Protein AF-A0A814ED33-F1 (afdb_monomer_lite)

Radius of gyration: 49.19 Å; chains: 1; bounding box: 104×70×160 Å

Sequence (817 aa):
MVKIIRDLLVDLNLFKSSLRQQPSDIKQQRWTTRIYIALLTLALIILTLHGILSFETKLIEVSKPSFSTVQQLQSQSNIISSLQCPCTQLTVPYGQFIQLQPFYHQICSSDFVTDDWITSFDSLTPALHVMNRDRIVNLNDFQFSQPLFVLLRALCMFSKETIAGALQTFQNTTLVSAQLLTVNDFTNQILSIIHQFELETTSTFIHFIQLLSNITHVNQILSGLASGFNITVTGLPNYQTSFSMMTYPTSNGNSSYTCSCANDATCKTQWGLYTGSPAFNLTYFVPGFYYGCQLVDSLLQSTLECFYDNQDCLDIIINFYNVSTFGNVTRLNSSFIGSRFAINSTVESLVSQMFIESWSNSTNYSSYFAQCQPASCSYTISQRNNLVETITRIIGLIGGDNPPLPFSFLNKHVWIKPDEQLNCHLTMTTSQLADIVRKNAHLSRHVTQDTQGPRYCPSIESKILRFKNQTHPVWLEPEGFDSDLTYPQGLSCTLPIDIQLRMLRTIPSLENVNMVRPGYGVEYDYIDPREVKPSLETKRVTNLFFAGQINGTTGYEEAAAQGIIAGINSACKVLNKPMFTISRGEGYIGVMIDDLTLHGTSEPYRMFTARSEYRLSLRADNADLRLTQSGYDIGCVSEQRYNQFQSFKKNYDQAKECLQNLKKPIHVWRHLLTSPPELNPSRDETIKSLYSLVHQAPYMMDNEKWLALVPDDQNVRSMLLSDNELCERLCLDAVYEHLTKRQKNEIDEVKRDESFIIPDSFDYQILQISNEAKQRLEEVRPTTLGSASRIPGITPATIFSLLRALKRQSQTSIFNV

Structure (mmCIF, N/CA/C/O backbone):
data_AF-A0A814ED33-F1
#
_entry.id   AF-A0A814ED33-F1
#
loop_
_atom_site.group_PDB
_atom_site.id
_atom_site.type_symbol
_atom_site.label_atom_id
_atom_site.label_alt_id
_atom_site.label_comp_id
_atom_site.label_asym_id
_atom_site.label_entity_id
_atom_site.label_seq_id
_atom_site.pdbx_PDB_ins_code
_atom_site.Cartn_x
_atom_site.Cartn_y
_atom_site.Cartn_z
_atom_site.occupancy
_atom_site.B_iso_or_equiv
_atom_site.auth_seq_id
_atom_site.auth_comp_id
_atom_site.auth_asym_id
_atom_site.auth_atom_id
_atom_site.pdbx_PDB_model_num
ATOM 1 N N . MET A 1 1 ? 31.579 12.673 49.536 1.00 48.91 1 MET A N 1
ATOM 2 C CA . MET A 1 1 ? 30.760 12.082 48.454 1.00 48.91 1 MET A CA 1
ATOM 3 C C . MET A 1 1 ? 30.834 10.553 48.448 1.00 48.91 1 MET A C 1
ATOM 5 O O . MET A 1 1 ? 29.817 9.929 48.699 1.00 48.91 1 MET A O 1
ATOM 9 N N . VAL A 1 2 ? 32.020 9.941 48.315 1.00 58.53 2 VAL A N 1
ATOM 10 C CA . VAL A 1 2 ? 32.203 8.466 48.329 1.00 58.53 2 VAL A CA 1
ATOM 11 C C . VAL A 1 2 ? 31.664 7.782 49.598 1.00 58.53 2 VAL A C 1
ATOM 13 O O . VAL A 1 2 ? 31.033 6.737 49.507 1.00 58.53 2 VAL A O 1
ATOM 16 N N . LYS A 1 3 ? 31.851 8.389 50.780 1.00 62.41 3 LYS A N 1
ATOM 17 C CA . LYS A 1 3 ? 31.345 7.846 52.057 1.00 62.41 3 LYS A CA 1
ATOM 18 C C . LYS A 1 3 ? 29.808 7.847 52.134 1.00 62.41 3 LYS A C 1
ATOM 20 O O . LYS A 1 3 ? 29.220 6.852 52.519 1.00 62.41 3 LYS A O 1
ATOM 25 N N . ILE A 1 4 ? 29.181 8.920 51.648 1.00 64.06 4 ILE A N 1
ATOM 26 C CA . ILE A 1 4 ? 27.718 9.074 51.593 1.00 64.06 4 ILE A CA 1
ATOM 27 C C . ILE A 1 4 ? 27.109 8.064 50.613 1.00 64.06 4 ILE A C 1
ATOM 29 O O . ILE A 1 4 ? 26.139 7.402 50.948 1.00 64.06 4 ILE A O 1
ATOM 33 N N . ILE A 1 5 ? 27.709 7.896 49.429 1.00 60.84 5 ILE A N 1
ATOM 34 C CA . ILE A 1 5 ? 27.254 6.928 48.415 1.00 60.84 5 ILE A CA 1
ATOM 35 C C . ILE A 1 5 ? 27.401 5.490 48.922 1.00 60.84 5 ILE A C 1
ATOM 37 O O . ILE A 1 5 ? 26.516 4.664 48.714 1.00 60.84 5 ILE A O 1
ATOM 41 N N . ARG A 1 6 ? 28.504 5.192 49.616 1.00 66.12 6 ARG A N 1
ATOM 42 C CA . ARG A 1 6 ? 28.736 3.890 50.243 1.00 66.12 6 ARG A CA 1
ATOM 43 C C . ARG A 1 6 ? 27.667 3.576 51.287 1.00 66.12 6 ARG A C 1
ATOM 45 O O . ARG A 1 6 ? 27.129 2.477 51.256 1.00 66.12 6 ARG A O 1
ATOM 52 N N . ASP A 1 7 ? 27.358 4.513 52.176 1.00 66.19 7 ASP A N 1
ATOM 53 C CA . ASP A 1 7 ? 26.347 4.297 53.215 1.00 66.19 7 ASP A CA 1
ATOM 54 C C . ASP A 1 7 ? 24.946 4.136 52.586 1.00 66.19 7 ASP A C 1
ATOM 56 O O . ASP A 1 7 ? 24.203 3.228 52.954 1.00 66.19 7 ASP A O 1
ATOM 60 N N . LEU A 1 8 ? 24.646 4.895 51.523 1.00 65.25 8 LEU A N 1
ATOM 61 C CA . LEU A 1 8 ? 23.403 4.772 50.751 1.00 65.25 8 LEU A CA 1
ATOM 62 C C . LEU A 1 8 ? 23.260 3.403 50.064 1.00 65.25 8 LEU A C 1
ATOM 64 O O . LEU A 1 8 ? 22.183 2.819 50.085 1.00 65.25 8 LEU A O 1
ATOM 68 N N . LEU A 1 9 ? 24.342 2.863 49.492 1.00 62.03 9 LEU A N 1
ATOM 69 C CA . LEU A 1 9 ? 24.374 1.530 48.871 1.00 62.03 9 LEU A CA 1
ATOM 70 C C . LEU A 1 9 ? 24.307 0.391 49.898 1.00 62.03 9 LEU A C 1
ATOM 72 O O . LEU A 1 9 ? 23.822 -0.700 49.595 1.00 62.03 9 LEU A O 1
ATOM 76 N N . VAL A 1 10 ? 24.809 0.620 51.113 1.00 69.81 10 VAL A N 1
ATOM 77 C CA . VAL A 1 10 ? 24.768 -0.364 52.201 1.00 69.81 10 VAL A CA 1
ATOM 78 C C . VAL A 1 10 ? 23.348 -0.502 52.755 1.00 69.81 10 VAL A C 1
ATOM 80 O O . VAL A 1 10 ? 22.935 -1.626 53.056 1.00 69.81 10 VAL A O 1
ATOM 83 N N . ASP A 1 11 ? 22.589 0.588 52.831 1.00 71.56 11 ASP A N 1
ATOM 84 C CA . ASP A 1 11 ? 21.203 0.574 53.312 1.00 71.56 11 ASP A CA 1
ATOM 85 C C . ASP A 1 11 ? 20.146 0.425 52.206 1.00 71.56 11 ASP A C 1
ATOM 87 O O . ASP A 1 11 ? 18.970 0.224 52.519 1.00 71.56 11 ASP A O 1
ATOM 91 N N . LEU A 1 12 ? 20.553 0.444 50.931 1.00 74.00 12 LEU A N 1
ATOM 92 C CA . LEU A 1 12 ? 19.659 0.266 49.789 1.00 74.00 12 LEU A CA 1
ATOM 93 C C . LEU A 1 12 ? 18.967 -1.106 49.828 1.00 74.00 12 LEU A C 1
ATOM 95 O O . LEU A 1 12 ? 19.610 -2.160 49.822 1.00 74.00 12 LEU A O 1
ATOM 99 N N . ASN A 1 13 ? 17.638 -1.080 49.818 1.00 80.50 13 ASN A N 1
ATOM 100 C CA . ASN A 1 13 ? 16.790 -2.257 49.716 1.00 80.50 13 ASN A CA 1
ATOM 101 C C . ASN A 1 13 ? 15.699 -1.968 48.680 1.00 80.50 13 ASN A C 1
ATOM 103 O O . ASN A 1 13 ? 14.901 -1.057 48.880 1.00 80.50 13 ASN A O 1
ATOM 107 N N . LEU A 1 14 ? 15.684 -2.708 47.568 1.00 77.38 14 LEU A N 1
ATOM 108 C CA . LEU A 1 14 ? 14.701 -2.512 46.492 1.00 77.38 14 LEU A CA 1
ATOM 109 C C . LEU A 1 14 ? 13.324 -3.109 46.832 1.00 77.38 14 LEU A C 1
ATOM 111 O O . LEU A 1 14 ? 12.350 -2.867 46.123 1.00 77.38 14 LEU A O 1
ATOM 115 N N . PHE A 1 15 ? 13.228 -3.877 47.919 1.00 73.75 15 PHE A N 1
ATOM 116 C CA . PHE A 1 15 ? 11.981 -4.462 48.399 1.00 73.75 15 PHE A CA 1
ATOM 117 C C . PHE A 1 15 ? 11.203 -3.449 49.257 1.00 73.75 15 PHE A C 1
ATOM 119 O O . PHE A 1 15 ? 11.785 -2.760 50.097 1.00 73.75 15 PHE A O 1
ATOM 126 N N . LYS A 1 16 ? 9.878 -3.362 49.069 1.00 62.41 16 LYS A N 1
ATOM 127 C CA . LYS A 1 16 ? 9.002 -2.486 49.871 1.00 62.41 16 LYS A CA 1
ATOM 128 C C . LYS A 1 16 ? 9.056 -2.879 51.356 1.00 62.41 16 LYS A C 1
ATOM 130 O O . LYS A 1 16 ? 8.994 -4.062 51.699 1.00 62.41 16 LYS A O 1
ATOM 135 N N . SER A 1 17 ? 9.146 -1.887 52.241 1.00 58.84 17 SER A N 1
ATOM 136 C CA . SER A 1 17 ? 9.118 -2.105 53.689 1.00 58.84 17 SER A CA 1
ATOM 137 C C . SER A 1 17 ? 7.714 -2.520 54.142 1.00 58.84 17 SER A C 1
ATOM 139 O O . SER A 1 17 ? 6.728 -1.868 53.812 1.00 58.84 17 SER A O 1
ATOM 141 N N . SER A 1 18 ? 7.614 -3.603 54.917 1.00 55.66 18 SER A N 1
ATOM 142 C CA . SER A 1 18 ? 6.362 -4.017 55.569 1.00 55.66 18 SER A CA 1
ATOM 143 C C . SER A 1 18 ? 6.524 -3.989 57.090 1.00 55.66 18 SER A C 1
ATOM 145 O O . SER A 1 18 ? 7.614 -4.212 57.615 1.00 55.66 18 SER A O 1
ATOM 147 N N . LEU A 1 19 ? 5.439 -3.696 57.812 1.00 51.25 19 LEU A N 1
ATOM 148 C CA . LEU A 1 19 ? 5.443 -3.399 59.256 1.00 51.25 19 LEU A CA 1
ATOM 149 C C . LEU A 1 19 ? 5.803 -4.594 60.169 1.00 51.25 19 LEU A C 1
ATOM 151 O O . LEU A 1 19 ? 5.937 -4.417 61.378 1.00 51.25 19 LEU A O 1
ATOM 155 N N . ARG A 1 20 ? 5.972 -5.808 59.624 1.00 54.78 20 ARG A N 1
ATOM 156 C CA . ARG A 1 20 ? 6.357 -7.026 60.363 1.00 54.78 20 ARG A CA 1
ATOM 157 C C . ARG A 1 20 ? 7.406 -7.836 59.598 1.00 54.78 20 ARG A C 1
ATOM 159 O O . ARG A 1 20 ? 7.123 -8.936 59.137 1.00 54.78 20 ARG A O 1
ATOM 166 N N . GLN A 1 21 ? 8.614 -7.303 59.460 1.00 59.59 21 GLN A N 1
ATOM 167 C CA . GLN A 1 21 ? 9.749 -8.068 58.934 1.00 59.59 21 GLN A CA 1
ATOM 168 C C . GLN A 1 21 ? 10.705 -8.442 60.060 1.00 59.59 21 GLN A C 1
ATOM 170 O O . GLN A 1 21 ? 11.082 -7.592 60.871 1.00 59.59 21 GLN A O 1
ATOM 175 N N . GLN A 1 22 ? 11.104 -9.715 60.118 1.00 66.31 22 GLN A N 1
ATOM 176 C CA . GLN A 1 22 ? 12.162 -10.118 61.033 1.00 66.31 22 GLN A CA 1
ATOM 177 C C . GLN A 1 22 ? 13.509 -9.537 60.565 1.00 66.31 22 GLN A C 1
ATOM 179 O O . GLN A 1 22 ? 13.733 -9.372 59.361 1.00 66.31 22 GLN A O 1
ATOM 184 N N . PRO A 1 23 ? 14.449 -9.245 61.485 1.00 68.31 23 PRO A N 1
ATOM 185 C CA . PRO A 1 23 ? 15.761 -8.697 61.130 1.00 68.31 23 PRO A CA 1
ATOM 186 C C . PRO A 1 23 ? 16.553 -9.571 60.139 1.00 68.31 23 PRO A C 1
ATOM 188 O O . PRO A 1 23 ? 17.368 -9.053 59.372 1.00 68.31 23 PRO A O 1
ATOM 191 N N . SER A 1 24 ? 16.307 -10.887 60.135 1.00 67.94 24 SER A N 1
ATOM 192 C CA . SER A 1 24 ? 16.870 -11.847 59.176 1.00 67.94 24 SER A CA 1
ATOM 193 C C . SER A 1 24 ? 16.439 -11.565 57.736 1.00 67.94 24 SER A C 1
ATOM 195 O O . SER A 1 24 ? 17.275 -11.592 56.832 1.00 67.94 24 SER A O 1
ATOM 197 N N . ASP A 1 25 ? 15.169 -11.218 57.532 1.00 70.31 25 ASP A N 1
ATOM 198 C CA . ASP A 1 25 ? 14.567 -11.048 56.207 1.00 70.31 25 ASP A CA 1
ATOM 199 C C . ASP A 1 25 ? 15.042 -9.745 55.566 1.00 70.31 25 ASP A C 1
ATOM 201 O O . ASP A 1 25 ? 15.401 -9.716 54.391 1.00 70.31 25 ASP A O 1
ATOM 205 N N . ILE A 1 26 ? 15.165 -8.680 56.366 1.00 73.06 26 ILE A N 1
ATOM 206 C CA . ILE A 1 26 ? 15.734 -7.396 55.927 1.00 73.06 26 ILE A CA 1
ATOM 207 C C . ILE A 1 26 ? 17.187 -7.592 55.482 1.00 73.06 26 ILE A C 1
ATOM 209 O O . ILE A 1 26 ? 17.620 -7.042 54.466 1.00 73.06 26 ILE A O 1
ATOM 213 N N . LYS A 1 27 ? 17.952 -8.408 56.217 1.00 76.69 27 LYS A N 1
ATOM 214 C CA . LYS A 1 27 ? 19.332 -8.737 55.850 1.00 76.69 27 LYS A CA 1
ATOM 215 C C . LYS A 1 27 ? 19.368 -9.489 54.516 1.00 76.69 27 LYS A C 1
ATOM 217 O O . LYS A 1 27 ? 20.160 -9.121 53.652 1.00 76.69 27 LYS A O 1
ATOM 222 N N . GLN A 1 28 ? 18.502 -10.482 54.318 1.00 76.31 28 GLN A N 1
ATOM 223 C CA . GLN A 1 28 ? 18.425 -11.258 53.076 1.00 76.31 28 GLN A CA 1
ATOM 224 C C . GLN A 1 28 ? 17.964 -10.415 51.875 1.00 76.31 28 GLN A C 1
ATOM 226 O O . GLN A 1 28 ? 18.550 -10.513 50.800 1.00 76.31 28 GLN A O 1
ATOM 231 N N . GLN A 1 29 ? 16.992 -9.521 52.049 1.00 79.75 29 GLN A N 1
ATOM 232 C CA . GLN A 1 29 ? 16.530 -8.595 51.007 1.00 79.75 29 GLN A CA 1
ATOM 233 C C . GLN A 1 29 ? 17.616 -7.601 50.582 1.00 79.75 29 GLN A C 1
ATOM 235 O O . GLN A 1 29 ? 17.817 -7.373 49.387 1.00 79.75 29 GLN A O 1
ATOM 240 N N . ARG A 1 30 ? 18.385 -7.067 51.541 1.00 81.56 30 ARG A N 1
ATOM 241 C CA . ARG A 1 30 ? 19.559 -6.224 51.254 1.00 81.56 30 ARG A CA 1
ATOM 242 C C . ARG A 1 30 ? 20.631 -7.003 50.492 1.00 81.56 30 ARG A C 1
ATOM 244 O O . ARG A 1 30 ? 21.189 -6.483 49.531 1.00 81.56 30 ARG A O 1
ATOM 251 N N . TRP A 1 31 ? 20.897 -8.258 50.865 1.00 78.81 31 TRP A N 1
ATOM 252 C CA . TRP A 1 31 ? 21.801 -9.128 50.102 1.00 78.81 31 TRP A CA 1
ATOM 253 C C . TRP A 1 31 ? 21.298 -9.378 48.680 1.00 78.81 31 TRP A C 1
ATOM 255 O O . TRP A 1 31 ? 22.069 -9.245 47.736 1.00 78.81 31 TRP A O 1
ATOM 265 N N . THR A 1 32 ? 20.006 -9.652 48.514 1.00 80.25 32 THR A N 1
ATOM 266 C CA . THR A 1 32 ? 19.385 -9.906 47.205 1.00 80.25 32 THR A CA 1
ATOM 267 C C . THR A 1 32 ? 19.419 -8.657 46.323 1.00 80.25 32 THR A C 1
ATOM 269 O O . THR A 1 32 ? 19.792 -8.739 45.159 1.00 80.25 32 THR A O 1
ATOM 272 N N . THR A 1 33 ? 19.144 -7.482 46.897 1.00 81.12 33 THR A N 1
ATOM 273 C CA . THR A 1 33 ? 19.273 -6.176 46.228 1.00 81.12 33 THR A CA 1
ATOM 274 C C . THR A 1 33 ? 20.702 -5.942 45.736 1.00 81.12 33 THR A C 1
ATOM 276 O O . THR A 1 33 ? 20.912 -5.537 44.596 1.00 81.12 33 THR A O 1
ATOM 279 N N . ARG A 1 34 ? 21.707 -6.241 46.567 1.00 82.62 34 ARG A N 1
ATOM 280 C CA . ARG A 1 34 ? 23.121 -6.092 46.192 1.00 82.62 34 ARG A CA 1
ATOM 281 C C . ARG A 1 34 ? 23.545 -7.081 45.114 1.00 82.62 34 ARG A C 1
ATOM 283 O O . ARG A 1 34 ? 24.261 -6.683 44.204 1.00 82.62 34 ARG A O 1
ATOM 290 N N . ILE A 1 35 ? 23.100 -8.335 45.203 1.00 82.62 35 ILE A N 1
ATOM 291 C CA . ILE A 1 35 ? 23.362 -9.356 44.181 1.00 82.62 35 ILE A CA 1
ATOM 292 C C . ILE A 1 35 ? 22.714 -8.943 42.857 1.00 82.62 35 ILE A C 1
ATOM 294 O O . ILE A 1 35 ? 23.382 -8.982 41.832 1.00 82.62 35 ILE A O 1
ATOM 298 N N . TYR A 1 36 ? 21.464 -8.475 42.876 1.00 81.50 36 TYR A N 1
ATOM 299 C CA . TYR A 1 36 ? 20.777 -7.978 41.685 1.00 81.50 36 TYR A CA 1
ATOM 300 C C . TYR A 1 36 ? 21.515 -6.797 41.054 1.00 81.50 36 TYR A C 1
ATOM 302 O O . TYR A 1 36 ? 21.790 -6.822 39.861 1.00 81.50 36 TYR A O 1
ATOM 310 N N . ILE A 1 37 ? 21.909 -5.796 41.848 1.00 82.12 37 ILE A N 1
ATOM 311 C CA . ILE A 1 37 ? 22.672 -4.647 41.343 1.00 82.12 37 ILE A CA 1
ATOM 312 C C . ILE A 1 37 ? 24.028 -5.096 40.791 1.00 82.12 37 ILE A C 1
ATOM 314 O O . ILE A 1 37 ? 24.421 -4.620 39.735 1.00 82.12 37 ILE A O 1
ATOM 318 N N . ALA A 1 38 ? 24.721 -6.028 41.451 1.00 81.88 38 ALA A N 1
ATOM 319 C CA . ALA A 1 38 ? 25.997 -6.560 40.976 1.00 81.88 38 ALA A CA 1
ATOM 320 C C . ALA A 1 38 ? 25.859 -7.366 39.672 1.00 81.88 38 ALA A C 1
ATOM 322 O O . ALA A 1 38 ? 26.709 -7.264 38.793 1.00 81.88 38 ALA A O 1
ATOM 323 N N . LEU A 1 39 ? 24.790 -8.150 39.523 1.00 81.25 39 LEU A N 1
ATOM 324 C CA . LEU A 1 39 ? 24.502 -8.887 38.292 1.00 81.25 39 LEU A CA 1
ATOM 325 C C . LEU A 1 39 ? 24.054 -7.951 37.167 1.00 81.25 39 LEU A C 1
ATOM 327 O O . LEU A 1 39 ? 24.473 -8.135 36.031 1.00 81.25 39 LEU A O 1
ATOM 331 N N . LEU A 1 40 ? 23.263 -6.921 37.476 1.00 79.56 40 LEU A N 1
ATOM 332 C CA . LEU A 1 40 ? 22.833 -5.906 36.517 1.00 79.56 40 LEU A CA 1
ATOM 333 C C . LEU A 1 40 ? 24.021 -5.079 36.016 1.00 79.56 40 LEU A C 1
ATOM 335 O O . LEU A 1 40 ? 24.147 -4.850 34.815 1.00 79.56 40 LEU A O 1
ATOM 339 N N . THR A 1 41 ? 24.926 -4.664 36.907 1.00 81.12 41 THR A N 1
ATOM 340 C CA . THR A 1 41 ? 26.150 -3.964 36.501 1.00 81.12 41 THR A CA 1
ATOM 341 C C . THR A 1 41 ? 27.069 -4.878 35.702 1.00 81.12 41 THR A C 1
ATOM 343 O O . THR A 1 41 ? 27.604 -4.434 34.692 1.00 81.12 41 THR A O 1
ATOM 346 N N . LEU A 1 42 ? 27.206 -6.154 36.078 1.00 84.25 42 LEU A N 1
ATOM 347 C CA . LEU A 1 42 ? 27.960 -7.140 35.302 1.00 84.25 42 LEU A CA 1
ATOM 348 C C . LEU A 1 42 ? 27.359 -7.342 33.903 1.00 84.25 42 LEU A C 1
ATOM 350 O O . LEU A 1 42 ? 28.098 -7.332 32.924 1.00 84.25 42 LEU A O 1
ATOM 354 N N . ALA A 1 43 ? 26.036 -7.468 33.787 1.00 73.81 43 ALA A N 1
ATOM 355 C CA . ALA A 1 43 ? 25.343 -7.611 32.509 1.00 73.81 43 ALA A CA 1
ATOM 356 C C . ALA A 1 43 ? 25.523 -6.368 31.623 1.00 73.81 43 ALA A C 1
ATOM 358 O O . ALA A 1 43 ? 25.842 -6.496 30.443 1.00 73.81 43 ALA A O 1
ATOM 359 N N . LEU A 1 44 ? 25.412 -5.164 32.196 1.00 73.62 44 LEU A N 1
ATOM 360 C CA . LEU A 1 44 ? 25.689 -3.907 31.493 1.00 73.62 44 LEU A CA 1
ATOM 361 C C . LEU A 1 44 ? 27.160 -3.805 31.054 1.00 73.62 44 LEU A C 1
ATOM 363 O O . LEU A 1 44 ? 27.441 -3.344 29.949 1.00 73.62 44 LEU A O 1
ATOM 367 N N . ILE A 1 45 ? 28.108 -4.271 31.871 1.00 79.62 45 ILE A N 1
ATOM 368 C CA . ILE A 1 45 ? 29.535 -4.337 31.513 1.00 79.62 45 ILE A CA 1
ATOM 369 C C . ILE A 1 45 ? 29.774 -5.335 30.369 1.00 79.62 45 ILE A C 1
ATOM 371 O O . ILE A 1 45 ? 30.515 -5.030 29.439 1.00 79.62 45 ILE A O 1
ATOM 375 N N . ILE A 1 46 ? 29.130 -6.504 30.389 1.00 78.00 46 ILE A N 1
ATOM 376 C CA . ILE A 1 46 ? 29.239 -7.503 29.315 1.00 78.00 46 ILE A CA 1
ATOM 377 C C . ILE A 1 46 ? 28.648 -6.959 28.010 1.00 78.00 46 ILE A C 1
ATOM 379 O O . ILE A 1 46 ? 29.281 -7.073 26.963 1.00 78.00 46 ILE A O 1
ATOM 383 N N . LEU A 1 47 ? 27.476 -6.321 28.065 1.00 66.06 47 LEU A N 1
ATOM 384 C CA . LEU A 1 47 ? 26.825 -5.717 26.898 1.00 66.06 47 LEU A CA 1
ATOM 385 C C . LEU A 1 47 ? 27.646 -4.562 26.313 1.00 66.06 47 LEU A C 1
ATOM 387 O O . LEU A 1 47 ? 27.783 -4.460 25.096 1.00 66.06 47 LEU A O 1
ATOM 391 N N . THR A 1 48 ? 28.247 -3.726 27.161 1.00 67.44 48 THR A N 1
ATOM 392 C CA . THR A 1 48 ? 29.136 -2.646 26.704 1.00 67.44 48 THR A CA 1
ATOM 393 C C . THR A 1 48 ? 30.440 -3.182 26.111 1.00 67.44 48 THR A C 1
ATOM 395 O O . THR A 1 48 ? 30.856 -2.710 25.056 1.00 67.44 48 THR A O 1
ATOM 398 N N . LEU A 1 49 ? 31.051 -4.212 26.707 1.00 71.75 49 LEU A N 1
ATOM 399 C CA . LEU A 1 49 ? 32.222 -4.894 26.141 1.00 71.75 49 LEU A CA 1
ATOM 400 C C . LEU A 1 49 ? 31.910 -5.555 24.794 1.00 71.75 49 LEU A C 1
ATOM 402 O O . LEU A 1 49 ? 32.699 -5.428 23.860 1.00 71.75 49 LEU A O 1
ATOM 406 N N . HIS A 1 50 ? 30.760 -6.220 24.674 1.00 70.06 50 HIS A N 1
ATOM 407 C CA . HIS A 1 50 ? 30.309 -6.816 23.418 1.00 70.06 50 HIS A CA 1
ATOM 408 C C . HIS A 1 50 ? 30.085 -5.748 22.336 1.00 70.06 50 HIS A C 1
ATOM 410 O O . HIS A 1 50 ? 30.565 -5.907 21.215 1.00 70.06 50 HIS A O 1
ATOM 416 N N . GLY A 1 51 ? 29.454 -4.621 22.685 1.00 59.06 51 GLY A N 1
ATOM 417 C CA . GLY A 1 51 ? 29.281 -3.480 21.781 1.00 59.06 51 GLY A CA 1
ATOM 418 C C . GLY A 1 51 ? 30.607 -2.887 21.290 1.00 59.06 51 GLY A C 1
ATOM 419 O O . GLY A 1 51 ? 30.757 -2.633 20.098 1.00 59.06 51 GLY A O 1
ATOM 420 N N . ILE A 1 52 ? 31.605 -2.743 22.170 1.00 62.69 52 ILE A N 1
ATOM 421 C CA . ILE A 1 52 ? 32.942 -2.213 21.827 1.00 62.69 52 ILE A CA 1
ATOM 422 C C . ILE A 1 52 ? 33.744 -3.177 20.932 1.00 62.69 52 ILE A C 1
ATOM 424 O O . ILE A 1 52 ? 34.565 -2.738 20.124 1.00 62.69 52 ILE A O 1
ATOM 428 N N . LEU A 1 53 ? 33.544 -4.489 21.091 1.00 62.34 53 LEU A N 1
ATOM 429 C CA . LEU A 1 53 ? 34.255 -5.526 20.334 1.00 62.34 53 LEU A CA 1
ATOM 430 C C . LEU A 1 53 ? 33.605 -5.854 18.982 1.00 62.34 53 LEU A C 1
ATOM 432 O O . LEU A 1 53 ? 34.231 -6.532 18.167 1.00 62.34 53 LEU A O 1
ATOM 436 N N . SER A 1 54 ? 32.384 -5.380 18.730 1.00 59.25 54 SER A N 1
ATOM 437 C CA . SER A 1 54 ? 31.716 -5.552 17.439 1.00 59.25 54 SER A CA 1
ATOM 438 C C . SER A 1 54 ? 32.306 -4.633 16.355 1.00 59.25 54 SER A C 1
ATOM 440 O O . SER A 1 54 ? 32.703 -3.497 16.624 1.00 59.25 54 SER A O 1
ATOM 442 N N . PHE A 1 55 ? 32.428 -5.166 15.135 1.00 59.41 55 PHE A N 1
ATOM 443 C CA . PHE A 1 55 ? 32.932 -4.451 13.960 1.00 59.41 55 PHE A CA 1
ATOM 444 C C . PHE A 1 55 ? 31.759 -3.958 13.112 1.00 59.41 55 PHE A C 1
ATOM 446 O O . PHE A 1 55 ? 30.817 -4.711 12.872 1.00 59.41 55 PHE A O 1
ATOM 453 N N . GLU A 1 56 ? 31.860 -2.738 12.599 1.00 60.50 56 GLU A N 1
ATOM 454 C CA . GLU A 1 56 ? 30.887 -2.125 11.701 1.00 60.50 56 GLU A CA 1
ATOM 455 C C . GLU A 1 56 ? 31.569 -1.632 10.422 1.00 60.50 56 GLU A C 1
ATOM 457 O O . GLU A 1 56 ? 32.711 -1.179 10.424 1.00 60.50 56 GLU A O 1
ATOM 462 N N . THR A 1 57 ? 30.877 -1.726 9.295 1.00 62.31 57 THR A N 1
ATOM 463 C CA . THR A 1 57 ? 31.344 -1.262 7.987 1.00 62.31 57 THR A CA 1
ATOM 464 C C . THR A 1 57 ? 31.139 0.246 7.825 1.00 62.31 57 THR A C 1
ATOM 466 O O . THR A 1 57 ? 30.011 0.713 7.707 1.00 62.31 57 THR A O 1
ATOM 469 N N . LYS A 1 58 ? 32.227 1.017 7.748 1.00 72.19 58 LYS A N 1
ATOM 470 C CA . LYS A 1 58 ? 32.217 2.456 7.460 1.00 72.19 58 LYS A CA 1
ATOM 471 C C . LYS A 1 58 ? 32.308 2.722 5.962 1.00 72.19 58 LYS A C 1
ATOM 473 O O . LYS A 1 58 ? 33.247 2.274 5.309 1.00 72.19 58 LYS A O 1
ATOM 478 N N . LEU A 1 59 ? 31.381 3.514 5.437 1.00 79.75 59 LEU A N 1
ATOM 479 C CA . LEU A 1 59 ? 31.396 3.986 4.054 1.00 79.75 59 LEU A CA 1
ATOM 480 C C . LEU A 1 59 ? 32.421 5.125 3.874 1.00 79.75 59 LEU A C 1
ATOM 482 O O . LEU A 1 59 ? 32.411 6.105 4.620 1.00 79.75 59 LEU A O 1
ATOM 486 N N . ILE A 1 60 ? 33.308 5.003 2.888 1.00 81.31 60 ILE A N 1
ATOM 487 C CA . ILE A 1 60 ? 34.255 6.031 2.444 1.00 81.31 60 ILE A CA 1
ATOM 488 C C . ILE A 1 60 ? 33.812 6.520 1.076 1.00 81.31 60 ILE A C 1
ATOM 490 O O . ILE A 1 60 ? 33.619 5.715 0.172 1.00 81.31 60 ILE A O 1
ATOM 494 N N . GLU A 1 61 ? 33.694 7.836 0.919 1.00 85.12 61 GLU A N 1
ATOM 495 C CA . GLU A 1 61 ? 33.299 8.477 -0.332 1.00 85.12 61 GLU A CA 1
ATOM 496 C C . GLU A 1 61 ? 34.472 9.269 -0.932 1.00 85.12 61 GLU A C 1
ATOM 498 O O . GLU A 1 61 ? 35.126 10.065 -0.256 1.00 85.12 61 GLU A O 1
ATOM 503 N N . VAL A 1 62 ? 34.740 9.047 -2.216 1.00 84.69 62 VAL A N 1
ATOM 504 C CA . VAL A 1 62 ? 35.725 9.766 -3.027 1.00 84.69 62 VAL A CA 1
ATOM 505 C C . VAL A 1 62 ? 34.961 10.642 -4.013 1.00 84.69 62 VAL A C 1
ATOM 507 O O . VAL A 1 62 ? 34.264 10.134 -4.890 1.00 84.69 62 VAL A O 1
ATOM 510 N N . SER A 1 63 ? 35.079 11.962 -3.876 1.00 85.88 63 SER A N 1
ATOM 511 C CA . SER A 1 63 ? 34.407 12.926 -4.750 1.00 85.88 63 SER A CA 1
ATOM 512 C C . SER A 1 63 ? 35.166 13.114 -6.069 1.00 85.88 63 SER A C 1
ATOM 514 O O . SER A 1 63 ? 36.388 13.252 -6.078 1.00 85.88 63 SER A O 1
ATOM 516 N N . LYS A 1 64 ? 34.435 13.112 -7.193 1.00 83.06 64 LYS A N 1
ATOM 517 C CA . LYS A 1 64 ? 34.946 13.257 -8.573 1.00 83.06 64 LYS A CA 1
ATOM 518 C C . LYS A 1 64 ? 36.242 12.472 -8.850 1.00 83.06 64 LYS A C 1
ATOM 520 O O . LYS A 1 64 ? 37.263 13.074 -9.197 1.00 83.06 64 LYS A O 1
ATOM 525 N N . PRO A 1 65 ? 36.238 11.140 -8.696 1.00 85.75 65 PRO A N 1
ATOM 526 C CA . PRO A 1 65 ? 37.445 10.355 -8.891 1.00 85.75 65 PRO A CA 1
ATOM 527 C C . PRO A 1 65 ? 37.887 10.397 -10.360 1.00 85.75 65 PRO A C 1
ATOM 529 O O . PRO A 1 65 ? 37.073 10.307 -11.282 1.00 85.75 65 PRO A O 1
ATOM 532 N N . SER A 1 66 ? 39.194 10.546 -10.586 1.00 86.62 66 SER A N 1
ATOM 533 C CA . SER A 1 66 ? 39.774 10.428 -11.923 1.00 86.62 66 SER A CA 1
ATOM 534 C C . SER A 1 66 ? 39.738 8.974 -12.400 1.00 86.62 66 SER A C 1
ATOM 536 O O . SER A 1 66 ? 39.648 8.043 -11.596 1.00 86.62 66 SER A O 1
ATOM 538 N N . PHE A 1 67 ? 39.875 8.776 -13.712 1.00 85.19 67 PHE A N 1
ATOM 539 C CA . PHE A 1 67 ? 39.960 7.450 -14.329 1.00 85.19 67 PHE A CA 1
ATOM 540 C C . PHE A 1 67 ? 40.988 6.537 -13.633 1.00 85.19 67 PHE A C 1
ATOM 542 O O . PHE A 1 67 ? 40.673 5.404 -13.275 1.00 85.19 67 PHE A O 1
ATOM 549 N N . SER A 1 68 ? 42.184 7.063 -13.341 1.00 83.56 68 SER A N 1
ATOM 550 C CA . SER A 1 68 ? 43.250 6.330 -12.646 1.00 83.56 68 SER A CA 1
ATOM 551 C C . SER A 1 68 ? 42.870 5.928 -11.217 1.00 83.56 68 SER A C 1
ATOM 553 O O . SER A 1 68 ? 43.189 4.825 -10.782 1.00 83.56 68 SER A O 1
ATOM 555 N N . THR A 1 69 ? 42.168 6.801 -10.487 1.00 84.88 69 THR A N 1
ATOM 556 C CA . THR A 1 69 ? 41.732 6.534 -9.109 1.00 84.88 69 THR A CA 1
ATOM 557 C C . THR A 1 69 ? 40.687 5.428 -9.072 1.00 84.88 69 THR A C 1
ATOM 559 O O . THR A 1 69 ? 40.772 4.529 -8.239 1.00 84.88 69 THR A O 1
ATOM 562 N N . VAL A 1 70 ? 39.726 5.444 -9.999 1.00 84.12 70 VAL A N 1
ATOM 563 C CA . VAL A 1 70 ? 38.713 4.384 -10.087 1.00 84.12 70 VAL A CA 1
ATOM 564 C C . VAL A 1 70 ? 39.346 3.052 -10.479 1.00 84.12 70 VAL A C 1
ATOM 566 O O . VAL A 1 70 ? 39.048 2.037 -9.856 1.00 84.12 70 VAL A O 1
ATOM 569 N N . GLN A 1 71 ? 40.274 3.054 -11.437 1.00 82.38 71 GLN A N 1
ATOM 570 C CA . GLN A 1 71 ? 40.996 1.847 -11.840 1.00 82.38 71 GLN A CA 1
ATOM 571 C C . GLN A 1 71 ? 41.806 1.245 -10.678 1.00 82.38 71 GLN A C 1
ATOM 573 O O . GLN A 1 71 ? 41.873 0.026 -10.527 1.00 82.38 71 GLN A O 1
ATOM 578 N N . GLN A 1 72 ? 42.386 2.088 -9.819 1.00 83.94 72 GLN A N 1
ATOM 579 C CA . GLN A 1 72 ? 43.096 1.644 -8.622 1.00 83.94 72 GLN A CA 1
ATOM 580 C C . GLN A 1 72 ? 42.152 1.081 -7.547 1.00 83.94 72 GLN A C 1
ATOM 582 O O . GLN A 1 72 ? 42.489 0.094 -6.902 1.00 83.94 72 GLN A O 1
ATOM 587 N N . LEU A 1 73 ? 40.967 1.667 -7.354 1.00 83.44 73 LEU A N 1
ATOM 588 C CA . LEU A 1 73 ? 39.963 1.133 -6.423 1.00 83.44 73 LEU A CA 1
ATOM 589 C C . LEU A 1 73 ? 39.388 -0.202 -6.916 1.00 83.44 73 LEU A C 1
ATOM 591 O O . LEU A 1 73 ? 39.181 -1.114 -6.119 1.00 83.44 73 LEU A O 1
ATOM 595 N N . GLN A 1 74 ? 39.193 -0.342 -8.230 1.00 81.50 74 GLN A N 1
ATOM 596 C CA . GLN A 1 74 ? 38.736 -1.581 -8.861 1.00 81.50 74 GLN A CA 1
ATOM 597 C C . GLN A 1 74 ? 39.784 -2.705 -8.809 1.00 81.50 74 GLN A C 1
ATOM 599 O O . GLN A 1 74 ? 39.413 -3.867 -8.894 1.00 81.50 74 GLN A O 1
ATOM 604 N N . SER A 1 75 ? 41.078 -2.411 -8.640 1.00 78.50 75 SER A N 1
ATOM 605 C CA . SER A 1 75 ? 42.112 -3.454 -8.536 1.00 78.50 75 SER A CA 1
ATOM 606 C C . SER A 1 75 ? 42.308 -4.004 -7.117 1.00 78.50 75 SER A C 1
ATOM 608 O O . SER A 1 75 ? 42.992 -5.012 -6.936 1.00 78.50 75 SER A O 1
ATOM 610 N N . GLN A 1 76 ? 41.697 -3.386 -6.099 1.00 81.44 76 GLN A N 1
ATOM 611 C CA . GLN A 1 76 ? 41.807 -3.816 -4.705 1.00 81.44 76 GLN A CA 1
ATOM 612 C C . GLN A 1 76 ? 40.686 -4.795 -4.332 1.00 81.44 76 GLN A C 1
ATOM 614 O O . GLN A 1 76 ? 39.527 -4.411 -4.180 1.00 81.44 76 GLN A O 1
ATOM 619 N N . SER A 1 77 ? 41.042 -6.062 -4.104 1.00 68.38 77 SER A N 1
ATOM 620 C CA . SER A 1 77 ? 40.090 -7.153 -3.824 1.00 68.38 77 SER A CA 1
ATOM 621 C C . SER A 1 77 ? 39.202 -6.928 -2.593 1.00 68.38 77 SER A C 1
ATOM 623 O O . SER A 1 77 ? 38.052 -7.353 -2.589 1.00 68.38 77 SER A O 1
ATOM 625 N N . ASN A 1 78 ? 39.700 -6.230 -1.568 1.00 72.62 78 ASN A N 1
ATOM 626 C CA . ASN A 1 78 ? 38.934 -5.928 -0.350 1.00 72.62 78 ASN A CA 1
ATOM 627 C C . ASN A 1 78 ? 37.898 -4.805 -0.542 1.00 72.62 78 ASN A C 1
ATOM 629 O O . ASN A 1 78 ? 37.036 -4.624 0.312 1.00 72.62 78 ASN A O 1
ATOM 633 N N . ILE A 1 79 ? 38.006 -4.031 -1.626 1.00 78.75 79 ILE A N 1
ATOM 634 C CA . ILE A 1 79 ? 37.172 -2.855 -1.906 1.00 78.75 79 ILE A CA 1
ATOM 635 C C . ILE A 1 79 ? 36.195 -3.140 -3.042 1.00 78.75 79 ILE A C 1
ATOM 637 O O . ILE A 1 79 ? 35.041 -2.728 -2.951 1.00 78.75 79 ILE A O 1
ATOM 641 N N . ILE A 1 80 ? 36.638 -3.865 -4.076 1.00 76.00 80 ILE A N 1
ATOM 642 C CA . ILE A 1 80 ? 35.890 -4.082 -5.321 1.00 76.00 80 ILE A CA 1
ATOM 643 C C . ILE A 1 80 ? 34.476 -4.631 -5.085 1.00 76.00 80 ILE A C 1
ATOM 645 O O . ILE A 1 80 ? 33.544 -4.208 -5.757 1.00 76.00 80 ILE A O 1
ATOM 649 N N . SER A 1 81 ? 34.293 -5.499 -4.084 1.00 74.69 81 SER A N 1
ATOM 650 C CA . SER A 1 81 ? 32.995 -6.090 -3.732 1.00 74.69 81 SER A CA 1
ATOM 651 C C . SER A 1 81 ? 31.992 -5.092 -3.141 1.00 74.69 81 SER A C 1
ATOM 653 O O . SER A 1 81 ? 30.795 -5.363 -3.140 1.00 74.69 81 SER A O 1
ATOM 655 N N . SER A 1 82 ? 32.462 -3.945 -2.645 1.00 79.62 82 SER A N 1
ATOM 656 C CA . SER A 1 82 ? 31.642 -2.891 -2.030 1.00 79.62 82 SER A CA 1
ATOM 657 C C . SER A 1 82 ? 31.705 -1.550 -2.768 1.00 79.62 82 SER A C 1
ATOM 659 O O . SER A 1 82 ? 31.064 -0.590 -2.343 1.00 79.62 82 SER A O 1
ATOM 661 N N . LEU A 1 83 ? 32.482 -1.464 -3.853 1.00 83.81 83 LEU A N 1
ATOM 662 C CA . LEU A 1 83 ? 32.708 -0.230 -4.596 1.00 83.81 83 LEU A CA 1
ATOM 663 C C . LEU A 1 83 ? 31.476 0.126 -5.435 1.00 83.81 83 LEU A C 1
ATOM 665 O O . LEU A 1 83 ? 31.120 -0.578 -6.374 1.00 83.81 83 LEU A O 1
ATOM 669 N N . GLN A 1 84 ? 30.857 1.260 -5.128 1.00 85.25 84 GLN A N 1
ATOM 670 C CA . GLN A 1 84 ? 29.709 1.809 -5.838 1.00 85.25 84 GLN A CA 1
ATOM 671 C C . GLN A 1 84 ? 30.069 3.163 -6.446 1.00 85.25 84 GLN A C 1
ATOM 673 O O . GLN A 1 84 ? 30.275 4.145 -5.734 1.00 85.25 84 GLN A O 1
ATOM 678 N N . CYS A 1 85 ? 30.112 3.216 -7.774 1.00 87.25 85 CYS A N 1
ATOM 679 C CA . CYS A 1 85 ? 30.397 4.419 -8.553 1.00 87.25 85 CYS A CA 1
ATOM 680 C C . CYS A 1 85 ? 29.184 4.766 -9.433 1.00 87.25 85 CYS A C 1
ATOM 682 O O . CYS A 1 85 ? 29.113 4.273 -10.557 1.00 87.25 85 CYS A O 1
ATOM 684 N N . PRO A 1 86 ? 28.200 5.549 -8.959 1.00 87.75 86 PRO A N 1
ATOM 685 C CA . PRO A 1 86 ? 27.044 5.934 -9.769 1.00 87.75 86 PRO A CA 1
ATOM 686 C C . PRO A 1 86 ? 27.445 6.770 -10.994 1.00 87.75 86 PRO A C 1
ATOM 688 O O . PRO A 1 86 ? 28.127 7.789 -10.850 1.00 87.75 86 PRO A O 1
ATOM 691 N N . CYS A 1 87 ? 26.989 6.371 -12.187 1.00 85.50 87 CYS A N 1
ATOM 692 C CA . CYS A 1 87 ? 27.195 7.153 -13.410 1.00 85.50 87 CYS A CA 1
ATOM 693 C C . CYS A 1 87 ? 26.446 8.495 -13.326 1.00 85.50 87 CYS A C 1
ATOM 695 O O . CYS A 1 87 ? 25.314 8.550 -12.844 1.00 85.50 87 CYS A O 1
ATOM 697 N N . THR A 1 88 ? 27.024 9.578 -13.854 1.00 84.88 88 THR A N 1
ATOM 698 C CA . THR A 1 88 ? 26.307 10.865 -13.991 1.00 84.88 88 THR A CA 1
ATOM 699 C C . THR A 1 88 ? 25.256 10.846 -15.098 1.00 84.88 88 THR A C 1
ATOM 701 O O . THR A 1 88 ? 24.194 11.448 -14.939 1.00 84.88 88 THR A O 1
ATOM 704 N N . GLN A 1 89 ? 25.525 10.138 -16.196 1.00 82.06 89 GLN A N 1
ATOM 705 C CA . GLN A 1 89 ? 24.558 9.849 -17.250 1.00 82.06 89 GLN A CA 1
ATOM 706 C C . GLN A 1 89 ? 24.193 8.365 -17.224 1.00 82.06 89 GLN A C 1
ATOM 708 O O . GLN A 1 89 ? 25.058 7.507 -17.373 1.00 82.06 89 GLN A O 1
ATOM 713 N N . LEU A 1 90 ? 22.903 8.070 -17.036 1.00 83.25 90 LEU A N 1
ATOM 714 C CA . LEU A 1 90 ? 22.387 6.696 -16.950 1.00 83.25 90 LEU A CA 1
ATOM 715 C C . LEU A 1 90 ? 22.368 5.975 -18.302 1.00 83.25 90 LEU A C 1
ATOM 717 O O . LEU A 1 90 ? 22.337 4.749 -18.339 1.00 83.25 90 LEU A O 1
ATOM 721 N N . THR A 1 91 ? 22.348 6.735 -19.396 1.00 87.62 91 THR A N 1
ATOM 722 C CA . THR A 1 91 ? 22.214 6.237 -20.765 1.00 87.62 91 THR A CA 1
ATOM 723 C C . THR A 1 91 ? 23.362 6.767 -21.608 1.00 87.62 91 THR A C 1
ATOM 725 O O . THR A 1 91 ? 23.446 7.977 -21.824 1.00 87.62 91 THR A O 1
ATOM 728 N N . VAL A 1 92 ? 24.214 5.881 -22.120 1.00 87.88 92 VAL A N 1
ATOM 729 C CA . VAL A 1 92 ? 25.305 6.255 -23.032 1.00 87.88 92 VAL A CA 1
ATOM 730 C C . VAL A 1 92 ? 25.055 5.608 -24.398 1.00 87.88 92 VAL A C 1
ATOM 732 O O . VAL A 1 92 ? 25.005 4.380 -24.462 1.00 87.88 92 VAL A O 1
ATOM 735 N N . PRO A 1 93 ? 24.882 6.377 -25.490 1.00 91.56 93 PRO A N 1
ATOM 736 C CA . PRO A 1 93 ? 24.707 5.814 -26.830 1.00 91.56 93 PRO A CA 1
ATOM 737 C C . PRO A 1 93 ? 25.893 4.935 -27.236 1.00 91.56 93 PRO A C 1
ATOM 739 O O . PRO A 1 93 ? 27.044 5.342 -27.052 1.00 91.56 93 PRO A O 1
ATOM 742 N N . TYR A 1 94 ? 25.631 3.763 -27.822 1.00 92.50 94 TYR A N 1
ATOM 743 C CA . TYR A 1 94 ? 26.676 2.829 -28.254 1.00 92.50 94 TYR A CA 1
ATOM 744 C C . TYR A 1 94 ? 27.671 3.482 -29.218 1.00 92.50 94 TYR A C 1
ATOM 746 O O . TYR A 1 94 ? 28.871 3.245 -29.099 1.00 92.50 94 TYR A O 1
ATOM 754 N N . GLY A 1 95 ? 27.218 4.388 -30.094 1.00 89.75 95 GLY A N 1
ATOM 755 C CA . GLY A 1 95 ? 28.087 5.093 -31.044 1.00 89.75 95 GLY A CA 1
ATOM 756 C C . GLY A 1 95 ? 29.183 5.967 -30.413 1.00 89.75 95 GLY A C 1
ATOM 757 O O . GLY A 1 95 ? 30.107 6.373 -31.109 1.00 89.75 95 GLY A O 1
ATOM 758 N N . GLN A 1 96 ? 29.125 6.254 -29.106 1.00 89.94 96 GLN A N 1
ATOM 759 C CA . GLN A 1 96 ? 30.168 7.013 -28.400 1.00 89.94 96 GLN A CA 1
ATOM 760 C C . GLN A 1 96 ? 31.395 6.165 -28.036 1.00 89.94 96 GLN A C 1
ATOM 762 O O . GLN A 1 96 ? 32.471 6.711 -27.784 1.00 89.94 96 GLN A O 1
ATOM 767 N N . PHE A 1 97 ? 31.244 4.841 -27.953 1.00 91.06 97 PHE A N 1
ATOM 768 C CA . PHE A 1 97 ? 32.294 3.955 -27.444 1.00 91.06 97 PHE A CA 1
ATOM 769 C C . PHE A 1 97 ? 32.409 2.609 -28.171 1.00 91.06 97 PHE A C 1
ATOM 771 O O . PHE A 1 97 ? 33.345 1.867 -27.873 1.00 91.06 97 PHE A O 1
ATOM 778 N N . ILE A 1 98 ? 31.514 2.305 -29.116 1.00 92.56 98 ILE A N 1
ATOM 779 C CA . ILE A 1 98 ? 31.570 1.145 -30.012 1.00 92.56 98 ILE A CA 1
ATOM 780 C C . ILE A 1 98 ? 31.612 1.640 -31.456 1.00 92.56 98 ILE A C 1
ATOM 782 O O . ILE A 1 98 ? 30.732 2.381 -31.898 1.00 92.56 98 ILE A O 1
ATOM 786 N N . GLN A 1 99 ? 32.594 1.167 -32.214 1.00 90.88 99 GLN A N 1
ATOM 787 C CA . GLN A 1 99 ? 32.641 1.324 -33.661 1.00 90.88 99 GLN A CA 1
ATOM 788 C C . GLN A 1 99 ? 32.653 -0.060 -34.310 1.00 90.88 99 GLN A C 1
ATOM 790 O O . GLN A 1 99 ? 33.545 -0.865 -34.047 1.00 90.88 99 GLN A O 1
ATOM 795 N N . LEU A 1 100 ? 31.653 -0.323 -35.152 1.00 92.31 100 LEU A N 1
ATOM 796 C CA . LEU A 1 100 ? 31.515 -1.554 -35.929 1.00 92.31 100 LEU A CA 1
ATOM 797 C C . LEU A 1 100 ? 31.628 -1.229 -37.415 1.00 92.31 100 LEU A C 1
ATOM 799 O O . LEU A 1 100 ? 30.949 -0.324 -37.905 1.00 92.31 100 LEU A O 1
ATOM 803 N N . GLN A 1 101 ? 32.480 -1.962 -38.127 1.00 91.81 101 GLN A N 1
ATOM 804 C CA . GLN A 1 101 ? 32.637 -1.841 -39.575 1.00 91.81 101 GLN A CA 1
ATOM 805 C C . GLN A 1 101 ? 32.666 -3.232 -40.223 1.00 91.81 101 GLN A C 1
ATOM 807 O O . GLN A 1 101 ? 33.516 -4.046 -39.855 1.00 91.81 101 GLN A O 1
ATOM 812 N N . PRO A 1 102 ? 31.757 -3.525 -41.170 1.00 93.06 102 PRO A N 1
ATOM 813 C CA . PRO A 1 102 ? 31.769 -4.783 -41.905 1.00 93.06 102 PRO A CA 1
ATOM 814 C C . PRO A 1 102 ? 32.824 -4.753 -43.016 1.00 93.06 102 PRO A C 1
ATOM 816 O O . PRO A 1 102 ? 32.920 -3.783 -43.774 1.00 93.06 102 PRO A O 1
ATOM 819 N N . PHE A 1 103 ? 33.566 -5.845 -43.166 1.00 92.19 103 PHE A N 1
ATOM 820 C CA . PHE A 1 103 ? 34.356 -6.118 -44.362 1.00 92.19 103 PHE A CA 1
ATOM 821 C C . PHE A 1 103 ? 33.585 -7.074 -45.265 1.00 92.19 103 PHE A C 1
ATOM 823 O O . PHE A 1 103 ? 33.305 -8.209 -44.884 1.00 92.19 103 PHE A O 1
ATOM 830 N N . TYR A 1 104 ? 33.225 -6.602 -46.456 1.00 92.94 104 TYR A N 1
ATOM 831 C CA . TYR A 1 104 ? 32.474 -7.392 -47.427 1.00 92.94 104 TYR A CA 1
ATOM 832 C C . TYR A 1 104 ? 33.393 -8.284 -48.262 1.00 92.94 104 TYR A C 1
ATOM 834 O O . TYR A 1 104 ? 34.542 -7.939 -48.533 1.00 92.94 104 TYR A O 1
ATOM 842 N N . HIS A 1 105 ? 32.842 -9.397 -48.731 1.00 93.94 105 HIS A N 1
ATOM 843 C CA . HIS A 1 105 ? 33.453 -10.280 -49.704 1.00 93.94 105 HIS A CA 1
ATOM 844 C C . HIS A 1 105 ? 33.749 -9.500 -50.985 1.00 93.94 105 HIS A C 1
ATOM 846 O O . HIS A 1 105 ? 32.913 -8.730 -51.473 1.00 93.94 105 HIS A O 1
ATOM 852 N N . GLN A 1 106 ? 34.921 -9.759 -51.560 1.00 92.69 106 GLN A N 1
ATOM 853 C CA . GLN A 1 106 ? 35.440 -9.091 -52.756 1.00 92.69 106 GLN A CA 1
ATOM 854 C C . GLN A 1 106 ? 34.462 -9.057 -53.939 1.00 92.69 106 GLN A C 1
ATOM 856 O O . GLN A 1 106 ? 34.470 -8.098 -54.703 1.00 92.69 106 GLN A O 1
ATOM 861 N N . ILE A 1 107 ? 33.561 -10.042 -54.050 1.00 94.12 107 ILE A N 1
ATOM 862 C CA . ILE A 1 107 ? 32.516 -10.072 -55.087 1.00 94.12 107 ILE A CA 1
ATOM 863 C C . ILE A 1 107 ? 31.664 -8.793 -55.105 1.00 94.12 107 ILE A C 1
ATOM 865 O O . ILE A 1 107 ? 31.383 -8.265 -56.176 1.00 94.12 107 ILE A O 1
ATOM 869 N N . CYS A 1 108 ? 31.323 -8.236 -53.938 1.00 94.31 108 CYS A N 1
ATOM 870 C CA . CYS A 1 108 ? 30.452 -7.064 -53.815 1.00 94.31 108 CYS A CA 1
ATOM 871 C C . CYS A 1 108 ? 31.140 -5.730 -54.147 1.00 94.31 108 CYS A C 1
ATOM 873 O O . CYS A 1 108 ? 30.509 -4.669 -54.054 1.00 94.31 108 CYS A O 1
ATOM 875 N N . SER A 1 109 ? 32.429 -5.769 -54.477 1.00 92.00 109 SER A N 1
ATOM 876 C CA . SER A 1 109 ? 33.229 -4.648 -54.978 1.00 92.00 109 SER A CA 1
ATOM 877 C C . SER A 1 109 ? 34.005 -5.010 -56.249 1.00 92.00 109 SER A C 1
ATOM 879 O O . SER A 1 109 ? 34.879 -4.250 -56.648 1.00 92.00 109 SER A O 1
ATOM 881 N N . SER A 1 110 ? 33.728 -6.174 -56.840 1.00 93.19 110 SER A N 1
ATOM 882 C CA . SER A 1 110 ? 34.406 -6.665 -58.040 1.00 93.19 110 SER A CA 1
ATOM 883 C C . SER A 1 110 ? 33.744 -6.155 -59.315 1.00 93.19 110 SER A C 1
ATOM 885 O O . SER A 1 110 ? 32.592 -5.713 -59.301 1.00 93.19 110 SER A O 1
ATOM 887 N N . ASP A 1 111 ? 34.439 -6.322 -60.434 1.00 91.44 111 ASP A N 1
ATOM 888 C CA . ASP A 1 111 ? 33.919 -5.967 -61.752 1.00 91.44 111 ASP A CA 1
ATOM 889 C C . ASP A 1 111 ? 32.674 -6.795 -62.134 1.00 91.44 111 ASP A C 1
ATOM 891 O O . ASP A 1 111 ? 31.812 -6.301 -62.856 1.00 91.44 111 ASP A O 1
ATOM 895 N N . PHE A 1 112 ? 32.492 -8.001 -61.574 1.00 91.69 112 PHE A N 1
ATOM 896 C CA . PHE A 1 112 ? 31.373 -8.912 -61.879 1.00 91.69 112 PHE A CA 1
ATOM 897 C C . PHE A 1 112 ? 29.987 -8.405 -61.448 1.00 91.69 112 PHE A C 1
ATOM 899 O O . PHE A 1 112 ? 28.966 -8.976 -61.832 1.00 91.69 112 PHE A O 1
ATOM 906 N N . VAL A 1 113 ? 29.927 -7.352 -60.631 1.00 92.75 113 VAL A N 1
ATOM 907 C CA . VAL A 1 113 ? 28.674 -6.702 -60.205 1.00 92.75 113 VAL A CA 1
ATOM 908 C C . VAL A 1 113 ? 28.546 -5.276 -60.752 1.00 92.75 113 VAL A C 1
ATOM 910 O O . VAL A 1 113 ? 27.719 -4.503 -60.270 1.00 92.75 113 VAL A O 1
ATOM 913 N N . THR A 1 114 ? 29.356 -4.898 -61.742 1.00 91.31 114 THR A N 1
ATOM 914 C CA . THR A 1 114 ? 29.294 -3.580 -62.395 1.00 91.31 114 THR A CA 1
ATOM 915 C C . THR A 1 114 ? 28.346 -3.581 -63.595 1.00 91.31 114 THR A C 1
ATOM 917 O O . THR A 1 114 ? 28.012 -4.634 -64.142 1.00 91.31 114 THR A O 1
ATOM 920 N N . ASP A 1 115 ? 27.898 -2.391 -64.009 1.00 87.50 115 ASP A N 1
ATOM 921 C CA . ASP A 1 115 ? 27.111 -2.239 -65.239 1.00 87.50 115 ASP A CA 1
ATOM 922 C C . ASP A 1 115 ? 27.896 -2.691 -66.476 1.00 87.50 115 ASP A C 1
ATOM 924 O O . ASP A 1 115 ? 27.311 -3.314 -67.359 1.00 87.50 115 ASP A O 1
ATOM 928 N N . ASP A 1 116 ? 29.212 -2.459 -66.514 1.00 86.50 116 ASP A N 1
ATOM 929 C CA . ASP A 1 116 ? 30.070 -2.857 -67.634 1.00 86.50 116 ASP A CA 1
ATOM 930 C C . ASP A 1 116 ? 30.023 -4.378 -67.844 1.00 86.50 116 ASP A C 1
ATOM 932 O O . ASP A 1 116 ? 29.694 -4.844 -68.935 1.00 86.50 116 ASP A O 1
ATOM 936 N N . TRP A 1 117 ? 30.229 -5.171 -66.785 1.00 87.44 117 TRP A N 1
ATOM 937 C CA . TRP A 1 117 ? 30.132 -6.635 -66.863 1.00 87.44 117 TRP A CA 1
ATOM 938 C C . TRP A 1 117 ? 28.729 -7.114 -67.249 1.00 87.44 117 TRP A C 1
ATOM 940 O O . TRP A 1 117 ? 28.574 -7.977 -68.110 1.00 87.44 117 TRP A O 1
ATOM 950 N N . ILE A 1 118 ? 27.687 -6.549 -66.636 1.00 86.94 118 ILE A N 1
ATOM 951 C CA . ILE A 1 118 ? 26.300 -6.981 -66.858 1.00 86.94 118 ILE A CA 1
ATOM 952 C C . ILE A 1 118 ? 25.833 -6.660 -68.286 1.00 86.94 118 ILE A C 1
ATOM 954 O O . ILE A 1 118 ? 25.183 -7.491 -68.919 1.00 86.94 118 ILE A O 1
ATOM 958 N N . THR A 1 119 ? 26.165 -5.482 -68.813 1.00 83.50 119 THR A N 1
ATOM 959 C CA . THR A 1 119 ? 25.776 -5.060 -70.172 1.00 83.50 119 THR A CA 1
ATOM 960 C C . THR A 1 119 ? 26.623 -5.721 -71.259 1.00 83.50 119 THR A C 1
ATOM 962 O O . THR A 1 119 ? 26.177 -5.841 -72.400 1.00 83.50 119 THR A O 1
ATOM 965 N N . SER A 1 120 ? 27.798 -6.259 -70.916 1.00 82.25 120 SER A N 1
ATOM 966 C CA . SER A 1 120 ? 28.617 -7.055 -71.840 1.00 82.25 120 SER A CA 1
ATOM 967 C C . SER A 1 120 ? 27.836 -8.238 -72.432 1.00 82.25 120 SER A C 1
ATOM 969 O O . SER A 1 120 ? 27.992 -8.556 -73.611 1.00 82.25 120 SER A O 1
ATOM 971 N N . PHE A 1 121 ? 26.926 -8.849 -71.668 1.00 77.81 121 PHE A N 1
ATOM 972 C CA . PHE A 1 121 ? 26.070 -9.941 -72.148 1.00 77.81 121 PHE A CA 1
ATOM 973 C C . PHE A 1 121 ? 24.990 -9.482 -73.147 1.00 77.81 121 PHE A C 1
ATOM 975 O O . PHE A 1 121 ? 24.606 -10.256 -74.028 1.00 77.81 121 PHE A O 1
ATOM 982 N N . ASP A 1 122 ? 24.550 -8.219 -73.093 1.00 71.81 122 ASP A N 1
ATOM 983 C CA . ASP A 1 122 ? 23.584 -7.652 -74.054 1.00 71.81 122 ASP A CA 1
ATOM 984 C C . ASP A 1 122 ? 24.165 -7.566 -75.468 1.00 71.81 122 ASP A C 1
ATOM 986 O O . ASP A 1 122 ? 23.432 -7.552 -76.451 1.00 71.81 122 ASP A O 1
ATOM 990 N N . SER A 1 123 ? 25.495 -7.522 -75.583 1.00 66.50 123 SER A N 1
ATOM 991 C CA . SER A 1 123 ? 26.212 -7.547 -76.860 1.00 66.50 123 SER A CA 1
ATOM 992 C C . SER A 1 123 ? 26.444 -8.962 -77.411 1.00 66.50 123 SER A C 1
ATOM 994 O O . SER A 1 123 ? 26.738 -9.114 -78.598 1.00 66.50 123 SER A O 1
ATOM 996 N N . LEU A 1 124 ? 26.246 -9.998 -76.584 1.00 67.62 124 LEU A N 1
ATOM 997 C CA . LEU A 1 124 ? 26.275 -11.412 -76.984 1.00 67.62 124 LEU A CA 1
ATOM 998 C C . LEU A 1 124 ? 24.900 -11.918 -77.441 1.00 67.62 124 LEU A C 1
ATOM 1000 O O . LEU A 1 124 ? 24.793 -12.734 -78.357 1.00 67.62 124 LEU A O 1
ATOM 1004 N N . THR A 1 125 ? 23.832 -11.378 -76.856 1.00 58.66 125 THR A N 1
ATOM 1005 C CA . THR A 1 125 ? 22.434 -11.657 -77.213 1.00 58.66 125 THR A CA 1
ATOM 1006 C C . THR A 1 125 ? 21.878 -11.049 -78.528 1.00 58.66 125 THR A C 1
ATOM 1008 O O . THR A 1 125 ? 20.835 -11.551 -78.968 1.00 58.66 125 THR A O 1
ATOM 1011 N N . PRO A 1 126 ? 22.500 -10.091 -79.267 1.00 48.28 126 PRO A N 1
ATOM 1012 C CA . PRO A 1 126 ? 21.914 -9.504 -80.482 1.00 48.28 126 PRO A CA 1
ATOM 1013 C C . PRO A 1 126 ? 21.760 -10.481 -81.658 1.00 48.28 126 PRO A C 1
ATOM 1015 O O . PRO A 1 126 ? 21.155 -10.132 -82.666 1.00 48.28 126 PRO A O 1
ATOM 1018 N N . ALA A 1 127 ? 22.251 -11.720 -81.556 1.00 48.22 127 ALA A N 1
ATOM 1019 C CA . ALA A 1 127 ? 22.083 -12.753 -82.582 1.00 48.22 127 ALA A CA 1
ATOM 1020 C C . ALA A 1 127 ? 20.728 -13.502 -82.535 1.00 48.22 127 ALA A C 1
ATOM 1022 O O . ALA A 1 127 ? 20.546 -14.463 -83.284 1.00 48.22 127 ALA A O 1
ATOM 1023 N N . LEU A 1 128 ? 19.776 -13.086 -81.689 1.00 47.81 128 LEU A N 1
ATOM 1024 C CA . LEU A 1 128 ? 18.404 -13.629 -81.652 1.00 47.81 128 LEU A CA 1
ATOM 1025 C C . LEU A 1 128 ? 17.349 -12.688 -82.248 1.00 47.81 128 LEU A C 1
ATOM 1027 O O . LEU A 1 128 ? 16.232 -13.113 -82.557 1.00 47.81 128 LEU A O 1
ATOM 1031 N N . HIS A 1 129 ? 17.698 -11.425 -82.475 1.00 41.56 129 HIS A N 1
ATOM 1032 C CA . HIS A 1 129 ? 16.834 -10.481 -83.160 1.00 41.56 129 HIS A CA 1
ATOM 1033 C C . HIS A 1 129 ? 17.409 -10.178 -84.541 1.00 41.56 129 HIS A C 1
ATOM 1035 O O . HIS A 1 129 ? 18.323 -9.382 -84.690 1.00 41.56 129 HIS A O 1
ATOM 1041 N N . VAL A 1 130 ? 16.766 -10.786 -85.547 1.00 41.66 130 VAL A N 1
ATOM 1042 C CA . VAL A 1 130 ? 16.842 -10.470 -86.984 1.00 41.66 130 VAL A CA 1
ATOM 1043 C C . VAL A 1 130 ? 17.861 -11.307 -87.796 1.00 41.66 130 VAL A C 1
ATOM 1045 O O . VAL A 1 130 ? 19.059 -11.070 -87.808 1.00 41.66 130 VAL A O 1
ATOM 1048 N N . MET A 1 131 ? 17.295 -12.236 -88.588 1.00 37.53 131 MET A N 1
ATOM 1049 C CA . MET A 1 131 ? 17.830 -12.816 -89.839 1.00 37.53 131 MET A CA 1
ATOM 1050 C C . MET A 1 131 ? 18.959 -13.871 -89.777 1.00 37.53 131 MET A C 1
ATOM 1052 O O . MET A 1 131 ? 20.030 -13.665 -90.337 1.00 37.53 131 MET A O 1
ATOM 1056 N N . ASN A 1 132 ? 18.679 -15.075 -89.256 1.00 39.34 132 ASN A N 1
ATOM 1057 C CA . ASN A 1 132 ? 19.096 -16.335 -89.906 1.00 39.34 132 ASN A CA 1
ATOM 1058 C C . ASN A 1 132 ? 18.349 -17.550 -89.323 1.00 39.34 132 ASN A C 1
ATOM 1060 O O . ASN A 1 132 ? 18.274 -17.719 -88.112 1.00 39.34 132 ASN A O 1
ATOM 1064 N N . ARG A 1 133 ? 17.772 -18.380 -90.202 1.00 45.12 133 ARG A N 1
ATOM 1065 C CA . ARG A 1 133 ? 16.757 -19.410 -89.895 1.00 45.12 133 ARG A CA 1
ATOM 1066 C C . ARG A 1 133 ? 17.261 -20.683 -89.189 1.00 45.12 133 ARG A C 1
ATOM 1068 O O . ARG A 1 133 ? 16.426 -21.518 -88.873 1.00 45.12 133 ARG A O 1
ATOM 1075 N N . ASP A 1 134 ? 18.554 -20.807 -88.880 1.00 45.34 134 ASP A N 1
ATOM 1076 C CA . ASP A 1 134 ? 19.152 -22.091 -88.454 1.00 45.34 134 ASP A CA 1
ATOM 1077 C C . ASP A 1 134 ? 19.954 -22.050 -87.135 1.00 45.34 134 ASP A C 1
ATOM 1079 O O . ASP A 1 134 ? 20.693 -22.988 -86.823 1.00 45.34 134 ASP A O 1
ATOM 1083 N N . ARG A 1 135 ? 19.836 -20.987 -86.325 1.00 49.41 135 ARG A N 1
ATOM 1084 C CA . ARG A 1 135 ? 20.448 -20.956 -84.983 1.00 49.41 135 ARG A CA 1
ATOM 1085 C C . ARG A 1 135 ? 19.436 -21.372 -83.919 1.00 49.41 135 ARG A C 1
ATOM 1087 O O . ARG A 1 135 ? 18.741 -20.541 -83.347 1.00 49.41 135 ARG A O 1
ATOM 1094 N N . ILE A 1 136 ? 19.374 -22.675 -83.646 1.00 52.41 136 ILE A N 1
ATOM 1095 C CA . ILE A 1 136 ? 18.877 -23.173 -82.356 1.00 52.41 136 ILE A CA 1
ATOM 1096 C C . ILE A 1 136 ? 19.847 -22.640 -81.276 1.00 52.41 136 ILE A C 1
ATOM 1098 O O . ILE A 1 136 ? 21.030 -22.428 -81.549 1.00 52.41 136 ILE A O 1
ATOM 1102 N N . VAL A 1 137 ? 19.355 -22.350 -80.076 1.00 57.25 137 VAL A N 1
ATOM 1103 C CA . VAL A 1 137 ? 20.159 -21.809 -78.975 1.00 57.25 137 VAL A CA 1
ATOM 1104 C C . VAL A 1 137 ? 19.994 -22.726 -77.774 1.00 57.25 137 VAL A C 1
ATOM 1106 O O . VAL A 1 137 ? 18.872 -23.104 -77.440 1.00 57.25 137 VAL A O 1
ATOM 1109 N N . ASN A 1 138 ? 21.105 -23.109 -77.145 1.00 64.06 138 ASN A N 1
ATOM 1110 C CA . ASN A 1 138 ? 21.055 -23.869 -75.904 1.00 64.06 138 ASN A CA 1
ATOM 1111 C C . ASN A 1 138 ? 20.826 -22.900 -74.739 1.00 64.06 138 ASN A C 1
ATOM 1113 O O . ASN A 1 138 ? 21.613 -21.983 -74.534 1.00 64.06 138 ASN A O 1
ATOM 1117 N N . LEU A 1 139 ? 19.744 -23.094 -73.988 1.00 64.94 139 LEU A N 1
ATOM 1118 C CA . LEU A 1 139 ? 19.389 -22.224 -72.864 1.00 64.94 139 LEU A CA 1
ATOM 1119 C C . LEU A 1 139 ? 20.282 -22.444 -71.636 1.00 64.94 139 LEU A C 1
ATOM 1121 O O . LEU A 1 139 ? 20.329 -21.578 -70.773 1.00 64.94 139 LEU A O 1
ATOM 1125 N N . ASN A 1 140 ? 21.052 -23.538 -71.604 1.00 69.12 140 ASN A N 1
ATOM 1126 C CA . ASN A 1 140 ? 22.101 -23.779 -70.608 1.00 69.12 140 ASN A CA 1
ATOM 1127 C C . ASN A 1 140 ? 23.444 -23.129 -71.000 1.00 69.12 140 ASN A C 1
ATOM 1129 O O . ASN A 1 140 ? 24.480 -23.438 -70.401 1.00 69.12 140 ASN A O 1
ATOM 1133 N N . ASP A 1 141 ? 23.459 -22.295 -72.042 1.00 78.31 141 ASP A N 1
ATOM 1134 C CA . ASP A 1 141 ? 24.646 -21.571 -72.473 1.00 78.31 141 ASP A CA 1
ATOM 1135 C C . ASP A 1 141 ? 24.945 -20.383 -71.545 1.00 78.31 141 ASP A C 1
ATOM 1137 O O . ASP A 1 141 ? 24.065 -19.577 -71.239 1.00 78.31 141 ASP A O 1
ATOM 1141 N N . PHE A 1 142 ? 26.197 -20.269 -71.098 1.00 84.62 142 PHE A N 1
ATOM 1142 C CA . PHE A 1 142 ? 26.644 -19.266 -70.133 1.00 84.62 142 PHE A CA 1
ATOM 1143 C C . PHE A 1 142 ? 26.347 -17.818 -70.557 1.00 84.62 142 PHE A C 1
ATOM 1145 O O . PHE A 1 142 ? 26.207 -16.963 -69.683 1.00 84.62 142 PHE A O 1
ATOM 1152 N N . GLN A 1 143 ? 26.188 -17.511 -71.850 1.00 78.56 143 GLN A N 1
ATOM 1153 C CA . GLN A 1 143 ? 25.788 -16.165 -72.293 1.00 78.56 143 GLN A CA 1
ATOM 1154 C C . GLN A 1 143 ? 24.432 -15.710 -71.713 1.00 78.56 143 GLN A C 1
ATOM 1156 O O . GLN A 1 143 ? 24.180 -14.513 -71.607 1.00 78.56 143 GLN A O 1
ATOM 1161 N N . PHE A 1 144 ? 23.568 -16.643 -71.289 1.00 78.56 144 PHE A N 1
ATOM 1162 C CA . PHE A 1 144 ? 22.284 -16.341 -70.640 1.00 78.56 144 PHE A CA 1
ATOM 1163 C C . PHE A 1 144 ? 22.372 -16.176 -69.120 1.00 78.56 144 PHE A C 1
ATOM 1165 O O . PHE A 1 144 ? 21.355 -15.961 -68.464 1.00 78.56 144 PHE A O 1
ATOM 1172 N N . SER A 1 145 ? 23.572 -16.235 -68.542 1.00 83.38 145 SER A N 1
ATOM 1173 C CA . SER A 1 145 ? 23.772 -16.066 -67.102 1.00 83.38 145 SER A CA 1
ATOM 1174 C C . SER A 1 145 ? 23.696 -14.620 -66.609 1.00 83.38 145 SER A C 1
ATOM 1176 O O . SER A 1 145 ? 23.704 -14.403 -65.398 1.00 83.38 145 SER A O 1
ATOM 1178 N N . GLN A 1 146 ? 23.571 -13.633 -67.502 1.00 85.31 146 GLN A N 1
ATOM 1179 C CA . GLN A 1 146 ? 23.458 -12.209 -67.161 1.00 85.31 146 GLN A CA 1
ATOM 1180 C C . GLN A 1 146 ? 22.527 -11.923 -65.964 1.00 85.31 146 GLN A C 1
ATOM 1182 O O . GLN A 1 146 ? 22.946 -11.197 -65.054 1.00 85.31 146 GLN A O 1
ATOM 1187 N N . PRO A 1 147 ? 21.306 -12.495 -65.871 1.00 84.31 147 PRO A N 1
ATOM 1188 C CA . PRO A 1 147 ? 20.409 -12.168 -64.767 1.00 84.31 147 PRO A CA 1
ATOM 1189 C C . PRO A 1 147 ? 20.924 -12.661 -63.402 1.00 84.31 147 PRO A C 1
ATOM 1191 O O . PRO A 1 147 ? 20.536 -12.109 -62.374 1.00 84.31 147 PRO A O 1
ATOM 1194 N N . LEU A 1 148 ? 21.835 -13.646 -63.368 1.00 87.94 148 LEU A N 1
ATOM 1195 C CA . LEU A 1 148 ? 22.493 -14.100 -62.138 1.00 87.94 148 LEU A CA 1
ATOM 1196 C C . LEU A 1 148 ? 23.435 -13.028 -61.583 1.00 87.94 148 LEU A C 1
ATOM 1198 O O . LEU A 1 148 ? 23.452 -12.809 -60.375 1.00 87.94 148 LEU A O 1
ATOM 1202 N N . PHE A 1 149 ? 24.159 -12.306 -62.442 1.00 91.50 149 PHE A N 1
ATOM 1203 C CA . PHE A 1 149 ? 25.027 -11.199 -62.024 1.00 91.50 149 PHE A CA 1
ATOM 1204 C C . PHE A 1 149 ? 24.229 -9.960 -61.603 1.00 91.50 149 PHE A C 1
ATOM 1206 O O . PHE A 1 149 ? 24.593 -9.290 -60.636 1.00 91.50 149 PHE A O 1
ATOM 1213 N N . VAL A 1 150 ? 23.088 -9.698 -62.253 1.00 88.81 150 VAL A N 1
ATOM 1214 C CA . VAL A 1 150 ? 22.130 -8.666 -61.811 1.00 88.81 150 VAL A CA 1
ATOM 1215 C C . VAL A 1 150 ? 21.603 -8.983 -60.413 1.00 88.81 150 VAL A C 1
ATOM 1217 O O . VAL A 1 150 ? 21.586 -8.108 -59.544 1.00 88.81 150 VAL A O 1
ATOM 1220 N N . LEU A 1 151 ? 21.203 -10.236 -60.178 1.00 89.31 151 LEU A N 1
ATOM 1221 C CA . LEU A 1 151 ? 20.734 -10.685 -58.872 1.00 89.31 151 LEU A CA 1
ATOM 1222 C C . LEU A 1 151 ? 21.851 -10.614 -57.822 1.00 89.31 151 LEU A C 1
ATOM 1224 O O . LEU A 1 151 ? 21.624 -10.109 -56.726 1.00 89.31 151 LEU A O 1
ATOM 1228 N N . LEU A 1 152 ? 23.068 -11.043 -58.161 1.00 93.69 152 LEU A N 1
ATOM 1229 C CA . LEU A 1 152 ? 24.233 -10.969 -57.278 1.00 93.69 152 LEU A CA 1
ATOM 1230 C C . LEU A 1 152 ? 24.543 -9.525 -56.859 1.00 93.69 152 LEU A C 1
ATOM 1232 O O . LEU A 1 152 ? 24.746 -9.257 -55.673 1.00 93.69 152 LEU A O 1
ATOM 1236 N N . ARG A 1 153 ? 24.489 -8.573 -57.801 1.00 94.56 153 ARG A N 1
ATOM 1237 C CA . ARG A 1 153 ? 24.608 -7.137 -57.515 1.00 94.56 153 ARG A CA 1
ATOM 1238 C C . ARG A 1 153 ? 23.518 -6.653 -56.565 1.00 94.56 153 ARG A C 1
ATOM 1240 O O . ARG A 1 153 ? 23.827 -5.970 -55.589 1.00 94.56 153 ARG A O 1
ATOM 1247 N N . ALA A 1 154 ? 22.263 -7.009 -56.835 1.00 91.56 154 ALA A N 1
ATOM 1248 C CA . ALA A 1 154 ? 21.132 -6.613 -56.002 1.00 91.56 154 ALA A CA 1
ATOM 1249 C C . ALA A 1 154 ? 21.278 -7.137 -54.564 1.00 91.56 154 ALA A C 1
ATOM 1251 O O . ALA A 1 154 ? 21.081 -6.381 -53.617 1.00 91.56 154 ALA A O 1
ATOM 1252 N N . LEU A 1 155 ? 21.706 -8.392 -54.390 1.00 92.88 155 LEU A N 1
ATOM 1253 C CA . LEU A 1 155 ? 21.964 -8.986 -53.075 1.00 92.88 155 LEU A CA 1
ATOM 1254 C C . LEU A 1 155 ? 23.114 -8.284 -52.333 1.00 92.88 155 LEU A C 1
ATOM 1256 O O . LEU A 1 155 ? 22.994 -8.010 -51.138 1.00 92.88 155 LEU A O 1
ATOM 1260 N N . CYS A 1 156 ? 24.198 -7.937 -53.033 1.00 94.88 156 CYS A N 1
ATOM 1261 C CA . CYS A 1 156 ? 25.307 -7.163 -52.470 1.00 94.88 156 CYS A CA 1
ATOM 1262 C C . CYS A 1 156 ? 24.885 -5.749 -52.037 1.00 94.88 156 CYS A C 1
ATOM 1264 O O . CYS A 1 156 ? 25.282 -5.289 -50.966 1.00 94.88 156 CYS A O 1
ATOM 1266 N N . MET A 1 157 ? 24.089 -5.045 -52.849 1.00 94.25 157 MET A N 1
ATOM 1267 C CA . MET A 1 157 ? 23.561 -3.721 -52.500 1.00 94.25 157 MET A CA 1
ATOM 1268 C C . MET A 1 157 ? 22.612 -3.793 -51.306 1.00 94.25 157 MET A C 1
ATOM 1270 O O . MET A 1 157 ? 22.770 -3.043 -50.346 1.00 94.25 157 MET A O 1
ATOM 1274 N N . PHE A 1 158 ? 21.675 -4.739 -51.337 1.00 91.75 158 PHE A N 1
ATOM 1275 C CA . PHE A 1 158 ? 20.688 -4.911 -50.281 1.00 91.75 158 PHE A CA 1
ATOM 1276 C C . PHE A 1 158 ? 21.335 -5.274 -48.938 1.00 91.75 158 PHE A C 1
ATOM 1278 O O . PHE A 1 158 ? 20.937 -4.745 -47.901 1.00 91.75 158 PHE A O 1
ATOM 1285 N N . SER A 1 159 ? 22.379 -6.111 -48.948 1.00 94.00 159 SER A N 1
ATOM 1286 C CA . SER A 1 159 ? 23.195 -6.378 -47.758 1.00 94.00 159 SER A CA 1
ATOM 1287 C C . SER A 1 159 ? 23.784 -5.083 -47.183 1.00 94.00 159 SER A C 1
ATOM 1289 O O . SER A 1 159 ? 23.575 -4.776 -46.007 1.00 94.00 159 SER A O 1
ATOM 1291 N N . LYS A 1 160 ? 24.437 -4.268 -48.026 1.00 94.44 160 LYS A N 1
ATOM 1292 C CA . LYS A 1 160 ? 25.042 -2.992 -47.608 1.00 94.44 160 LYS A CA 1
ATOM 1293 C C . LYS A 1 160 ? 24.017 -2.034 -46.998 1.00 94.44 160 LYS A C 1
ATOM 1295 O O . LYS A 1 160 ? 24.296 -1.435 -45.961 1.00 94.44 160 LYS A O 1
ATOM 1300 N N . GLU A 1 161 ? 22.842 -1.901 -47.606 1.00 92.88 161 GLU A N 1
ATOM 1301 C CA . GLU A 1 161 ? 21.762 -1.042 -47.102 1.00 92.88 161 GLU A CA 1
ATOM 1302 C C . GLU A 1 161 ? 21.171 -1.559 -45.786 1.00 92.88 161 GLU A C 1
ATOM 1304 O O . GLU A 1 161 ? 20.991 -0.782 -44.845 1.00 92.88 161 GLU A O 1
ATOM 1309 N N . THR A 1 162 ? 20.937 -2.871 -45.687 1.00 91.56 162 THR A N 1
ATOM 1310 C CA . THR A 1 162 ? 20.424 -3.519 -44.469 1.00 91.56 162 THR A CA 1
ATOM 1311 C C . THR A 1 162 ? 21.365 -3.277 -43.293 1.00 91.56 162 THR A C 1
ATOM 1313 O O . THR A 1 162 ? 20.934 -2.849 -42.221 1.00 91.56 162 THR A O 1
ATOM 1316 N N . ILE A 1 163 ? 22.669 -3.476 -43.502 1.00 94.31 163 ILE A N 1
ATOM 1317 C CA . ILE A 1 163 ? 23.684 -3.268 -42.468 1.00 94.31 163 ILE A CA 1
ATOM 1318 C C . ILE A 1 163 ? 23.826 -1.783 -42.124 1.00 94.31 163 ILE A C 1
ATOM 1320 O O . ILE A 1 163 ? 23.939 -1.448 -40.948 1.00 94.31 163 ILE A O 1
ATOM 1324 N N . ALA A 1 164 ? 23.783 -0.879 -43.107 1.00 93.44 164 ALA A N 1
ATOM 1325 C CA . ALA A 1 164 ? 23.844 0.559 -42.850 1.00 93.44 164 ALA A CA 1
ATOM 1326 C C . ALA A 1 164 ? 22.674 1.036 -41.970 1.00 93.44 164 ALA A C 1
ATOM 1328 O O . ALA A 1 164 ? 22.895 1.761 -40.997 1.00 93.44 164 ALA A O 1
ATOM 1329 N N . GLY A 1 165 ? 21.448 0.581 -42.253 1.00 93.31 165 GLY A N 1
ATOM 1330 C CA . GLY A 1 165 ? 20.270 0.885 -41.433 1.00 93.31 165 GLY A CA 1
ATOM 1331 C C . GLY A 1 165 ? 20.343 0.276 -40.027 1.00 93.31 165 GLY A C 1
ATOM 1332 O O . GLY A 1 165 ? 20.036 0.947 -39.034 1.00 93.31 165 GLY A O 1
ATOM 1333 N N . ALA A 1 166 ? 20.814 -0.970 -39.922 1.00 93.19 166 ALA A N 1
ATOM 1334 C CA . ALA A 1 166 ? 21.016 -1.641 -38.640 1.00 93.19 166 ALA A CA 1
ATOM 1335 C C . ALA A 1 166 ? 22.078 -0.923 -37.787 1.00 93.19 166 ALA A C 1
ATOM 1337 O O . ALA A 1 166 ? 21.839 -0.651 -36.611 1.00 93.19 166 ALA A O 1
ATOM 1338 N N . LEU A 1 167 ? 23.210 -0.528 -38.381 1.00 93.81 167 LEU A N 1
ATOM 1339 C CA . LEU A 1 167 ? 24.275 0.223 -37.709 1.00 93.81 167 LEU A CA 1
ATOM 1340 C C . LEU A 1 167 ? 23.806 1.600 -37.235 1.00 93.81 167 LEU A C 1
ATOM 1342 O O . LEU A 1 167 ? 24.131 1.997 -36.117 1.00 93.81 167 LEU A O 1
ATOM 1346 N N . GLN A 1 168 ? 23.020 2.321 -38.038 1.00 92.56 168 GLN A N 1
ATOM 1347 C CA . GLN A 1 168 ? 22.460 3.614 -37.634 1.00 92.56 168 GLN A CA 1
ATOM 1348 C C . GLN A 1 168 ? 21.539 3.472 -36.414 1.00 92.56 168 GLN A C 1
ATOM 1350 O O . GLN A 1 168 ? 21.568 4.300 -35.501 1.00 92.56 168 GLN A O 1
ATOM 1355 N N . THR A 1 169 ? 20.737 2.407 -36.379 1.00 92.19 169 THR A N 1
ATOM 1356 C CA . THR A 1 169 ? 19.877 2.095 -35.233 1.00 92.19 169 THR A CA 1
ATOM 1357 C C . THR A 1 169 ? 20.726 1.742 -34.012 1.00 92.19 169 THR A C 1
ATOM 1359 O O . THR A 1 169 ? 20.560 2.344 -32.952 1.00 92.19 169 THR A O 1
ATOM 1362 N N . PHE A 1 170 ? 21.706 0.852 -34.181 1.00 93.31 170 PHE A N 1
ATOM 1363 C CA . PHE A 1 170 ? 22.624 0.413 -33.131 1.00 93.31 170 PHE A CA 1
ATOM 1364 C C . PHE A 1 170 ? 23.403 1.577 -32.503 1.00 93.31 170 PHE A C 1
ATOM 1366 O O . PHE A 1 170 ? 23.475 1.697 -31.284 1.00 93.31 170 PHE A O 1
ATOM 1373 N N . GLN A 1 171 ? 23.931 2.501 -33.306 1.00 90.62 171 GLN A N 1
ATOM 1374 C CA . GLN A 1 171 ? 24.679 3.657 -32.799 1.00 90.62 171 GLN A CA 1
ATOM 1375 C C . GLN A 1 171 ? 23.836 4.579 -31.904 1.00 90.62 171 GLN A C 1
ATOM 1377 O O . GLN A 1 171 ? 24.385 5.196 -30.986 1.00 90.62 171 GLN A O 1
ATOM 1382 N N . ASN A 1 172 ? 22.522 4.646 -32.144 1.00 89.88 172 ASN A N 1
ATOM 1383 C CA . ASN A 1 172 ? 21.577 5.451 -31.369 1.00 89.88 172 ASN A CA 1
ATOM 1384 C C . ASN A 1 172 ? 21.004 4.719 -30.147 1.00 89.88 172 ASN A C 1
ATOM 1386 O O . ASN A 1 172 ? 20.513 5.372 -29.224 1.00 89.88 172 ASN A O 1
ATOM 1390 N N . THR A 1 173 ? 21.062 3.384 -30.109 1.00 91.56 173 THR A N 1
ATOM 1391 C CA . THR A 1 173 ? 20.689 2.623 -28.909 1.00 91.56 173 THR A CA 1
ATOM 1392 C C . THR A 1 173 ? 21.658 2.899 -27.760 1.00 91.56 173 THR A C 1
ATOM 1394 O O . THR A 1 173 ? 22.838 3.183 -27.972 1.00 91.56 173 THR A O 1
ATOM 1397 N N . THR A 1 174 ? 21.149 2.887 -26.528 1.00 91.50 174 THR A N 1
ATOM 1398 C CA . THR A 1 174 ? 21.899 3.328 -25.348 1.00 91.50 174 THR A CA 1
ATOM 1399 C C . THR A 1 174 ? 22.187 2.177 -24.392 1.00 91.50 174 THR A C 1
ATOM 1401 O O . THR A 1 174 ? 21.335 1.334 -24.116 1.00 91.50 174 THR A O 1
ATOM 1404 N N . LEU A 1 175 ? 23.398 2.168 -23.835 1.00 89.62 175 LEU A N 1
ATOM 1405 C CA . LEU A 1 175 ? 23.738 1.360 -22.674 1.00 89.62 175 LEU A CA 1
ATOM 1406 C C . LEU A 1 175 ? 23.120 2.007 -21.439 1.00 89.62 175 LEU A C 1
ATOM 1408 O O . LEU A 1 175 ? 23.479 3.135 -21.096 1.00 89.62 175 LEU A O 1
ATOM 1412 N N . VAL A 1 176 ? 22.219 1.287 -20.775 1.00 86.62 176 VAL A N 1
ATOM 1413 C CA . VAL A 1 176 ? 21.613 1.724 -19.517 1.00 86.62 176 VAL A CA 1
ATOM 1414 C C . VAL A 1 176 ? 22.399 1.120 -18.363 1.00 86.62 176 VAL A C 1
ATOM 1416 O O . VAL A 1 176 ? 22.353 -0.090 -18.151 1.00 86.62 176 VAL A O 1
ATOM 1419 N N . SER A 1 177 ? 23.113 1.950 -17.607 1.00 85.25 177 SER A N 1
ATOM 1420 C CA . SER A 1 177 ? 23.766 1.507 -16.377 1.00 85.25 177 SER A CA 1
ATOM 1421 C C . SER A 1 177 ? 23.697 2.579 -15.302 1.00 85.25 177 SER A C 1
ATOM 1423 O O . SER A 1 177 ? 24.116 3.718 -15.499 1.00 85.25 177 SER A O 1
ATOM 1425 N N . ALA A 1 178 ? 23.181 2.202 -14.133 1.00 83.25 178 ALA A N 1
ATOM 1426 C CA . ALA A 1 178 ? 23.148 3.079 -12.966 1.00 83.25 178 ALA A CA 1
ATOM 1427 C C . ALA A 1 178 ? 24.524 3.216 -12.294 1.00 83.25 178 ALA A C 1
ATOM 1429 O O . ALA A 1 178 ? 24.764 4.178 -11.564 1.00 83.25 178 ALA A O 1
ATOM 1430 N N . GLN A 1 179 ? 25.425 2.262 -12.539 1.00 87.81 179 GLN A N 1
ATOM 1431 C CA . GLN A 1 179 ? 26.773 2.227 -11.980 1.00 87.81 179 GLN A CA 1
ATOM 1432 C C . GLN A 1 179 ? 27.815 2.120 -13.092 1.00 87.81 179 GLN A C 1
ATOM 1434 O O . GLN A 1 179 ? 27.573 1.520 -14.139 1.00 87.81 179 GLN A O 1
ATOM 1439 N N . LEU A 1 180 ? 28.989 2.692 -12.856 1.00 89.00 180 LEU A N 1
ATOM 1440 C CA . LEU A 1 180 ? 30.134 2.516 -13.728 1.00 89.00 180 LEU A CA 1
ATOM 1441 C C . LEU A 1 180 ? 30.516 1.034 -13.741 1.00 89.00 180 LEU A C 1
ATOM 1443 O O . LEU A 1 180 ? 30.922 0.485 -12.715 1.00 89.00 180 LEU A O 1
ATOM 1447 N N . LEU A 1 181 ? 30.375 0.407 -14.906 1.00 89.00 181 LEU A N 1
ATOM 1448 C CA . LEU A 1 181 ? 30.755 -0.986 -15.108 1.00 89.00 181 LEU A CA 1
ATOM 1449 C C . LEU A 1 181 ? 32.251 -1.163 -14.855 1.00 89.00 181 LEU A C 1
ATOM 1451 O O . LEU A 1 181 ? 33.046 -0.273 -15.156 1.00 89.00 181 LEU A O 1
ATOM 1455 N N . THR A 1 182 ? 32.658 -2.317 -14.329 1.00 87.25 182 THR A N 1
ATOM 1456 C CA . THR A 1 182 ? 34.084 -2.651 -14.299 1.00 87.25 182 THR A CA 1
ATOM 1457 C C . THR A 1 182 ? 34.596 -2.862 -15.724 1.00 87.25 182 THR A C 1
ATOM 1459 O O . THR A 1 182 ? 33.821 -3.154 -16.634 1.00 87.25 182 THR A O 1
ATOM 1462 N N . VAL A 1 183 ? 35.909 -2.742 -15.944 1.00 86.25 183 VAL A N 1
ATOM 1463 C CA . VAL A 1 183 ? 36.507 -2.965 -17.276 1.00 86.25 183 VAL A CA 1
ATOM 1464 C C . VAL A 1 183 ? 36.147 -4.352 -17.828 1.00 86.25 183 VAL A C 1
ATOM 1466 O O . VAL A 1 183 ? 35.859 -4.490 -19.018 1.00 86.25 183 VAL A O 1
ATOM 1469 N N . ASN A 1 184 ? 36.107 -5.369 -16.962 1.00 86.25 184 ASN A N 1
ATOM 1470 C CA . ASN A 1 184 ? 35.755 -6.733 -17.350 1.00 86.25 184 ASN A CA 1
ATOM 1471 C C . ASN A 1 184 ? 34.265 -6.860 -17.684 1.00 86.25 184 ASN A C 1
ATOM 1473 O O . ASN A 1 184 ? 33.932 -7.406 -18.733 1.00 86.25 184 ASN A O 1
ATOM 1477 N N . ASP A 1 185 ? 33.381 -6.324 -16.836 1.00 88.19 185 ASP A N 1
ATOM 1478 C CA . ASP A 1 185 ? 31.932 -6.384 -17.068 1.00 88.19 185 ASP A CA 1
ATOM 1479 C C . ASP A 1 185 ? 31.546 -5.616 -18.329 1.00 88.19 185 ASP A C 1
ATOM 1481 O O . ASP A 1 185 ? 30.789 -6.125 -19.151 1.00 88.19 185 ASP A O 1
ATOM 1485 N N . PHE A 1 186 ? 32.136 -4.434 -18.529 1.00 90.94 186 PHE A N 1
ATOM 1486 C CA . PHE A 1 186 ? 31.991 -3.662 -19.756 1.00 90.94 186 PHE A CA 1
ATOM 1487 C C . PHE A 1 186 ? 32.409 -4.492 -20.969 1.00 90.94 186 PHE A C 1
ATOM 1489 O O . PHE A 1 186 ? 31.627 -4.649 -21.899 1.00 90.94 186 PHE A O 1
ATOM 1496 N N . THR A 1 187 ? 33.611 -5.073 -20.956 1.00 89.56 187 THR A N 1
ATOM 1497 C CA . THR A 1 187 ? 34.117 -5.840 -22.104 1.00 89.56 187 THR A CA 1
ATOM 1498 C C . THR A 1 187 ? 33.212 -7.032 -22.420 1.00 89.56 187 THR A C 1
ATOM 1500 O O . THR A 1 187 ? 32.816 -7.212 -23.569 1.00 89.56 187 THR A O 1
ATOM 1503 N N . ASN A 1 188 ? 32.815 -7.803 -21.406 1.00 89.50 188 ASN A N 1
ATOM 1504 C CA . ASN A 1 188 ? 31.942 -8.965 -21.579 1.00 89.50 188 ASN A CA 1
ATOM 1505 C C . ASN A 1 188 ? 30.553 -8.573 -22.095 1.00 89.50 188 ASN A C 1
ATOM 1507 O O . ASN A 1 188 ? 30.029 -9.200 -23.018 1.00 89.50 188 ASN A O 1
ATOM 1511 N N . GLN A 1 189 ? 29.963 -7.518 -21.530 1.00 91.94 189 GLN A N 1
ATOM 1512 C CA . GLN A 1 189 ? 28.647 -7.042 -21.935 1.00 91.94 189 GLN A CA 1
ATOM 1513 C C . GLN A 1 189 ? 28.669 -6.493 -23.364 1.00 91.94 189 GLN A C 1
ATOM 1515 O O . GLN A 1 189 ? 27.776 -6.806 -24.148 1.00 91.94 189 GLN A O 1
ATOM 1520 N N . ILE A 1 190 ? 29.700 -5.727 -23.734 1.00 91.44 190 ILE A N 1
ATOM 1521 C CA . ILE A 1 190 ? 29.829 -5.177 -25.086 1.00 91.44 190 ILE A CA 1
ATOM 1522 C C . ILE A 1 190 ? 30.073 -6.278 -26.119 1.00 91.44 190 ILE A C 1
ATOM 1524 O O . ILE A 1 190 ? 29.439 -6.252 -27.170 1.00 91.44 190 ILE A O 1
ATOM 1528 N N . LEU A 1 191 ? 30.905 -7.279 -25.820 1.00 91.25 191 LEU A N 1
ATOM 1529 C CA . LEU A 1 191 ? 31.078 -8.436 -26.705 1.00 91.25 191 LEU A CA 1
ATOM 1530 C C . LEU A 1 191 ? 29.753 -9.176 -26.933 1.00 91.25 191 LEU A C 1
ATOM 1532 O O . LEU A 1 191 ? 29.438 -9.522 -28.070 1.00 91.25 191 LEU A O 1
ATOM 1536 N N . SER A 1 192 ? 28.945 -9.356 -25.883 1.00 91.38 192 SER A N 1
ATOM 1537 C CA . SER A 1 192 ? 27.617 -9.967 -26.008 1.00 91.38 192 SER A CA 1
ATOM 1538 C C . SER A 1 192 ? 26.662 -9.125 -26.859 1.00 91.38 192 SER A C 1
ATOM 1540 O O . SER A 1 192 ? 25.926 -9.682 -27.667 1.00 91.38 192 SER A O 1
ATOM 1542 N N . ILE A 1 193 ? 26.672 -7.799 -26.697 1.00 91.94 193 ILE A N 1
ATOM 1543 C CA . ILE A 1 193 ? 25.822 -6.873 -27.463 1.00 91.94 193 ILE A CA 1
ATOM 1544 C C . ILE A 1 193 ? 26.212 -6.870 -28.945 1.00 91.94 193 ILE A C 1
ATOM 1546 O O . ILE A 1 193 ? 25.337 -6.921 -29.806 1.00 91.94 193 ILE A O 1
ATOM 1550 N N . ILE A 1 194 ? 27.513 -6.842 -29.251 1.00 92.06 194 ILE A N 1
ATOM 1551 C CA . ILE A 1 194 ? 28.014 -6.922 -30.630 1.00 92.06 194 ILE A CA 1
ATOM 1552 C C . ILE A 1 194 ? 27.594 -8.253 -31.255 1.00 92.06 194 ILE A C 1
ATOM 1554 O O . ILE A 1 194 ? 27.036 -8.266 -32.347 1.00 92.06 194 ILE A O 1
ATOM 1558 N N . HIS A 1 195 ? 27.783 -9.362 -30.538 1.00 91.69 195 HIS A N 1
ATOM 1559 C CA . HIS A 1 195 ? 27.391 -10.677 -31.033 1.00 91.69 195 HIS A CA 1
ATOM 1560 C C . HIS A 1 195 ? 25.879 -10.783 -31.288 1.00 91.69 195 HIS A C 1
ATOM 1562 O O . HIS A 1 195 ? 25.454 -11.320 -32.309 1.00 91.69 195 HIS A O 1
ATOM 1568 N N . GLN A 1 196 ? 25.057 -10.226 -30.395 1.00 92.62 196 GLN A N 1
ATOM 1569 C CA . GLN A 1 196 ? 23.609 -10.171 -30.576 1.00 92.62 196 GLN A CA 1
ATOM 1570 C C . GLN A 1 196 ? 23.222 -9.346 -31.811 1.00 92.62 196 GLN A C 1
ATOM 1572 O O . GLN A 1 196 ? 22.421 -9.807 -32.620 1.00 92.62 196 GLN A O 1
ATOM 1577 N N . PHE A 1 197 ? 23.833 -8.173 -32.000 1.00 93.69 197 PHE A N 1
ATOM 1578 C CA . PHE A 1 197 ? 23.625 -7.340 -33.185 1.00 93.69 197 PHE A CA 1
ATOM 1579 C C . PHE A 1 197 ? 23.966 -8.084 -34.486 1.00 93.69 197 PHE A C 1
ATOM 1581 O O . PHE A 1 197 ? 23.189 -8.045 -35.446 1.00 93.69 197 PHE A O 1
ATOM 1588 N N . GLU A 1 198 ? 25.099 -8.791 -34.520 1.00 91.56 198 GLU A N 1
ATOM 1589 C CA . GLU A 1 198 ? 25.520 -9.591 -35.675 1.00 91.56 198 GLU A CA 1
ATOM 1590 C C . GLU A 1 198 ? 24.491 -10.685 -36.004 1.00 91.56 198 GLU A C 1
ATOM 1592 O O . GLU A 1 198 ? 24.101 -10.839 -37.166 1.00 91.56 198 GLU A O 1
ATOM 1597 N N . LEU A 1 199 ? 24.002 -11.409 -34.992 1.00 90.69 199 LEU A N 1
ATOM 1598 C CA . LEU A 1 199 ? 23.008 -12.474 -35.158 1.00 90.69 199 LEU A CA 1
ATOM 1599 C C . LEU A 1 199 ? 21.644 -11.946 -35.616 1.00 90.69 199 LEU A C 1
ATOM 1601 O O . LEU A 1 199 ? 21.057 -12.497 -36.548 1.00 90.69 199 LEU A O 1
ATOM 1605 N N . GLU A 1 200 ? 21.138 -10.884 -34.990 1.00 91.56 200 GLU A N 1
ATOM 1606 C CA . GLU A 1 200 ? 19.829 -10.300 -35.310 1.00 91.56 200 GLU A CA 1
ATOM 1607 C C . GLU A 1 200 ? 19.798 -9.727 -36.730 1.00 91.56 200 GLU A C 1
ATOM 1609 O O . GLU A 1 200 ? 18.858 -9.985 -37.490 1.00 91.56 200 GLU A O 1
ATOM 1614 N N . THR A 1 201 ? 20.856 -9.011 -37.120 1.00 91.62 201 THR A N 1
ATOM 1615 C CA . THR A 1 201 ? 20.975 -8.436 -38.467 1.00 91.62 201 THR A CA 1
ATOM 1616 C C . THR A 1 201 ? 21.048 -9.543 -39.520 1.00 91.62 201 THR A C 1
ATOM 1618 O O . THR A 1 201 ? 20.312 -9.509 -40.508 1.00 91.62 201 THR A O 1
ATOM 1621 N N . THR A 1 202 ? 21.858 -10.580 -39.271 1.00 91.06 202 THR A N 1
ATOM 1622 C CA . THR A 1 202 ? 21.979 -11.745 -40.165 1.00 91.06 202 THR A CA 1
ATOM 1623 C C . THR A 1 202 ? 20.650 -12.487 -40.303 1.00 91.06 202 THR A C 1
ATOM 1625 O O . THR A 1 202 ? 20.218 -12.793 -41.413 1.00 91.06 202 THR A O 1
ATOM 1628 N N . SER A 1 203 ? 19.962 -12.742 -39.187 1.00 89.75 203 SER A N 1
ATOM 1629 C CA . SER A 1 203 ? 18.668 -13.431 -39.174 1.00 89.75 203 SER A CA 1
ATOM 1630 C C . SER A 1 203 ? 17.605 -12.667 -39.966 1.00 89.75 203 SER A C 1
ATOM 1632 O O . SER A 1 203 ? 16.883 -13.264 -40.769 1.00 89.75 203 SER A O 1
ATOM 1634 N N . THR A 1 204 ? 17.547 -11.344 -39.794 1.00 87.50 204 THR A N 1
ATOM 1635 C CA . THR A 1 204 ? 16.611 -10.469 -40.516 1.00 87.50 204 THR A CA 1
ATOM 1636 C C . THR A 1 204 ? 16.840 -10.541 -42.025 1.00 87.50 204 THR A C 1
ATOM 1638 O O . THR A 1 204 ? 15.890 -10.692 -42.795 1.00 87.50 204 THR A O 1
ATOM 1641 N N . PHE A 1 205 ? 18.104 -10.509 -42.455 1.00 90.50 205 PHE A N 1
ATOM 1642 C CA . PHE A 1 205 ? 18.466 -10.637 -43.863 1.00 90.50 205 PHE A CA 1
ATOM 1643 C C . PHE A 1 205 ? 18.097 -12.014 -44.437 1.00 90.50 205 PHE A C 1
ATOM 1645 O O . PHE A 1 205 ? 17.485 -12.089 -45.501 1.00 90.50 205 PHE A O 1
ATOM 1652 N N . ILE A 1 206 ? 18.389 -13.107 -43.723 1.00 88.06 206 ILE A N 1
ATOM 1653 C CA . ILE A 1 206 ? 18.045 -14.470 -44.164 1.00 88.06 206 ILE A CA 1
ATOM 1654 C C . ILE A 1 206 ? 16.531 -14.633 -44.345 1.00 88.06 206 ILE A C 1
ATOM 1656 O O . ILE A 1 206 ? 16.099 -15.175 -45.362 1.00 88.06 206 ILE A O 1
ATOM 1660 N N . HIS A 1 207 ? 15.718 -14.135 -43.407 1.00 87.19 207 HIS A N 1
ATOM 1661 C CA . HIS A 1 207 ? 14.256 -14.200 -43.521 1.00 87.19 207 HIS A CA 1
ATOM 1662 C C . HIS A 1 207 ? 13.748 -13.478 -44.772 1.00 87.19 207 HIS A C 1
ATOM 1664 O O . HIS A 1 207 ? 12.826 -13.958 -45.433 1.00 87.19 207 HIS A O 1
ATOM 1670 N N . PHE A 1 208 ? 14.364 -12.352 -45.136 1.00 85.69 208 PHE A N 1
ATOM 1671 C CA . PHE A 1 208 ? 14.031 -11.651 -46.370 1.00 85.69 208 PHE A CA 1
ATOM 1672 C C . PHE A 1 208 ? 14.378 -12.476 -47.618 1.00 85.69 208 PHE A C 1
ATOM 1674 O O . PHE A 1 208 ? 13.558 -12.581 -48.529 1.00 85.69 208 PHE A O 1
ATOM 1681 N N . ILE A 1 209 ? 15.552 -13.113 -47.657 1.00 83.75 209 ILE A N 1
ATOM 1682 C CA . ILE A 1 209 ? 15.946 -13.986 -48.775 1.00 83.75 209 ILE A CA 1
ATOM 1683 C C . ILE A 1 209 ? 15.000 -15.184 -48.904 1.00 83.75 209 ILE A C 1
ATOM 1685 O O . ILE A 1 209 ? 14.568 -15.511 -50.009 1.00 83.75 209 ILE A O 1
ATOM 1689 N N . GLN A 1 210 ? 14.614 -15.796 -47.785 1.00 84.06 210 GLN A N 1
ATOM 1690 C CA . GLN A 1 210 ? 13.622 -16.874 -47.765 1.00 84.06 210 GLN A CA 1
ATOM 1691 C C . GLN A 1 210 ? 12.253 -16.399 -48.257 1.00 84.06 210 GLN A C 1
ATOM 1693 O O . GLN A 1 210 ? 11.597 -17.104 -49.019 1.00 84.06 210 GLN A O 1
ATOM 1698 N N . LEU A 1 211 ? 11.822 -15.196 -47.872 1.00 83.56 211 LEU A N 1
ATOM 1699 C CA . LEU A 1 211 ? 10.592 -14.598 -48.386 1.00 83.56 211 LEU A CA 1
ATOM 1700 C C . LEU A 1 211 ? 10.671 -14.373 -49.904 1.00 83.56 211 LEU A C 1
ATOM 1702 O O . LEU A 1 211 ? 9.715 -14.678 -50.611 1.00 83.56 211 LEU A O 1
ATOM 1706 N N . LEU A 1 212 ? 11.806 -13.889 -50.413 1.00 79.19 212 LEU A N 1
ATOM 1707 C CA . LEU A 1 212 ? 12.037 -13.674 -51.843 1.00 79.19 212 LEU A CA 1
ATOM 1708 C C . LEU A 1 212 ? 12.012 -14.997 -52.632 1.00 79.19 212 LEU A C 1
ATOM 1710 O O . LEU A 1 212 ? 11.353 -15.080 -53.672 1.00 79.19 212 LEU A O 1
ATOM 1714 N N . SER A 1 213 ? 12.644 -16.050 -52.109 1.00 73.69 213 SER A N 1
ATOM 1715 C CA . SER A 1 213 ? 12.546 -17.414 -52.651 1.00 73.69 213 SER A CA 1
ATOM 1716 C C . SER A 1 213 ? 11.097 -17.927 -52.607 1.00 73.69 213 SER A C 1
ATOM 1718 O O . SER A 1 213 ? 10.551 -18.337 -53.626 1.00 73.69 213 SER A O 1
ATOM 1720 N N . ASN A 1 214 ? 10.382 -17.780 -51.489 1.00 73.56 214 ASN A N 1
ATOM 1721 C CA . ASN A 1 214 ? 8.984 -18.212 -51.379 1.00 73.56 214 ASN A CA 1
ATOM 1722 C C . ASN A 1 214 ? 8.041 -17.466 -52.338 1.00 73.56 214 ASN A C 1
ATOM 1724 O O . ASN A 1 214 ? 7.180 -18.087 -52.956 1.00 73.56 214 ASN A O 1
ATOM 1728 N N . ILE A 1 215 ? 8.196 -16.149 -52.509 1.00 70.56 215 ILE A N 1
ATOM 1729 C CA . ILE A 1 215 ? 7.391 -15.356 -53.455 1.00 70.56 215 ILE A CA 1
ATOM 1730 C C . ILE A 1 215 ? 7.658 -15.800 -54.899 1.00 70.56 215 ILE A C 1
ATOM 1732 O O . ILE A 1 215 ? 6.731 -15.885 -55.711 1.00 70.56 215 ILE A O 1
ATOM 1736 N N . THR A 1 216 ? 8.910 -16.113 -55.231 1.00 66.62 216 THR A N 1
ATOM 1737 C CA . THR A 1 216 ? 9.267 -16.629 -56.559 1.00 66.62 216 THR A CA 1
ATOM 1738 C C . THR A 1 216 ? 8.792 -18.077 -56.761 1.00 66.62 216 THR A C 1
ATOM 1740 O O . THR A 1 216 ? 8.326 -18.406 -57.853 1.00 66.62 216 THR A O 1
ATOM 1743 N N . HIS A 1 217 ? 8.766 -18.912 -55.714 1.00 63.09 217 HIS A N 1
ATOM 1744 C CA . HIS A 1 217 ? 8.140 -20.244 -55.701 1.00 63.09 217 HIS A CA 1
ATOM 1745 C C . HIS A 1 217 ? 6.616 -20.224 -55.840 1.00 63.09 217 HIS A C 1
ATOM 1747 O O . HIS A 1 217 ? 6.085 -20.975 -56.648 1.00 63.09 217 HIS A O 1
ATOM 1753 N N . VAL A 1 218 ? 5.883 -19.357 -55.140 1.00 54.97 218 VAL A N 1
ATOM 1754 C CA . VAL A 1 218 ? 4.409 -19.295 -55.248 1.00 54.97 218 VAL A CA 1
ATOM 1755 C C . VAL A 1 218 ? 3.962 -18.840 -56.647 1.00 54.97 218 VAL A C 1
ATOM 1757 O O . VAL A 1 218 ? 2.932 -19.288 -57.152 1.00 54.97 218 VAL A O 1
ATOM 1760 N N . ASN A 1 219 ? 4.785 -18.044 -57.335 1.00 51.41 219 ASN A N 1
ATOM 1761 C CA . ASN A 1 219 ? 4.584 -17.695 -58.743 1.00 51.41 219 ASN A CA 1
ATOM 1762 C C . ASN A 1 219 ? 4.915 -18.835 -59.733 1.00 51.41 219 ASN A C 1
ATOM 1764 O O . ASN A 1 219 ? 4.728 -18.648 -60.935 1.00 51.41 219 ASN A O 1
ATOM 1768 N N . GLN A 1 220 ? 5.333 -20.030 -59.285 1.00 49.53 220 GLN A N 1
ATOM 1769 C CA . GLN A 1 220 ? 5.621 -21.178 -60.164 1.00 49.53 220 GLN A CA 1
ATOM 1770 C C . GLN A 1 220 ? 4.427 -21.606 -61.024 1.00 49.53 220 GLN A C 1
ATOM 1772 O O . GLN A 1 220 ? 4.647 -22.080 -62.133 1.00 49.53 220 GLN A O 1
ATOM 1777 N N . ILE A 1 221 ? 3.179 -21.419 -60.576 1.00 42.31 221 ILE A N 1
ATOM 1778 C CA . ILE A 1 221 ? 1.998 -21.767 -61.389 1.00 42.31 221 ILE A CA 1
ATOM 1779 C C . ILE A 1 221 ? 1.863 -20.821 -62.594 1.00 42.31 221 ILE A C 1
ATOM 1781 O O . ILE A 1 221 ? 1.513 -21.268 -63.683 1.00 42.31 221 ILE A O 1
ATOM 1785 N N . LEU A 1 222 ? 2.209 -19.538 -62.444 1.00 40.78 222 LEU A N 1
ATOM 1786 C CA . LEU A 1 222 ? 2.230 -18.574 -63.551 1.00 40.78 222 LEU A CA 1
ATOM 1787 C C . LEU A 1 222 ? 3.500 -18.714 -64.405 1.00 40.78 222 LEU A C 1
ATOM 1789 O O . LEU A 1 222 ? 3.413 -18.661 -65.627 1.00 40.78 222 LEU A O 1
ATOM 1793 N N . SER A 1 223 ? 4.662 -18.984 -63.804 1.00 43.88 223 SER A N 1
ATOM 1794 C CA . SER A 1 223 ? 5.917 -19.202 -64.543 1.00 43.88 223 SER A CA 1
ATOM 1795 C C . SER A 1 223 ? 5.919 -20.516 -65.337 1.00 43.88 223 SER A C 1
ATOM 1797 O O . SER A 1 223 ? 6.400 -20.538 -66.472 1.00 43.88 223 SER A O 1
ATOM 1799 N N . GLY A 1 224 ? 5.328 -21.578 -64.778 1.00 41.88 224 GLY A N 1
ATOM 1800 C CA . GLY A 1 224 ? 5.183 -22.902 -65.390 1.00 41.88 224 GLY A CA 1
ATOM 1801 C C . GLY A 1 224 ? 4.109 -22.993 -66.462 1.00 41.88 224 GLY A C 1
ATOM 1802 O O . GLY A 1 224 ? 4.266 -23.769 -67.400 1.00 41.88 224 GLY A O 1
ATOM 1803 N N . LEU A 1 225 ? 3.055 -22.175 -66.382 1.00 41.50 225 LEU A N 1
ATOM 1804 C CA . LEU A 1 225 ? 2.012 -22.129 -67.413 1.00 41.50 225 LEU A CA 1
ATOM 1805 C C . LEU A 1 225 ? 2.210 -21.016 -68.454 1.00 41.50 225 LEU A C 1
ATOM 1807 O O . LEU A 1 225 ? 1.527 -21.050 -69.475 1.00 41.50 225 LEU A O 1
ATOM 1811 N N . ALA A 1 226 ? 3.121 -20.052 -68.244 1.00 41.44 226 ALA A N 1
ATOM 1812 C CA . ALA A 1 226 ? 3.244 -18.893 -69.138 1.00 41.44 226 ALA A CA 1
ATOM 1813 C C . ALA A 1 226 ? 4.659 -18.505 -69.616 1.00 41.44 226 ALA A C 1
ATOM 1815 O O . ALA A 1 226 ? 4.766 -17.537 -70.366 1.00 41.44 226 ALA A O 1
ATOM 1816 N N . SER A 1 227 ? 5.735 -19.232 -69.275 1.00 43.84 227 SER A N 1
ATOM 1817 C CA . SER A 1 227 ? 7.060 -19.008 -69.906 1.00 43.84 227 SER A CA 1
ATOM 1818 C C . SER A 1 227 ? 7.647 -20.210 -70.659 1.00 43.84 227 SER A C 1
ATOM 1820 O O . SER A 1 227 ? 8.684 -20.073 -71.303 1.00 43.84 227 SER A O 1
ATOM 1822 N N . GLY A 1 228 ? 6.966 -21.361 -70.649 1.00 44.09 228 GLY A N 1
ATOM 1823 C CA . GLY A 1 228 ? 7.394 -22.588 -71.326 1.00 44.09 228 GLY A CA 1
ATOM 1824 C C . GLY A 1 228 ? 6.430 -23.031 -72.425 1.00 44.09 228 GLY A C 1
ATOM 1825 O O . GLY A 1 228 ? 5.686 -23.989 -72.237 1.00 44.09 228 GLY A O 1
ATOM 1826 N N . PHE A 1 229 ? 6.421 -22.355 -73.577 1.00 39.91 229 PHE A N 1
ATOM 1827 C CA . PHE A 1 229 ? 5.684 -22.834 -74.752 1.00 39.91 229 PHE A CA 1
ATOM 1828 C C . PHE A 1 229 ? 6.658 -23.471 -75.751 1.00 39.91 229 PHE A C 1
ATOM 1830 O O . PHE A 1 229 ? 7.618 -22.831 -76.182 1.00 39.91 229 PHE A O 1
ATOM 1837 N N . ASN A 1 230 ? 6.377 -24.707 -76.175 1.00 38.94 230 ASN A N 1
ATOM 1838 C CA . ASN A 1 230 ? 6.889 -25.228 -77.442 1.00 38.94 230 ASN A CA 1
ATOM 1839 C C . ASN A 1 230 ? 5.828 -24.953 -78.514 1.00 38.94 230 ASN A C 1
ATOM 1841 O O . ASN A 1 230 ? 4.894 -25.736 -78.697 1.00 38.94 230 ASN A O 1
ATOM 1845 N N . ILE A 1 231 ? 5.920 -23.804 -79.184 1.00 40.81 231 ILE A N 1
ATOM 1846 C CA . ILE A 1 231 ? 5.022 -23.478 -80.291 1.00 40.81 231 ILE A CA 1
ATOM 1847 C C . ILE A 1 231 ? 5.529 -24.233 -81.517 1.00 40.81 231 ILE A C 1
ATOM 1849 O O . ILE A 1 231 ? 6.458 -23.807 -82.204 1.00 40.81 231 ILE A O 1
ATOM 1853 N N . THR A 1 232 ? 4.902 -25.371 -81.796 1.00 41.09 232 THR A N 1
ATOM 1854 C CA . THR A 1 232 ? 5.079 -26.107 -83.048 1.00 41.09 232 THR A CA 1
ATOM 1855 C C . THR A 1 232 ? 3.997 -25.677 -84.027 1.00 41.09 232 THR A C 1
ATOM 1857 O O . THR A 1 232 ? 2.846 -26.103 -83.946 1.00 41.09 232 THR A O 1
ATOM 1860 N N . VAL A 1 233 ? 4.358 -24.813 -84.977 1.00 44.03 233 VAL A N 1
ATOM 1861 C CA . VAL A 1 233 ? 3.457 -24.470 -86.082 1.00 44.03 233 VAL A CA 1
ATOM 1862 C C . VAL A 1 233 ? 3.488 -25.628 -87.077 1.00 44.03 233 VAL A C 1
ATOM 1864 O O . VAL A 1 233 ? 4.483 -25.826 -87.773 1.00 44.03 233 VAL A O 1
ATOM 1867 N N . THR A 1 234 ? 2.411 -26.413 -87.135 1.00 42.25 234 THR A N 1
ATOM 1868 C CA . THR A 1 234 ? 2.220 -27.464 -88.147 1.00 42.25 234 THR A CA 1
ATOM 1869 C C . THR A 1 234 ? 1.023 -27.114 -89.028 1.00 42.25 234 THR A C 1
ATOM 1871 O O . THR A 1 234 ? -0.017 -26.695 -88.529 1.00 42.25 234 THR A O 1
ATOM 1874 N N . GLY A 1 235 ? 1.184 -27.230 -90.353 1.00 44.38 235 GLY A N 1
ATOM 1875 C CA . GLY A 1 235 ? 0.119 -26.937 -91.326 1.00 44.38 235 GLY A CA 1
ATOM 1876 C C . GLY A 1 235 ? 0.495 -26.016 -92.493 1.00 44.38 235 GLY A C 1
ATOM 1877 O O . GLY A 1 235 ? -0.349 -25.761 -93.346 1.00 44.38 235 GLY A O 1
ATOM 1878 N N . LEU A 1 236 ? 1.741 -25.540 -92.583 1.00 45.59 236 LEU A N 1
ATOM 1879 C CA . LEU A 1 236 ? 2.235 -24.842 -93.774 1.00 45.59 236 LEU A CA 1
ATOM 1880 C C . LEU A 1 236 ? 2.928 -25.850 -94.710 1.00 45.59 236 LEU A C 1
ATOM 1882 O O . LEU A 1 236 ? 3.825 -26.567 -94.256 1.00 45.59 236 LEU A O 1
ATOM 1886 N N . PRO A 1 237 ? 2.556 -25.934 -96.002 1.00 40.94 237 PRO A N 1
ATOM 1887 C CA . PRO A 1 237 ? 3.242 -26.818 -96.934 1.00 40.94 237 PRO A CA 1
ATOM 1888 C C . PRO A 1 237 ? 4.711 -26.382 -97.025 1.00 40.94 237 PRO A C 1
ATOM 1890 O O . PRO A 1 237 ? 4.998 -25.239 -97.370 1.00 40.94 237 PRO A O 1
ATOM 1893 N N . ASN A 1 238 ? 5.618 -27.304 -96.683 1.00 46.19 238 ASN A N 1
ATOM 1894 C CA . ASN A 1 238 ? 7.084 -27.161 -96.635 1.00 46.19 238 ASN A CA 1
ATOM 1895 C C . ASN A 1 238 ? 7.708 -26.455 -95.411 1.00 46.19 238 ASN A C 1
ATOM 1897 O O . ASN A 1 238 ? 8.908 -26.184 -95.448 1.00 46.19 238 ASN A O 1
ATOM 1901 N N . TYR A 1 239 ? 6.974 -26.198 -94.319 1.00 47.09 239 TYR A N 1
ATOM 1902 C CA . TYR A 1 239 ? 7.548 -25.534 -93.136 1.00 47.09 239 TYR A CA 1
ATOM 1903 C C . TYR A 1 239 ? 7.140 -26.211 -91.817 1.00 47.09 239 TYR A C 1
ATOM 1905 O O . TYR A 1 239 ? 5.976 -26.173 -91.424 1.00 47.09 239 TYR A O 1
ATOM 1913 N N . GLN A 1 240 ? 8.119 -26.791 -91.114 1.00 41.84 240 GLN A N 1
ATOM 1914 C CA . GLN A 1 240 ? 8.051 -27.055 -89.674 1.00 41.84 240 GLN A CA 1
ATOM 1915 C C . GLN A 1 240 ? 9.002 -26.077 -88.985 1.00 41.84 240 GLN A C 1
ATOM 1917 O O . GLN A 1 240 ? 10.215 -26.181 -89.133 1.00 41.84 240 GLN A O 1
ATOM 1922 N N . THR A 1 241 ? 8.459 -25.117 -88.244 1.00 47.22 241 THR A N 1
ATOM 1923 C CA . THR A 1 241 ? 9.240 -24.277 -87.329 1.00 47.22 241 THR A CA 1
ATOM 1924 C C . THR A 1 241 ? 8.721 -24.509 -85.919 1.00 47.22 241 THR A C 1
ATOM 1926 O O . THR A 1 241 ? 7.562 -24.208 -85.625 1.00 47.22 241 THR A O 1
ATOM 1929 N N . SER A 1 242 ? 9.576 -25.070 -85.067 1.00 40.19 242 SER A N 1
ATOM 1930 C CA . SER A 1 242 ? 9.362 -25.201 -83.628 1.00 40.19 242 SER A CA 1
ATOM 1931 C C . SER A 1 242 ? 10.057 -24.043 -82.914 1.00 40.19 242 SER A C 1
ATOM 1933 O O . SER A 1 242 ? 11.285 -23.961 -82.930 1.00 40.19 242 SER A O 1
ATOM 1935 N N . PHE A 1 243 ? 9.288 -23.155 -82.287 1.00 41.62 243 PHE A N 1
ATOM 1936 C CA . PHE A 1 243 ? 9.820 -22.192 -81.326 1.00 41.62 243 PHE A CA 1
ATOM 1937 C C . PHE A 1 243 ? 9.739 -22.821 -79.940 1.00 41.62 243 PHE A C 1
ATOM 1939 O O . PHE A 1 243 ? 8.648 -23.034 -79.418 1.00 41.62 243 PHE A O 1
ATOM 1946 N N . SER A 1 244 ? 10.893 -23.128 -79.358 1.00 41.59 244 SER A N 1
ATOM 1947 C CA . SER A 1 244 ? 10.992 -23.709 -78.025 1.00 41.59 244 SER A CA 1
ATOM 1948 C C . SER A 1 244 ? 11.665 -22.706 -77.094 1.00 41.59 244 SER A C 1
ATOM 1950 O O . SER A 1 244 ? 12.886 -22.577 -77.117 1.00 41.59 244 SER A O 1
ATOM 1952 N N . MET A 1 245 ? 10.886 -21.998 -76.272 1.00 42.19 245 MET A N 1
ATOM 1953 C CA . MET A 1 245 ? 11.418 -21.374 -75.055 1.00 42.19 245 MET A CA 1
ATOM 1954 C C . MET A 1 245 ? 11.260 -22.403 -73.935 1.00 42.19 245 MET A C 1
ATOM 1956 O O . MET A 1 245 ? 10.187 -22.537 -73.356 1.00 42.19 245 MET A O 1
ATOM 1960 N N . MET A 1 246 ? 12.302 -23.202 -73.690 1.00 45.34 246 MET A N 1
ATOM 1961 C CA . MET A 1 246 ? 12.336 -24.141 -72.566 1.00 45.34 246 MET A CA 1
ATOM 1962 C C . MET A 1 246 ? 13.079 -23.496 -71.403 1.00 45.34 246 MET A C 1
ATOM 1964 O O . MET A 1 246 ? 14.285 -23.639 -71.277 1.00 45.34 246 MET A O 1
ATOM 1968 N N . THR A 1 247 ? 12.362 -22.822 -70.511 1.00 44.97 247 THR A N 1
ATOM 1969 C CA . THR A 1 247 ? 12.911 -22.312 -69.241 1.00 44.97 247 THR A CA 1
ATOM 1970 C C . THR A 1 247 ? 13.228 -23.423 -68.226 1.00 44.97 247 THR A C 1
ATOM 1972 O O . THR A 1 247 ? 13.337 -23.156 -67.033 1.00 44.97 247 THR A O 1
ATOM 1975 N N . TYR A 1 248 ? 13.382 -24.673 -68.684 1.00 49.25 248 TYR A N 1
ATOM 1976 C CA . TYR A 1 248 ? 13.609 -25.840 -67.843 1.00 49.25 248 TYR A CA 1
ATOM 1977 C C . TYR A 1 248 ? 14.665 -26.774 -68.445 1.00 49.25 248 TYR A C 1
ATOM 1979 O O . TYR A 1 248 ? 14.671 -26.990 -69.659 1.00 49.25 248 TYR A O 1
ATOM 1987 N N . PRO A 1 249 ? 15.502 -27.414 -67.610 1.00 45.12 249 PRO A N 1
ATOM 1988 C CA . PRO A 1 249 ? 16.305 -28.543 -68.028 1.00 45.12 249 PRO A CA 1
ATOM 1989 C C . PRO A 1 249 ? 15.363 -29.665 -68.477 1.00 45.12 249 PRO A C 1
ATOM 1991 O O . PRO A 1 249 ? 14.601 -30.238 -67.695 1.00 45.12 249 PRO A O 1
ATOM 1994 N N . THR A 1 250 ? 15.386 -29.959 -69.772 1.00 45.34 250 THR A N 1
ATOM 1995 C CA . THR A 1 250 ? 14.793 -31.168 -70.339 1.00 45.34 250 THR A CA 1
ATOM 1996 C C . THR A 1 250 ? 15.911 -32.001 -70.928 1.00 45.34 250 THR A C 1
ATOM 1998 O O . THR A 1 250 ? 16.729 -31.497 -71.698 1.00 45.34 250 THR A O 1
ATOM 2001 N N . SER A 1 251 ? 15.942 -33.283 -70.572 1.00 42.97 251 SER A N 1
ATOM 2002 C CA . SER A 1 251 ? 16.854 -34.258 -71.150 1.00 42.97 251 SER A CA 1
ATOM 2003 C C . SER A 1 251 ? 16.704 -34.264 -72.674 1.00 42.97 251 SER A C 1
ATOM 2005 O O . SER A 1 251 ? 15.702 -34.759 -73.196 1.00 42.97 251 SER A O 1
ATOM 2007 N N . ASN A 1 252 ? 17.697 -33.755 -73.403 1.00 43.66 252 ASN A N 1
ATOM 2008 C CA . ASN A 1 252 ? 17.844 -34.148 -74.799 1.00 43.66 252 ASN A CA 1
ATOM 2009 C C . ASN A 1 252 ? 18.038 -35.668 -74.802 1.00 43.66 252 ASN A C 1
ATOM 2011 O O . ASN A 1 252 ? 18.864 -36.187 -74.054 1.00 43.66 252 ASN A O 1
ATOM 2015 N N . GLY A 1 253 ? 17.202 -36.366 -75.571 1.00 44.03 253 GLY A N 1
ATOM 2016 C CA . GLY A 1 253 ? 16.885 -37.793 -75.459 1.00 44.03 253 GLY A CA 1
ATOM 2017 C C . GLY A 1 253 ? 18.006 -38.809 -75.709 1.00 44.03 253 GLY A C 1
ATOM 2018 O O . GLY A 1 253 ? 17.699 -39.911 -76.139 1.00 44.03 253 GLY A O 1
ATOM 2019 N N . ASN A 1 254 ? 19.266 -38.497 -75.413 1.00 38.75 254 ASN A N 1
ATOM 2020 C CA . ASN A 1 254 ? 20.356 -39.463 -75.332 1.00 38.75 254 ASN A CA 1
ATOM 2021 C C . ASN A 1 254 ? 21.061 -39.325 -73.973 1.00 38.75 254 ASN A C 1
ATOM 2023 O O . ASN A 1 254 ? 21.885 -38.441 -73.774 1.00 38.75 254 ASN A O 1
ATOM 2027 N N . SER A 1 255 ? 20.689 -40.217 -7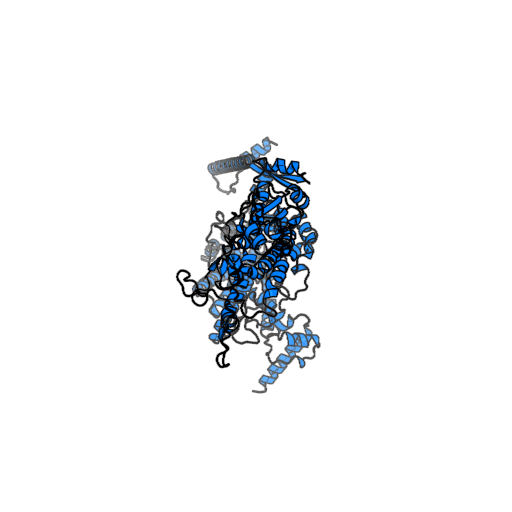3.046 1.00 46.69 255 SER A N 1
ATOM 2028 C CA . SER A 1 255 ? 21.473 -40.708 -71.898 1.00 46.69 255 SER A CA 1
ATOM 2029 C C . SER A 1 255 ? 22.382 -39.704 -71.162 1.00 46.69 255 SER A C 1
ATOM 2031 O O . SER A 1 255 ? 23.506 -39.477 -71.605 1.00 46.69 255 SER A O 1
ATOM 2033 N N . SER A 1 256 ? 21.923 -39.199 -69.999 1.00 44.44 256 SER A N 1
ATOM 2034 C CA . SER A 1 256 ? 22.662 -39.078 -68.705 1.00 44.44 256 SER A CA 1
ATOM 2035 C C . SER A 1 256 ? 22.064 -38.042 -67.730 1.00 44.44 256 SER A C 1
ATOM 2037 O O . SER A 1 256 ? 22.427 -38.048 -66.559 1.00 44.44 256 SER A O 1
ATOM 2039 N N . TYR A 1 257 ? 21.147 -37.165 -68.161 1.00 51.69 257 TYR A N 1
ATOM 2040 C CA . TYR A 1 257 ? 20.595 -36.100 -67.304 1.00 51.69 257 TYR A CA 1
ATOM 2041 C C . TYR A 1 257 ? 19.162 -36.418 -66.850 1.00 51.69 257 TYR A C 1
ATOM 2043 O O . TYR A 1 257 ? 18.227 -36.375 -67.643 1.00 51.69 257 TYR A O 1
ATOM 2051 N N . THR A 1 258 ? 18.993 -36.745 -65.567 1.00 53.34 258 THR A N 1
ATOM 2052 C CA . THR A 1 258 ? 17.731 -37.156 -64.909 1.00 53.34 258 THR A CA 1
ATOM 2053 C C . THR A 1 258 ? 16.927 -35.995 -64.307 1.00 53.34 258 THR A C 1
ATOM 2055 O O . THR A 1 258 ? 15.957 -36.215 -63.588 1.00 53.34 258 THR A O 1
ATOM 2058 N N . CYS A 1 259 ? 17.330 -34.755 -64.572 1.00 60.88 259 CYS A N 1
ATOM 2059 C CA . CYS A 1 259 ? 16.906 -33.583 -63.819 1.00 60.88 259 CYS A CA 1
ATOM 2060 C C . CYS A 1 259 ? 15.900 -32.749 -64.633 1.00 60.88 259 CYS A C 1
ATOM 2062 O O . CYS A 1 259 ? 16.248 -32.260 -65.706 1.00 60.88 259 CYS A O 1
ATOM 2064 N N . SER A 1 260 ? 14.660 -32.603 -64.143 1.00 65.00 260 SER A N 1
ATOM 2065 C CA . SER A 1 260 ? 13.617 -31.776 -64.766 1.00 65.00 260 SER A CA 1
ATOM 2066 C C . SER A 1 260 ? 12.861 -30.963 -63.725 1.00 65.00 260 SER A C 1
ATOM 2068 O O . SER A 1 260 ? 12.325 -31.521 -62.771 1.00 65.00 260 SER A O 1
ATOM 2070 N N . CYS A 1 261 ? 12.733 -29.661 -63.968 1.00 64.50 261 CYS A N 1
ATOM 2071 C CA . CYS A 1 261 ? 12.001 -28.738 -63.099 1.00 64.50 261 CYS A CA 1
ATOM 2072 C C . CYS A 1 261 ? 10.492 -28.975 -63.028 1.00 64.50 261 CYS A C 1
ATOM 2074 O O . CYS A 1 261 ? 9.832 -28.425 -62.152 1.00 64.50 261 CYS A O 1
ATOM 2076 N N . ALA A 1 262 ? 9.945 -29.799 -63.927 1.00 58.81 262 ALA A N 1
ATOM 2077 C CA . ALA A 1 262 ? 8.570 -30.276 -63.823 1.00 58.81 262 ALA A CA 1
ATOM 2078 C C . ALA A 1 262 ? 8.394 -31.318 -62.702 1.00 58.81 262 ALA A C 1
ATOM 2080 O O . ALA A 1 262 ? 7.298 -31.455 -62.166 1.00 58.81 262 ALA A O 1
ATOM 2081 N N . ASN A 1 263 ? 9.464 -32.043 -62.354 1.00 61.75 263 ASN A N 1
ATOM 2082 C CA . ASN A 1 263 ? 9.437 -33.151 -61.396 1.00 61.75 263 ASN A CA 1
ATOM 2083 C C . ASN A 1 263 ? 10.169 -32.827 -60.085 1.00 61.75 263 ASN A C 1
ATOM 2085 O O . ASN A 1 263 ? 9.798 -33.356 -59.042 1.00 61.75 263 ASN A O 1
ATOM 2089 N N . ASP A 1 264 ? 11.200 -31.981 -60.130 1.00 66.38 264 ASP A N 1
ATOM 2090 C CA . ASP A 1 264 ? 11.998 -31.579 -58.972 1.00 66.38 264 ASP A CA 1
ATOM 2091 C C . ASP A 1 264 ? 12.390 -30.099 -59.084 1.00 66.38 264 ASP A C 1
ATOM 2093 O O . ASP A 1 264 ? 13.172 -29.717 -59.954 1.00 66.38 264 ASP A O 1
ATOM 2097 N N . ALA A 1 265 ? 11.856 -29.261 -58.191 1.00 64.00 265 ALA A N 1
ATOM 2098 C CA . ALA A 1 265 ? 12.147 -27.827 -58.152 1.00 64.00 265 ALA A CA 1
ATOM 2099 C C . ALA A 1 265 ? 13.587 -27.510 -57.705 1.00 64.00 265 ALA A C 1
ATOM 2101 O O . ALA A 1 265 ? 14.073 -26.414 -57.967 1.00 64.00 265 ALA A O 1
ATOM 2102 N N . THR A 1 266 ? 14.275 -28.462 -57.067 1.00 68.19 266 THR A N 1
ATOM 2103 C CA . THR A 1 266 ? 15.677 -28.336 -56.632 1.00 68.19 266 THR A CA 1
ATOM 2104 C C . THR A 1 266 ? 16.674 -28.804 -57.692 1.00 68.19 266 THR A C 1
ATOM 2106 O O . THR A 1 266 ? 17.887 -28.801 -57.471 1.00 68.19 266 THR A O 1
ATOM 2109 N N . CYS A 1 267 ? 16.165 -29.182 -58.865 1.00 74.50 267 CYS A N 1
ATOM 2110 C CA . CYS A 1 267 ? 16.962 -29.622 -59.988 1.00 74.50 267 CYS A CA 1
ATOM 2111 C C . CYS A 1 267 ? 17.979 -28.555 -60.432 1.00 74.50 267 CYS A C 1
ATOM 2113 O O . CYS A 1 267 ? 17.622 -27.395 -60.652 1.00 74.50 267 CYS A O 1
ATOM 2115 N N . LYS A 1 268 ? 19.238 -28.977 -60.627 1.00 78.44 268 LYS A N 1
ATOM 2116 C CA . LYS A 1 268 ? 20.335 -28.125 -61.101 1.00 78.44 268 LYS A CA 1
ATOM 2117 C C . LYS A 1 268 ? 21.210 -28.800 -62.152 1.00 78.44 268 LYS A C 1
ATOM 2119 O O . LYS A 1 268 ? 21.475 -30.000 -62.094 1.00 78.44 268 LYS A O 1
ATOM 2124 N N . THR A 1 269 ? 21.702 -28.002 -63.092 1.00 77.75 269 THR A N 1
ATOM 2125 C CA . THR A 1 269 ? 22.633 -28.392 -64.162 1.00 77.75 269 THR A CA 1
ATOM 2126 C C . THR A 1 269 ? 23.771 -27.375 -64.237 1.00 77.75 269 THR A C 1
ATOM 2128 O O . THR A 1 269 ? 23.597 -26.248 -63.789 1.00 77.75 269 THR A O 1
ATOM 2131 N N . GLN A 1 270 ? 24.948 -27.738 -64.747 1.00 84.88 270 GLN A N 1
ATOM 2132 C CA . GLN A 1 270 ? 26.050 -26.776 -64.891 1.00 84.88 270 GLN A CA 1
ATOM 2133 C C . GLN A 1 270 ? 25.885 -25.931 -66.154 1.00 84.88 270 GLN A C 1
ATOM 2135 O O . GLN A 1 270 ? 25.515 -26.454 -67.209 1.00 84.88 270 GLN A O 1
ATOM 2140 N N . TRP A 1 271 ? 26.209 -24.641 -66.052 1.00 85.81 271 TRP A N 1
ATOM 2141 C CA . TRP A 1 271 ? 26.328 -23.776 -67.223 1.00 85.81 271 TRP A CA 1
ATOM 2142 C C . TRP A 1 271 ? 27.466 -24.260 -68.125 1.00 85.81 271 TRP A C 1
ATOM 2144 O O . TRP A 1 271 ? 28.491 -24.753 -67.649 1.00 85.81 271 TRP A O 1
ATOM 2154 N N . GLY A 1 272 ? 27.301 -24.111 -69.437 1.00 86.31 272 GLY A N 1
ATOM 2155 C CA . GLY A 1 272 ? 28.317 -24.512 -70.407 1.00 86.31 272 GLY A CA 1
ATOM 2156 C C . GLY A 1 272 ? 28.494 -23.517 -71.545 1.00 86.31 272 GLY A C 1
ATOM 2157 O O . GLY A 1 272 ? 27.674 -22.628 -71.742 1.00 86.31 272 GLY A O 1
ATOM 2158 N N . LEU A 1 273 ? 29.574 -23.677 -72.300 1.00 85.06 273 LEU A N 1
ATOM 2159 C CA . LEU A 1 273 ? 29.838 -22.958 -73.545 1.00 85.06 273 LEU A CA 1
ATOM 2160 C C . LEU A 1 273 ? 29.467 -23.870 -74.716 1.00 85.06 273 LEU A C 1
ATOM 2162 O O . LEU A 1 273 ? 30.048 -24.955 -74.857 1.00 85.06 273 LEU A O 1
ATOM 2166 N N . TYR A 1 274 ? 28.508 -23.462 -75.546 1.00 79.31 274 TYR A N 1
ATOM 2167 C CA . TYR A 1 274 ? 28.018 -24.274 -76.659 1.00 79.31 274 TYR A CA 1
ATOM 2168 C C . TYR A 1 274 ? 28.339 -23.622 -78.001 1.00 79.31 274 TYR A C 1
ATOM 2170 O O . TYR A 1 274 ? 28.132 -22.433 -78.222 1.00 79.31 274 TYR A O 1
ATOM 2178 N N . THR A 1 275 ? 28.828 -24.425 -78.944 1.00 70.75 275 THR A N 1
ATOM 2179 C CA . THR A 1 275 ? 29.043 -23.961 -80.321 1.00 70.75 275 THR A CA 1
ATOM 2180 C C . THR A 1 275 ? 27.742 -24.029 -81.123 1.00 70.75 275 THR A C 1
ATOM 2182 O O . THR A 1 275 ? 26.967 -24.985 -81.015 1.00 70.75 275 THR A O 1
ATOM 2185 N N . GLY A 1 276 ? 27.473 -22.995 -81.925 1.00 64.25 276 GLY A N 1
ATOM 2186 C CA . GLY A 1 276 ? 26.247 -22.903 -82.718 1.00 64.25 276 GLY A CA 1
ATOM 2187 C C . GLY A 1 276 ? 26.266 -23.813 -83.950 1.00 64.25 276 GLY A C 1
ATOM 2188 O O . GLY A 1 276 ? 27.164 -23.671 -84.766 1.00 64.25 276 GLY A O 1
ATOM 2189 N N . SER A 1 277 ? 25.233 -24.663 -84.072 1.00 53.75 277 SER A N 1
ATOM 2190 C CA . SER A 1 277 ? 24.801 -25.515 -85.207 1.00 53.75 277 SER A CA 1
ATOM 2191 C C . SER A 1 277 ? 25.865 -26.373 -85.937 1.00 53.75 277 SER A C 1
ATOM 2193 O O . SER A 1 277 ? 26.914 -25.870 -86.328 1.00 53.75 277 SER A O 1
ATOM 2195 N N . PRO A 1 278 ? 25.603 -27.676 -86.195 1.00 48.03 278 PRO A N 1
ATOM 2196 C CA . PRO A 1 278 ? 24.310 -28.363 -86.090 1.00 48.03 278 PRO A CA 1
ATOM 2197 C C . PRO A 1 278 ? 24.116 -29.216 -84.828 1.00 48.03 278 PRO A C 1
ATOM 2199 O O . PRO A 1 278 ? 23.029 -29.750 -84.639 1.00 48.03 278 PRO A O 1
ATOM 2202 N N . ALA A 1 279 ? 25.123 -29.348 -83.956 1.00 53.81 279 ALA A N 1
ATOM 2203 C CA . ALA A 1 279 ? 25.111 -30.365 -82.894 1.00 53.81 279 ALA A CA 1
ATOM 2204 C C . ALA A 1 279 ? 25.054 -29.848 -81.441 1.00 53.81 279 ALA A C 1
ATOM 2206 O O . ALA A 1 279 ? 24.971 -30.675 -80.540 1.00 53.81 279 ALA A O 1
ATOM 2207 N N . PHE A 1 280 ? 25.085 -28.530 -81.180 1.00 65.25 280 PHE A N 1
ATOM 2208 C CA . PHE A 1 280 ? 25.215 -27.975 -79.813 1.00 65.25 280 PHE A CA 1
ATOM 2209 C C . PHE A 1 280 ? 26.282 -28.699 -79.000 1.00 65.25 280 PHE A C 1
ATOM 2211 O O . PHE A 1 280 ? 26.038 -29.142 -77.877 1.00 65.25 280 PHE A O 1
ATOM 2218 N N . ASN A 1 281 ? 27.465 -28.857 -79.594 1.00 72.19 281 ASN A N 1
ATOM 2219 C CA . ASN A 1 281 ? 28.549 -29.525 -78.903 1.00 72.19 281 ASN A CA 1
ATOM 2220 C C . ASN A 1 281 ? 28.964 -28.646 -77.726 1.00 72.19 281 ASN A C 1
ATOM 2222 O O . ASN A 1 281 ? 29.419 -27.509 -77.904 1.00 72.19 281 ASN A O 1
ATOM 2226 N N . LEU A 1 282 ? 28.768 -29.192 -76.529 1.00 79.56 282 LEU A N 1
ATOM 2227 C CA . LEU A 1 282 ? 29.322 -28.639 -75.313 1.00 79.56 282 LEU A CA 1
ATOM 2228 C C . LEU A 1 282 ? 30.843 -28.586 -75.466 1.00 79.56 282 LEU A C 1
ATOM 2230 O O . LEU A 1 282 ? 31.492 -29.608 -75.682 1.00 79.56 282 LEU A O 1
ATOM 2234 N N . THR A 1 283 ? 31.391 -27.386 -75.340 1.00 83.44 283 THR A N 1
ATOM 2235 C CA . THR A 1 283 ? 32.830 -27.133 -75.465 1.00 83.44 283 THR A CA 1
ATOM 2236 C C . THR A 1 283 ? 33.487 -27.127 -74.091 1.00 83.44 283 THR A C 1
ATOM 2238 O O . THR A 1 283 ? 34.591 -27.636 -73.922 1.00 83.44 283 THR A O 1
ATOM 2241 N N . TYR A 1 284 ? 32.800 -26.556 -73.100 1.00 87.00 284 TYR A N 1
ATOM 2242 C CA . TYR A 1 284 ? 33.338 -26.346 -71.764 1.00 87.00 284 TYR A CA 1
ATOM 2243 C C . TYR A 1 284 ? 32.204 -26.229 -70.742 1.00 87.00 284 TYR A C 1
ATOM 2245 O O . TYR A 1 284 ? 31.242 -25.511 -71.000 1.00 87.00 284 TYR A O 1
ATOM 2253 N N . PHE A 1 285 ? 32.304 -26.908 -69.598 1.00 87.62 285 PHE A N 1
ATOM 2254 C CA . PHE A 1 285 ? 31.440 -26.642 -68.442 1.00 87.62 285 PHE A CA 1
ATOM 2255 C C . PHE A 1 285 ? 32.080 -25.562 -67.583 1.00 87.62 285 PHE A C 1
ATOM 2257 O O . PHE A 1 285 ? 33.265 -25.668 -67.282 1.00 87.62 285 PHE A O 1
ATOM 2264 N N . VAL A 1 286 ? 31.301 -24.572 -67.152 1.00 89.50 286 VAL A N 1
ATOM 2265 C CA . VAL A 1 286 ? 31.762 -23.543 -66.218 1.00 89.50 286 VAL A CA 1
ATOM 2266 C C . VAL A 1 286 ? 31.775 -24.146 -64.809 1.00 89.50 286 VAL A C 1
ATOM 2268 O O . VAL A 1 286 ? 30.701 -24.400 -64.253 1.00 89.50 286 VAL A O 1
ATOM 2271 N N . PRO A 1 287 ? 32.954 -24.425 -64.220 1.00 88.19 287 PRO A N 1
ATOM 2272 C CA . PRO A 1 287 ? 33.030 -25.139 -62.954 1.00 88.19 287 PRO A CA 1
ATOM 2273 C C . PRO A 1 287 ? 32.332 -24.360 -61.843 1.00 88.19 287 PRO A C 1
ATOM 2275 O O . PRO A 1 287 ? 32.491 -23.147 -61.721 1.00 88.19 287 PRO A O 1
ATOM 2278 N N . GLY A 1 288 ? 31.534 -25.070 -61.045 1.00 85.56 288 GLY A N 1
ATOM 2279 C CA . GLY A 1 288 ? 30.879 -24.493 -59.875 1.00 85.56 288 GLY A CA 1
ATOM 2280 C C . GLY A 1 288 ? 29.675 -23.594 -60.168 1.00 85.56 288 GLY A C 1
ATOM 2281 O O . GLY A 1 288 ? 28.917 -23.304 -59.249 1.00 85.56 288 GLY A O 1
ATOM 2282 N N . PHE A 1 289 ? 29.421 -23.214 -61.420 1.00 89.69 289 PHE A N 1
ATOM 2283 C CA . PHE A 1 289 ? 28.321 -22.322 -61.777 1.00 89.69 289 PHE A CA 1
ATOM 2284 C C . PHE A 1 289 ? 27.128 -23.114 -62.333 1.00 89.69 289 PHE A C 1
ATOM 2286 O O . PHE A 1 289 ? 27.234 -23.807 -63.349 1.00 89.69 289 PHE A O 1
ATOM 2293 N N . TYR A 1 290 ? 25.978 -23.023 -61.666 1.00 87.69 290 TYR A N 1
ATOM 2294 C CA . TYR A 1 290 ? 24.795 -23.843 -61.926 1.00 87.69 290 TYR A CA 1
ATOM 2295 C C . TYR A 1 290 ? 23.591 -23.023 -62.414 1.00 87.69 290 TYR A C 1
ATOM 2297 O O . TYR A 1 290 ? 23.370 -21.872 -62.044 1.00 87.69 290 TYR A O 1
ATOM 2305 N N . TYR A 1 291 ? 22.786 -23.672 -63.245 1.00 78.31 291 TYR A N 1
ATOM 2306 C CA . TYR A 1 291 ? 21.458 -23.271 -63.679 1.00 78.31 291 TYR A CA 1
ATOM 2307 C C . TYR A 1 291 ? 20.432 -24.231 -63.072 1.00 78.31 291 TYR A C 1
ATOM 2309 O O . TYR A 1 291 ? 20.540 -25.448 -63.245 1.00 78.31 291 TYR A O 1
ATOM 2317 N N . GLY A 1 292 ? 19.449 -23.692 -62.363 1.00 75.31 292 GLY A N 1
ATOM 2318 C CA . GLY A 1 292 ? 18.345 -24.422 -61.750 1.00 75.31 292 GLY A CA 1
ATOM 2319 C C . GLY A 1 292 ? 16.982 -23.889 -62.189 1.00 75.31 292 GLY A C 1
ATOM 2320 O O . GLY A 1 292 ? 16.868 -23.040 -63.069 1.00 75.31 292 GLY A O 1
ATOM 2321 N N . CYS A 1 293 ? 15.924 -24.390 -61.555 1.00 73.38 293 CYS A N 1
ATOM 2322 C CA . CYS A 1 293 ? 14.537 -24.091 -61.933 1.00 73.38 293 CYS A CA 1
ATOM 2323 C C . CYS A 1 293 ? 14.108 -22.642 -61.713 1.00 73.38 293 CYS A C 1
ATOM 2325 O O . CYS A 1 293 ? 13.149 -22.176 -62.331 1.00 73.38 293 CYS A O 1
ATOM 2327 N N . GLN A 1 294 ? 14.794 -21.940 -60.815 1.00 75.06 294 GLN A N 1
ATOM 2328 C CA . GLN A 1 294 ? 14.577 -20.531 -60.533 1.00 75.06 294 GLN A CA 1
ATOM 2329 C C . GLN A 1 294 ? 15.889 -19.769 -60.587 1.00 75.06 294 GLN A C 1
ATOM 2331 O O . GLN A 1 294 ? 16.956 -20.312 -60.303 1.00 75.06 294 GLN A O 1
ATOM 2336 N N . LEU A 1 295 ? 15.803 -18.480 -60.911 1.00 77.75 295 LEU A N 1
ATOM 2337 C CA . LEU A 1 295 ? 16.971 -17.608 -60.985 1.00 77.75 295 LEU A CA 1
ATOM 2338 C C . LEU A 1 295 ? 17.689 -17.483 -59.632 1.00 77.75 295 LEU A C 1
ATOM 2340 O O . LEU A 1 295 ? 18.916 -17.501 -59.578 1.00 77.75 295 LEU A O 1
ATOM 2344 N N . VAL A 1 296 ? 16.919 -17.392 -58.544 1.00 82.44 296 VAL A N 1
ATOM 2345 C CA . VAL A 1 296 ? 17.448 -17.281 -57.179 1.00 82.44 296 VAL A CA 1
ATOM 2346 C C . VAL A 1 296 ? 18.176 -18.562 -56.784 1.00 82.44 296 VAL A C 1
ATOM 2348 O O . VAL A 1 296 ? 19.339 -18.497 -56.396 1.00 82.44 296 VAL A O 1
ATOM 2351 N N . ASP A 1 297 ? 17.552 -19.722 -56.989 1.00 81.06 297 ASP A N 1
ATOM 2352 C CA . ASP A 1 297 ? 18.159 -21.025 -56.689 1.00 81.06 297 ASP A CA 1
ATOM 2353 C C . ASP A 1 297 ? 19.402 -21.301 -57.541 1.00 81.06 297 ASP A C 1
ATOM 2355 O O . ASP A 1 297 ? 20.402 -21.806 -57.033 1.00 81.06 297 ASP A O 1
ATOM 2359 N N . SER A 1 298 ? 19.369 -20.912 -58.822 1.00 84.12 298 SER A N 1
ATOM 2360 C CA . SER A 1 298 ? 20.518 -21.005 -59.732 1.00 84.12 298 SER A CA 1
ATOM 2361 C C . SER A 1 298 ? 21.730 -20.276 -59.158 1.00 84.12 298 SER A C 1
ATOM 2363 O O . SER A 1 298 ? 22.830 -20.826 -59.118 1.00 84.12 298 SER A O 1
ATOM 2365 N N . LEU A 1 299 ? 21.529 -19.049 -58.665 1.00 89.81 299 LEU A N 1
ATOM 2366 C CA . LEU A 1 299 ? 22.601 -18.270 -58.061 1.00 89.81 299 LEU A CA 1
ATOM 2367 C C . LEU A 1 299 ? 23.037 -18.873 -56.722 1.00 89.81 299 LEU A C 1
ATOM 2369 O O . LEU A 1 299 ? 24.226 -19.106 -56.538 1.00 89.81 299 LEU A O 1
ATOM 2373 N N . LEU A 1 300 ? 22.103 -19.153 -55.807 1.00 90.12 300 LEU A N 1
ATOM 2374 C CA . LEU A 1 300 ? 22.402 -19.637 -54.452 1.00 90.12 300 LEU A CA 1
ATOM 2375 C C . LEU A 1 300 ? 23.184 -20.960 -54.458 1.00 90.12 300 LEU A C 1
ATOM 2377 O O . LEU A 1 300 ? 24.113 -21.125 -53.669 1.00 90.12 300 LEU A O 1
ATOM 2381 N N . GLN A 1 301 ? 22.863 -21.872 -55.376 1.00 88.75 301 GLN A N 1
ATOM 2382 C CA . GLN A 1 301 ? 23.536 -23.168 -55.505 1.00 88.75 301 GLN A CA 1
ATOM 2383 C C . GLN A 1 301 ? 24.855 -23.104 -56.290 1.00 88.75 301 GLN A C 1
ATOM 2385 O O . GLN A 1 301 ? 25.605 -24.086 -56.293 1.00 88.75 301 GLN A O 1
ATOM 2390 N N . SER A 1 302 ? 25.128 -21.981 -56.961 1.00 92.62 302 SER A N 1
ATOM 2391 C CA . SER A 1 302 ? 26.395 -21.716 -57.642 1.00 92.62 302 SER A CA 1
ATOM 2392 C C . SER A 1 302 ? 27.512 -21.401 -56.657 1.00 92.62 302 SER A C 1
ATOM 2394 O O . SER A 1 302 ? 27.277 -20.926 -55.550 1.00 92.62 302 SER A O 1
ATOM 2396 N N . THR A 1 303 ? 28.746 -21.654 -57.069 1.00 93.75 303 THR A N 1
ATOM 2397 C CA . THR A 1 303 ? 29.972 -21.168 -56.441 1.00 93.75 303 THR A CA 1
ATOM 2398 C C . THR A 1 303 ? 30.606 -20.125 -57.356 1.00 93.75 303 THR A C 1
ATOM 2400 O O . THR A 1 303 ? 30.306 -20.044 -58.550 1.00 93.75 303 THR A O 1
ATOM 2403 N N . LEU A 1 304 ? 31.490 -19.306 -56.792 1.00 91.94 304 LEU A N 1
ATOM 2404 C CA . LEU A 1 304 ? 32.245 -18.306 -57.548 1.00 91.94 304 LEU A CA 1
ATOM 2405 C C . LEU A 1 304 ? 33.631 -18.813 -57.958 1.00 91.94 304 LEU A C 1
ATOM 2407 O O . LEU A 1 304 ? 34.449 -18.015 -58.400 1.00 91.94 304 LEU A O 1
ATOM 2411 N N . GLU A 1 305 ? 33.889 -20.120 -57.831 1.00 91.19 305 GLU A N 1
ATOM 2412 C CA . GLU A 1 305 ? 35.201 -20.745 -58.052 1.00 91.19 305 GLU A CA 1
ATOM 2413 C C . GLU A 1 305 ? 35.820 -20.327 -59.385 1.00 91.19 305 GLU A C 1
ATOM 2415 O O . GLU A 1 305 ? 37.008 -20.022 -59.443 1.00 91.19 305 GLU A O 1
ATOM 2420 N N . CYS A 1 306 ? 35.004 -20.229 -60.437 1.00 91.00 306 CYS A N 1
ATOM 2421 C CA . CYS A 1 306 ? 35.515 -19.897 -61.754 1.00 91.00 306 CYS A CA 1
ATOM 2422 C C . CYS A 1 306 ? 36.046 -18.455 -61.903 1.00 91.00 306 CYS A C 1
ATOM 2424 O O . CYS A 1 306 ? 36.800 -18.138 -62.821 1.00 91.00 306 CYS A O 1
ATOM 2426 N N . PHE A 1 307 ? 35.670 -17.563 -60.992 1.00 91.31 307 PHE A N 1
ATOM 2427 C CA . PHE A 1 307 ? 36.012 -16.144 -61.056 1.00 91.31 307 PHE A CA 1
ATOM 2428 C C . PHE A 1 307 ? 37.266 -15.793 -60.243 1.00 91.31 307 PHE A C 1
ATOM 2430 O O . PHE A 1 307 ? 37.651 -14.623 -60.189 1.00 91.31 307 PHE A O 1
ATOM 2437 N N . TYR A 1 308 ? 37.909 -16.786 -59.620 1.00 91.06 308 TYR A N 1
ATOM 2438 C CA . TYR A 1 308 ? 39.155 -16.612 -58.881 1.00 91.06 308 TYR A CA 1
ATOM 2439 C C . TYR A 1 308 ? 40.401 -16.724 -59.770 1.00 91.06 308 TYR A C 1
ATOM 2441 O O . TYR A 1 308 ? 40.409 -17.374 -60.811 1.00 91.06 308 TYR A O 1
ATOM 2449 N N . ASP A 1 309 ? 41.486 -16.087 -59.338 1.00 86.44 309 ASP A N 1
ATOM 2450 C CA . ASP A 1 309 ? 42.778 -16.030 -60.029 1.00 86.44 309 ASP A CA 1
ATOM 2451 C C . ASP A 1 309 ? 43.513 -17.371 -60.156 1.00 86.44 309 ASP A C 1
ATOM 2453 O O . ASP A 1 309 ? 44.361 -17.512 -61.035 1.00 86.44 309 ASP A O 1
ATOM 2457 N N . ASN A 1 310 ? 43.170 -18.356 -59.329 1.00 83.25 310 ASN A N 1
ATOM 2458 C CA . ASN A 1 310 ? 43.743 -19.700 -59.352 1.00 83.25 310 ASN A CA 1
ATOM 2459 C C . ASN A 1 310 ? 43.093 -20.648 -60.376 1.00 83.25 310 ASN A C 1
ATOM 2461 O O . ASN A 1 310 ? 43.494 -21.810 -60.445 1.00 83.25 310 ASN A O 1
ATOM 2465 N N . GLN A 1 311 ? 42.094 -20.183 -61.132 1.00 80.62 311 GLN A N 1
ATOM 2466 C CA . GLN A 1 311 ? 41.394 -20.956 -62.156 1.00 80.62 311 GLN A CA 1
ATOM 2467 C C . GLN A 1 311 ? 41.511 -20.273 -63.526 1.00 80.62 311 GLN A C 1
ATOM 2469 O O . GLN A 1 311 ? 41.314 -19.067 -63.656 1.00 80.62 311 GLN A O 1
ATOM 2474 N N . ASP A 1 312 ? 41.757 -21.059 -64.576 1.00 85.00 312 ASP A N 1
ATOM 2475 C CA . ASP A 1 312 ? 41.870 -20.552 -65.958 1.00 85.00 312 ASP A CA 1
ATOM 2476 C C . ASP A 1 312 ? 40.508 -20.452 -66.676 1.00 85.00 312 ASP A C 1
ATOM 2478 O O . ASP A 1 312 ? 40.413 -20.064 -67.840 1.00 85.00 312 ASP A O 1
ATOM 2482 N N . CYS A 1 313 ? 39.418 -20.831 -66.011 1.00 88.06 313 CYS A N 1
ATOM 2483 C CA . CYS A 1 313 ? 38.113 -20.973 -66.654 1.00 88.06 313 CYS A CA 1
ATOM 2484 C C . CYS A 1 313 ? 37.483 -19.634 -67.077 1.00 88.06 313 CYS A C 1
ATOM 2486 O O . CYS A 1 313 ? 36.785 -19.600 -68.091 1.00 88.06 313 CYS A O 1
ATOM 2488 N N . LEU A 1 314 ? 37.765 -18.524 -66.381 1.00 88.19 314 LEU A N 1
ATOM 2489 C CA . LEU A 1 314 ? 37.325 -17.194 -66.810 1.00 88.19 314 LEU A CA 1
ATOM 2490 C C . LEU A 1 314 ? 37.968 -16.797 -68.148 1.00 88.19 314 LEU A C 1
ATOM 2492 O O . LEU A 1 314 ? 37.286 -16.246 -69.010 1.00 88.19 314 LEU A O 1
ATOM 2496 N N . ASP A 1 315 ? 39.241 -17.144 -68.365 1.00 86.38 315 ASP A N 1
ATOM 2497 C CA . ASP A 1 315 ? 39.918 -16.896 -69.644 1.00 86.38 315 ASP A CA 1
ATOM 2498 C C . ASP A 1 315 ? 39.298 -17.723 -70.764 1.00 86.38 315 ASP A C 1
ATOM 2500 O O . ASP A 1 315 ? 39.158 -17.242 -71.886 1.00 86.38 315 ASP A O 1
ATOM 2504 N N . ILE A 1 316 ? 38.892 -18.962 -70.471 1.00 87.38 316 ILE A N 1
ATOM 2505 C CA . ILE A 1 316 ? 38.188 -19.817 -71.432 1.00 87.38 316 ILE A CA 1
ATOM 2506 C C . ILE A 1 316 ? 36.863 -19.164 -71.844 1.00 87.38 316 ILE A C 1
ATOM 2508 O O . ILE A 1 316 ? 36.567 -19.107 -73.036 1.00 87.38 316 ILE A O 1
ATOM 2512 N N . ILE A 1 317 ? 36.099 -18.619 -70.889 1.00 86.62 317 ILE A N 1
ATOM 2513 C CA . ILE A 1 317 ? 34.842 -17.901 -71.158 1.00 86.62 317 ILE A CA 1
ATOM 2514 C C . ILE A 1 317 ? 35.101 -16.655 -72.012 1.00 86.62 317 ILE A C 1
ATOM 2516 O O . ILE A 1 317 ? 34.470 -16.478 -73.053 1.00 86.62 317 ILE A O 1
ATOM 2520 N N . ILE A 1 318 ? 36.046 -15.809 -71.600 1.00 84.12 318 ILE A N 1
ATOM 2521 C CA . ILE A 1 318 ? 36.368 -14.548 -72.280 1.00 84.12 318 ILE A CA 1
ATOM 2522 C C . ILE A 1 318 ? 36.859 -14.811 -73.714 1.00 84.12 318 ILE A C 1
ATOM 2524 O O . ILE A 1 318 ? 36.379 -14.186 -74.662 1.00 84.12 318 ILE A O 1
ATOM 2528 N N . ASN A 1 319 ? 37.755 -15.785 -73.902 1.00 84.12 319 ASN A N 1
ATOM 2529 C CA . ASN A 1 319 ? 38.278 -16.153 -75.218 1.00 84.12 319 ASN A CA 1
ATOM 2530 C C . ASN A 1 319 ? 37.207 -16.764 -76.132 1.00 84.12 319 ASN A C 1
ATOM 2532 O O . ASN A 1 319 ? 37.237 -16.526 -77.339 1.00 84.12 319 ASN A O 1
ATOM 2536 N N . PHE A 1 320 ? 36.255 -17.525 -75.580 1.00 83.94 320 PHE A N 1
ATOM 2537 C CA . PHE A 1 320 ? 35.190 -18.163 -76.357 1.00 83.94 320 PHE A CA 1
ATOM 2538 C C . PHE A 1 320 ? 34.277 -17.142 -77.056 1.00 83.94 320 PHE A C 1
ATOM 2540 O O . PHE A 1 320 ? 33.883 -17.363 -78.200 1.00 83.94 320 PHE A O 1
ATOM 2547 N N . TYR A 1 321 ? 33.986 -16.006 -76.412 1.00 78.56 321 TYR A N 1
ATOM 2548 C CA . TYR A 1 321 ? 33.099 -14.968 -76.960 1.00 78.56 321 TYR A CA 1
ATOM 2549 C C . TYR A 1 321 ? 33.807 -13.849 -77.748 1.00 78.56 321 TYR A C 1
ATOM 2551 O O . TYR A 1 321 ? 33.126 -13.024 -78.351 1.00 78.56 321 TYR A O 1
ATOM 2559 N N . ASN A 1 322 ? 35.143 -13.876 -77.828 1.00 66.94 322 ASN A N 1
ATOM 2560 C CA . ASN A 1 322 ? 36.012 -12.928 -78.543 1.00 66.94 322 ASN A CA 1
ATOM 2561 C C . ASN A 1 322 ? 36.025 -11.486 -77.965 1.00 66.94 322 ASN A C 1
ATOM 2563 O O . ASN A 1 322 ? 35.043 -10.748 -77.971 1.00 66.94 322 ASN A O 1
ATOM 2567 N N . VAL A 1 323 ? 37.201 -11.090 -77.467 1.00 59.62 323 VAL A N 1
ATOM 2568 C CA . VAL A 1 323 ? 37.455 -10.104 -76.398 1.00 59.62 323 VAL A CA 1
ATOM 2569 C C . VAL A 1 323 ? 37.396 -8.634 -76.845 1.00 59.62 323 VAL A C 1
ATOM 2571 O O . VAL A 1 323 ? 38.413 -7.948 -76.944 1.00 59.62 323 VAL A O 1
ATOM 2574 N N . SER A 1 324 ? 36.195 -8.104 -77.052 1.00 60.47 324 SER A N 1
ATOM 2575 C CA . SER A 1 324 ? 35.954 -6.648 -76.992 1.00 60.47 324 SER A CA 1
ATOM 2576 C C . SER A 1 324 ? 34.744 -6.259 -76.144 1.00 60.47 324 SER A C 1
ATOM 2578 O O . SER A 1 324 ? 34.608 -5.097 -75.771 1.00 60.47 324 SER A O 1
ATOM 2580 N N . THR A 1 325 ? 33.892 -7.224 -75.812 1.00 62.34 325 THR A N 1
ATOM 2581 C CA . THR A 1 325 ? 32.609 -7.014 -75.141 1.00 62.34 325 THR A CA 1
ATOM 2582 C C . THR A 1 325 ? 32.721 -6.980 -73.621 1.00 62.34 325 THR A C 1
ATOM 2584 O O . THR A 1 325 ? 32.071 -6.140 -73.024 1.00 62.34 325 THR A O 1
ATOM 2587 N N . PHE A 1 326 ? 33.579 -7.809 -73.007 1.00 67.31 326 PHE A N 1
ATOM 2588 C CA . PHE A 1 326 ? 33.694 -7.949 -71.542 1.00 67.31 326 PHE A CA 1
ATOM 2589 C C . PHE A 1 326 ? 34.674 -6.995 -70.831 1.00 67.31 326 PHE A C 1
ATOM 2591 O O . PHE A 1 326 ? 34.738 -6.999 -69.605 1.00 67.31 326 PHE A O 1
ATOM 2598 N N . GLY A 1 327 ? 35.441 -6.172 -71.555 1.00 67.19 327 GLY A N 1
ATOM 2599 C CA . GLY A 1 327 ? 36.455 -5.294 -70.947 1.00 67.19 327 GLY A CA 1
ATOM 2600 C C . GLY A 1 327 ? 37.613 -6.044 -70.256 1.00 67.19 327 GLY A C 1
ATOM 2601 O O . GLY A 1 327 ? 37.763 -7.257 -70.396 1.00 67.19 327 GLY A O 1
ATOM 2602 N N . ASN A 1 328 ? 38.477 -5.313 -69.540 1.00 76.81 328 ASN A N 1
ATOM 2603 C CA . ASN A 1 328 ? 39.575 -5.895 -68.756 1.00 76.81 328 ASN A CA 1
ATOM 2604 C C . ASN A 1 328 ? 39.094 -6.149 -67.319 1.00 76.81 328 ASN A C 1
ATOM 2606 O O . ASN A 1 328 ? 39.034 -5.214 -66.524 1.00 76.81 328 ASN A O 1
ATOM 2610 N N . VAL A 1 329 ? 38.717 -7.392 -67.018 1.00 83.44 329 VAL A N 1
ATOM 2611 C CA . VAL A 1 329 ? 38.063 -7.787 -65.760 1.00 83.44 329 VAL A CA 1
ATOM 2612 C C . VAL A 1 329 ? 39.091 -8.259 -64.735 1.00 83.44 329 VAL A C 1
ATOM 2614 O O . VAL A 1 329 ? 39.923 -9.124 -65.019 1.00 83.44 329 VAL A O 1
ATOM 2617 N N . THR A 1 330 ? 39.022 -7.722 -63.520 1.00 88.19 330 THR A N 1
ATOM 2618 C CA . THR A 1 330 ? 39.853 -8.147 -62.391 1.00 88.19 330 THR A CA 1
ATOM 2619 C C . THR A 1 330 ? 39.316 -9.432 -61.755 1.00 88.19 330 THR A C 1
ATOM 2621 O O . THR A 1 330 ? 38.135 -9.557 -61.431 1.00 88.19 330 THR A O 1
ATOM 2624 N N . ARG A 1 331 ? 40.200 -10.424 -61.582 1.00 89.69 331 ARG A N 1
ATOM 2625 C CA . ARG A 1 331 ? 39.864 -11.712 -60.953 1.00 89.69 331 ARG A CA 1
ATOM 2626 C C . ARG A 1 331 ? 39.751 -11.573 -59.438 1.00 89.69 331 ARG A C 1
ATOM 2628 O O . ARG A 1 331 ? 40.431 -10.746 -58.829 1.00 89.69 331 ARG A O 1
ATOM 2635 N N . LEU A 1 332 ? 38.940 -12.433 -58.827 1.00 91.31 332 LEU A N 1
ATOM 2636 C CA . LEU A 1 332 ? 38.875 -12.563 -57.375 1.00 91.31 332 LEU A CA 1
ATOM 2637 C C . LEU A 1 332 ? 40.181 -13.183 -56.851 1.00 91.31 332 LEU A C 1
ATOM 2639 O O . LEU A 1 332 ? 40.698 -14.146 -57.410 1.00 91.31 332 LEU A O 1
ATOM 2643 N N . ASN A 1 333 ? 40.720 -12.650 -55.761 1.00 90.00 333 ASN A N 1
ATOM 2644 C CA . ASN A 1 333 ? 41.954 -13.132 -55.150 1.00 90.00 333 ASN A CA 1
ATOM 2645 C C . ASN A 1 333 ? 41.682 -14.403 -54.327 1.00 90.00 333 ASN A C 1
ATOM 2647 O O . ASN A 1 333 ? 40.963 -14.349 -53.324 1.00 90.00 333 ASN A O 1
ATOM 2651 N N . SER A 1 334 ? 42.255 -15.538 -54.737 1.00 85.44 334 SER A N 1
ATOM 2652 C CA . SER A 1 334 ? 42.125 -16.836 -54.046 1.00 85.44 334 SER A CA 1
ATOM 2653 C C . SER A 1 334 ? 42.919 -16.912 -52.743 1.00 85.44 334 SER A C 1
ATOM 2655 O O . SER A 1 334 ? 42.621 -17.727 -51.874 1.00 85.44 334 SER A O 1
ATOM 2657 N N . SER A 1 335 ? 43.917 -16.044 -52.592 1.00 83.50 335 SER A N 1
ATOM 2658 C CA . SER A 1 335 ? 44.864 -16.011 -51.476 1.00 83.50 335 SER A CA 1
ATOM 2659 C C . SER A 1 335 ? 44.543 -14.903 -50.468 1.00 83.50 335 SER A C 1
ATOM 2661 O O . SER A 1 335 ? 45.424 -14.470 -49.722 1.00 83.50 335 SER A O 1
ATOM 2663 N N . PHE A 1 336 ? 43.303 -14.400 -50.449 1.00 81.75 336 PHE A N 1
ATOM 2664 C CA . PHE A 1 336 ? 42.896 -13.338 -49.531 1.00 81.75 336 PHE A CA 1
ATOM 2665 C C . PHE A 1 336 ? 42.995 -13.810 -48.070 1.00 81.75 336 PHE A C 1
ATOM 2667 O O . PHE A 1 336 ? 42.188 -14.604 -47.580 1.00 81.75 336 PHE A O 1
ATOM 2674 N N . ILE A 1 337 ? 44.024 -13.323 -47.372 1.00 71.06 337 ILE A N 1
ATOM 2675 C CA . ILE A 1 337 ? 44.314 -13.681 -45.983 1.00 71.06 337 ILE A CA 1
ATOM 2676 C C . ILE A 1 337 ? 43.168 -13.187 -45.096 1.00 71.06 337 ILE A C 1
ATOM 2678 O O . ILE A 1 337 ? 42.926 -11.986 -45.005 1.00 71.06 337 ILE A O 1
ATOM 2682 N N . GLY A 1 338 ? 42.496 -14.118 -44.416 1.00 70.06 338 GLY A N 1
ATOM 2683 C CA . GLY A 1 338 ? 41.382 -13.809 -43.518 1.00 70.06 338 GLY A CA 1
ATOM 2684 C C . GLY A 1 338 ? 39.991 -13.913 -44.147 1.00 70.06 338 GLY A C 1
ATOM 2685 O O . GLY A 1 338 ? 39.034 -13.514 -43.487 1.00 70.06 338 GLY A O 1
ATOM 2686 N N . SER A 1 339 ? 39.852 -14.456 -45.368 1.00 84.12 339 SER A N 1
ATOM 2687 C CA . SER A 1 339 ? 38.528 -14.848 -45.875 1.00 84.12 339 SER A CA 1
ATOM 2688 C C . SER A 1 339 ? 37.945 -15.975 -45.022 1.00 84.12 339 SER A C 1
ATOM 2690 O O . SER A 1 339 ? 38.633 -16.948 -44.696 1.00 84.12 339 SER A O 1
ATOM 2692 N N . ARG A 1 340 ? 36.665 -15.858 -44.667 1.00 88.81 340 ARG A N 1
ATOM 2693 C CA . ARG A 1 340 ? 35.912 -16.902 -43.959 1.00 88.81 340 ARG A CA 1
ATOM 2694 C C . ARG A 1 340 ? 35.301 -17.932 -44.910 1.00 88.81 340 ARG A C 1
ATOM 2696 O O . ARG A 1 340 ? 34.823 -18.965 -44.443 1.00 88.81 340 ARG A O 1
ATOM 2703 N N . PHE A 1 341 ? 35.250 -17.634 -46.208 1.00 90.88 341 PHE A N 1
ATOM 2704 C CA . PHE A 1 341 ? 34.640 -18.490 -47.219 1.00 90.88 341 PHE A CA 1
ATOM 2705 C C . PHE A 1 341 ? 35.721 -19.241 -47.991 1.00 90.88 341 PHE A C 1
ATOM 2707 O O . PHE A 1 341 ? 36.765 -18.693 -48.338 1.00 90.88 341 PHE A O 1
ATOM 2714 N N . ALA A 1 342 ? 35.471 -20.517 -48.267 1.00 88.88 342 ALA A N 1
ATOM 2715 C CA . ALA A 1 342 ? 36.321 -21.275 -49.169 1.00 88.88 342 ALA A CA 1
ATOM 2716 C C . ALA A 1 342 ? 36.012 -20.874 -50.621 1.00 88.88 342 ALA A C 1
ATOM 2718 O O . ALA A 1 342 ? 34.911 -20.432 -50.936 1.00 88.88 342 ALA A O 1
ATOM 2719 N N . ILE A 1 343 ? 36.956 -21.091 -51.536 1.00 88.19 343 ILE A N 1
ATOM 2720 C CA . ILE A 1 343 ? 36.781 -20.788 -52.971 1.00 88.19 343 ILE A CA 1
ATOM 2721 C C . ILE A 1 343 ? 35.574 -21.538 -53.569 1.00 88.19 343 ILE A C 1
ATOM 2723 O O . ILE A 1 343 ? 34.885 -21.034 -54.454 1.00 88.19 343 ILE A O 1
ATOM 2727 N N . ASN A 1 344 ? 35.283 -22.733 -53.048 1.00 89.12 344 ASN A N 1
ATOM 2728 C CA . ASN A 1 344 ? 34.142 -23.561 -53.432 1.00 89.12 344 ASN A CA 1
ATOM 2729 C C . ASN A 1 344 ? 32.892 -23.343 -52.555 1.00 89.12 344 ASN A C 1
ATOM 2731 O O . ASN A 1 344 ? 31.947 -24.131 -52.639 1.00 89.12 344 ASN A O 1
ATOM 2735 N N . SER A 1 345 ? 32.865 -22.308 -51.708 1.00 93.31 345 SER A N 1
ATOM 2736 C CA . SER A 1 345 ? 31.659 -21.919 -50.977 1.00 93.31 345 SER A CA 1
ATOM 2737 C C . SER A 1 345 ? 30.552 -21.529 -51.955 1.00 93.31 345 SER A C 1
ATOM 2739 O O . SER A 1 345 ? 30.776 -20.832 -52.948 1.00 93.31 345 SER A O 1
ATOM 2741 N N . THR A 1 346 ? 29.333 -21.981 -51.665 1.00 94.44 346 THR A N 1
ATOM 2742 C CA . THR A 1 346 ? 28.150 -21.594 -52.433 1.00 94.44 346 THR A CA 1
ATOM 2743 C C . THR A 1 346 ? 27.819 -20.126 -52.195 1.00 94.44 346 THR A C 1
ATOM 2745 O O . THR A 1 346 ? 28.072 -19.589 -51.113 1.00 94.44 346 THR A O 1
ATOM 2748 N N . VAL A 1 347 ? 27.192 -19.471 -53.169 1.00 93.44 347 VAL A N 1
ATOM 2749 C CA . VAL A 1 347 ? 26.672 -18.111 -52.986 1.00 93.44 347 VAL A CA 1
ATOM 2750 C C . VAL A 1 347 ? 25.641 -18.091 -51.857 1.00 93.44 347 VAL A C 1
ATOM 2752 O O . VAL A 1 347 ? 25.582 -17.111 -51.127 1.00 93.44 347 VAL A O 1
ATOM 2755 N N . GLU A 1 348 ? 24.904 -19.179 -51.623 1.00 92.12 348 GLU A N 1
ATOM 2756 C CA . GLU A 1 348 ? 24.068 -19.343 -50.428 1.00 92.12 348 GLU A CA 1
ATOM 2757 C C . GLU A 1 348 ? 24.856 -19.161 -49.127 1.00 92.12 348 GLU A C 1
ATOM 2759 O O . GLU A 1 348 ? 24.409 -18.441 -48.237 1.00 92.12 348 GLU A O 1
ATOM 2764 N N . SER A 1 349 ? 26.054 -19.743 -49.020 1.00 93.06 349 SER A N 1
ATOM 2765 C CA . SER A 1 349 ? 26.921 -19.558 -47.854 1.00 93.06 349 SER A CA 1
ATOM 2766 C C . SER A 1 349 ? 27.322 -18.091 -47.687 1.00 93.06 349 SER A C 1
ATOM 2768 O O . SER A 1 349 ? 27.233 -17.561 -46.577 1.00 93.06 349 SER A O 1
ATOM 2770 N N . LEU A 1 350 ? 27.665 -17.405 -48.781 1.00 93.88 350 LEU A N 1
ATOM 2771 C CA . LEU A 1 350 ? 27.988 -15.975 -48.762 1.00 93.88 350 LEU A CA 1
ATOM 2772 C C . LEU A 1 350 ? 26.768 -15.138 -48.333 1.00 93.88 350 LEU A C 1
ATOM 2774 O O . LEU A 1 350 ? 26.870 -14.311 -47.428 1.00 93.88 350 LEU A O 1
ATOM 2778 N N . VAL A 1 351 ? 25.599 -15.389 -48.924 1.00 92.75 351 VAL A N 1
ATOM 2779 C CA . VAL A 1 351 ? 24.324 -14.709 -48.634 1.00 92.75 351 VAL A CA 1
ATOM 2780 C C . VAL A 1 351 ? 23.876 -14.949 -47.191 1.00 92.75 351 VAL A C 1
ATOM 2782 O O . VAL A 1 351 ? 23.452 -14.007 -46.527 1.00 92.75 351 VAL A O 1
ATOM 2785 N N . SER A 1 352 ? 24.046 -16.163 -46.658 1.00 91.50 352 SER A N 1
ATOM 2786 C CA . SER A 1 352 ? 23.714 -16.510 -45.263 1.00 91.50 352 SER A CA 1
ATOM 2787 C C . SER A 1 352 ? 24.504 -15.705 -44.228 1.00 91.50 352 SER A C 1
ATOM 2789 O O . SER A 1 352 ? 24.171 -15.692 -43.049 1.00 91.50 352 SER A O 1
ATOM 2791 N N . GLN A 1 353 ? 25.561 -15.032 -44.671 1.00 92.94 353 GLN A N 1
ATOM 2792 C CA . GLN A 1 353 ? 26.426 -14.181 -43.870 1.00 92.94 353 GLN A CA 1
ATOM 2793 C C . GLN A 1 353 ? 26.457 -12.748 -44.412 1.00 92.94 353 GLN A C 1
ATOM 2795 O O . GLN A 1 353 ? 27.390 -12.003 -44.125 1.00 92.94 353 GLN A O 1
ATOM 2800 N N . MET A 1 354 ? 25.464 -12.360 -45.221 1.00 93.94 354 MET A N 1
ATOM 2801 C CA . MET A 1 354 ? 25.340 -11.030 -45.829 1.00 93.94 354 MET A CA 1
ATOM 2802 C C . MET A 1 354 ? 26.579 -10.603 -46.636 1.00 93.94 354 MET A C 1
ATOM 2804 O O . MET A 1 354 ? 26.863 -9.415 -46.768 1.00 93.94 354 MET A O 1
ATOM 2808 N N . PHE A 1 355 ? 27.331 -11.558 -47.183 1.00 94.50 355 PHE A N 1
ATOM 2809 C CA . PHE A 1 355 ? 28.632 -11.340 -47.816 1.00 94.50 355 PHE A CA 1
ATOM 2810 C C . PHE A 1 355 ? 29.684 -10.725 -46.876 1.00 94.50 355 PHE A C 1
ATOM 2812 O O . PHE A 1 355 ? 30.619 -10.105 -47.363 1.00 94.50 355 PHE A O 1
ATOM 2819 N N . ILE A 1 356 ? 29.569 -10.856 -45.552 1.00 93.62 356 ILE A N 1
ATOM 2820 C CA . ILE A 1 356 ? 30.540 -10.307 -44.593 1.00 93.62 356 ILE A CA 1
ATOM 2821 C C . ILE A 1 356 ? 31.633 -11.331 -44.303 1.00 93.62 356 ILE A C 1
ATOM 2823 O O . ILE A 1 356 ? 31.355 -12.404 -43.767 1.00 93.62 356 ILE A O 1
ATOM 2827 N N . GLU A 1 357 ? 32.876 -10.957 -44.588 1.00 91.31 357 GLU A N 1
ATOM 2828 C CA . GLU A 1 357 ? 34.095 -11.716 -44.290 1.00 91.31 357 GLU A CA 1
ATOM 2829 C C . GLU A 1 357 ? 34.487 -11.611 -42.816 1.00 91.31 357 GLU A C 1
ATOM 2831 O O . GLU A 1 357 ? 34.807 -12.603 -42.166 1.00 91.31 357 GLU A O 1
ATOM 2836 N N . SER A 1 358 ? 34.444 -10.398 -42.269 1.00 89.88 358 SER A N 1
ATOM 2837 C CA . SER A 1 358 ? 34.729 -10.141 -40.860 1.00 89.88 358 SER A CA 1
ATOM 2838 C C . SER A 1 358 ? 34.124 -8.818 -40.407 1.00 89.88 358 SER A C 1
ATOM 2840 O O . SER A 1 358 ? 33.858 -7.921 -41.210 1.00 89.88 358 SER A O 1
ATOM 2842 N N . TRP A 1 359 ? 33.925 -8.697 -39.099 1.00 89.12 359 TRP A N 1
ATOM 2843 C CA . TRP A 1 359 ? 33.577 -7.441 -38.451 1.00 89.12 359 TRP A CA 1
ATOM 2844 C C . TRP A 1 359 ? 34.819 -6.856 -37.787 1.00 89.12 359 TRP A C 1
ATOM 2846 O O . TRP A 1 359 ? 35.462 -7.508 -36.965 1.00 89.12 359 TRP A O 1
ATOM 2856 N N . SER A 1 360 ? 35.147 -5.610 -38.115 1.00 89.56 360 SER A N 1
ATOM 2857 C CA . SER A 1 360 ? 36.081 -4.817 -37.324 1.00 89.56 360 SER A CA 1
ATOM 2858 C C . SER A 1 360 ? 35.316 -4.163 -36.189 1.00 89.56 360 SER A C 1
ATOM 2860 O O . SER A 1 360 ? 34.458 -3.311 -36.436 1.00 89.56 360 SER A O 1
ATOM 2862 N N . ASN A 1 361 ? 35.645 -4.531 -34.954 1.00 89.25 361 ASN A N 1
ATOM 2863 C CA . ASN A 1 361 ? 35.122 -3.877 -33.765 1.00 89.25 361 ASN A CA 1
ATOM 2864 C C . ASN A 1 361 ? 36.231 -3.101 -33.043 1.00 89.25 361 ASN A C 1
ATOM 2866 O O . ASN A 1 361 ? 37.362 -3.558 -32.899 1.00 89.25 361 ASN A O 1
ATOM 2870 N N . SER A 1 362 ? 35.916 -1.885 -32.604 1.00 88.31 362 SER A N 1
ATOM 2871 C CA . SER A 1 362 ? 36.754 -1.146 -31.666 1.00 88.31 362 SER A CA 1
ATOM 2872 C C . SER A 1 362 ? 35.892 -0.635 -30.518 1.00 88.31 362 SER A C 1
ATOM 2874 O O . SER A 1 362 ? 34.820 -0.057 -30.715 1.00 88.31 362 SER A O 1
ATOM 2876 N N . THR A 1 363 ? 36.342 -0.912 -29.296 1.00 89.94 363 THR A N 1
ATOM 2877 C CA . THR A 1 363 ? 35.642 -0.538 -28.065 1.00 89.94 363 THR A CA 1
ATOM 2878 C C . THR A 1 363 ? 36.545 0.342 -27.222 1.00 89.94 363 THR A C 1
ATOM 2880 O O . THR A 1 363 ? 37.675 -0.046 -26.919 1.00 89.94 363 THR A O 1
ATOM 2883 N N . ASN A 1 364 ? 36.059 1.509 -26.807 1.00 90.38 364 ASN A N 1
ATOM 2884 C CA . ASN A 1 364 ? 36.843 2.450 -26.016 1.00 90.38 364 ASN A CA 1
ATOM 2885 C C . ASN A 1 364 ? 36.217 2.685 -24.634 1.00 90.38 364 ASN A C 1
ATOM 2887 O O . ASN A 1 364 ? 35.336 3.529 -24.462 1.00 90.38 364 ASN A O 1
ATOM 2891 N N . TYR A 1 365 ? 36.732 1.978 -23.625 1.00 89.38 365 TYR A N 1
ATOM 2892 C CA . TYR A 1 365 ? 36.286 2.139 -22.238 1.00 89.38 365 TYR A CA 1
ATOM 2893 C C . TYR A 1 365 ? 36.532 3.556 -21.690 1.00 89.38 365 TYR A C 1
ATOM 2895 O O . TYR A 1 365 ? 35.759 4.036 -20.867 1.00 89.38 365 TYR A O 1
ATOM 2903 N N . SER A 1 366 ? 37.563 4.268 -22.160 1.00 88.00 366 SER A N 1
ATOM 2904 C CA . SER A 1 366 ? 37.819 5.650 -21.724 1.00 88.00 366 SER A CA 1
ATOM 2905 C C . SER A 1 366 ? 36.752 6.624 -22.235 1.00 88.00 366 SER A C 1
ATOM 2907 O O . SER A 1 366 ? 36.320 7.499 -21.485 1.00 88.00 366 SER A O 1
ATOM 2909 N N . SER A 1 367 ? 36.253 6.418 -23.459 1.00 89.12 367 SER A N 1
ATOM 2910 C CA . SER A 1 367 ? 35.106 7.162 -23.991 1.00 89.12 367 SER A CA 1
ATOM 2911 C C . SER A 1 367 ? 33.835 6.863 -23.197 1.00 89.12 367 SER A C 1
ATOM 2913 O O . SER A 1 367 ? 33.093 7.783 -22.862 1.00 89.12 367 SER A O 1
ATOM 2915 N N . TYR A 1 368 ? 33.612 5.596 -22.827 1.00 91.25 368 TYR A N 1
ATOM 2916 C CA . TYR A 1 368 ? 32.507 5.212 -21.943 1.00 91.25 368 TYR A CA 1
ATOM 2917 C C . TYR A 1 368 ? 32.620 5.877 -20.558 1.00 91.25 368 TYR A C 1
ATOM 2919 O O . TYR A 1 368 ? 31.661 6.488 -20.087 1.00 91.25 368 TYR A O 1
ATOM 2927 N N . PHE A 1 369 ? 33.804 5.845 -19.938 1.00 90.12 369 PHE A N 1
ATOM 2928 C CA . PHE A 1 369 ? 34.059 6.493 -18.650 1.00 90.12 369 PHE A CA 1
ATOM 2929 C C . PHE A 1 369 ? 33.841 8.008 -18.710 1.00 90.12 369 PHE A C 1
ATOM 2931 O O . PHE A 1 369 ? 33.302 8.576 -17.766 1.00 90.12 369 PHE A O 1
ATOM 2938 N N . ALA A 1 370 ? 34.229 8.671 -19.803 1.00 88.06 370 ALA A N 1
ATOM 2939 C CA . ALA A 1 370 ? 34.033 10.110 -19.965 1.00 88.06 370 ALA A CA 1
ATOM 2940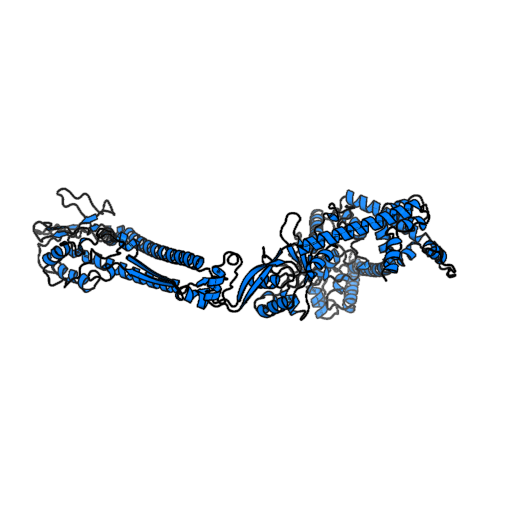 C C . ALA A 1 370 ? 32.545 10.505 -19.956 1.00 88.06 370 ALA A C 1
ATOM 2942 O O . ALA A 1 370 ? 32.197 11.544 -19.403 1.00 88.06 370 ALA A O 1
ATOM 2943 N N . GLN A 1 371 ? 31.671 9.662 -20.514 1.00 88.38 371 GLN A N 1
ATOM 2944 C CA . GLN A 1 371 ? 30.220 9.885 -20.520 1.00 88.38 371 GLN A CA 1
ATOM 2945 C C . GLN A 1 371 ? 29.561 9.496 -19.182 1.00 88.38 371 GLN A C 1
ATOM 2947 O O . GLN A 1 371 ? 28.681 10.196 -18.690 1.00 88.38 371 GLN A O 1
ATOM 2952 N N . CYS A 1 372 ? 30.013 8.406 -18.551 1.00 87.56 372 CYS A N 1
ATOM 2953 C CA . CYS A 1 372 ? 29.508 7.912 -17.260 1.00 87.56 372 CYS A CA 1
ATOM 2954 C C . CYS A 1 372 ? 30.270 8.499 -16.044 1.00 87.56 372 CYS A C 1
ATOM 2956 O O . CYS A 1 372 ? 30.085 8.036 -14.922 1.00 87.56 372 CYS A O 1
ATOM 2958 N N . GLN A 1 373 ? 31.104 9.534 -16.201 1.00 87.75 373 GLN A N 1
ATOM 2959 C CA . GLN A 1 373 ? 32.024 9.981 -15.144 1.00 87.75 373 GLN A CA 1
ATOM 2960 C C . GLN A 1 373 ? 31.304 10.167 -13.790 1.00 87.75 373 GLN A C 1
ATOM 2962 O O . GLN A 1 373 ? 30.419 11.022 -13.695 1.00 87.75 373 GLN A O 1
ATOM 2967 N N . PRO A 1 374 ? 31.647 9.396 -12.741 1.00 86.81 374 PRO A N 1
ATOM 2968 C CA . PRO A 1 374 ? 30.888 9.404 -11.497 1.00 86.81 374 PRO A CA 1
ATOM 2969 C C . PRO A 1 374 ? 31.114 10.699 -10.710 1.00 86.81 374 PRO A C 1
ATOM 2971 O O . PRO A 1 374 ? 32.237 11.196 -10.592 1.00 86.81 374 PRO A O 1
ATOM 2974 N N . ALA A 1 375 ? 30.041 11.248 -10.133 1.00 84.75 375 ALA A N 1
ATOM 2975 C CA . ALA A 1 375 ? 30.126 12.434 -9.273 1.00 84.75 375 ALA A CA 1
ATOM 2976 C C . ALA A 1 375 ? 30.839 12.119 -7.945 1.00 84.75 375 ALA A C 1
ATOM 2978 O O . ALA A 1 375 ? 31.592 12.947 -7.423 1.00 84.75 375 ALA A O 1
ATOM 2979 N N . SER A 1 376 ? 30.642 10.905 -7.439 1.00 88.94 376 SER A N 1
ATOM 2980 C CA . SER A 1 376 ? 31.387 10.311 -6.337 1.00 88.94 376 SER A CA 1
ATOM 2981 C C . SER A 1 376 ? 31.410 8.788 -6.475 1.00 88.94 376 SER A C 1
ATOM 2983 O O . SER A 1 376 ? 30.551 8.207 -7.132 1.00 88.94 376 SER A O 1
ATOM 2985 N N . CYS A 1 377 ? 32.416 8.144 -5.888 1.00 88.25 377 CYS A N 1
ATOM 2986 C CA . CYS A 1 377 ? 32.465 6.696 -5.692 1.00 88.25 377 CYS A CA 1
ATOM 2987 C C . CYS A 1 377 ? 32.518 6.409 -4.196 1.00 88.25 377 CYS A C 1
ATOM 2989 O O . CYS A 1 377 ? 33.242 7.091 -3.475 1.00 88.25 377 CYS A O 1
ATOM 2991 N N . SER A 1 378 ? 31.804 5.392 -3.733 1.00 88.06 378 SER A N 1
ATOM 2992 C CA . SER A 1 378 ? 31.788 4.998 -2.326 1.00 88.06 378 SER A CA 1
ATOM 2993 C C . SER A 1 378 ? 32.162 3.531 -2.146 1.00 88.06 378 SER A C 1
ATOM 2995 O O . SER A 1 378 ? 31.902 2.722 -3.029 1.00 88.06 378 SER A O 1
ATOM 2997 N N . TYR A 1 379 ? 32.816 3.187 -1.042 1.00 85.94 379 TYR A N 1
ATOM 2998 C CA . TYR A 1 379 ? 33.164 1.808 -0.696 1.00 85.94 379 TYR A CA 1
ATOM 2999 C C . TYR A 1 379 ? 33.239 1.628 0.819 1.00 85.94 379 TYR A C 1
ATOM 3001 O O . TYR A 1 379 ? 33.429 2.600 1.547 1.00 85.94 379 TYR A O 1
ATOM 3009 N N . THR A 1 380 ? 33.089 0.405 1.322 1.00 78.81 380 THR A N 1
ATOM 3010 C CA . THR A 1 380 ? 33.036 0.154 2.771 1.00 78.81 380 THR A CA 1
ATOM 3011 C C . THR A 1 380 ? 34.343 -0.415 3.324 1.00 78.81 380 THR A C 1
ATOM 3013 O O . THR A 1 380 ? 34.915 -1.330 2.740 1.00 78.81 380 THR A O 1
ATOM 3016 N N . ILE A 1 381 ? 34.785 0.077 4.486 1.00 75.44 381 ILE A N 1
ATOM 3017 C CA . ILE A 1 381 ? 35.880 -0.482 5.296 1.00 75.44 381 ILE A CA 1
ATOM 3018 C C . ILE A 1 381 ? 35.374 -0.763 6.715 1.00 75.44 381 ILE A C 1
ATOM 3020 O O . ILE A 1 381 ? 34.780 0.107 7.342 1.00 75.44 381 ILE A O 1
ATOM 3024 N N . SER A 1 382 ? 35.674 -1.932 7.277 1.00 66.25 382 SER A N 1
ATOM 3025 C CA . SER A 1 382 ? 35.308 -2.280 8.659 1.00 66.25 382 SER A CA 1
ATOM 3026 C C . SER A 1 382 ? 36.105 -1.486 9.719 1.00 66.25 382 SER A C 1
ATOM 3028 O O . SER A 1 382 ? 37.337 -1.479 9.703 1.00 66.25 382 SER A O 1
ATOM 3030 N N . GLN A 1 383 ? 35.414 -0.837 10.663 1.00 63.72 383 GLN A N 1
ATOM 3031 C CA . GLN A 1 383 ? 35.922 -0.100 11.837 1.00 63.72 383 GLN A CA 1
ATOM 3032 C C . GLN A 1 383 ? 35.147 -0.506 13.119 1.00 63.72 383 GLN A C 1
ATOM 3034 O O . GLN A 1 383 ? 34.275 -1.363 13.062 1.00 63.72 383 GLN A O 1
ATOM 3039 N N . ARG A 1 384 ? 35.500 0.024 14.303 1.00 58.97 384 ARG A N 1
ATOM 3040 C CA . ARG A 1 384 ? 34.861 -0.328 15.598 1.00 58.97 384 ARG A CA 1
ATOM 3041 C C . ARG A 1 384 ? 33.767 0.673 15.998 1.00 58.97 384 ARG A C 1
ATOM 3043 O O . ARG A 1 384 ? 33.934 1.864 15.735 1.00 58.97 384 ARG A O 1
ATOM 3050 N N . ASN A 1 385 ? 32.723 0.200 16.689 1.00 55.28 385 ASN A N 1
ATOM 3051 C CA . ASN A 1 385 ? 31.560 1.003 17.100 1.00 55.28 385 ASN A CA 1
ATOM 3052 C C . ASN A 1 385 ? 31.903 2.156 18.058 1.00 55.28 385 ASN A C 1
ATOM 3054 O O . ASN A 1 385 ? 32.810 2.066 18.891 1.00 55.28 385 ASN A O 1
ATOM 3058 N N . ASN A 1 386 ? 31.105 3.226 17.987 1.00 57.31 386 ASN A N 1
ATOM 3059 C CA . ASN A 1 386 ? 31.181 4.374 18.889 1.00 57.31 386 ASN A CA 1
ATOM 3060 C C . ASN A 1 386 ? 30.316 4.174 20.157 1.00 57.31 386 ASN A C 1
ATOM 3062 O O . ASN A 1 386 ? 29.290 3.493 20.165 1.00 57.31 386 ASN A O 1
ATOM 3066 N N . LEU A 1 387 ? 30.714 4.825 21.250 1.00 50.31 387 LEU A N 1
ATOM 3067 C CA . LEU A 1 387 ? 30.145 4.703 22.596 1.00 50.31 387 LEU A CA 1
ATOM 3068 C C . LEU A 1 387 ? 28.692 5.220 22.684 1.00 50.31 387 LEU A C 1
ATOM 3070 O O . LEU A 1 387 ? 27.894 4.701 23.460 1.00 50.31 387 LEU A O 1
ATOM 3074 N N . VAL A 1 388 ? 28.324 6.200 21.850 1.00 52.88 388 VAL A N 1
ATOM 3075 C CA . VAL A 1 388 ? 26.974 6.806 21.799 1.00 52.88 388 VAL A CA 1
ATOM 3076 C C . VAL A 1 388 ? 25.913 5.837 21.253 1.00 52.88 388 VAL A C 1
ATOM 3078 O O . VAL A 1 388 ? 24.761 5.859 21.684 1.00 52.88 388 VAL A O 1
ATOM 3081 N N . GLU A 1 389 ? 26.306 4.945 20.350 1.00 52.19 389 GLU A N 1
ATOM 3082 C CA . GLU A 1 389 ? 25.403 4.011 19.667 1.00 52.19 389 GLU A CA 1
ATOM 3083 C C . GLU A 1 389 ? 25.065 2.783 20.526 1.00 52.19 389 GLU A C 1
ATOM 3085 O O . GLU A 1 389 ? 23.956 2.248 20.519 1.00 52.19 389 GLU A O 1
ATOM 3090 N N . THR A 1 390 ? 26.010 2.394 21.384 1.00 53.12 390 THR A N 1
ATOM 3091 C CA . THR A 1 390 ? 25.799 1.347 22.394 1.00 53.12 390 THR A CA 1
ATOM 3092 C C . THR A 1 390 ? 24.733 1.765 23.416 1.00 53.12 390 THR A C 1
ATOM 3094 O O . THR A 1 390 ? 23.954 0.937 23.883 1.00 53.12 390 THR A O 1
ATOM 3097 N N . ILE A 1 391 ? 24.649 3.063 23.733 1.00 53.22 391 ILE A N 1
ATOM 3098 C CA . ILE A 1 391 ? 23.678 3.615 24.690 1.00 53.22 391 ILE A CA 1
ATOM 3099 C C . ILE A 1 391 ? 22.262 3.654 24.093 1.00 53.22 391 ILE A C 1
ATOM 3101 O O . ILE A 1 391 ? 21.290 3.392 24.799 1.00 53.22 391 ILE A O 1
ATOM 3105 N N . THR A 1 392 ? 22.125 3.920 22.793 1.00 52.00 392 THR A N 1
ATOM 3106 C CA . THR A 1 392 ? 20.818 3.987 22.115 1.00 52.00 392 THR A CA 1
ATOM 3107 C C . THR A 1 392 ? 20.157 2.612 21.983 1.00 52.00 392 THR A C 1
ATOM 3109 O O . THR A 1 392 ? 18.948 2.509 22.183 1.00 52.00 392 THR A O 1
ATOM 3112 N N . ARG A 1 393 ? 20.930 1.534 21.782 1.00 52.28 393 ARG A N 1
ATOM 3113 C CA . ARG A 1 393 ? 20.405 0.151 21.800 1.00 52.28 393 ARG A CA 1
ATOM 3114 C C . ARG A 1 393 ? 19.848 -0.284 23.162 1.00 52.28 393 ARG A C 1
ATOM 3116 O O . ARG A 1 393 ? 18.921 -1.082 23.205 1.00 52.28 393 ARG A O 1
ATOM 3123 N N . ILE A 1 394 ? 20.367 0.258 24.266 1.00 54.38 394 ILE A N 1
ATOM 3124 C CA . ILE A 1 394 ? 19.895 -0.054 25.630 1.00 54.38 394 ILE A CA 1
ATOM 3125 C C . ILE A 1 394 ? 18.570 0.665 25.948 1.00 54.38 394 ILE A C 1
ATOM 3127 O O . ILE A 1 394 ? 17.763 0.160 26.724 1.00 54.38 394 ILE A O 1
ATOM 3131 N N . ILE A 1 395 ? 18.308 1.820 25.329 1.00 54.03 395 ILE A N 1
ATOM 3132 C CA . ILE A 1 395 ? 17.074 2.599 25.543 1.00 54.03 395 ILE A CA 1
ATOM 3133 C C . ILE A 1 395 ? 15.872 1.995 24.786 1.00 54.03 395 ILE A C 1
ATOM 3135 O O . ILE A 1 395 ? 14.737 2.156 25.227 1.00 54.03 395 ILE A O 1
ATOM 3139 N N . GLY A 1 396 ? 16.098 1.232 23.710 1.00 50.38 396 GLY A N 1
ATOM 3140 C CA . GLY A 1 396 ? 15.049 0.554 22.928 1.00 50.38 396 GLY A CA 1
ATOM 3141 C C . GLY A 1 396 ? 14.374 -0.656 23.597 1.00 50.38 396 GLY A C 1
ATOM 3142 O O . GLY A 1 396 ? 13.611 -1.351 22.940 1.00 50.38 396 GLY A O 1
ATOM 3143 N N . LEU A 1 397 ? 14.650 -0.928 24.878 1.00 52.84 397 LEU A N 1
ATOM 3144 C CA . LEU A 1 397 ? 14.142 -2.085 25.637 1.00 52.84 397 LEU A CA 1
ATOM 3145 C C . LEU A 1 397 ? 12.741 -1.891 26.260 1.00 52.84 397 LEU A C 1
ATOM 3147 O O . LEU A 1 397 ? 12.291 -2.754 27.013 1.00 52.84 397 LEU A O 1
ATOM 3151 N N . ILE A 1 398 ? 12.041 -0.786 25.984 1.00 54.00 398 ILE A N 1
ATOM 3152 C CA . ILE A 1 398 ? 10.646 -0.604 26.421 1.00 54.00 398 ILE A CA 1
ATOM 3153 C C . ILE A 1 398 ? 9.736 -1.200 25.335 1.00 54.00 398 ILE A C 1
ATOM 3155 O O . ILE A 1 398 ? 9.424 -0.526 24.357 1.00 54.00 398 ILE A O 1
ATOM 3159 N N . GLY A 1 399 ? 9.397 -2.485 25.482 1.00 64.12 399 GLY A N 1
ATOM 3160 C CA . GLY A 1 399 ? 8.470 -3.210 24.604 1.00 64.12 399 GLY A CA 1
ATOM 3161 C C . GLY A 1 399 ? 7.002 -2.798 24.790 1.00 64.12 399 GLY A C 1
ATOM 3162 O O . GLY A 1 399 ? 6.709 -1.746 25.357 1.00 64.12 399 GLY A O 1
ATOM 3163 N N . GLY A 1 400 ? 6.077 -3.631 24.304 1.00 72.81 400 GLY A N 1
ATOM 3164 C CA . GLY A 1 400 ? 4.631 -3.409 24.436 1.00 72.81 400 GLY A CA 1
ATOM 3165 C C . GLY A 1 400 ? 4.110 -3.429 25.881 1.00 72.81 400 GLY A C 1
ATOM 3166 O O . GLY A 1 400 ? 4.849 -3.698 26.832 1.00 72.81 400 GLY A O 1
ATOM 3167 N N . ASP A 1 401 ? 2.812 -3.156 26.043 1.00 78.81 401 ASP A N 1
ATOM 3168 C CA . ASP A 1 401 ? 2.154 -3.165 27.353 1.00 78.81 401 ASP A CA 1
ATOM 3169 C C . ASP A 1 401 ? 2.298 -4.530 28.047 1.00 78.81 401 ASP A C 1
ATOM 3171 O O . ASP A 1 401 ? 2.110 -5.589 27.442 1.00 78.81 401 ASP A O 1
ATOM 3175 N N . ASN A 1 402 ? 2.599 -4.505 29.348 1.00 80.38 402 ASN A N 1
ATOM 3176 C CA . ASN A 1 402 ? 2.668 -5.699 30.183 1.00 80.38 402 ASN A CA 1
ATOM 3177 C C . ASN A 1 402 ? 1.773 -5.533 31.427 1.00 80.38 402 ASN A C 1
ATOM 3179 O O . ASN A 1 402 ? 2.152 -4.794 32.343 1.00 80.38 402 ASN A O 1
ATOM 3183 N N . PRO A 1 403 ? 0.622 -6.230 31.494 1.00 82.19 403 PRO A N 1
ATOM 3184 C CA . PRO A 1 403 ? 0.124 -7.212 30.521 1.00 82.19 403 PRO A CA 1
ATOM 3185 C C . PRO A 1 403 ? -0.529 -6.567 29.276 1.00 82.19 403 PRO A C 1
ATOM 3187 O O . PRO A 1 403 ? -1.111 -5.489 29.389 1.00 82.19 403 PRO A O 1
ATOM 3190 N N . PRO A 1 404 ? -0.506 -7.230 28.103 1.00 86.75 404 PRO A N 1
ATOM 3191 C CA . PRO A 1 404 ? -1.192 -6.757 26.906 1.00 86.75 404 PRO A CA 1
ATOM 3192 C C . PRO A 1 404 ? -2.707 -6.967 27.017 1.00 86.75 404 PRO A C 1
ATOM 3194 O O . PRO A 1 404 ? -3.174 -8.001 27.506 1.00 86.75 404 PRO A O 1
ATOM 3197 N N . LEU A 1 405 ? -3.481 -6.008 26.503 1.00 86.25 405 LEU A N 1
ATOM 3198 C CA . LEU A 1 405 ? -4.943 -6.059 26.522 1.00 86.25 405 LEU A CA 1
ATOM 3199 C C . LEU A 1 405 ? -5.502 -6.774 25.276 1.00 86.25 405 LEU A C 1
ATOM 3201 O O . LEU A 1 405 ? -5.139 -6.428 24.149 1.00 86.25 405 LEU A O 1
ATOM 3205 N N . PRO A 1 406 ? -6.402 -7.763 25.433 1.00 91.25 406 PRO A N 1
ATOM 3206 C CA . PRO A 1 406 ? -7.046 -8.419 24.303 1.00 91.25 406 PRO A CA 1
ATOM 3207 C C . PRO A 1 406 ? -8.085 -7.511 23.630 1.00 91.25 406 PRO A C 1
ATOM 3209 O O . PRO A 1 406 ? -8.844 -6.806 24.287 1.00 91.25 406 PRO A O 1
ATOM 3212 N N . PHE A 1 407 ? -8.189 -7.594 22.300 1.00 93.25 407 PHE A N 1
ATOM 3213 C CA . PHE A 1 407 ? -9.168 -6.813 21.529 1.00 93.25 407 PHE A CA 1
ATOM 3214 C C . PHE A 1 407 ? -10.610 -7.348 21.646 1.00 93.25 407 PHE A C 1
ATOM 3216 O O . PHE A 1 407 ? -11.575 -6.612 21.457 1.00 93.25 407 PHE A O 1
ATOM 3223 N N . SER A 1 408 ? -10.780 -8.649 21.924 1.00 94.06 408 SER A N 1
ATOM 3224 C CA . SER A 1 408 ? -12.097 -9.284 22.065 1.00 94.06 408 SER A CA 1
ATOM 3225 C C . SER A 1 408 ? -12.449 -9.518 23.526 1.00 94.06 408 SER A C 1
ATOM 3227 O O . SER A 1 408 ? -11.713 -10.211 24.219 1.00 94.06 408 SER A O 1
ATOM 3229 N N . PHE A 1 409 ? -13.644 -9.092 23.936 1.00 92.56 409 PHE A N 1
ATOM 3230 C CA . PHE A 1 409 ? -14.195 -9.328 25.280 1.00 92.56 409 PHE A CA 1
ATOM 3231 C C . PHE A 1 409 ? -14.412 -10.804 25.666 1.00 92.56 409 PHE A C 1
ATOM 3233 O O . PHE A 1 409 ? -14.768 -11.091 26.800 1.00 92.56 409 PHE A O 1
ATOM 3240 N N . LEU A 1 410 ? -14.248 -11.756 24.736 1.00 92.12 410 LEU A N 1
ATOM 3241 C CA . LEU A 1 410 ? -14.282 -13.191 25.070 1.00 92.12 410 LEU A CA 1
ATOM 3242 C C . LEU A 1 410 ? -12.949 -13.693 25.635 1.00 92.12 410 LEU A C 1
ATOM 3244 O O . LEU A 1 410 ? -12.900 -14.753 26.259 1.00 92.12 410 LEU A O 1
ATOM 3248 N N . ASN A 1 411 ? -11.864 -12.966 25.373 1.00 91.38 411 ASN A N 1
ATOM 3249 C CA . ASN A 1 411 ? -10.517 -13.375 25.727 1.00 91.38 411 ASN A CA 1
ATOM 3250 C C . ASN A 1 411 ? -10.087 -12.618 26.981 1.00 91.38 411 ASN A C 1
ATOM 3252 O O . ASN A 1 411 ? -10.181 -11.398 27.019 1.00 91.38 411 ASN A O 1
ATOM 3256 N N . LYS A 1 412 ? -9.562 -13.332 27.981 1.00 85.62 412 LYS A N 1
ATOM 3257 C CA . LYS A 1 412 ? -9.004 -12.714 29.199 1.00 85.62 412 LYS A CA 1
ATOM 3258 C C . LYS A 1 412 ? -7.549 -12.278 29.042 1.00 85.62 412 LYS A C 1
ATOM 3260 O O . LYS A 1 412 ? -7.092 -11.376 29.731 1.00 85.62 412 LYS A O 1
ATOM 3265 N N . HIS A 1 413 ? -6.825 -12.936 28.142 1.00 87.56 413 HIS A N 1
ATOM 3266 C CA . HIS A 1 413 ? -5.414 -12.690 27.881 1.00 87.56 413 HIS A CA 1
ATOM 3267 C C . HIS A 1 413 ? -5.145 -12.796 26.384 1.00 87.56 413 HIS A C 1
ATOM 3269 O O . HIS A 1 413 ? -5.864 -13.490 25.657 1.00 87.56 413 HIS A O 1
ATOM 3275 N N . VAL A 1 414 ? -4.093 -12.122 25.929 1.00 89.88 414 VAL A N 1
ATOM 3276 C CA . VAL A 1 414 ? -3.521 -12.376 24.607 1.00 89.88 414 VAL A CA 1
ATOM 3277 C C . VAL A 1 414 ? -2.810 -13.734 24.644 1.00 89.88 414 VAL A C 1
ATOM 3279 O O . VAL A 1 414 ? -2.227 -14.105 25.659 1.00 89.88 414 VAL A O 1
ATOM 3282 N N . TRP A 1 415 ? -2.901 -14.501 23.555 1.00 89.69 415 TRP A N 1
ATOM 3283 C CA . TRP A 1 415 ? -2.345 -15.858 23.480 1.00 89.69 415 TRP A CA 1
ATOM 3284 C C . TRP A 1 415 ? -0.811 -15.896 23.575 1.00 89.69 415 TRP A C 1
ATOM 3286 O O . TRP A 1 415 ? -0.259 -16.906 24.004 1.00 89.69 415 TRP A O 1
ATOM 3296 N N . ILE A 1 416 ? -0.140 -14.808 23.184 1.00 87.94 416 ILE A N 1
ATOM 3297 C CA . ILE A 1 416 ? 1.314 -14.660 23.230 1.00 87.94 416 ILE A CA 1
ATOM 3298 C C . ILE A 1 416 ? 1.751 -13.953 24.514 1.00 87.94 416 ILE A C 1
ATOM 3300 O O . ILE A 1 416 ? 1.104 -12.994 24.955 1.00 87.94 416 ILE A O 1
ATOM 3304 N N . LYS A 1 417 ? 2.857 -14.407 25.113 1.00 83.62 417 LYS A N 1
ATOM 3305 C CA . LYS A 1 417 ? 3.405 -13.765 26.311 1.00 83.62 417 LYS A CA 1
ATOM 3306 C C . LYS A 1 417 ? 4.046 -12.412 25.972 1.00 83.62 417 LYS A C 1
ATOM 3308 O O . LYS A 1 417 ? 4.541 -12.250 24.860 1.00 83.62 417 LYS A O 1
ATOM 3313 N N . PRO A 1 418 ? 4.079 -11.445 26.910 1.00 81.25 418 PRO A N 1
ATOM 3314 C CA . PRO A 1 418 ? 4.634 -10.113 26.651 1.00 81.25 418 PRO A CA 1
ATOM 3315 C C . PRO A 1 418 ? 6.103 -10.135 26.200 1.00 81.25 418 PRO A C 1
ATOM 3317 O O . PRO A 1 418 ? 6.493 -9.366 25.332 1.00 81.25 418 PRO A O 1
ATOM 3320 N N . ASP A 1 419 ? 6.906 -11.034 26.768 1.00 79.94 419 ASP A N 1
ATOM 3321 C CA . ASP A 1 419 ? 8.328 -11.226 26.464 1.00 79.94 419 ASP A CA 1
ATOM 3322 C C . ASP A 1 419 ? 8.589 -11.899 25.107 1.00 79.94 419 ASP A C 1
ATOM 3324 O O . ASP A 1 419 ? 9.693 -11.804 24.578 1.00 79.94 419 ASP A O 1
ATOM 3328 N N . GLU A 1 420 ? 7.572 -12.547 24.538 1.00 84.88 420 GLU A N 1
ATOM 3329 C CA . GLU A 1 420 ? 7.619 -13.196 23.224 1.00 84.88 420 GLU A CA 1
ATOM 3330 C C . GLU A 1 420 ? 7.105 -12.267 22.104 1.00 84.88 420 GLU A C 1
ATOM 3332 O O . GLU A 1 420 ? 7.157 -12.634 20.931 1.00 84.88 420 GLU A O 1
ATOM 3337 N N . GLN A 1 421 ? 6.608 -11.066 22.429 1.00 86.44 421 GLN A N 1
ATOM 3338 C CA . GLN A 1 421 ? 6.151 -10.099 21.427 1.00 86.44 421 GLN A CA 1
ATOM 3339 C C . GLN A 1 421 ? 7.322 -9.458 20.678 1.00 86.44 421 GLN A C 1
ATOM 3341 O O . GLN A 1 421 ? 8.384 -9.187 21.238 1.00 86.44 421 GLN A O 1
ATOM 3346 N N . LEU A 1 422 ? 7.105 -9.174 19.393 1.00 88.81 422 LEU A N 1
ATOM 3347 C CA . LEU A 1 422 ? 8.067 -8.431 18.585 1.00 88.81 422 LEU A CA 1
ATOM 3348 C C . LEU A 1 422 ? 8.042 -6.949 18.960 1.00 88.81 422 LEU A C 1
ATOM 3350 O O . LEU A 1 422 ? 6.981 -6.370 19.192 1.00 88.81 422 LEU A O 1
ATOM 3354 N N . ASN A 1 423 ? 9.218 -6.326 18.969 1.00 88.00 423 ASN A N 1
ATOM 3355 C CA . ASN A 1 423 ? 9.347 -4.894 19.203 1.00 88.00 423 ASN A CA 1
ATOM 3356 C C . ASN A 1 423 ? 9.245 -4.117 17.888 1.00 88.00 423 ASN A C 1
ATOM 3358 O O . ASN A 1 423 ? 9.805 -4.524 16.870 1.00 88.00 423 ASN A O 1
ATOM 3362 N N . CYS A 1 424 ? 8.603 -2.953 17.942 1.00 90.12 424 CYS A N 1
ATOM 3363 C CA . CYS A 1 424 ? 8.699 -1.947 16.889 1.00 90.12 424 CYS A CA 1
ATOM 3364 C C . CYS A 1 424 ? 9.840 -0.973 17.203 1.00 90.12 424 CYS A C 1
ATOM 3366 O O . CYS A 1 424 ? 10.134 -0.698 18.369 1.00 90.12 424 CYS A O 1
ATOM 3368 N N . HIS A 1 425 ? 10.457 -0.398 16.171 1.00 88.31 425 HIS A N 1
ATOM 3369 C CA . HIS A 1 425 ? 11.534 0.580 16.341 1.00 88.31 425 HIS A CA 1
ATOM 3370 C C . HIS A 1 425 ? 11.106 1.963 15.854 1.00 88.31 425 HIS A C 1
ATOM 3372 O O . HIS A 1 425 ? 10.537 2.100 14.777 1.00 88.31 425 HIS A O 1
ATOM 3378 N N . LEU A 1 426 ? 11.397 3.005 16.633 1.00 88.69 426 LEU A N 1
ATOM 3379 C CA . LEU A 1 426 ? 11.088 4.387 16.270 1.00 88.69 426 LEU A CA 1
ATOM 3380 C C . LEU A 1 426 ? 12.336 5.093 15.733 1.00 88.69 426 LEU A C 1
ATOM 3382 O O . LEU A 1 426 ? 13.370 5.139 16.397 1.00 88.69 426 LEU A O 1
ATOM 3386 N N . THR A 1 427 ? 12.209 5.707 14.561 1.00 91.56 427 THR A N 1
ATOM 3387 C CA . THR A 1 427 ? 13.189 6.633 13.982 1.00 91.56 427 THR A CA 1
ATOM 3388 C C . THR A 1 427 ? 12.480 7.894 13.471 1.00 91.56 427 THR A C 1
ATOM 3390 O O . THR A 1 427 ? 11.268 8.059 13.634 1.00 91.56 427 THR A O 1
ATOM 3393 N N . MET A 1 428 ? 13.225 8.837 12.900 1.00 91.12 428 MET A N 1
ATOM 3394 C CA . MET A 1 428 ? 12.711 10.132 12.450 1.00 91.12 428 MET A CA 1
ATOM 3395 C C . MET A 1 428 ? 13.225 10.462 11.051 1.00 91.12 428 MET A C 1
ATOM 3397 O O . MET A 1 428 ? 14.381 10.209 10.721 1.00 91.12 428 MET A O 1
ATOM 3401 N N . THR A 1 429 ? 12.400 11.114 10.235 1.00 93.56 429 THR A N 1
ATOM 3402 C CA . THR A 1 429 ? 12.864 11.668 8.955 1.00 93.56 429 THR A CA 1
ATOM 3403 C C . THR A 1 429 ? 13.878 12.792 9.165 1.00 93.56 429 THR A C 1
ATOM 3405 O O . THR A 1 429 ? 13.777 13.549 10.133 1.00 93.56 429 THR A O 1
ATOM 3408 N N . THR A 1 430 ? 14.778 12.999 8.206 1.00 91.62 430 THR A N 1
ATOM 3409 C CA . THR A 1 430 ? 15.783 14.072 8.250 1.00 91.62 430 THR A CA 1
ATOM 3410 C C . THR A 1 430 ? 15.412 15.274 7.383 1.00 91.62 430 THR A C 1
ATOM 3412 O O . THR A 1 430 ? 14.535 15.212 6.519 1.00 91.62 430 THR A O 1
ATOM 3415 N N . SER A 1 431 ? 16.108 16.396 7.586 1.00 92.88 431 SER A N 1
ATOM 3416 C CA . SER A 1 431 ? 16.015 17.560 6.693 1.00 92.88 431 SER A CA 1
ATOM 3417 C C . SER A 1 431 ? 16.419 17.213 5.257 1.00 92.88 431 SER A C 1
ATOM 3419 O O . SER A 1 431 ? 15.803 17.703 4.314 1.00 92.88 431 SER A O 1
ATOM 3421 N N . GLN A 1 432 ? 17.391 16.312 5.093 1.00 93.31 432 GLN A N 1
ATOM 3422 C CA . GLN A 1 432 ? 17.838 15.832 3.790 1.00 93.31 432 GLN A CA 1
ATOM 3423 C C . GLN A 1 432 ? 16.726 15.088 3.044 1.00 93.31 432 GLN A C 1
ATOM 3425 O O . GLN A 1 432 ? 16.516 15.350 1.859 1.00 93.31 432 GLN A O 1
ATOM 3430 N N . LEU A 1 433 ? 15.964 14.229 3.734 1.00 94.50 433 LEU A N 1
ATOM 3431 C CA . LEU A 1 433 ? 14.767 13.596 3.172 1.00 94.50 433 LEU A CA 1
ATOM 3432 C C . LEU A 1 433 ? 13.786 14.653 2.654 1.00 94.50 433 LEU A C 1
ATOM 3434 O O . LEU A 1 433 ? 13.302 14.562 1.524 1.00 94.50 433 LEU A O 1
ATOM 3438 N N . ALA A 1 434 ? 13.531 15.688 3.459 1.00 92.81 434 ALA A N 1
ATOM 3439 C CA . ALA A 1 434 ? 12.633 16.773 3.085 1.00 92.81 434 ALA A CA 1
ATOM 3440 C C . ALA A 1 434 ? 13.118 17.553 1.855 1.00 92.81 434 ALA A C 1
ATOM 3442 O O . ALA A 1 434 ? 12.310 17.929 1.005 1.00 92.81 434 ALA A O 1
ATOM 3443 N N . ASP A 1 435 ? 14.425 17.757 1.712 1.00 93.38 435 ASP A N 1
ATOM 3444 C CA . ASP A 1 435 ? 15.003 18.408 0.538 1.00 93.38 435 ASP A CA 1
ATOM 3445 C C . ASP A 1 435 ? 14.912 17.540 -0.719 1.00 93.38 435 ASP A C 1
ATOM 3447 O O . ASP A 1 435 ? 14.619 18.064 -1.796 1.00 93.38 435 ASP A O 1
ATOM 3451 N N . ILE A 1 436 ? 15.109 16.222 -0.596 1.00 93.62 436 ILE A N 1
ATOM 3452 C CA . ILE A 1 436 ? 14.908 15.276 -1.702 1.00 93.62 436 ILE A CA 1
ATOM 3453 C C . ILE A 1 436 ? 13.457 15.344 -2.181 1.00 93.62 436 ILE A C 1
ATOM 3455 O O . ILE A 1 436 ? 13.213 15.499 -3.377 1.00 93.62 436 ILE A O 1
ATOM 3459 N N . VAL A 1 437 ? 12.499 15.306 -1.259 1.00 91.44 437 VAL A N 1
ATOM 3460 C CA . VAL A 1 437 ? 11.071 15.416 -1.575 1.00 91.44 437 VAL A CA 1
ATOM 3461 C C . VAL A 1 437 ? 10.756 16.732 -2.287 1.00 91.44 437 VAL A C 1
ATOM 3463 O O . VAL A 1 437 ? 10.135 16.718 -3.347 1.00 91.44 437 VAL A O 1
ATOM 3466 N N . ARG A 1 438 ? 11.219 17.876 -1.765 1.00 90.31 438 ARG A N 1
ATOM 3467 C CA . ARG A 1 438 ? 10.948 19.197 -2.366 1.00 90.31 438 ARG A CA 1
ATOM 3468 C C . ARG A 1 438 ? 11.515 19.326 -3.775 1.00 90.31 438 ARG A C 1
ATOM 3470 O O . ARG A 1 438 ? 10.827 19.832 -4.656 1.00 90.31 438 ARG A O 1
ATOM 3477 N N . LYS A 1 439 ? 12.746 18.852 -4.000 1.00 92.62 439 LYS A N 1
ATOM 3478 C CA . LYS A 1 439 ? 13.393 18.883 -5.324 1.00 92.62 439 LYS A CA 1
ATOM 3479 C C . LYS A 1 439 ? 12.630 18.054 -6.358 1.00 92.62 439 LYS A C 1
ATOM 3481 O O . LYS A 1 439 ? 12.601 18.417 -7.530 1.00 92.62 439 LYS A O 1
ATOM 3486 N N . ASN A 1 440 ? 11.981 16.978 -5.920 1.00 90.75 440 ASN A N 1
ATOM 3487 C CA . ASN A 1 440 ? 11.299 16.021 -6.789 1.00 90.75 440 ASN A CA 1
ATOM 3488 C C . ASN A 1 440 ? 9.766 16.120 -6.730 1.00 90.75 440 ASN A C 1
ATOM 3490 O O . ASN A 1 440 ? 9.076 15.272 -7.287 1.00 90.75 440 ASN A O 1
ATOM 3494 N N . ALA A 1 441 ? 9.217 17.169 -6.109 1.00 83.19 441 ALA A N 1
ATOM 3495 C CA . ALA A 1 441 ? 7.772 17.346 -5.951 1.00 83.19 441 ALA A CA 1
ATOM 3496 C C . ALA A 1 441 ? 7.019 17.383 -7.294 1.00 83.19 441 ALA A C 1
ATOM 3498 O O . ALA A 1 441 ? 5.888 16.915 -7.378 1.00 83.19 441 ALA A O 1
ATOM 3499 N N . HIS A 1 442 ? 7.671 17.875 -8.353 1.00 84.25 442 HIS A N 1
ATOM 3500 C CA . HIS A 1 442 ? 7.133 17.923 -9.716 1.00 84.25 442 HIS A CA 1
ATOM 3501 C C . HIS A 1 442 ? 6.841 16.537 -10.321 1.00 84.25 442 HIS A C 1
ATOM 3503 O O . HIS A 1 442 ? 6.045 16.439 -11.249 1.00 84.25 442 HIS A O 1
ATOM 3509 N N . LEU A 1 443 ? 7.460 15.473 -9.799 1.00 82.81 443 LEU A N 1
ATOM 3510 C CA . LEU A 1 443 ? 7.237 14.093 -10.241 1.00 82.81 443 LEU A CA 1
ATOM 3511 C C . LEU A 1 443 ? 6.042 13.441 -9.535 1.00 82.81 443 LEU A C 1
ATOM 3513 O O . LEU A 1 443 ? 5.561 12.398 -9.972 1.00 82.81 443 LEU A O 1
ATOM 3517 N N . SER A 1 444 ? 5.549 14.035 -8.444 1.00 72.69 444 SER A N 1
ATOM 3518 C CA . SER A 1 444 ? 4.389 13.508 -7.734 1.00 72.69 444 SER A CA 1
ATOM 3519 C C . SER A 1 444 ? 3.102 13.982 -8.405 1.00 72.69 444 SER A C 1
ATOM 3521 O O . SER A 1 444 ? 2.608 15.090 -8.176 1.00 72.69 444 SER A O 1
ATOM 3523 N N . ARG A 1 445 ? 2.529 13.103 -9.233 1.00 65.50 445 ARG A N 1
ATOM 3524 C CA . ARG A 1 445 ? 1.221 13.306 -9.872 1.00 65.50 445 ARG A CA 1
ATOM 3525 C C . ARG A 1 445 ? 0.104 13.526 -8.841 1.00 65.50 445 ARG A C 1
ATOM 3527 O O . ARG A 1 445 ? -0.753 14.378 -9.041 1.00 65.50 445 ARG A O 1
ATOM 3534 N N . HIS A 1 446 ? 0.167 12.816 -7.713 1.00 65.31 446 HIS A N 1
ATOM 3535 C CA . HIS A 1 446 ? -0.813 12.899 -6.624 1.00 65.31 446 HIS A CA 1
ATOM 3536 C C . HIS A 1 446 ? -0.829 14.263 -5.910 1.00 65.31 446 HIS A C 1
ATOM 3538 O O . HIS A 1 446 ? -1.868 14.705 -5.434 1.00 65.31 446 HIS A O 1
ATOM 3544 N N . VAL A 1 447 ? 0.319 14.945 -5.842 1.00 60.41 447 VAL A N 1
ATOM 3545 C CA . VAL A 1 447 ? 0.446 16.272 -5.216 1.00 60.41 447 VAL A CA 1
ATOM 3546 C C . VAL A 1 447 ? 0.066 17.401 -6.181 1.00 60.41 447 VAL A C 1
ATOM 3548 O O . VAL A 1 447 ? -0.371 18.462 -5.742 1.00 60.41 447 VAL A O 1
ATOM 3551 N N . THR A 1 448 ? 0.257 17.196 -7.487 1.00 51.62 448 THR A N 1
ATOM 3552 C CA . THR A 1 448 ? 0.098 18.234 -8.521 1.00 51.62 448 THR A CA 1
ATOM 3553 C C . THR A 1 448 ? -1.283 18.265 -9.175 1.00 51.62 448 THR A C 1
ATOM 3555 O O . THR A 1 448 ? -1.628 19.279 -9.778 1.00 51.62 448 THR A O 1
ATOM 3558 N N . GLN A 1 449 ? -2.081 17.199 -9.068 1.00 51.91 449 GLN A N 1
ATOM 3559 C CA . GLN A 1 449 ? -3.410 17.125 -9.678 1.00 51.91 449 GLN A CA 1
ATOM 3560 C C . GLN A 1 449 ? -4.532 17.338 -8.649 1.00 51.91 449 GLN A C 1
ATOM 3562 O O . GLN A 1 449 ? -4.649 16.579 -7.688 1.00 51.91 449 GLN A O 1
ATOM 3567 N N . ASP A 1 450 ? -5.415 18.309 -8.913 1.00 45.31 450 ASP A N 1
ATOM 3568 C CA . ASP A 1 450 ? -6.753 18.425 -8.307 1.00 45.31 450 ASP A CA 1
ATOM 3569 C C . ASP A 1 450 ? -7.666 17.308 -8.852 1.00 45.31 450 ASP A C 1
ATOM 3571 O O . ASP A 1 450 ? -8.623 17.541 -9.590 1.00 45.31 450 ASP A O 1
ATOM 3575 N N . THR A 1 451 ? -7.330 16.053 -8.560 1.00 45.41 451 THR A N 1
ATOM 3576 C CA . THR A 1 451 ? -8.179 14.910 -8.910 1.00 45.41 451 THR A CA 1
ATOM 3577 C C . THR A 1 451 ? -9.322 14.810 -7.902 1.00 45.41 451 THR A C 1
ATOM 3579 O O . THR A 1 451 ? -9.102 14.767 -6.691 1.00 45.41 451 THR A O 1
ATOM 3582 N N . GLN A 1 452 ? -10.561 14.819 -8.402 1.00 42.31 452 GLN A N 1
ATOM 3583 C CA . GLN A 1 452 ? -11.750 14.510 -7.610 1.00 42.31 452 GLN A CA 1
ATOM 3584 C C . GLN A 1 452 ? -11.739 13.007 -7.310 1.00 42.31 452 GLN A C 1
ATOM 3586 O O . GLN A 1 452 ? -12.085 12.206 -8.171 1.00 42.31 452 GLN A O 1
ATOM 3591 N N . GLY A 1 453 ? -11.292 12.619 -6.116 1.00 46.47 453 GLY A N 1
ATOM 3592 C CA . GLY A 1 453 ? -11.293 11.226 -5.685 1.00 46.47 453 GLY A CA 1
ATOM 3593 C C . GLY A 1 453 ? -10.582 11.010 -4.345 1.00 46.47 453 GLY A C 1
ATOM 3594 O O . GLY A 1 453 ? -9.846 11.887 -3.879 1.00 46.47 453 GLY A O 1
ATOM 3595 N N . PRO A 1 454 ? -10.775 9.846 -3.704 1.00 42.62 454 PRO A N 1
ATOM 3596 C CA . PRO A 1 454 ? -10.327 9.619 -2.344 1.00 42.62 454 PRO A CA 1
ATOM 3597 C C . PRO A 1 454 ? -8.790 9.472 -2.288 1.00 42.62 454 PRO A C 1
ATOM 3599 O O . PRO A 1 454 ? -8.230 8.429 -2.615 1.00 42.62 454 PRO A O 1
ATOM 3602 N N . ARG A 1 455 ? -8.081 10.511 -1.826 1.00 55.62 455 ARG A N 1
ATOM 3603 C CA . ARG A 1 455 ? -6.640 10.492 -1.493 1.00 55.62 455 ARG A CA 1
ATOM 3604 C C . ARG A 1 455 ? -6.222 9.473 -0.417 1.00 55.62 455 ARG A C 1
ATOM 3606 O O . ARG A 1 455 ? -6.636 9.564 0.731 1.00 55.62 455 ARG A O 1
ATOM 3613 N N . TYR A 1 456 ? -5.294 8.567 -0.727 1.00 50.16 456 TYR A N 1
ATOM 3614 C CA . TYR A 1 456 ? -4.675 7.702 0.292 1.00 50.16 456 TYR A CA 1
ATOM 3615 C C . TYR A 1 456 ? -3.924 8.508 1.381 1.00 50.16 456 TYR A C 1
ATOM 3617 O O . TYR A 1 456 ? -3.736 9.714 1.222 1.00 50.16 456 TYR A O 1
ATOM 3625 N N . CYS A 1 457 ? -3.512 7.843 2.485 1.00 56.84 457 CYS A N 1
ATOM 3626 C CA . CYS A 1 457 ? -2.691 8.372 3.601 1.00 56.84 457 CYS A CA 1
ATOM 3627 C C . CYS A 1 457 ? -1.850 9.567 3.149 1.00 56.84 457 CYS A C 1
ATOM 3629 O O . CYS A 1 457 ? -1.178 9.393 2.132 1.00 56.84 457 CYS A O 1
ATOM 3631 N N . PRO A 1 458 ? -1.779 10.701 3.883 1.00 66.62 458 PRO A N 1
ATOM 3632 C CA . PRO A 1 458 ? -0.941 11.802 3.440 1.00 66.62 458 PRO A CA 1
ATOM 3633 C C . PRO A 1 458 ? 0.469 11.253 3.275 1.00 66.62 458 PRO A C 1
ATOM 3635 O O . PRO A 1 458 ? 1.117 10.856 4.251 1.00 66.62 458 PRO A O 1
ATOM 3638 N N . SER A 1 459 ? 0.873 11.138 2.015 1.00 85.44 459 SER A N 1
ATOM 3639 C CA . SER A 1 459 ? 2.144 10.560 1.653 1.00 85.44 459 SER A CA 1
ATOM 3640 C C . SER A 1 459 ? 3.236 11.426 2.256 1.00 85.44 459 SER A C 1
ATOM 3642 O O . SER A 1 459 ? 3.007 12.596 2.597 1.00 85.44 459 SER A O 1
ATOM 3644 N N . ILE A 1 460 ? 4.419 10.863 2.461 1.00 89.69 460 ILE A N 1
ATOM 3645 C CA . ILE A 1 460 ? 5.512 11.606 3.073 1.00 89.69 460 ILE A CA 1
ATOM 3646 C C . ILE A 1 460 ? 5.810 12.882 2.273 1.00 89.69 460 ILE A C 1
ATOM 3648 O O . ILE A 1 460 ? 6.027 13.941 2.864 1.00 89.69 460 ILE A O 1
ATOM 3652 N N . GLU A 1 461 ? 5.674 12.833 0.944 1.00 88.25 461 GLU A N 1
ATOM 3653 C CA . GLU A 1 461 ? 5.767 14.003 0.081 1.00 88.25 461 GLU A CA 1
ATOM 3654 C C . GLU A 1 461 ? 4.691 15.061 0.362 1.00 88.25 461 GLU A C 1
ATOM 3656 O O . GLU A 1 461 ? 5.016 16.242 0.496 1.00 88.25 461 GLU A O 1
ATOM 3661 N N . SER A 1 462 ? 3.432 14.660 0.554 1.00 84.56 462 SER A N 1
ATOM 3662 C CA . SER A 1 462 ? 2.339 15.579 0.897 1.00 84.56 462 SER A CA 1
ATOM 3663 C C . SER A 1 462 ? 2.525 16.198 2.291 1.00 84.56 462 SER A C 1
ATOM 3665 O O . SER A 1 462 ? 2.368 17.412 2.470 1.00 84.56 462 SER A O 1
ATOM 3667 N N . LYS A 1 463 ? 2.952 15.398 3.282 1.00 86.81 463 LYS A N 1
ATOM 3668 C CA . LYS A 1 463 ? 3.239 15.869 4.651 1.00 86.81 463 LYS A CA 1
ATOM 3669 C C . LYS A 1 463 ? 4.324 16.941 4.666 1.00 86.81 463 LYS A C 1
ATOM 3671 O O . LYS A 1 463 ? 4.121 17.988 5.273 1.00 86.81 463 LYS A O 1
ATOM 3676 N N . ILE A 1 464 ? 5.433 16.719 3.965 1.00 88.38 464 ILE A N 1
ATOM 3677 C CA . ILE A 1 464 ? 6.580 17.641 3.940 1.00 88.38 464 ILE A CA 1
ATOM 3678 C C . ILE A 1 464 ? 6.246 18.958 3.234 1.00 88.38 464 ILE A C 1
ATOM 3680 O O . ILE A 1 464 ? 6.747 20.018 3.624 1.00 88.38 464 ILE A O 1
ATOM 3684 N N . LEU A 1 465 ? 5.407 18.913 2.197 1.00 84.06 465 LEU A N 1
ATOM 3685 C CA . LEU A 1 465 ? 4.964 20.113 1.485 1.00 84.06 465 LEU A CA 1
ATOM 3686 C C . LEU A 1 465 ? 3.979 20.941 2.317 1.00 84.06 465 LEU A C 1
ATOM 3688 O O . LEU A 1 465 ? 4.066 22.173 2.319 1.00 84.06 465 LEU A O 1
ATOM 3692 N N . ARG A 1 466 ? 3.084 20.278 3.061 1.00 82.81 466 ARG A N 1
ATOM 3693 C CA . ARG A 1 466 ? 2.100 20.926 3.940 1.00 82.81 466 ARG A CA 1
ATOM 3694 C C . ARG A 1 466 ? 2.723 21.455 5.235 1.00 82.81 466 ARG A C 1
ATOM 3696 O O . ARG A 1 466 ? 2.419 22.573 5.644 1.00 82.81 466 ARG A O 1
ATOM 3703 N N . PHE A 1 467 ? 3.606 20.683 5.864 1.00 84.31 467 PHE A N 1
ATOM 3704 C CA . PHE A 1 467 ? 4.233 20.987 7.153 1.00 84.31 467 PHE A CA 1
ATOM 3705 C C . PHE A 1 467 ? 5.722 21.285 6.977 1.00 84.31 467 PHE A C 1
ATOM 3707 O O . PHE A 1 467 ? 6.604 20.468 7.243 1.00 84.31 467 PHE A O 1
ATOM 3714 N N . LYS A 1 468 ? 6.007 22.504 6.515 1.00 80.25 468 LYS A N 1
ATOM 3715 C CA . LYS A 1 468 ? 7.380 22.964 6.286 1.00 80.25 468 LYS A CA 1
ATOM 3716 C C . LYS A 1 468 ? 8.179 22.950 7.598 1.00 80.25 468 LYS A C 1
ATOM 3718 O O . LYS A 1 468 ? 7.684 23.381 8.635 1.00 80.25 468 LYS A O 1
ATOM 3723 N N . ASN A 1 469 ? 9.434 22.509 7.518 1.00 77.44 469 ASN A N 1
ATOM 3724 C CA . ASN A 1 469 ? 10.416 22.483 8.614 1.00 77.44 469 ASN A CA 1
ATOM 3725 C C . ASN A 1 469 ? 10.092 21.554 9.799 1.00 77.44 469 ASN A C 1
ATOM 3727 O O . ASN A 1 469 ? 10.658 21.736 10.874 1.00 77.44 469 ASN A O 1
ATOM 3731 N N . GLN A 1 470 ? 9.227 20.555 9.617 1.00 82.75 470 GLN A N 1
ATOM 3732 C CA . GLN A 1 470 ? 9.005 19.514 10.621 1.00 82.75 470 GLN A CA 1
ATOM 3733 C C . GLN A 1 470 ? 9.691 18.209 10.217 1.00 82.75 470 GLN A C 1
ATOM 3735 O O . GLN A 1 470 ? 9.763 17.871 9.036 1.00 82.75 470 GLN A O 1
ATOM 3740 N N . THR A 1 471 ? 10.201 17.485 11.211 1.00 87.56 471 THR A N 1
ATOM 3741 C CA . THR A 1 471 ? 10.565 16.076 11.070 1.00 87.56 471 THR A CA 1
ATOM 3742 C C . THR A 1 471 ? 9.369 15.218 11.462 1.00 87.56 471 THR A C 1
ATOM 3744 O O . THR A 1 471 ? 8.539 15.614 12.283 1.00 87.56 471 THR A O 1
ATOM 3747 N N . HIS A 1 472 ? 9.260 14.045 10.853 1.00 90.75 472 HIS A N 1
ATOM 3748 C CA . HIS A 1 472 ? 8.145 13.137 11.052 1.00 90.75 472 HIS A CA 1
ATOM 3749 C C . HIS A 1 472 ? 8.640 11.831 11.683 1.00 90.75 472 HIS A C 1
ATOM 3751 O O . HIS A 1 472 ? 9.695 11.334 11.278 1.00 90.75 472 HIS A O 1
ATOM 3757 N N . PRO A 1 473 ? 7.903 11.275 12.659 1.00 90.69 473 PRO A N 1
ATOM 3758 C CA . PRO A 1 473 ? 8.203 9.956 13.197 1.00 90.69 473 PRO A CA 1
ATOM 3759 C C . PRO A 1 473 ? 7.959 8.873 12.150 1.00 90.69 473 PRO A C 1
ATOM 3761 O O . PRO A 1 473 ? 7.007 8.955 11.368 1.00 90.69 473 PRO A O 1
ATOM 3764 N N . VAL A 1 474 ? 8.824 7.864 12.166 1.00 92.81 474 VAL A N 1
ATOM 3765 C CA . VAL A 1 474 ? 8.736 6.659 11.342 1.00 92.81 474 VAL A CA 1
ATOM 3766 C C . VAL A 1 474 ? 8.834 5.457 12.267 1.00 92.81 474 VAL A C 1
ATOM 3768 O O . VAL A 1 474 ? 9.833 5.298 12.969 1.00 92.81 474 VAL A O 1
ATOM 3771 N N . TRP A 1 475 ? 7.803 4.619 12.259 1.00 92.31 475 TRP A N 1
ATOM 3772 C CA . TRP A 1 475 ? 7.802 3.356 12.989 1.00 92.31 475 TRP A CA 1
ATOM 3773 C C . TRP A 1 475 ? 8.212 2.230 12.047 1.00 92.31 475 TRP A C 1
ATOM 3775 O O . TRP A 1 475 ? 7.677 2.101 10.954 1.00 92.31 475 TRP A O 1
ATOM 3785 N N . LEU A 1 476 ? 9.197 1.446 12.458 1.00 94.12 476 LEU A N 1
ATOM 3786 C CA . LEU A 1 476 ? 9.653 0.244 11.782 1.00 94.12 476 LEU A CA 1
ATOM 3787 C C . LEU A 1 476 ? 8.968 -0.940 12.458 1.00 94.12 476 LEU A C 1
ATOM 3789 O O . LEU A 1 476 ? 9.331 -1.318 13.575 1.00 94.12 476 LEU A O 1
ATOM 3793 N N . GLU A 1 477 ? 7.943 -1.461 11.796 1.00 94.94 477 GLU A N 1
ATOM 3794 C CA . GLU A 1 477 ? 7.053 -2.500 12.312 1.00 94.94 477 GLU A CA 1
ATOM 3795 C C . GLU A 1 477 ? 7.374 -3.835 11.621 1.00 94.94 477 GLU A C 1
ATOM 3797 O O . GLU A 1 477 ? 7.317 -3.901 10.392 1.00 94.94 477 GLU A O 1
ATOM 3802 N N . PRO A 1 478 ? 7.732 -4.902 12.354 1.00 94.69 478 PRO A N 1
ATOM 3803 C CA . PRO A 1 478 ? 7.894 -6.229 11.760 1.00 94.69 478 PRO A CA 1
ATOM 3804 C C . PRO A 1 478 ? 6.574 -6.731 11.153 1.00 94.69 478 PRO A C 1
ATOM 3806 O O . PRO A 1 478 ? 5.534 -6.655 11.805 1.00 94.69 478 PRO A O 1
ATOM 3809 N N . GLU A 1 479 ? 6.594 -7.280 9.932 1.00 95.88 479 GLU A N 1
ATOM 3810 C CA . GLU A 1 479 ? 5.366 -7.794 9.291 1.00 95.88 479 GLU A CA 1
ATOM 3811 C C . GLU A 1 479 ? 4.900 -9.152 9.856 1.00 95.88 479 GLU A C 1
ATOM 3813 O O . GLU A 1 479 ? 3.749 -9.544 9.659 1.00 95.88 479 GLU A O 1
ATOM 3818 N N . GLY A 1 480 ? 5.763 -9.884 10.568 1.00 93.38 480 GLY A N 1
ATOM 3819 C CA . GLY A 1 480 ? 5.411 -11.150 11.216 1.00 93.38 480 GLY A CA 1
ATOM 3820 C C . GLY A 1 480 ? 6.594 -11.821 11.919 1.00 93.38 480 GLY A C 1
ATOM 3821 O O . GLY A 1 480 ? 7.732 -11.396 11.753 1.00 93.38 480 GLY A O 1
ATOM 3822 N N . PHE A 1 481 ? 6.327 -12.883 12.691 1.00 89.69 481 PHE A N 1
ATOM 3823 C CA . PHE A 1 481 ? 7.357 -13.646 13.426 1.00 89.69 481 PHE A CA 1
ATOM 3824 C C . PHE A 1 481 ? 8.355 -14.359 12.511 1.00 89.69 481 PHE A C 1
ATOM 3826 O O . PHE A 1 481 ? 9.540 -14.405 12.820 1.00 89.69 481 PHE A O 1
ATOM 3833 N N . ASP A 1 482 ? 7.870 -14.866 11.378 1.00 93.19 482 ASP A N 1
ATOM 3834 C CA . ASP A 1 482 ? 8.661 -15.622 10.403 1.00 93.19 482 ASP A CA 1
ATOM 3835 C C . ASP A 1 482 ? 8.976 -14.786 9.144 1.00 93.19 482 ASP A C 1
ATOM 3837 O O . ASP A 1 482 ? 9.151 -15.332 8.054 1.00 93.19 482 ASP A O 1
ATOM 3841 N N . SER A 1 483 ? 8.974 -13.452 9.262 1.00 93.44 483 SER A N 1
ATOM 3842 C CA . SER A 1 483 ? 9.194 -12.526 8.148 1.00 93.44 483 SER A CA 1
ATOM 3843 C C . SER A 1 483 ? 10.371 -11.600 8.428 1.00 93.44 483 SER A C 1
ATOM 3845 O O . SER A 1 483 ? 10.388 -10.897 9.434 1.00 93.44 483 SER A O 1
ATOM 3847 N N . ASP A 1 484 ? 11.304 -11.524 7.480 1.00 92.38 484 ASP A N 1
ATOM 3848 C CA . ASP A 1 484 ? 12.398 -10.544 7.501 1.00 92.38 484 ASP A CA 1
ATOM 3849 C C . ASP A 1 484 ? 11.950 -9.153 7.005 1.00 92.38 484 ASP A C 1
ATOM 3851 O O . ASP A 1 484 ? 12.767 -8.242 6.843 1.00 92.38 484 ASP A O 1
ATOM 3855 N N . LEU A 1 485 ? 10.660 -8.981 6.691 1.00 96.19 485 LEU A N 1
ATOM 3856 C CA . LEU A 1 485 ? 10.118 -7.725 6.183 1.00 96.19 485 LEU A CA 1
ATOM 3857 C C . LEU A 1 485 ? 9.729 -6.783 7.321 1.00 96.19 485 LEU A C 1
ATOM 3859 O O . LEU A 1 485 ? 9.048 -7.159 8.277 1.00 96.19 485 LEU A O 1
ATOM 3863 N N . THR A 1 486 ? 10.100 -5.520 7.136 1.00 95.19 486 THR A N 1
ATOM 3864 C CA . THR A 1 486 ? 9.786 -4.425 8.050 1.00 95.19 486 THR A CA 1
ATOM 3865 C C . THR A 1 486 ? 8.997 -3.363 7.305 1.00 95.19 486 THR A C 1
ATOM 3867 O O . THR A 1 486 ? 9.459 -2.830 6.293 1.00 95.19 486 THR A O 1
ATOM 3870 N N . TYR A 1 487 ? 7.827 -3.024 7.828 1.00 96.31 487 TYR A N 1
ATOM 3871 C CA . TYR A 1 487 ? 6.957 -1.985 7.312 1.00 96.31 487 TYR A CA 1
ATOM 3872 C C . TYR A 1 487 ? 7.343 -0.617 7.913 1.00 96.31 487 TYR A C 1
ATOM 3874 O O . TYR A 1 487 ? 7.249 -0.428 9.128 1.00 96.31 487 TYR A O 1
ATOM 3882 N N . PRO A 1 488 ? 7.798 0.361 7.100 1.00 94.69 488 PRO A N 1
ATOM 3883 C CA . PRO A 1 488 ? 8.187 1.681 7.584 1.00 94.69 488 PRO A CA 1
ATOM 3884 C C . PRO A 1 488 ? 6.972 2.619 7.656 1.00 94.69 488 PRO A C 1
ATOM 3886 O O . PRO A 1 488 ? 6.759 3.494 6.804 1.00 94.69 488 PRO A O 1
ATOM 3889 N N . GLN A 1 489 ? 6.151 2.435 8.685 1.00 92.44 489 GLN A N 1
ATOM 3890 C CA . GLN A 1 489 ? 4.938 3.204 8.903 1.00 92.44 489 GLN A CA 1
ATOM 3891 C C . GLN A 1 489 ? 5.235 4.705 9.007 1.00 92.44 489 GLN A C 1
ATOM 3893 O O . GLN A 1 489 ? 6.068 5.168 9.788 1.00 92.44 489 GLN A O 1
ATOM 3898 N N . GLY A 1 490 ? 4.509 5.486 8.203 1.00 89.12 490 GLY A N 1
ATOM 3899 C CA . GLY A 1 490 ? 4.692 6.933 8.073 1.00 89.12 490 GLY A CA 1
ATOM 3900 C C . GLY A 1 490 ? 5.388 7.385 6.784 1.00 89.12 490 GLY A C 1
ATOM 3901 O O . GLY A 1 490 ? 5.311 8.579 6.480 1.00 89.12 490 GLY A O 1
ATOM 3902 N N . LEU A 1 491 ? 5.967 6.460 6.006 1.00 92.81 491 LEU A N 1
ATOM 3903 C CA . LEU A 1 491 ? 6.698 6.729 4.756 1.00 92.81 491 LEU A CA 1
ATOM 3904 C C . LEU A 1 491 ? 5.957 6.335 3.467 1.00 92.81 491 LEU A C 1
ATOM 3906 O O . LEU A 1 491 ? 6.596 6.118 2.440 1.00 92.81 491 LEU A O 1
ATOM 3910 N N . SER A 1 492 ? 4.622 6.254 3.481 1.00 90.81 492 SER A N 1
ATOM 3911 C CA . SER A 1 492 ? 3.844 6.047 2.248 1.00 90.81 492 SER A CA 1
ATOM 3912 C C . SER A 1 492 ? 4.263 7.065 1.179 1.00 90.81 492 SER A C 1
ATOM 3914 O O . SER A 1 492 ? 4.286 8.259 1.470 1.00 90.81 492 SER A O 1
ATOM 3916 N N . CYS A 1 493 ? 4.616 6.612 -0.026 1.00 89.44 493 CYS A N 1
ATOM 3917 C CA . CYS A 1 493 ? 5.275 7.441 -1.038 1.00 89.44 493 CYS A CA 1
ATOM 3918 C C . CYS A 1 493 ? 4.889 7.009 -2.458 1.00 89.44 493 CYS A C 1
ATOM 3920 O O . CYS A 1 493 ? 4.750 5.818 -2.728 1.00 89.44 493 CYS A O 1
ATOM 3922 N N . THR A 1 494 ? 4.744 7.981 -3.361 1.00 89.81 494 THR A N 1
ATOM 3923 C CA . THR A 1 494 ? 4.449 7.764 -4.792 1.00 89.81 494 THR A CA 1
ATOM 3924 C C . THR A 1 494 ? 5.591 8.171 -5.728 1.00 89.81 494 THR A C 1
ATOM 3926 O O . THR A 1 494 ? 5.461 8.066 -6.946 1.00 89.81 494 THR A O 1
ATOM 3929 N N . LEU A 1 495 ? 6.712 8.656 -5.181 1.00 90.88 495 LEU A N 1
ATOM 3930 C CA . LEU A 1 495 ? 7.870 9.087 -5.970 1.00 90.88 495 LEU A CA 1
ATOM 3931 C C . LEU A 1 495 ? 8.555 7.895 -6.668 1.00 90.88 495 LEU A C 1
ATOM 3933 O O . LEU A 1 495 ? 8.405 6.762 -6.220 1.00 90.88 495 LEU A O 1
ATOM 3937 N N . PRO A 1 496 ? 9.341 8.115 -7.736 1.00 93.31 496 PRO A N 1
ATOM 3938 C CA . PRO A 1 496 ? 10.112 7.053 -8.380 1.00 93.31 496 PRO A CA 1
ATOM 3939 C C . PRO A 1 496 ? 11.012 6.259 -7.419 1.00 93.31 496 PRO A C 1
ATOM 3941 O O . PRO A 1 496 ? 11.511 6.780 -6.419 1.00 93.31 496 PRO A O 1
ATOM 3944 N N . ILE A 1 497 ? 11.227 4.983 -7.747 1.00 94.81 497 ILE A N 1
ATOM 3945 C CA . ILE A 1 497 ? 11.896 3.973 -6.906 1.00 94.81 497 ILE A CA 1
ATOM 3946 C C . ILE A 1 497 ? 13.291 4.430 -6.444 1.00 94.81 497 ILE A C 1
ATOM 3948 O O . ILE A 1 497 ? 13.646 4.263 -5.276 1.00 94.81 497 ILE A O 1
ATOM 3952 N N . ASP A 1 498 ? 14.073 5.048 -7.331 1.00 94.50 498 ASP A N 1
ATOM 3953 C CA . ASP A 1 498 ? 15.412 5.563 -7.025 1.00 94.50 498 ASP A CA 1
ATOM 3954 C C . ASP A 1 498 ? 15.374 6.705 -5.994 1.00 94.50 498 ASP A C 1
ATOM 3956 O O . ASP A 1 498 ? 16.280 6.852 -5.171 1.00 94.50 498 ASP A O 1
ATOM 3960 N N . ILE A 1 499 ? 14.314 7.514 -6.015 1.00 95.00 499 ILE A N 1
ATOM 3961 C CA . ILE A 1 499 ? 14.103 8.618 -5.079 1.00 95.00 499 ILE A CA 1
ATOM 3962 C C . ILE A 1 499 ? 13.678 8.064 -3.728 1.00 95.00 499 ILE A C 1
ATOM 3964 O O . ILE A 1 499 ? 14.218 8.492 -2.710 1.00 95.00 499 ILE A O 1
ATOM 3968 N N . GLN A 1 500 ? 12.774 7.083 -3.714 1.00 95.38 500 GLN A N 1
ATOM 3969 C CA . GLN A 1 500 ? 12.352 6.417 -2.483 1.00 95.38 500 GLN A CA 1
ATOM 3970 C C . GLN A 1 500 ? 13.532 5.778 -1.754 1.00 95.38 500 GLN A C 1
ATOM 3972 O O . GLN A 1 500 ? 13.715 6.023 -0.563 1.00 95.38 500 GLN A O 1
ATOM 3977 N N . LEU A 1 501 ? 14.379 5.027 -2.465 1.00 96.06 501 LEU A N 1
ATOM 3978 C CA . LEU A 1 501 ? 15.555 4.407 -1.858 1.00 96.06 501 LEU A CA 1
ATOM 3979 C C . LEU A 1 501 ? 16.526 5.461 -1.311 1.00 96.06 501 LEU A C 1
ATOM 3981 O O . LEU A 1 501 ? 17.025 5.318 -0.196 1.00 96.06 501 LEU A O 1
ATOM 3985 N N . ARG A 1 502 ? 16.754 6.553 -2.055 1.00 95.25 502 ARG A N 1
ATOM 3986 C CA . ARG A 1 502 ? 17.556 7.685 -1.565 1.00 95.25 502 ARG A CA 1
ATOM 3987 C C . ARG A 1 502 ? 16.955 8.304 -0.310 1.00 95.25 502 ARG A C 1
ATOM 3989 O O . ARG A 1 502 ? 17.696 8.568 0.624 1.00 95.25 502 ARG A O 1
ATOM 3996 N N . MET A 1 503 ? 15.641 8.519 -0.269 1.00 94.75 503 MET A N 1
ATOM 3997 C CA . MET A 1 503 ? 14.950 9.047 0.909 1.00 94.75 503 MET A CA 1
ATOM 3998 C C . MET A 1 503 ? 15.125 8.123 2.111 1.00 94.75 503 MET A C 1
ATOM 4000 O O . MET A 1 503 ? 15.546 8.591 3.165 1.00 94.75 503 MET A O 1
ATOM 4004 N N . LEU A 1 504 ? 14.862 6.824 1.952 1.00 95.62 504 LEU A N 1
ATOM 4005 C CA . LEU A 1 504 ? 14.994 5.846 3.031 1.00 95.62 504 LEU A CA 1
ATOM 4006 C C . LEU A 1 504 ? 16.402 5.851 3.633 1.00 95.62 504 LEU A C 1
ATOM 4008 O O . LEU A 1 504 ? 16.539 5.929 4.847 1.00 95.62 504 LEU A O 1
ATOM 4012 N N . ARG A 1 505 ? 17.444 5.891 2.797 1.00 96.56 505 ARG A N 1
ATOM 4013 C CA . ARG A 1 505 ? 18.845 5.906 3.250 1.00 96.56 505 ARG A CA 1
ATOM 4014 C C . ARG A 1 505 ? 19.291 7.193 3.945 1.00 96.56 505 ARG A C 1
ATOM 4016 O O . ARG A 1 505 ? 20.388 7.239 4.487 1.00 96.56 505 ARG A O 1
ATOM 4023 N N . THR A 1 506 ? 18.465 8.239 3.945 1.00 95.62 506 THR A N 1
ATOM 4024 C CA . THR A 1 506 ? 18.724 9.447 4.751 1.00 95.62 506 THR A CA 1
ATOM 4025 C C . THR A 1 506 ? 18.134 9.376 6.154 1.00 95.62 506 THR A C 1
ATOM 4027 O O . THR A 1 506 ? 18.338 10.306 6.934 1.00 95.62 506 THR A O 1
ATOM 4030 N N . ILE A 1 507 ? 17.356 8.340 6.469 1.00 94.06 507 ILE A N 1
ATOM 4031 C CA . ILE A 1 507 ? 16.752 8.147 7.786 1.00 94.06 507 ILE A CA 1
ATOM 4032 C C . ILE A 1 507 ? 17.776 7.444 8.684 1.00 94.06 507 ILE A C 1
ATOM 4034 O O . ILE A 1 507 ? 18.350 6.444 8.246 1.00 94.06 507 ILE A O 1
ATOM 4038 N N . PRO A 1 508 ? 17.997 7.921 9.924 1.00 89.88 508 PRO A N 1
ATOM 4039 C CA . PRO A 1 508 ? 18.921 7.283 10.847 1.00 89.88 508 PRO A CA 1
ATOM 4040 C C . PRO A 1 508 ? 18.566 5.810 11.043 1.00 89.88 508 PRO A C 1
ATOM 4042 O O . PRO A 1 508 ? 17.391 5.484 11.254 1.00 89.88 508 PRO A O 1
ATOM 4045 N N . SER A 1 509 ? 19.588 4.957 10.995 1.00 87.69 509 SER A N 1
ATOM 4046 C CA . SER A 1 509 ? 19.501 3.492 11.074 1.00 87.69 509 SER A CA 1
ATOM 4047 C C . SER A 1 509 ? 19.000 2.784 9.808 1.00 87.69 509 SER A C 1
ATOM 4049 O O . SER A 1 509 ? 18.890 1.558 9.812 1.00 87.69 509 SER A O 1
ATOM 4051 N N . LEU A 1 510 ? 18.709 3.513 8.724 1.00 93.94 510 LEU A N 1
ATOM 4052 C CA . LEU A 1 510 ? 18.307 2.956 7.425 1.00 93.94 510 LEU A CA 1
ATOM 4053 C C . LEU A 1 510 ? 19.317 3.258 6.304 1.00 93.94 510 LEU A C 1
ATOM 4055 O O . LEU A 1 510 ? 19.012 3.061 5.129 1.00 93.94 510 LEU A O 1
ATOM 4059 N N . GLU A 1 511 ? 20.532 3.699 6.629 1.00 95.00 511 GLU A N 1
ATOM 4060 C CA . GLU A 1 511 ? 21.557 4.154 5.675 1.00 95.00 511 GLU A CA 1
ATOM 4061 C C . GLU A 1 511 ? 21.909 3.080 4.634 1.00 95.00 511 GLU A C 1
ATOM 4063 O O . GLU A 1 511 ? 22.149 3.386 3.465 1.00 95.00 511 GLU A O 1
ATOM 4068 N N . ASN A 1 512 ? 21.865 1.812 5.049 1.00 92.38 512 ASN A N 1
ATOM 4069 C CA . ASN A 1 512 ? 22.147 0.639 4.222 1.00 92.38 512 ASN A CA 1
ATOM 4070 C C . ASN A 1 512 ? 20.899 -0.217 3.953 1.00 92.38 512 ASN A C 1
ATOM 4072 O O . ASN A 1 512 ? 21.019 -1.398 3.631 1.00 92.38 512 ASN A O 1
ATOM 4076 N N . VAL A 1 513 ? 19.695 0.348 4.094 1.00 94.31 513 VAL A N 1
ATOM 4077 C CA . VAL A 1 513 ? 18.456 -0.418 3.919 1.00 94.31 513 VAL A CA 1
ATOM 4078 C C . VAL A 1 513 ? 18.356 -1.000 2.506 1.00 94.31 513 VAL A C 1
ATOM 4080 O O . VAL A 1 513 ? 18.671 -0.339 1.503 1.00 94.31 513 VAL A O 1
ATOM 4083 N N . ASN A 1 514 ? 17.899 -2.250 2.440 1.00 93.88 514 ASN A N 1
ATOM 4084 C CA . ASN A 1 514 ? 17.494 -2.900 1.205 1.00 93.88 514 ASN A CA 1
ATOM 4085 C C . ASN A 1 514 ? 15.969 -2.814 1.072 1.00 93.88 514 ASN A C 1
ATOM 4087 O O . ASN A 1 514 ? 15.235 -3.340 1.906 1.00 93.88 514 ASN A O 1
ATOM 4091 N N . MET A 1 515 ? 15.489 -2.126 0.038 1.00 95.12 515 MET A N 1
ATOM 4092 C CA . MET A 1 515 ? 14.058 -1.951 -0.194 1.00 95.12 515 MET A CA 1
ATOM 4093 C C . MET A 1 515 ? 13.521 -3.140 -0.995 1.00 95.12 515 MET A C 1
ATOM 4095 O O . MET A 1 515 ? 13.748 -3.228 -2.198 1.00 95.12 515 MET A O 1
ATOM 4099 N N . VAL A 1 516 ? 12.799 -4.043 -0.326 1.00 95.50 516 VAL A N 1
ATOM 4100 C CA . VAL A 1 516 ? 12.242 -5.256 -0.957 1.00 95.50 516 VAL A CA 1
ATOM 4101 C C . VAL A 1 516 ? 11.069 -4.928 -1.881 1.00 95.50 516 VAL A C 1
ATOM 4103 O O . VAL A 1 516 ? 10.944 -5.498 -2.962 1.00 95.50 516 VAL A O 1
ATOM 4106 N N . ARG A 1 517 ? 10.200 -4.000 -1.464 1.00 95.56 517 ARG A N 1
ATOM 4107 C CA . ARG A 1 517 ? 9.056 -3.530 -2.251 1.00 95.56 517 ARG A CA 1
ATOM 4108 C C . ARG A 1 517 ? 9.043 -2.002 -2.260 1.00 95.56 517 ARG A C 1
ATOM 4110 O O . ARG A 1 517 ? 9.120 -1.412 -1.182 1.00 95.56 517 ARG A O 1
ATOM 4117 N N . PRO A 1 518 ? 8.963 -1.351 -3.433 1.00 94.88 518 PRO A N 1
ATOM 4118 C CA . PRO A 1 518 ? 8.806 0.094 -3.488 1.00 94.88 518 PRO A CA 1
ATOM 4119 C C . PRO A 1 518 ? 7.414 0.501 -2.999 1.00 94.88 518 PRO A C 1
ATOM 4121 O O . PRO A 1 518 ? 6.431 -0.214 -3.204 1.00 94.88 518 PRO A O 1
ATOM 4124 N N . GLY A 1 519 ? 7.326 1.677 -2.387 1.00 91.69 519 GLY A N 1
ATOM 4125 C CA . GLY A 1 519 ? 6.060 2.345 -2.123 1.00 91.69 519 GLY A CA 1
ATOM 4126 C C . GLY A 1 519 ? 5.360 2.727 -3.426 1.00 91.69 519 GLY A C 1
ATOM 4127 O O . GLY A 1 519 ? 5.996 2.976 -4.452 1.00 91.69 519 GLY A O 1
ATOM 4128 N N . TYR A 1 520 ? 4.036 2.758 -3.394 1.00 89.56 520 TYR A N 1
ATOM 4129 C CA . TYR A 1 520 ? 3.214 3.140 -4.533 1.00 89.56 520 TYR A CA 1
ATOM 4130 C C . TYR A 1 520 ? 1.893 3.738 -4.049 1.00 89.56 520 TYR A C 1
ATOM 4132 O O . TYR A 1 520 ? 1.521 3.618 -2.879 1.00 89.56 520 TYR A O 1
ATOM 4140 N N . GLY A 1 521 ? 1.191 4.402 -4.964 1.00 83.50 521 GLY A N 1
ATOM 4141 C CA . GLY A 1 521 ? -0.190 4.833 -4.775 1.00 83.50 521 GLY A CA 1
ATOM 4142 C C . GLY A 1 521 ? -1.122 3.959 -5.606 1.00 83.50 521 GLY A C 1
ATOM 4143 O O . GLY A 1 521 ? -0.749 3.532 -6.697 1.00 83.50 521 GLY A O 1
ATOM 4144 N N . VAL A 1 522 ? -2.326 3.711 -5.094 1.00 82.56 522 VAL A N 1
ATOM 4145 C CA . VAL A 1 522 ? -3.398 3.029 -5.828 1.00 82.56 522 VAL A CA 1
ATOM 4146 C C . VAL A 1 522 ? -4.509 4.028 -6.089 1.00 82.56 522 VAL A C 1
ATOM 4148 O O . VAL A 1 522 ? -4.962 4.706 -5.168 1.00 82.56 522 VAL A O 1
ATOM 4151 N N . GLU A 1 523 ? -4.947 4.086 -7.339 1.00 81.38 523 GLU A N 1
ATOM 4152 C CA . GLU A 1 523 ? -6.161 4.778 -7.750 1.00 81.38 523 GLU A CA 1
ATOM 4153 C C . GLU A 1 523 ? -7.232 3.724 -8.028 1.00 81.38 523 GLU A C 1
ATOM 4155 O O . GLU A 1 523 ? -6.950 2.684 -8.627 1.00 81.38 523 GLU A O 1
ATOM 4160 N N . TYR A 1 524 ? -8.435 3.952 -7.516 1.00 83.44 524 TYR A N 1
ATOM 4161 C CA . TYR A 1 524 ? -9.545 3.016 -7.614 1.00 83.44 524 TYR A CA 1
ATOM 4162 C C . TYR A 1 524 ? -10.859 3.781 -7.704 1.00 83.44 524 TYR A C 1
ATOM 4164 O O . TYR A 1 524 ? -11.002 4.863 -7.129 1.00 83.44 524 TYR A O 1
ATOM 4172 N N . ASP A 1 525 ? -11.824 3.178 -8.389 1.00 87.38 525 ASP A N 1
ATOM 4173 C CA . ASP A 1 525 ? -13.181 3.699 -8.437 1.00 87.38 525 ASP A CA 1
ATOM 4174 C C . ASP A 1 525 ? -13.883 3.460 -7.100 1.00 87.38 525 ASP A C 1
ATOM 4176 O O . ASP A 1 525 ? -13.775 2.395 -6.484 1.00 87.38 525 ASP A O 1
ATOM 4180 N N . TYR A 1 526 ? -14.648 4.454 -6.670 1.00 89.81 526 TYR A N 1
ATOM 4181 C CA . TYR A 1 526 ? -15.550 4.351 -5.535 1.00 89.81 526 TYR A CA 1
ATOM 4182 C C . TYR A 1 526 ? -16.911 4.909 -5.932 1.00 89.81 526 TYR A C 1
ATOM 4184 O O . TYR A 1 526 ? -17.043 5.673 -6.891 1.00 89.81 526 TYR A O 1
ATOM 4192 N N . ILE A 1 527 ? -17.935 4.516 -5.190 1.00 91.44 527 ILE A N 1
ATOM 4193 C CA . ILE A 1 527 ? -19.279 5.048 -5.346 1.00 91.44 527 ILE A CA 1
ATOM 4194 C C . ILE A 1 527 ? -19.505 6.009 -4.191 1.00 91.44 527 ILE A C 1
ATOM 4196 O O . ILE A 1 527 ? -19.218 5.681 -3.039 1.00 91.44 527 ILE A O 1
ATOM 4200 N N . ASP A 1 528 ? -20.011 7.202 -4.507 1.00 91.06 528 ASP A N 1
ATOM 4201 C CA . ASP A 1 528 ? -20.334 8.196 -3.493 1.00 91.06 528 ASP A CA 1
ATOM 4202 C C . ASP A 1 528 ? -21.250 7.561 -2.429 1.00 91.06 528 ASP A C 1
ATOM 4204 O O . ASP A 1 528 ? -22.345 7.096 -2.766 1.00 91.06 528 ASP A O 1
ATOM 4208 N N . PRO A 1 529 ? -20.837 7.517 -1.151 1.00 91.75 529 PRO A N 1
ATOM 4209 C CA . PRO A 1 529 ? -21.595 6.831 -0.112 1.00 91.75 529 PRO A CA 1
ATOM 4210 C C . PRO A 1 529 ? -22.955 7.481 0.176 1.00 91.75 529 PRO A C 1
ATOM 4212 O O . PRO A 1 529 ? -23.798 6.871 0.833 1.00 91.75 529 PRO A O 1
ATOM 4215 N N . ARG A 1 530 ? -23.246 8.665 -0.376 1.00 90.31 530 ARG A N 1
ATOM 4216 C CA . ARG A 1 530 ? -24.600 9.242 -0.381 1.00 90.31 530 ARG A CA 1
ATOM 4217 C C . ARG A 1 530 ? -25.593 8.430 -1.222 1.00 90.31 530 ARG A C 1
ATOM 4219 O O . ARG A 1 530 ? -26.802 8.620 -1.082 1.00 90.31 530 ARG A O 1
ATOM 4226 N N . GLU A 1 531 ? -25.126 7.507 -2.063 1.00 91.75 531 GLU A N 1
ATOM 4227 C CA . GLU A 1 531 ? -25.959 6.568 -2.830 1.00 91.75 531 GLU A CA 1
ATOM 4228 C C . GLU A 1 531 ? -26.411 5.343 -2.016 1.00 91.75 531 GLU A C 1
ATOM 4230 O O . GLU A 1 531 ? -27.252 4.569 -2.487 1.00 91.75 531 GLU A O 1
ATOM 4235 N N . VAL A 1 532 ? -25.920 5.169 -0.784 1.00 93.12 532 VAL A N 1
ATOM 4236 C CA . VAL A 1 532 ? -26.418 4.151 0.151 1.00 93.12 532 VAL A CA 1
ATOM 4237 C C . VAL A 1 532 ? -27.216 4.777 1.296 1.00 93.12 532 VAL A C 1
ATOM 4239 O O . VAL A 1 532 ? -27.065 5.944 1.654 1.00 93.12 532 VAL A O 1
ATOM 4242 N N . LYS A 1 533 ? -28.148 4.002 1.850 1.00 91.44 533 LYS A N 1
ATOM 4243 C CA . LYS A 1 533 ? -28.908 4.345 3.060 1.00 91.44 533 LYS A CA 1
ATOM 4244 C C . LYS A 1 533 ? -28.037 4.110 4.307 1.00 91.44 533 LYS A C 1
ATOM 4246 O O . LYS A 1 533 ? -27.057 3.375 4.215 1.00 91.44 533 LYS A O 1
ATOM 4251 N N . PRO A 1 534 ? -28.434 4.585 5.503 1.00 91.44 534 PRO A N 1
ATOM 4252 C CA . PRO A 1 534 ? -27.755 4.233 6.760 1.00 91.44 534 PRO A CA 1
ATOM 4253 C C . PRO A 1 534 ? -27.701 2.722 7.055 1.00 91.44 534 PRO A C 1
ATOM 4255 O O . PRO A 1 534 ? -26.902 2.259 7.860 1.00 91.44 534 PRO A O 1
ATOM 4258 N N . SER A 1 535 ? -28.543 1.927 6.393 1.00 93.94 535 SER A N 1
ATOM 4259 C CA . SER A 1 535 ? -28.489 0.464 6.434 1.00 93.94 535 SER A CA 1
ATOM 4260 C C . SER A 1 535 ? -27.443 -0.153 5.490 1.00 93.94 535 SER A C 1
ATOM 4262 O O . SER A 1 535 ? -27.340 -1.377 5.418 1.00 93.94 535 SER A O 1
ATOM 4264 N N . LEU A 1 536 ? -26.707 0.681 4.749 1.00 97.12 536 LEU A N 1
ATOM 4265 C CA . LEU A 1 536 ? -25.770 0.348 3.671 1.00 97.12 536 LEU A CA 1
ATOM 4266 C C . LEU A 1 536 ? -26.403 -0.303 2.427 1.00 97.12 536 LEU A C 1
ATOM 4268 O O . LEU A 1 536 ? -25.689 -0.730 1.523 1.00 97.12 536 LEU A O 1
ATOM 4272 N N . GLU A 1 537 ? -27.738 -0.350 2.352 1.00 96.38 537 GLU A N 1
ATOM 4273 C CA . GLU A 1 537 ? -28.467 -0.738 1.136 1.00 96.38 537 GLU A CA 1
ATOM 4274 C C . GLU A 1 537 ? -28.409 0.411 0.121 1.00 96.38 537 GLU A C 1
ATOM 4276 O O . GLU A 1 537 ? -28.625 1.570 0.489 1.00 96.38 537 GLU A O 1
ATOM 4281 N N . THR A 1 538 ? -28.165 0.117 -1.157 1.00 95.56 538 THR A N 1
ATOM 4282 C CA . THR A 1 538 ? -28.173 1.160 -2.190 1.00 95.56 538 THR A CA 1
ATOM 4283 C C . THR A 1 538 ? -29.573 1.752 -2.368 1.00 95.56 538 THR A C 1
ATOM 4285 O O . THR A 1 538 ? -30.591 1.062 -2.265 1.00 95.56 538 THR A O 1
ATOM 4288 N N . LYS A 1 539 ? -29.644 3.057 -2.643 1.00 89.62 539 LYS A N 1
ATOM 4289 C CA . LYS A 1 539 ? -30.909 3.767 -2.875 1.00 89.62 539 LYS A CA 1
ATOM 4290 C C . LYS A 1 539 ? -31.553 3.363 -4.205 1.00 89.62 539 LYS A C 1
ATOM 4292 O O . LYS A 1 539 ? -32.775 3.283 -4.285 1.00 89.62 539 LYS A O 1
ATOM 4297 N N . ARG A 1 540 ? -30.735 3.096 -5.231 1.00 90.81 540 ARG A N 1
ATOM 4298 C CA . ARG A 1 540 ? -31.186 2.802 -6.605 1.00 90.81 540 ARG A CA 1
ATOM 4299 C C . ARG A 1 540 ? -31.549 1.337 -6.831 1.00 90.81 540 ARG A C 1
ATOM 4301 O O . ARG A 1 540 ? -32.461 1.056 -7.601 1.00 90.81 540 ARG A O 1
ATOM 4308 N N . VAL A 1 541 ? -30.835 0.412 -6.187 1.00 94.44 541 VAL A N 1
ATOM 4309 C CA . VAL A 1 541 ? -31.011 -1.033 -6.374 1.00 94.44 541 VAL A CA 1
ATOM 4310 C C . VAL A 1 541 ? -31.296 -1.689 -5.027 1.00 94.44 541 VAL A C 1
ATOM 4312 O O . VAL A 1 541 ? -30.430 -1.817 -4.161 1.00 94.44 541 VAL A O 1
ATOM 4315 N N . THR A 1 542 ? -32.533 -2.141 -4.842 1.00 90.88 542 THR A N 1
ATOM 4316 C CA . THR A 1 542 ? -32.909 -2.900 -3.643 1.00 90.88 542 THR A CA 1
ATOM 4317 C C . THR A 1 542 ? -32.137 -4.216 -3.572 1.00 90.88 542 THR A C 1
ATOM 4319 O O . THR A 1 542 ? -31.882 -4.828 -4.608 1.00 90.88 542 THR A O 1
ATOM 4322 N N . ASN A 1 543 ? -31.835 -4.691 -2.361 1.00 93.75 543 ASN A N 1
ATOM 4323 C CA . ASN A 1 543 ? -31.064 -5.919 -2.095 1.00 93.75 543 ASN A CA 1
ATOM 4324 C C . ASN A 1 543 ? -29.575 -5.865 -2.490 1.00 93.75 543 ASN A C 1
ATOM 4326 O O . ASN A 1 543 ? -28.886 -6.876 -2.366 1.00 93.75 543 ASN A O 1
ATOM 4330 N N . LEU A 1 544 ? -29.063 -4.713 -2.929 1.00 97.19 544 LEU A N 1
ATOM 4331 C CA . LEU A 1 544 ? -27.635 -4.482 -3.139 1.00 97.19 544 LEU A CA 1
ATOM 4332 C C . LEU A 1 544 ? -27.078 -3.663 -1.971 1.00 97.19 544 LEU A C 1
ATOM 4334 O O . LEU A 1 544 ? -27.674 -2.656 -1.589 1.00 97.19 544 LEU A O 1
ATOM 4338 N N . PHE A 1 545 ? -25.942 -4.086 -1.417 1.00 97.88 545 PHE A N 1
ATOM 4339 C CA . PHE A 1 545 ? -25.287 -3.438 -0.280 1.00 97.88 545 PHE A CA 1
ATOM 4340 C C . PHE A 1 545 ? -23.826 -3.159 -0.597 1.00 97.88 545 PHE A C 1
ATOM 4342 O O . PHE A 1 545 ? -23.154 -4.016 -1.173 1.00 97.88 545 PHE A O 1
ATOM 4349 N N . PHE A 1 546 ? -23.326 -2.000 -0.177 1.00 97.81 546 PHE A N 1
ATOM 4350 C CA . PHE A 1 546 ? -21.917 -1.638 -0.323 1.00 97.81 546 PHE A CA 1
ATOM 4351 C C . PHE A 1 546 ? -21.262 -1.424 1.037 1.00 97.81 546 PHE A C 1
ATOM 4353 O O . PHE A 1 546 ? -21.854 -0.831 1.939 1.00 97.81 546 PHE A O 1
ATOM 4360 N N . ALA A 1 547 ? -20.027 -1.901 1.183 1.00 97.62 547 ALA A N 1
ATOM 4361 C CA . ALA A 1 547 ? -19.258 -1.795 2.414 1.00 97.62 547 ALA A CA 1
ATOM 4362 C C . ALA A 1 547 ? -17.755 -1.716 2.133 1.00 97.62 547 ALA A C 1
ATOM 4364 O O . ALA A 1 547 ? -17.233 -2.426 1.272 1.00 97.62 547 ALA A O 1
ATOM 4365 N N . GLY A 1 548 ? -17.055 -0.889 2.906 1.00 95.19 548 GLY A N 1
ATOM 4366 C CA . GLY A 1 548 ? -15.604 -0.753 2.851 1.00 95.19 548 GLY A CA 1
ATOM 4367 C C . GLY A 1 548 ? -15.141 0.219 1.782 1.00 95.19 548 GLY A C 1
ATOM 4368 O O . GLY A 1 548 ? -15.756 1.259 1.568 1.00 95.19 548 GLY A O 1
ATOM 4369 N N . GLN A 1 549 ? -14.023 -0.094 1.134 1.00 92.56 549 GLN A N 1
ATOM 4370 C CA . GLN A 1 549 ? -13.323 0.852 0.262 1.00 92.56 549 GLN A CA 1
ATOM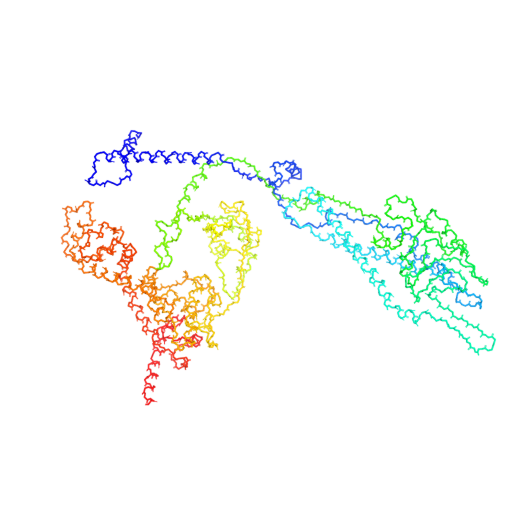 4371 C C . GLN A 1 549 ? -14.169 1.356 -0.919 1.00 92.56 549 GLN A C 1
ATOM 4373 O O . GLN A 1 549 ? -14.009 2.501 -1.332 1.00 92.56 549 GLN A O 1
ATOM 4378 N N . ILE A 1 550 ? -15.141 0.564 -1.388 1.00 94.44 550 ILE A N 1
ATOM 4379 C CA . ILE A 1 550 ? -16.106 0.983 -2.418 1.00 94.44 550 ILE A CA 1
ATOM 4380 C C . ILE A 1 550 ? -16.969 2.186 -1.993 1.00 94.44 550 ILE A C 1
ATOM 4382 O O . ILE A 1 550 ? -17.396 2.948 -2.851 1.00 94.44 550 ILE A O 1
ATOM 4386 N N . ASN A 1 551 ? -17.175 2.397 -0.687 1.00 93.81 551 ASN A N 1
ATOM 4387 C CA . ASN A 1 551 ? -17.876 3.558 -0.122 1.00 93.81 551 ASN A CA 1
ATOM 4388 C C . ASN A 1 551 ? -16.928 4.739 0.162 1.00 93.81 551 ASN A C 1
ATOM 4390 O O . ASN A 1 551 ? -17.303 5.685 0.851 1.00 93.81 551 ASN A O 1
ATOM 4394 N N . GLY A 1 552 ? -15.676 4.675 -0.302 1.00 88.88 552 GLY A N 1
ATOM 4395 C CA . GLY A 1 552 ? -14.674 5.715 -0.082 1.00 88.88 552 GLY A CA 1
ATOM 4396 C C . GLY A 1 552 ? -14.105 5.752 1.340 1.00 88.88 552 GLY A C 1
ATOM 4397 O O . GLY A 1 552 ? -13.667 6.801 1.793 1.00 88.88 552 GLY A O 1
ATOM 4398 N N . THR A 1 553 ? -14.082 4.637 2.076 1.00 90.12 553 THR A N 1
ATOM 4399 C CA . THR A 1 553 ? -13.317 4.533 3.338 1.00 90.12 553 THR A CA 1
ATOM 4400 C C . THR A 1 553 ? -11.941 3.915 3.117 1.00 90.12 553 THR A C 1
ATOM 4402 O O . THR A 1 553 ? -11.784 3.067 2.243 1.00 90.12 553 THR A O 1
ATOM 4405 N N . THR A 1 554 ? -10.956 4.242 3.954 1.00 83.56 554 THR A N 1
ATOM 4406 C CA . THR A 1 554 ? -9.631 3.597 3.921 1.00 83.56 554 THR A CA 1
ATOM 4407 C C . THR A 1 554 ? -9.230 3.113 5.313 1.00 83.56 554 THR A C 1
ATOM 4409 O O . THR A 1 554 ? -9.065 3.915 6.225 1.00 83.56 554 THR A O 1
ATOM 4412 N N . GLY A 1 555 ? -9.058 1.798 5.453 1.00 86.38 555 GLY A N 1
ATOM 4413 C CA . GLY A 1 555 ? -8.712 1.139 6.714 1.00 86.38 555 GLY A CA 1
ATOM 4414 C C . GLY A 1 555 ? -9.463 -0.180 6.876 1.00 86.38 555 GLY A C 1
ATOM 4415 O O . GLY A 1 555 ? -10.544 -0.372 6.306 1.00 86.38 555 GLY A O 1
ATOM 4416 N N . TYR A 1 556 ? -8.854 -1.128 7.586 1.00 93.94 556 TYR A N 1
ATOM 4417 C CA . TYR A 1 556 ? -9.429 -2.462 7.754 1.00 93.94 556 TYR A CA 1
ATOM 4418 C C . TYR A 1 556 ? -10.636 -2.415 8.691 1.00 93.94 556 TYR A C 1
ATOM 4420 O O . TYR A 1 556 ? -11.638 -3.088 8.458 1.00 93.94 556 TYR A O 1
ATOM 4428 N N . GLU A 1 557 ? -10.561 -1.581 9.719 1.00 95.00 557 GLU A N 1
ATOM 4429 C CA . GLU A 1 557 ? -11.555 -1.401 10.763 1.00 95.00 557 GLU A CA 1
ATOM 4430 C C . GLU A 1 557 ? -12.817 -0.736 10.212 1.00 95.00 557 GLU A C 1
ATOM 4432 O O . GLU A 1 557 ? -13.919 -1.235 10.443 1.00 95.00 557 GLU A O 1
ATOM 4437 N N . GLU A 1 558 ? -12.672 0.336 9.427 1.00 94.06 558 GLU A N 1
ATOM 4438 C CA . GLU A 1 558 ? -13.769 1.006 8.726 1.00 94.06 558 GLU A CA 1
ATOM 4439 C C . GLU A 1 558 ? -14.497 0.035 7.793 1.00 94.06 558 GLU A C 1
ATOM 4441 O O . GLU A 1 558 ? -15.732 -0.004 7.758 1.00 94.06 558 GLU A O 1
ATOM 4446 N N . ALA A 1 559 ? -13.738 -0.765 7.039 1.00 95.94 559 ALA A N 1
ATOM 4447 C CA . ALA A 1 559 ? -14.300 -1.729 6.105 1.00 95.94 559 ALA A CA 1
ATOM 4448 C C . ALA A 1 559 ? -15.001 -2.887 6.820 1.00 95.94 559 ALA A C 1
ATOM 4450 O O . ALA A 1 559 ? -16.128 -3.230 6.459 1.00 95.94 559 ALA A O 1
ATOM 4451 N N . ALA A 1 560 ? -14.391 -3.445 7.866 1.00 97.56 560 ALA A N 1
ATOM 4452 C CA . ALA A 1 560 ? -14.987 -4.504 8.673 1.00 97.56 560 ALA A CA 1
ATOM 4453 C C . ALA A 1 560 ? -16.266 -4.028 9.382 1.00 97.56 560 ALA A C 1
ATOM 4455 O O . ALA A 1 560 ? -17.270 -4.743 9.392 1.00 97.56 560 ALA A O 1
ATOM 4456 N N . ALA A 1 561 ? -16.264 -2.804 9.917 1.00 96.19 561 ALA A N 1
ATOM 4457 C CA . ALA A 1 561 ? -17.418 -2.192 10.570 1.00 96.19 561 ALA A CA 1
ATOM 4458 C C . ALA A 1 561 ? -18.593 -1.951 9.608 1.00 96.19 561 ALA A C 1
ATOM 4460 O O . ALA A 1 561 ? -19.745 -2.178 9.974 1.00 96.19 561 ALA A O 1
ATOM 4461 N N . GLN A 1 562 ? -18.334 -1.534 8.368 1.00 97.88 562 GLN A N 1
ATOM 4462 C CA . GLN A 1 562 ? -19.385 -1.473 7.347 1.00 97.88 562 GLN A CA 1
ATOM 4463 C C . GLN A 1 562 ? -19.838 -2.874 6.934 1.00 97.88 562 GLN A C 1
ATOM 4465 O O . GLN A 1 562 ? -21.035 -3.129 6.822 1.00 97.88 562 GLN A O 1
ATOM 4470 N N . GLY A 1 563 ? -18.890 -3.795 6.744 1.00 98.06 563 GLY A N 1
ATOM 4471 C CA . GLY A 1 563 ? -19.154 -5.162 6.307 1.00 98.06 563 GLY A CA 1
ATOM 4472 C C . GLY A 1 563 ? -20.084 -5.910 7.255 1.00 98.06 563 GLY A C 1
ATOM 4473 O O . GLY A 1 563 ? -21.025 -6.555 6.797 1.00 98.06 563 GLY A O 1
ATOM 4474 N N . ILE A 1 564 ? -19.893 -5.770 8.572 1.00 97.19 564 ILE A N 1
ATOM 4475 C CA . ILE A 1 564 ? -20.780 -6.400 9.558 1.00 97.19 564 ILE A CA 1
ATOM 4476 C C . ILE A 1 564 ? -22.208 -5.839 9.486 1.00 97.19 564 ILE A C 1
ATOM 4478 O O . ILE A 1 564 ? -23.159 -6.615 9.513 1.00 97.19 564 ILE A O 1
ATOM 4482 N N . ILE A 1 565 ? -22.384 -4.524 9.316 1.00 97.88 565 ILE A N 1
ATOM 4483 C CA . ILE A 1 565 ? -23.715 -3.904 9.196 1.00 97.88 565 ILE A CA 1
ATOM 4484 C C . ILE A 1 565 ? -24.395 -4.301 7.883 1.00 97.88 565 ILE A C 1
ATOM 4486 O O . ILE A 1 565 ? -25.547 -4.735 7.899 1.00 97.88 565 ILE A O 1
ATOM 4490 N N . ALA A 1 566 ? -23.681 -4.217 6.759 1.00 98.00 566 ALA A N 1
ATOM 4491 C CA . ALA A 1 566 ? -24.184 -4.634 5.454 1.00 98.00 566 ALA A CA 1
ATOM 4492 C C . ALA A 1 566 ? -24.562 -6.125 5.449 1.00 98.00 566 ALA A C 1
ATOM 4494 O O . ALA A 1 566 ? -25.630 -6.491 4.963 1.00 98.00 566 ALA A O 1
ATOM 4495 N N . GLY A 1 567 ? -23.734 -6.978 6.059 1.00 97.75 567 GLY A N 1
ATOM 4496 C CA . GLY A 1 567 ? -23.992 -8.408 6.213 1.00 97.75 567 GLY A CA 1
ATOM 4497 C C . GLY A 1 567 ? -25.255 -8.691 7.027 1.00 97.75 567 GLY A C 1
ATOM 4498 O O . GLY A 1 567 ? -26.146 -9.390 6.540 1.00 97.75 567 GLY A O 1
ATOM 4499 N N . ILE A 1 568 ? -25.387 -8.092 8.217 1.00 97.62 568 ILE A N 1
ATOM 4500 C CA . ILE A 1 568 ? -26.592 -8.218 9.058 1.00 97.62 568 ILE A CA 1
ATOM 4501 C C . ILE A 1 568 ? -27.835 -7.783 8.278 1.00 97.62 568 ILE A C 1
ATOM 4503 O O . ILE A 1 568 ? -28.842 -8.491 8.267 1.00 97.62 568 ILE A O 1
ATOM 4507 N N . ASN A 1 569 ? -27.762 -6.649 7.587 1.00 97.94 569 ASN A N 1
ATOM 4508 C CA . ASN A 1 569 ? -28.894 -6.093 6.859 1.00 97.94 569 ASN A CA 1
ATOM 4509 C C . ASN A 1 569 ? -29.269 -6.888 5.610 1.00 97.94 569 ASN A C 1
ATOM 4511 O O . ASN A 1 569 ? -30.458 -7.020 5.317 1.00 97.94 569 ASN A O 1
ATOM 4515 N N . SER A 1 570 ? -28.295 -7.486 4.923 1.00 96.75 570 SER A N 1
ATOM 4516 C CA . SER A 1 570 ? -28.564 -8.412 3.822 1.00 96.75 570 SER A CA 1
ATOM 4517 C C . SER A 1 570 ? -29.357 -9.634 4.302 1.00 96.75 570 SER A C 1
ATOM 4519 O O . SER A 1 570 ? -30.359 -10.001 3.688 1.00 96.75 570 SER A O 1
ATOM 4521 N N . ALA A 1 571 ? -28.999 -10.195 5.464 1.00 96.44 571 ALA A N 1
ATOM 4522 C CA . ALA A 1 571 ? -29.738 -11.291 6.083 1.00 96.44 571 ALA A CA 1
ATOM 4523 C C . ALA A 1 571 ? -31.125 -10.843 6.571 1.00 96.44 571 ALA A C 1
ATOM 4525 O O . ALA A 1 571 ? -32.113 -11.539 6.336 1.00 96.44 571 ALA A O 1
ATOM 4526 N N . CYS A 1 572 ? -31.233 -9.665 7.195 1.00 95.94 572 CYS A N 1
ATOM 4527 C CA . CYS A 1 572 ? -32.518 -9.112 7.630 1.00 95.94 572 CYS A CA 1
ATOM 4528 C C . CYS A 1 572 ? -33.487 -8.945 6.458 1.00 95.94 572 CYS A C 1
ATOM 4530 O O . CYS A 1 572 ? -34.661 -9.284 6.593 1.00 95.94 572 CYS A O 1
ATOM 4532 N N . LYS A 1 573 ? -32.990 -8.508 5.296 1.00 94.56 573 LYS A N 1
ATOM 4533 C CA . LYS A 1 573 ? -33.790 -8.353 4.079 1.00 94.56 573 LYS A CA 1
ATOM 4534 C C . LYS A 1 573 ? -34.391 -9.677 3.609 1.00 94.56 573 LYS A C 1
ATOM 4536 O O . LYS A 1 573 ? -35.580 -9.731 3.318 1.00 94.56 573 LYS A O 1
ATOM 4541 N N . VAL A 1 574 ? -33.596 -10.748 3.592 1.00 95.00 574 VAL A N 1
ATOM 4542 C CA . VAL A 1 574 ? -34.058 -12.098 3.221 1.00 95.00 574 VAL A CA 1
ATOM 4543 C C . VAL A 1 574 ? -35.045 -12.656 4.251 1.00 95.00 574 VAL A C 1
ATOM 4545 O O . VAL A 1 574 ? -36.017 -13.315 3.892 1.00 95.00 574 VAL A O 1
ATOM 4548 N N . LEU A 1 575 ? -34.823 -12.367 5.534 1.00 95.06 575 LEU A N 1
ATOM 4549 C CA . LEU A 1 575 ? -35.661 -12.827 6.644 1.00 95.06 575 LEU A CA 1
ATOM 4550 C C . LEU A 1 575 ? -36.888 -11.937 6.909 1.00 95.06 575 LEU A C 1
ATOM 4552 O O . LEU A 1 575 ? -37.603 -12.185 7.879 1.00 95.06 575 LEU A O 1
ATOM 4556 N N . ASN A 1 576 ? -37.131 -10.903 6.093 1.00 93.25 576 ASN A N 1
ATOM 4557 C CA . ASN A 1 576 ? -38.176 -9.892 6.306 1.00 93.25 576 ASN A CA 1
ATOM 4558 C C . ASN A 1 576 ? -38.159 -9.271 7.718 1.00 93.25 576 ASN A C 1
ATOM 4560 O O . ASN A 1 576 ? -39.201 -8.981 8.306 1.00 93.25 576 ASN A O 1
ATOM 4564 N N . LYS A 1 577 ? -36.962 -9.067 8.271 1.00 93.00 577 LYS A N 1
ATOM 4565 C CA . LYS A 1 577 ? -36.740 -8.356 9.533 1.00 93.00 577 LYS A CA 1
ATOM 4566 C C . LYS A 1 577 ? -36.475 -6.867 9.274 1.00 93.00 577 LYS A C 1
ATOM 4568 O O . LYS A 1 577 ? -35.985 -6.514 8.199 1.00 93.00 577 LYS A O 1
ATOM 4573 N N . PRO A 1 578 ? -36.764 -5.982 10.246 1.00 91.06 578 PRO A N 1
ATOM 4574 C CA . PRO A 1 578 ? -36.368 -4.581 10.148 1.00 91.06 578 PRO A CA 1
ATOM 4575 C C . PRO A 1 578 ? -34.845 -4.452 10.022 1.00 91.06 578 PRO A C 1
ATOM 4577 O O . PRO A 1 578 ? -34.096 -5.248 10.590 1.00 91.06 578 PRO A O 1
ATOM 4580 N N . MET A 1 579 ? -34.399 -3.440 9.277 1.00 91.88 579 MET A N 1
ATOM 4581 C CA . MET A 1 579 ? -32.974 -3.170 9.084 1.00 91.88 579 MET A CA 1
ATOM 4582 C C . MET A 1 579 ? -32.331 -2.748 10.406 1.00 91.88 579 MET A C 1
ATOM 4584 O O . MET A 1 579 ? -32.884 -1.946 11.157 1.00 91.88 579 MET A O 1
ATOM 4588 N N . PHE A 1 580 ? -31.143 -3.272 10.661 1.00 94.56 580 PHE A N 1
ATOM 4589 C CA . PHE A 1 580 ? -30.302 -2.948 11.795 1.00 94.56 580 PHE A CA 1
ATOM 4590 C C . PHE A 1 580 ? -29.405 -1.747 11.480 1.00 94.56 580 PHE A C 1
ATOM 4592 O O . PHE A 1 580 ? -28.618 -1.753 10.530 1.00 94.56 580 PHE A O 1
ATOM 4599 N N . THR A 1 581 ? -29.500 -0.713 12.306 1.00 91.88 581 THR A N 1
ATOM 4600 C CA . THR A 1 581 ? -28.659 0.485 12.232 1.00 91.88 581 THR A CA 1
ATOM 4601 C C . THR A 1 581 ? -28.160 0.830 13.624 1.00 91.88 581 THR A C 1
ATOM 4603 O O . THR A 1 581 ? -28.899 0.677 14.594 1.00 91.88 581 THR A O 1
ATOM 4606 N N . ILE A 1 582 ? -26.930 1.329 13.722 1.00 92.12 582 ILE A N 1
ATOM 4607 C CA . ILE A 1 582 ? -26.355 1.818 14.980 1.00 92.12 582 ILE A CA 1
ATOM 4608 C C . ILE A 1 582 ? -26.456 3.340 14.971 1.00 92.12 582 ILE A C 1
ATOM 4610 O O . ILE A 1 582 ? -25.976 3.972 14.030 1.00 92.12 582 ILE A O 1
ATOM 4614 N N . SER A 1 583 ? -27.056 3.935 16.004 1.00 88.50 583 SER A N 1
ATOM 4615 C CA . SER A 1 583 ? -27.094 5.398 16.111 1.00 88.50 583 SER A CA 1
ATOM 4616 C C . SER A 1 583 ? -25.690 5.950 16.369 1.00 88.50 583 SER A C 1
ATOM 4618 O O . SER A 1 583 ? -24.854 5.332 17.037 1.00 88.50 583 SER A O 1
ATOM 4620 N N . ARG A 1 584 ? -25.435 7.173 15.902 1.00 88.12 584 ARG A N 1
ATOM 4621 C CA . ARG A 1 584 ? -24.195 7.912 16.177 1.00 88.12 584 ARG A CA 1
ATOM 4622 C C . ARG A 1 584 ? -23.916 8.066 17.680 1.00 88.12 584 ARG A C 1
ATOM 4624 O O . ARG A 1 584 ? -22.759 8.124 18.085 1.00 88.12 584 ARG A O 1
ATOM 4631 N N . GLY A 1 585 ? -24.957 8.088 18.517 1.00 88.06 585 GLY A N 1
ATOM 4632 C CA . GLY A 1 585 ? -24.830 8.120 19.981 1.00 88.06 585 GLY A CA 1
ATOM 4633 C C . GLY A 1 585 ? -24.515 6.768 20.634 1.00 88.06 585 GLY A C 1
ATOM 4634 O O . GLY A 1 585 ? -24.291 6.713 21.841 1.00 88.06 585 GLY A O 1
ATOM 4635 N N . GLU A 1 586 ? -24.508 5.673 19.871 1.00 90.12 586 GLU A N 1
ATOM 4636 C CA . GLU A 1 586 ? -24.338 4.306 20.381 1.00 90.12 586 GLU A CA 1
ATOM 4637 C C . GLU A 1 586 ? -22.985 3.695 20.029 1.00 90.12 586 GLU A C 1
ATOM 4639 O O . GLU A 1 586 ? -22.501 2.835 20.765 1.00 90.12 586 GLU A O 1
ATOM 4644 N N . GLY A 1 587 ? -22.344 4.133 18.942 1.00 92.06 587 GLY A N 1
ATOM 4645 C CA . GLY A 1 587 ? -21.039 3.620 18.547 1.00 92.06 587 GLY A CA 1
ATOM 4646 C C . GLY A 1 587 ? -20.396 4.371 17.389 1.00 92.06 587 GLY A C 1
ATOM 4647 O O . GLY A 1 587 ? -21.070 4.969 16.556 1.00 92.06 587 GLY A O 1
ATOM 4648 N N . TYR A 1 588 ? -19.070 4.261 17.305 1.00 93.81 588 TYR A N 1
ATOM 4649 C CA . TYR A 1 588 ? -18.280 4.819 16.206 1.00 93.81 588 TYR A CA 1
ATOM 4650 C C . TYR A 1 588 ? -18.658 4.251 14.827 1.00 93.81 588 TYR A C 1
ATOM 4652 O O . TYR A 1 588 ? -18.523 4.958 13.836 1.00 93.81 588 TYR A O 1
ATOM 4660 N N . ILE A 1 589 ? -19.209 3.030 14.764 1.00 94.94 589 ILE A N 1
ATOM 4661 C CA . ILE A 1 589 ? -19.794 2.471 13.532 1.00 94.94 589 ILE A CA 1
ATOM 4662 C C . ILE A 1 589 ? -20.940 3.363 13.028 1.00 94.94 589 ILE A C 1
ATOM 4664 O O . ILE A 1 589 ? -20.999 3.678 11.844 1.00 94.94 589 ILE A O 1
ATOM 4668 N N . GLY A 1 590 ? -21.817 3.808 13.934 1.00 92.19 590 GLY A N 1
ATOM 4669 C CA . GLY A 1 590 ? -22.910 4.723 13.609 1.00 92.19 590 GLY A CA 1
ATOM 4670 C C . GLY A 1 590 ? -22.413 6.106 13.195 1.00 92.19 590 GLY A C 1
ATOM 4671 O O . GLY A 1 590 ? -22.922 6.656 12.229 1.00 92.19 590 GLY A O 1
ATOM 4672 N N . VAL A 1 591 ? -21.382 6.636 13.871 1.00 91.50 591 VAL A N 1
ATOM 4673 C CA . VAL A 1 591 ? -20.726 7.908 13.492 1.00 91.50 591 VAL A CA 1
ATOM 4674 C C . VAL A 1 591 ? -20.219 7.845 12.051 1.00 91.50 591 VAL A C 1
ATOM 4676 O O . VAL A 1 591 ? -20.573 8.691 11.242 1.00 91.50 591 VAL A O 1
ATOM 4679 N N . MET A 1 592 ? -19.449 6.808 11.721 1.00 93.81 592 MET A N 1
ATOM 4680 C CA . MET A 1 592 ? -18.882 6.626 10.386 1.00 93.81 592 MET A CA 1
ATOM 4681 C C . MET A 1 592 ? -19.960 6.516 9.307 1.00 93.81 592 MET A C 1
ATOM 4683 O O . MET A 1 592 ? -19.862 7.169 8.275 1.00 93.81 592 MET A O 1
ATOM 4687 N N . ILE A 1 593 ? -20.981 5.682 9.522 1.00 93.62 593 ILE A N 1
ATOM 4688 C CA . ILE A 1 593 ? -22.036 5.478 8.523 1.00 93.62 593 ILE A CA 1
ATOM 4689 C C . ILE A 1 593 ? -22.887 6.749 8.356 1.00 93.62 593 ILE A C 1
ATOM 4691 O O . ILE A 1 593 ? -23.235 7.090 7.226 1.00 93.62 593 ILE A O 1
ATOM 4695 N N . ASP A 1 594 ? -23.195 7.471 9.440 1.00 89.44 594 ASP A N 1
ATOM 4696 C CA . ASP A 1 594 ? -23.909 8.758 9.377 1.00 89.44 594 ASP A CA 1
ATOM 4697 C C . ASP A 1 594 ? -23.098 9.779 8.563 1.00 89.44 594 ASP A C 1
ATOM 4699 O O . ASP A 1 594 ? -23.619 10.310 7.587 1.00 89.44 594 ASP A O 1
ATOM 4703 N N . ASP A 1 595 ? -21.810 9.972 8.873 1.00 89.06 595 ASP A N 1
ATOM 4704 C CA . ASP A 1 595 ? -20.937 10.909 8.150 1.00 89.06 595 ASP A CA 1
ATOM 4705 C C . ASP A 1 595 ? -20.837 10.562 6.653 1.00 89.06 595 ASP A C 1
ATOM 4707 O O . ASP A 1 595 ? -21.012 11.425 5.792 1.00 89.06 595 ASP A O 1
ATOM 4711 N N . LEU A 1 596 ? -20.606 9.285 6.325 1.00 90.75 596 LEU A N 1
ATOM 4712 C CA . LEU A 1 596 ? -20.486 8.817 4.941 1.00 90.75 596 LEU A CA 1
ATOM 4713 C C . LEU A 1 596 ? -21.773 9.048 4.146 1.00 90.75 596 LEU A C 1
ATOM 4715 O O . LEU A 1 596 ? -21.740 9.601 3.048 1.00 90.75 596 LEU A O 1
ATOM 4719 N N . THR A 1 597 ? -22.915 8.635 4.692 1.00 89.56 597 THR A N 1
ATOM 4720 C CA . THR A 1 597 ? -24.197 8.722 3.975 1.00 89.56 597 THR A CA 1
ATOM 4721 C C . THR A 1 597 ? -24.754 10.140 3.905 1.00 89.56 597 THR A C 1
ATOM 4723 O O . THR A 1 597 ? -25.548 10.435 3.009 1.00 89.56 597 THR A O 1
ATOM 4726 N N . LEU A 1 598 ? -24.330 11.025 4.812 1.00 84.75 598 LEU A N 1
ATOM 4727 C CA . LEU A 1 598 ? -24.790 12.408 4.879 1.00 84.75 598 LEU A CA 1
ATOM 4728 C C . LEU A 1 598 ? -23.894 13.375 4.101 1.00 84.75 598 LEU A C 1
ATOM 4730 O O . LEU A 1 598 ? -24.387 14.184 3.313 1.00 84.75 598 LEU A O 1
ATOM 4734 N N . HIS A 1 599 ? -22.585 13.326 4.344 1.00 82.44 599 HIS A N 1
ATOM 4735 C CA . HIS A 1 599 ? -21.625 14.291 3.804 1.00 82.44 599 HIS A CA 1
ATOM 4736 C C . HIS A 1 599 ? -20.925 13.792 2.545 1.00 82.44 599 HIS A C 1
ATOM 4738 O O . HIS A 1 599 ? -20.361 14.604 1.811 1.00 82.44 599 HIS A O 1
ATOM 4744 N N . GLY A 1 600 ? -20.980 12.489 2.269 1.00 85.88 600 GLY A N 1
ATOM 4745 C CA . GLY A 1 600 ? -20.143 11.891 1.243 1.00 85.88 600 GLY A CA 1
ATOM 4746 C C . GLY A 1 600 ? -18.678 11.846 1.680 1.00 85.88 600 GLY A C 1
ATOM 4747 O O . GLY A 1 600 ? -18.328 12.019 2.848 1.00 85.88 600 GLY A O 1
ATOM 4748 N N . THR A 1 601 ? -17.791 11.639 0.717 1.00 78.44 601 THR A N 1
ATOM 4749 C CA . THR A 1 601 ? -16.345 11.672 0.944 1.00 78.44 601 THR A CA 1
ATOM 4750 C C . THR A 1 601 ? -15.650 12.193 -0.308 1.00 78.44 601 THR A C 1
ATOM 4752 O O . THR A 1 601 ? -15.856 11.671 -1.404 1.00 78.44 601 THR A O 1
ATOM 4755 N N . SER A 1 602 ? -14.872 13.268 -0.151 1.00 65.31 602 SER A N 1
ATOM 4756 C CA . SER A 1 602 ? -13.968 13.794 -1.185 1.00 65.31 602 SER A CA 1
ATOM 4757 C C . SER A 1 602 ? -12.530 13.295 -1.005 1.00 65.31 602 SER A C 1
ATOM 4759 O O . SER A 1 602 ? -11.799 13.167 -1.978 1.00 65.31 602 SER A O 1
ATOM 4761 N N . GLU A 1 603 ? -12.138 12.982 0.232 1.00 68.88 603 GLU A N 1
ATOM 4762 C CA . GLU A 1 603 ? -10.926 12.249 0.612 1.00 68.88 603 GLU A CA 1
ATOM 4763 C C . GLU A 1 603 ? -11.357 11.064 1.483 1.00 68.88 603 GLU A C 1
ATOM 4765 O O . GLU A 1 603 ? -12.258 11.249 2.309 1.00 68.88 603 GLU A O 1
ATOM 4770 N N . PRO A 1 604 ? -10.744 9.874 1.347 1.00 74.94 604 PRO A N 1
ATOM 4771 C CA . PRO A 1 604 ? -11.281 8.653 1.880 1.00 74.94 604 PRO A CA 1
ATOM 4772 C C . PRO A 1 604 ? -11.356 8.750 3.391 1.00 74.94 604 PRO A C 1
ATOM 4774 O O . PRO A 1 604 ? -10.389 9.107 4.074 1.00 74.94 604 PRO A O 1
ATOM 4777 N N . TYR A 1 605 ? -12.538 8.436 3.897 1.00 82.25 605 TYR A N 1
ATOM 4778 C CA . TYR A 1 605 ? -12.877 8.618 5.293 1.00 82.25 605 TYR A CA 1
ATOM 4779 C C . TYR A 1 605 ? -12.019 7.724 6.191 1.00 82.25 605 TYR A C 1
ATOM 4781 O O . TYR A 1 605 ? -11.752 6.562 5.860 1.00 82.25 605 TYR A O 1
ATOM 4789 N N . ARG A 1 606 ? -11.624 8.274 7.346 1.00 81.00 606 ARG A N 1
ATOM 4790 C CA . ARG A 1 606 ? -10.872 7.581 8.399 1.00 81.00 606 ARG A CA 1
ATOM 4791 C C . ARG A 1 606 ? -11.434 7.888 9.772 1.00 81.00 606 ARG A C 1
ATOM 4793 O O . ARG A 1 606 ? -11.682 9.055 10.094 1.00 81.00 606 ARG A O 1
ATOM 4800 N N . MET A 1 607 ? -11.487 6.880 10.634 1.00 82.69 607 MET A N 1
ATOM 4801 C CA . MET A 1 607 ? -12.032 7.007 11.984 1.00 82.69 607 MET A CA 1
ATOM 4802 C C . MET A 1 607 ? -11.323 8.062 12.835 1.00 82.69 607 MET A C 1
ATOM 4804 O O . MET A 1 607 ? -11.971 8.706 13.650 1.00 82.69 607 MET A O 1
ATOM 4808 N N . PHE A 1 608 ? -10.022 8.310 12.646 1.00 74.38 608 PHE A N 1
ATOM 4809 C CA . PHE A 1 608 ? -9.331 9.342 13.432 1.00 74.38 608 PHE A CA 1
ATOM 4810 C C . PHE A 1 608 ? -9.739 10.777 13.057 1.00 74.38 608 PHE A C 1
ATOM 4812 O O . PHE A 1 608 ? -9.499 11.705 13.829 1.00 74.38 608 PHE A O 1
ATOM 4819 N N . THR A 1 609 ? -10.326 10.979 11.871 1.00 65.06 609 THR A N 1
ATOM 4820 C CA . THR A 1 609 ? -10.904 12.271 11.465 1.00 65.06 609 THR A CA 1
ATOM 4821 C C . THR A 1 609 ? -12.352 12.430 11.921 1.00 65.06 609 THR A C 1
ATOM 4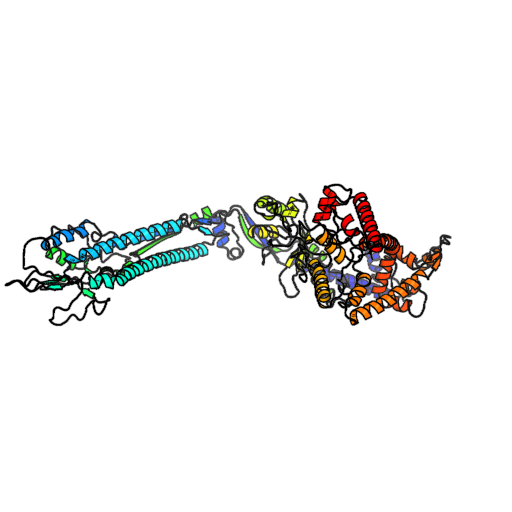823 O O . THR A 1 609 ? -12.837 13.561 11.993 1.00 65.06 609 THR A O 1
ATOM 4826 N N . ALA A 1 610 ? -13.006 11.323 12.292 1.00 67.25 610 ALA A N 1
ATOM 4827 C CA . ALA A 1 610 ? -14.354 11.313 12.833 1.00 67.25 610 ALA A CA 1
ATOM 4828 C C . ALA A 1 610 ? -14.394 12.105 14.143 1.00 67.25 610 ALA A C 1
ATOM 4830 O O . ALA A 1 610 ? -13.708 11.786 15.120 1.00 67.25 610 ALA A O 1
ATOM 4831 N N . ARG A 1 611 ? -15.216 13.153 14.190 1.00 67.62 611 ARG A N 1
ATOM 4832 C CA . ARG A 1 611 ? -15.422 13.939 15.409 1.00 67.62 611 ARG A CA 1
ATOM 4833 C C . ARG A 1 611 ? -16.695 13.479 16.093 1.00 67.62 611 ARG A C 1
ATOM 4835 O O . ARG A 1 611 ? -17.744 14.074 15.901 1.00 67.62 611 ARG A O 1
ATOM 4842 N N . SER A 1 612 ? -16.589 12.451 16.933 1.00 80.19 612 SER A N 1
ATOM 4843 C CA . SER A 1 612 ? -17.697 12.113 17.827 1.00 80.19 612 SER A CA 1
ATOM 4844 C C . SER A 1 612 ? -17.794 13.121 18.972 1.00 80.19 612 SER A C 1
ATOM 4846 O O . SER A 1 612 ? -16.866 13.290 19.771 1.00 80.19 612 SER A O 1
ATOM 4848 N N . GLU A 1 613 ? -18.955 13.749 19.103 1.00 82.38 613 GLU A N 1
ATOM 4849 C CA . GLU A 1 613 ? -19.308 14.637 20.211 1.00 82.38 613 GLU A CA 1
ATOM 4850 C C . GLU A 1 613 ? -19.428 13.863 21.537 1.00 82.38 613 GLU A C 1
ATOM 4852 O O . GLU A 1 613 ? -19.236 14.426 22.616 1.00 82.38 613 GLU A O 1
ATOM 4857 N N . TYR A 1 614 ? -19.650 12.545 21.458 1.00 87.19 614 TYR A N 1
ATOM 4858 C CA . TYR A 1 614 ? -19.926 11.647 22.584 1.00 87.19 614 TYR A CA 1
ATOM 4859 C C . TYR A 1 614 ? -18.747 10.735 22.956 1.00 87.19 614 TYR A C 1
ATOM 4861 O O . TYR A 1 614 ? -18.932 9.653 23.512 1.00 87.19 614 TYR A O 1
ATOM 4869 N N . ARG A 1 615 ? -17.508 11.169 22.687 1.00 86.94 615 ARG A N 1
ATOM 4870 C CA . ARG A 1 615 ? -16.277 10.377 22.899 1.00 86.94 615 ARG A CA 1
ATOM 4871 C C . ARG A 1 615 ? -16.090 9.777 24.304 1.00 86.94 615 ARG A C 1
ATOM 4873 O O . ARG A 1 615 ? -15.376 8.793 24.439 1.00 86.94 615 ARG A O 1
ATOM 4880 N N . LEU A 1 616 ? -16.688 10.362 25.350 1.00 88.00 616 LEU A N 1
ATOM 4881 C CA . LEU A 1 616 ? -16.580 9.848 26.727 1.00 88.00 616 LEU A CA 1
ATOM 4882 C C . LEU A 1 616 ? -17.590 8.730 27.011 1.00 88.00 616 LEU A C 1
ATOM 4884 O O . LEU A 1 616 ? -17.349 7.894 27.883 1.00 88.00 616 LEU A O 1
ATOM 4888 N N . SER A 1 617 ? -18.697 8.703 26.269 1.00 89.12 617 SER A N 1
ATOM 4889 C CA . SER A 1 617 ? -19.670 7.610 26.263 1.00 89.12 617 SER A CA 1
ATOM 4890 C C . SER A 1 617 ? -19.252 6.475 25.322 1.00 89.12 617 SER A C 1
ATOM 4892 O O . SER A 1 617 ? -19.470 5.308 25.644 1.00 89.12 617 SER A O 1
ATOM 4894 N N . LEU A 1 618 ? -18.622 6.798 24.186 1.00 91.50 618 LEU A N 1
ATOM 4895 C CA . LEU A 1 618 ? -18.211 5.848 23.145 1.00 91.50 618 LEU A CA 1
ATOM 4896 C C . LEU A 1 618 ? -16.770 5.353 23.333 1.00 91.50 618 LEU A C 1
ATOM 4898 O O . LEU A 1 618 ? -15.906 5.598 22.492 1.00 91.50 618 LEU A O 1
ATOM 4902 N N . ARG A 1 619 ? -16.497 4.661 24.439 1.00 91.50 619 ARG A N 1
ATOM 4903 C CA . ARG A 1 619 ? -15.145 4.176 24.750 1.00 91.50 619 ARG A CA 1
ATOM 4904 C C . ARG A 1 619 ? -14.924 2.741 24.280 1.00 91.50 619 ARG A C 1
ATOM 4906 O O . ARG A 1 619 ? -15.880 2.005 24.031 1.00 91.50 619 ARG A O 1
ATOM 4913 N N . ALA A 1 620 ? -13.660 2.346 24.157 1.00 91.94 620 ALA A N 1
ATOM 4914 C CA . ALA A 1 620 ? -13.304 0.978 23.794 1.00 91.94 620 ALA A CA 1
ATOM 4915 C C . ALA A 1 620 ? -13.729 -0.022 24.885 1.00 91.94 620 ALA A C 1
ATOM 4917 O O . ALA A 1 620 ? -14.323 -1.043 24.560 1.00 91.94 620 ALA A O 1
ATOM 4918 N N . ASP A 1 621 ? -13.537 0.322 26.165 1.00 91.75 621 ASP A N 1
ATOM 4919 C CA . ASP A 1 621 ? -13.801 -0.542 27.329 1.00 91.75 621 ASP A CA 1
ATOM 4920 C C . ASP A 1 621 ? -15.279 -0.907 27.553 1.00 91.75 621 ASP A C 1
ATOM 4922 O O . ASP A 1 621 ? -15.576 -1.860 28.266 1.00 91.75 621 ASP A O 1
ATOM 4926 N N . ASN A 1 622 ? -16.216 -0.163 26.956 1.00 93.38 622 ASN A N 1
ATOM 4927 C CA . ASN A 1 622 ? -17.655 -0.336 27.180 1.00 93.38 622 ASN A CA 1
ATOM 4928 C C . ASN A 1 622 ? -18.443 -0.690 25.907 1.00 93.38 622 ASN A C 1
ATOM 4930 O O . ASN A 1 622 ? -19.669 -0.550 25.867 1.00 93.38 622 ASN A O 1
ATOM 4934 N N . ALA A 1 623 ? -17.756 -1.096 24.835 1.00 95.38 623 ALA A N 1
ATOM 4935 C CA . ALA A 1 623 ? -18.402 -1.408 23.561 1.00 95.38 623 ALA A CA 1
ATOM 4936 C C . ALA A 1 623 ? -19.371 -2.595 23.652 1.00 95.38 623 ALA A C 1
ATOM 4938 O O . ALA A 1 623 ? -20.431 -2.574 23.023 1.00 95.38 623 ALA A O 1
ATOM 4939 N N . ASP A 1 624 ? -19.054 -3.583 24.481 1.00 95.06 624 ASP A N 1
ATOM 4940 C CA . ASP A 1 624 ? -19.924 -4.710 24.800 1.00 95.06 624 ASP A CA 1
ATOM 4941 C C . ASP A 1 624 ? -21.219 -4.281 25.507 1.00 95.06 624 ASP A C 1
ATOM 4943 O O . ASP A 1 624 ? -22.297 -4.707 25.086 1.00 95.06 624 ASP A O 1
ATOM 4947 N N . LEU A 1 625 ? -21.131 -3.396 26.507 1.00 93.81 625 LEU A N 1
ATOM 4948 C CA . LEU A 1 625 ? -22.271 -2.821 27.232 1.00 93.81 625 LEU A CA 1
ATOM 4949 C C . LEU A 1 625 ? -23.216 -2.042 26.313 1.00 93.81 625 LEU A C 1
ATOM 4951 O O . LEU A 1 625 ? -24.418 -1.984 26.577 1.00 93.81 625 LEU A O 1
ATOM 4955 N N . ARG A 1 626 ? -22.682 -1.458 25.235 1.00 94.38 626 ARG A N 1
ATOM 4956 C CA . ARG A 1 626 ? -23.453 -0.685 24.253 1.00 94.38 626 ARG A CA 1
ATOM 4957 C C . ARG A 1 626 ? -24.094 -1.552 23.170 1.00 94.38 626 ARG A C 1
ATOM 4959 O O . ARG A 1 626 ? -25.232 -1.282 22.799 1.00 94.38 626 ARG A O 1
ATOM 4966 N N . LEU A 1 627 ? -23.382 -2.554 22.645 1.00 96.19 627 LEU A N 1
ATOM 4967 C CA . LEU A 1 627 ? -23.746 -3.203 21.374 1.00 96.19 627 LEU A CA 1
ATOM 4968 C C . LEU A 1 627 ? -24.068 -4.703 21.474 1.00 96.19 627 LEU A C 1
ATOM 4970 O O . LEU A 1 627 ? -24.700 -5.243 20.570 1.00 96.19 627 LEU A O 1
ATOM 4974 N N . THR A 1 628 ? -23.672 -5.405 22.541 1.00 97.00 628 THR A N 1
ATOM 4975 C CA . THR A 1 628 ? -23.849 -6.873 22.597 1.00 97.00 628 THR A CA 1
ATOM 4976 C C . THR A 1 628 ? -25.318 -7.276 22.668 1.00 97.00 628 THR A C 1
ATOM 4978 O O . THR A 1 628 ? -25.719 -8.228 22.005 1.00 97.00 628 THR A O 1
ATOM 4981 N N . GLN A 1 629 ? -26.127 -6.543 23.442 1.00 95.94 629 GLN A N 1
ATOM 4982 C CA . GLN A 1 629 ? -27.561 -6.814 23.562 1.00 95.94 629 GLN A CA 1
ATOM 4983 C C . GLN A 1 629 ? -28.267 -6.662 22.211 1.00 95.94 629 GLN A C 1
ATOM 4985 O O . GLN A 1 629 ? -28.923 -7.594 21.764 1.00 95.94 629 GLN A O 1
ATOM 4990 N N . SER A 1 630 ? -28.068 -5.532 21.527 1.00 94.31 630 SER A N 1
ATOM 4991 C CA . SER A 1 630 ? -28.709 -5.275 20.235 1.00 94.31 630 SER A CA 1
ATOM 4992 C C . SER A 1 630 ? -28.242 -6.253 19.152 1.00 94.31 630 SER A C 1
ATOM 4994 O O . SER A 1 630 ? -29.044 -6.700 18.333 1.00 94.31 630 SER A O 1
ATOM 4996 N N . GLY A 1 631 ? -26.968 -6.657 19.189 1.00 95.31 631 GLY A N 1
ATOM 4997 C CA . GLY A 1 631 ? -26.438 -7.713 18.330 1.00 95.31 631 GLY A CA 1
ATOM 4998 C C . GLY A 1 631 ? -27.050 -9.096 18.601 1.00 95.31 631 GLY A C 1
ATOM 4999 O O . GLY A 1 631 ? -27.255 -9.880 17.673 1.00 95.31 631 GLY A O 1
ATOM 5000 N N . TYR A 1 632 ? -27.383 -9.409 19.854 1.00 96.94 632 TYR A N 1
ATOM 5001 C CA . TYR A 1 632 ? -28.070 -10.656 20.198 1.00 96.94 632 TYR A CA 1
ATOM 5002 C C . TYR A 1 632 ? -29.534 -10.630 19.756 1.00 96.94 632 TYR A C 1
ATOM 5004 O O . TYR A 1 632 ? -29.989 -11.572 19.112 1.00 96.94 632 TYR A O 1
ATOM 5012 N N . ASP A 1 633 ? -30.232 -9.519 20.000 1.00 94.88 633 ASP A N 1
ATOM 5013 C CA . ASP A 1 633 ? -31.640 -9.340 19.633 1.00 94.88 633 ASP A CA 1
ATOM 5014 C C . ASP A 1 633 ? -31.865 -9.487 18.115 1.00 94.88 633 ASP A C 1
ATOM 5016 O O . ASP A 1 633 ? -32.867 -10.060 17.679 1.00 94.88 633 ASP A O 1
ATOM 5020 N N . ILE A 1 634 ? -30.914 -9.019 17.292 1.00 94.62 634 ILE A N 1
ATOM 5021 C CA . ILE A 1 634 ? -30.981 -9.181 15.831 1.00 94.62 634 ILE A CA 1
ATOM 5022 C C . ILE A 1 634 ? -30.528 -10.575 15.357 1.00 94.62 634 ILE A C 1
ATOM 5024 O O . ILE A 1 634 ? -31.005 -11.061 14.324 1.00 94.62 634 ILE A O 1
ATOM 5028 N N . GLY A 1 635 ? -29.666 -11.244 16.133 1.00 94.12 635 GLY A N 1
ATOM 5029 C CA . GLY A 1 635 ? -29.173 -12.603 15.890 1.00 94.12 635 GLY A CA 1
ATOM 5030 C C . GLY A 1 635 ? -27.743 -12.705 15.343 1.00 94.12 635 GLY A C 1
ATOM 5031 O O . GLY A 1 635 ? -27.391 -13.744 14.792 1.00 94.12 635 GLY A O 1
ATOM 5032 N N . CYS A 1 636 ? -26.912 -11.661 15.460 1.00 94.31 636 CYS A N 1
ATOM 5033 C CA . CYS A 1 636 ? -25.507 -11.683 15.019 1.00 94.31 636 CYS A CA 1
ATOM 5034 C C . CYS A 1 636 ? -24.501 -12.001 16.141 1.00 94.31 636 CYS A C 1
ATOM 5036 O O . CYS A 1 636 ? -23.326 -12.255 15.874 1.00 94.31 636 CYS A O 1
ATOM 5038 N N . VAL A 1 637 ? -24.952 -12.012 17.397 1.00 96.75 637 VAL A N 1
ATOM 5039 C CA . VAL A 1 637 ? -24.164 -12.414 18.569 1.00 96.75 637 VAL A CA 1
ATOM 5040 C C . VAL A 1 637 ? -24.545 -13.834 18.981 1.00 96.75 637 VAL A C 1
ATOM 5042 O O . VAL A 1 637 ? -25.724 -14.154 19.096 1.00 96.75 637 VAL A O 1
ATOM 5045 N N . SER A 1 638 ? -23.548 -14.685 19.238 1.00 96.94 638 SER A N 1
ATOM 5046 C CA . SER A 1 638 ? -23.785 -16.051 19.715 1.00 96.94 638 SER A CA 1
ATOM 5047 C C . SER A 1 638 ? -24.289 -16.083 21.159 1.00 96.94 638 SER A C 1
ATOM 5049 O O . SER A 1 638 ? -23.922 -15.240 21.982 1.00 96.94 638 SER A O 1
ATOM 5051 N N . GLU A 1 639 ? -25.063 -17.116 21.496 1.00 97.00 639 GLU A N 1
ATOM 5052 C CA . GLU A 1 639 ? -25.559 -17.349 22.859 1.00 97.00 639 GLU A CA 1
ATOM 5053 C C . GLU A 1 639 ? -24.417 -17.416 23.887 1.00 97.00 639 GLU A C 1
ATOM 5055 O O . GLU A 1 639 ? -24.499 -16.815 24.955 1.00 97.00 639 GLU A O 1
ATOM 5060 N N . GLN A 1 640 ? -23.295 -18.055 23.538 1.00 96.38 640 GLN A N 1
ATOM 5061 C CA . GLN A 1 640 ? -22.108 -18.106 24.396 1.00 96.38 640 GLN A CA 1
ATOM 5062 C C . GLN A 1 640 ? -21.582 -16.705 24.749 1.00 96.38 640 GLN A C 1
ATOM 5064 O O . GLN A 1 640 ? -21.329 -16.422 25.922 1.00 96.38 640 GLN A O 1
ATOM 5069 N N . ARG A 1 641 ? -21.423 -15.821 23.752 1.00 97.00 641 ARG A N 1
ATOM 5070 C CA . ARG A 1 641 ? -20.959 -14.441 23.967 1.00 97.00 641 ARG A CA 1
ATOM 5071 C C . ARG A 1 641 ? -21.970 -13.654 24.795 1.00 97.00 641 ARG A C 1
ATOM 5073 O O . ARG A 1 641 ? -21.577 -12.922 25.700 1.00 97.00 641 ARG A O 1
ATOM 5080 N N . TYR A 1 642 ? -23.257 -13.824 24.506 1.00 97.94 642 TYR A N 1
ATOM 5081 C CA . TYR A 1 642 ? -24.327 -13.145 25.226 1.00 97.94 642 TYR A CA 1
ATOM 5082 C C . TYR A 1 642 ? -24.389 -13.543 26.705 1.00 97.94 642 TYR A C 1
ATOM 5084 O O . TYR A 1 642 ? -24.485 -12.675 27.571 1.00 97.94 642 TYR A O 1
ATOM 5092 N N . ASN A 1 643 ? -24.248 -14.833 27.011 1.00 97.31 643 ASN A N 1
ATOM 5093 C CA . ASN A 1 643 ? -24.250 -15.336 28.383 1.00 97.31 643 ASN A CA 1
ATOM 5094 C C . ASN A 1 643 ? -23.056 -14.808 29.196 1.00 97.31 643 ASN A C 1
ATOM 5096 O O . ASN A 1 643 ? -23.224 -14.426 30.355 1.00 97.31 643 ASN A O 1
ATOM 5100 N N . GLN A 1 644 ? -21.865 -14.723 28.590 1.00 95.06 644 GLN A N 1
ATOM 5101 C CA . GLN A 1 644 ? -20.698 -14.106 29.235 1.00 95.06 644 GLN A CA 1
ATOM 5102 C C . GLN A 1 644 ? -20.926 -12.617 29.515 1.00 95.06 644 GLN A C 1
ATOM 5104 O O . GLN A 1 644 ? -20.698 -12.159 30.634 1.00 95.06 644 GLN A O 1
ATOM 5109 N N . PHE A 1 645 ? -21.452 -11.885 28.532 1.00 96.38 645 PHE A N 1
ATOM 5110 C CA . PHE A 1 645 ? -21.834 -10.483 28.687 1.00 96.38 645 PHE A CA 1
ATOM 5111 C C . PHE A 1 645 ? -22.863 -10.280 29.809 1.00 96.38 645 PHE A C 1
ATOM 5113 O O . PHE A 1 645 ? -22.681 -9.405 30.650 1.00 96.38 645 PHE A O 1
ATOM 5120 N N . GLN A 1 646 ? -23.917 -11.098 29.865 1.00 96.81 646 GLN A N 1
ATOM 5121 C CA . GLN A 1 646 ? -24.942 -11.011 30.908 1.00 96.81 646 GLN A CA 1
ATOM 5122 C C . GLN A 1 646 ? -24.370 -11.275 32.301 1.00 96.81 646 GLN A C 1
ATOM 5124 O O . GLN A 1 646 ? -24.688 -10.555 33.249 1.00 96.81 646 GLN A O 1
ATOM 5129 N N . SER A 1 647 ? -23.489 -12.271 32.428 1.00 93.75 647 SER A N 1
ATOM 5130 C CA . SER A 1 647 ? -22.788 -12.542 33.684 1.00 93.75 647 SER A CA 1
ATOM 5131 C C . SER A 1 647 ? -21.931 -11.351 34.114 1.00 93.75 647 SER A C 1
ATOM 5133 O O . SER A 1 647 ? -22.003 -10.936 35.269 1.00 93.75 647 SER A O 1
ATOM 5135 N N . PHE A 1 648 ? -21.150 -10.780 33.193 1.00 93.75 648 PHE A N 1
ATOM 5136 C CA . PHE A 1 648 ? -20.313 -9.615 33.475 1.00 93.75 648 PHE A CA 1
ATOM 5137 C C . PHE A 1 648 ? -21.154 -8.395 33.862 1.00 93.75 648 PHE A C 1
ATOM 5139 O O . PHE A 1 648 ? -20.906 -7.770 34.888 1.00 93.75 648 PHE A O 1
ATOM 5146 N N . LYS A 1 649 ? -22.201 -8.089 33.090 1.00 95.44 649 LYS A N 1
ATOM 5147 C CA . LYS A 1 649 ? -23.099 -6.958 33.341 1.00 95.44 649 LYS A CA 1
ATOM 5148 C C . LYS A 1 649 ? -23.785 -7.067 34.701 1.00 95.44 649 LYS A C 1
ATOM 5150 O O . LYS A 1 649 ? -23.827 -6.088 35.436 1.00 95.44 649 LYS A O 1
ATOM 5155 N N . LYS A 1 650 ? -24.267 -8.258 35.066 1.00 94.25 650 LYS A N 1
ATOM 5156 C CA . LYS A 1 650 ? -24.857 -8.511 36.387 1.00 94.25 650 LYS A CA 1
ATOM 5157 C C . LYS A 1 650 ? -23.864 -8.212 37.512 1.00 94.25 650 LYS A C 1
ATOM 5159 O O . LYS A 1 650 ? -24.224 -7.530 38.467 1.00 94.25 650 LYS A O 1
ATOM 5164 N N . ASN A 1 651 ? -22.632 -8.701 37.388 1.00 92.25 651 ASN A N 1
ATOM 5165 C CA . ASN A 1 651 ? -21.561 -8.458 38.355 1.00 92.25 651 ASN A CA 1
ATOM 5166 C C . ASN A 1 651 ? -21.221 -6.962 38.454 1.00 92.25 651 ASN A C 1
ATOM 5168 O O . ASN A 1 651 ? -21.143 -6.408 39.549 1.00 92.25 651 ASN A O 1
ATOM 5172 N N . TYR A 1 652 ? -21.101 -6.295 37.306 1.00 93.25 652 TYR A N 1
ATOM 5173 C CA . TYR A 1 652 ? -20.882 -4.856 37.201 1.00 93.25 652 TYR A CA 1
ATOM 5174 C C . TYR A 1 652 ? -21.983 -4.039 37.887 1.00 93.25 652 TYR A C 1
ATOM 5176 O O . TYR A 1 652 ? -21.673 -3.186 38.720 1.00 93.25 652 TYR A O 1
ATOM 5184 N N . ASP A 1 653 ? -23.255 -4.318 37.597 1.00 93.75 653 ASP A N 1
ATOM 5185 C CA . ASP A 1 653 ? -24.386 -3.580 38.164 1.00 93.75 653 ASP A CA 1
ATOM 5186 C C . ASP A 1 653 ? -24.461 -3.771 39.691 1.00 93.75 653 ASP A C 1
ATOM 5188 O O . ASP A 1 653 ? -24.607 -2.793 40.428 1.00 93.75 653 ASP A O 1
ATOM 5192 N N . GLN A 1 654 ? -24.259 -5.002 40.180 1.00 91.31 654 GLN A N 1
ATOM 5193 C CA . GLN A 1 654 ? -24.217 -5.312 41.616 1.00 91.31 654 GLN A CA 1
ATOM 5194 C C . GLN A 1 654 ? -23.077 -4.587 42.341 1.00 91.31 654 GLN A C 1
ATOM 5196 O O . GLN A 1 654 ? -23.281 -3.987 43.400 1.00 91.31 654 GLN A O 1
ATOM 5201 N N . ALA A 1 655 ? -21.868 -4.625 41.777 1.00 90.25 655 ALA A N 1
ATOM 5202 C CA . ALA A 1 655 ? -20.712 -3.960 42.360 1.00 90.25 655 ALA A CA 1
ATOM 5203 C C . ALA A 1 655 ? -20.898 -2.438 42.375 1.00 90.25 655 ALA A C 1
ATOM 5205 O O . ALA A 1 655 ? -20.678 -1.793 43.402 1.00 90.25 655 ALA A O 1
ATOM 5206 N N . LYS A 1 656 ? -21.377 -1.855 41.273 1.00 91.19 656 LYS A N 1
ATOM 5207 C CA . LYS A 1 656 ? -21.662 -0.421 41.179 1.00 91.19 656 LYS A CA 1
ATOM 5208 C C . LYS A 1 656 ? -22.690 0.030 42.214 1.00 91.19 656 LYS A C 1
ATOM 5210 O O . LYS A 1 656 ? -22.450 1.018 42.910 1.00 91.19 656 LYS A O 1
ATOM 5215 N N . GLU A 1 657 ? -23.797 -0.695 42.348 1.00 91.75 657 GLU A N 1
ATOM 5216 C CA . GLU A 1 657 ? -24.839 -0.402 43.335 1.00 91.75 657 GLU A CA 1
ATOM 5217 C C . GLU A 1 657 ? -24.283 -0.449 44.767 1.00 91.75 657 GLU A C 1
ATOM 5219 O O . GLU A 1 657 ? -24.499 0.479 45.553 1.00 91.75 657 GLU A O 1
ATOM 5224 N N . CYS A 1 658 ? -23.488 -1.471 45.094 1.00 89.75 658 CYS A N 1
ATOM 5225 C CA . CYS A 1 658 ? -22.814 -1.581 46.388 1.00 89.75 658 CYS A CA 1
ATOM 5226 C C . CYS A 1 658 ? -21.935 -0.351 46.679 1.00 89.75 658 CYS A C 1
ATOM 5228 O O . CYS A 1 658 ? -22.063 0.277 47.734 1.00 89.75 658 CYS A O 1
ATOM 5230 N N . LEU A 1 659 ? -21.093 0.057 45.722 1.00 88.56 659 LEU A N 1
ATOM 5231 C CA . LEU A 1 659 ? -20.202 1.212 45.870 1.00 88.56 659 LEU A CA 1
ATOM 5232 C C . LEU A 1 659 ? -20.959 2.543 46.001 1.00 88.56 659 LEU A C 1
ATOM 5234 O O . LEU A 1 659 ? -20.486 3.455 46.686 1.00 88.56 659 LEU A O 1
ATOM 5238 N N . GLN A 1 660 ? -22.120 2.677 45.355 1.00 90.25 660 GLN A N 1
ATOM 5239 C CA . GLN A 1 660 ? -22.985 3.855 45.463 1.00 90.25 660 GLN A CA 1
ATOM 5240 C C . GLN A 1 660 ? -23.718 3.919 46.812 1.00 90.25 660 GLN A C 1
ATOM 5242 O O . GLN A 1 660 ? -23.891 5.009 47.373 1.00 90.25 660 GLN A O 1
ATOM 5247 N N . ASN A 1 661 ? -24.109 2.765 47.354 1.00 90.31 661 ASN A N 1
ATOM 5248 C CA . ASN A 1 661 ? -24.797 2.647 48.639 1.00 90.31 661 ASN A CA 1
ATOM 5249 C C . ASN A 1 661 ? -23.846 2.758 49.836 1.00 90.31 661 ASN A C 1
ATOM 5251 O O . ASN A 1 661 ? -24.246 3.231 5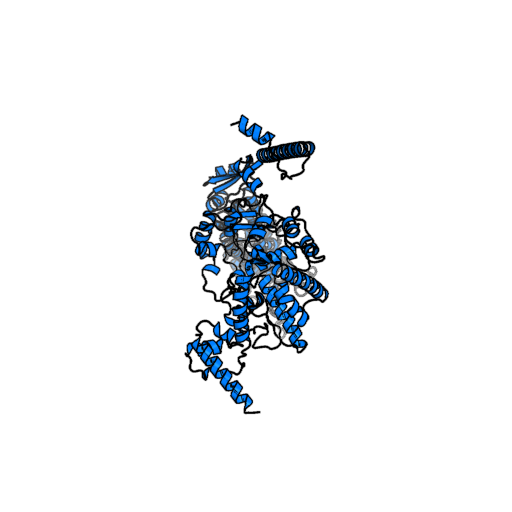0.903 1.00 90.31 661 ASN A O 1
ATOM 5255 N N . LEU A 1 662 ? -22.575 2.400 49.660 1.00 88.94 662 LEU A N 1
ATOM 5256 C CA . LEU A 1 662 ? -21.560 2.500 50.697 1.00 88.94 662 LEU A CA 1
ATOM 5257 C C . LEU A 1 662 ? -21.164 3.959 50.947 1.00 88.94 662 LEU A C 1
ATOM 5259 O O . LEU A 1 662 ? -20.261 4.500 50.310 1.00 88.94 662 LEU A O 1
ATOM 5263 N N . LYS A 1 663 ? -21.845 4.599 51.896 1.00 90.19 663 LYS A N 1
ATOM 5264 C CA . LYS A 1 663 ? -21.678 6.015 52.240 1.00 90.19 663 LYS A CA 1
ATOM 5265 C C . LYS A 1 663 ? -21.044 6.177 53.619 1.00 90.19 663 LYS A C 1
ATOM 5267 O O . LYS A 1 663 ? -21.495 5.575 54.590 1.00 90.19 663 LYS A O 1
ATOM 5272 N N . LYS A 1 664 ? -20.014 7.018 53.713 1.00 86.06 664 LYS A N 1
ATOM 5273 C CA . LYS A 1 664 ? -19.404 7.447 54.984 1.00 86.06 664 LYS A CA 1
ATOM 5274 C C . LYS A 1 664 ? -19.053 8.941 54.914 1.00 86.06 664 LYS A C 1
ATOM 5276 O O . LYS A 1 664 ? -18.932 9.482 53.809 1.00 86.06 664 LYS A O 1
ATOM 5281 N N . PRO A 1 665 ? -18.900 9.627 56.058 1.00 85.88 665 PRO A N 1
ATOM 5282 C CA . PRO A 1 665 ? -18.348 10.979 56.081 1.00 85.88 665 PRO A CA 1
ATOM 5283 C C . PRO A 1 665 ? -16.948 11.030 55.449 1.00 85.88 665 PRO A C 1
ATOM 5285 O O . PRO A 1 665 ? -16.148 10.109 55.631 1.00 85.88 665 PRO A O 1
ATOM 5288 N N . ILE A 1 666 ? -16.626 12.110 54.732 1.00 82.06 666 ILE A N 1
ATOM 5289 C CA . ILE A 1 666 ? -15.363 12.254 53.986 1.00 82.06 666 ILE A CA 1
ATOM 5290 C C . ILE A 1 666 ? -14.118 12.080 54.869 1.00 82.06 666 ILE A C 1
ATOM 5292 O O . ILE A 1 666 ? -13.124 11.513 54.420 1.00 82.06 666 ILE A O 1
ATOM 5296 N N . HIS A 1 667 ? -14.165 12.511 56.131 1.00 77.81 667 HIS A N 1
ATOM 5297 C CA . HIS A 1 667 ? -13.046 12.359 57.061 1.00 77.81 667 HIS A CA 1
ATOM 5298 C C . HIS A 1 667 ? -12.756 10.885 57.395 1.00 77.81 667 HIS A C 1
ATOM 5300 O O . HIS A 1 667 ? -11.591 10.507 57.509 1.00 77.81 667 HIS A O 1
ATOM 5306 N N . VAL A 1 668 ? -13.791 10.037 57.476 1.00 82.12 668 VAL A N 1
ATOM 5307 C CA . VAL A 1 668 ? -13.637 8.584 57.672 1.00 82.12 668 VAL A CA 1
ATOM 5308 C C . VAL A 1 668 ? -12.952 7.974 56.458 1.00 82.12 668 VAL A C 1
ATOM 5310 O O . VAL A 1 668 ? -12.036 7.170 56.593 1.00 82.12 668 VAL A O 1
ATOM 5313 N N . TRP A 1 669 ? -13.355 8.396 55.262 1.00 81.56 669 TRP A N 1
ATOM 5314 C CA . TRP A 1 669 ? -12.735 7.931 54.031 1.00 81.56 669 TRP A CA 1
ATOM 5315 C C . TRP A 1 669 ? -11.277 8.353 53.895 1.00 81.56 669 TRP A C 1
ATOM 5317 O O . TRP A 1 669 ? -10.441 7.515 53.575 1.00 81.56 669 TRP A O 1
ATOM 5327 N N . ARG A 1 670 ? -10.948 9.618 54.191 1.00 76.44 670 ARG A N 1
ATOM 5328 C CA . ARG A 1 670 ? -9.555 10.091 54.193 1.00 76.44 670 ARG A CA 1
ATOM 5329 C C . ARG A 1 670 ? -8.705 9.279 55.158 1.00 76.44 670 ARG A C 1
ATOM 5331 O O . ARG A 1 670 ? -7.644 8.830 54.753 1.00 76.44 670 ARG A O 1
ATOM 5338 N N . HIS A 1 671 ? -9.201 9.016 56.368 1.00 76.38 671 HIS A N 1
ATOM 5339 C CA . HIS A 1 671 ? -8.504 8.184 57.350 1.00 76.38 671 HIS A CA 1
ATOM 5340 C C . HIS A 1 671 ? -8.249 6.750 56.851 1.00 76.38 671 HIS A C 1
ATOM 5342 O O . HIS A 1 671 ? -7.207 6.179 57.148 1.00 76.38 671 HIS A O 1
ATOM 5348 N N . LEU A 1 672 ? -9.181 6.151 56.102 1.00 76.50 672 LEU A N 1
ATOM 5349 C CA . LEU A 1 672 ? -9.000 4.812 55.524 1.00 76.50 672 LEU A CA 1
ATOM 5350 C C . LEU A 1 672 ? -8.066 4.801 54.297 1.00 76.50 672 LEU A C 1
ATOM 5352 O O . LEU A 1 672 ? -7.527 3.753 53.955 1.00 76.50 672 LEU A O 1
ATOM 5356 N N . LEU A 1 673 ? -7.885 5.944 53.629 1.00 71.75 673 LEU A N 1
ATOM 5357 C CA . LEU A 1 673 ? -7.099 6.081 52.397 1.00 71.75 673 LEU A CA 1
ATOM 5358 C C . LEU A 1 673 ? -5.662 6.588 52.624 1.00 71.75 6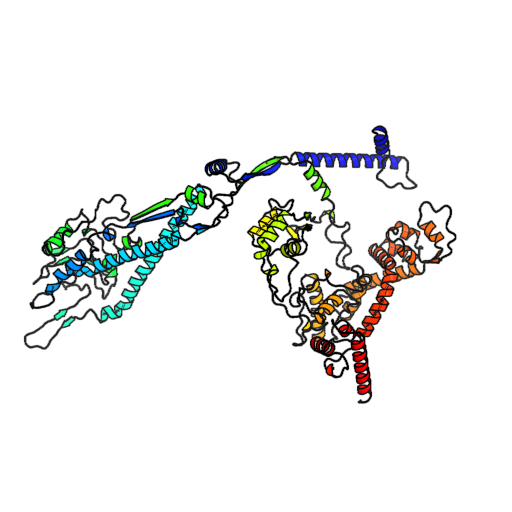73 LEU A C 1
ATOM 5360 O O . LEU A 1 673 ? -4.816 6.369 51.752 1.00 71.75 673 LEU A O 1
ATOM 5364 N N . THR A 1 674 ? -5.371 7.269 53.741 1.00 65.56 674 THR A N 1
ATOM 5365 C CA . THR A 1 674 ? -4.032 7.781 54.083 1.00 65.56 674 THR A CA 1
ATOM 5366 C C . THR A 1 674 ? -3.278 6.863 55.045 1.00 65.56 674 THR A C 1
ATOM 5368 O O . THR A 1 674 ? -3.836 6.265 55.961 1.00 65.56 674 THR A O 1
ATOM 5371 N N . SER A 1 675 ? -1.967 6.735 54.833 1.00 57.41 675 SER A N 1
ATOM 5372 C CA . SER A 1 675 ? -1.049 6.047 55.747 1.00 57.41 675 SER A CA 1
ATOM 5373 C C . SER A 1 675 ? 0.248 6.858 55.869 1.00 57.41 675 SER A C 1
ATOM 5375 O O . SER A 1 675 ? 0.976 6.949 54.878 1.00 57.41 675 SER A O 1
ATOM 5377 N N . PRO A 1 676 ? 0.563 7.451 57.043 1.00 52.28 676 PRO A N 1
ATOM 5378 C CA . PRO A 1 676 ? -0.192 7.404 58.301 1.00 52.28 676 PRO A CA 1
ATOM 5379 C C . PRO A 1 676 ? -1.480 8.261 58.269 1.00 52.28 676 PRO A C 1
ATOM 5381 O O . PRO A 1 676 ? -1.576 9.180 57.454 1.00 52.28 676 PRO A O 1
ATOM 5384 N N . PRO A 1 677 ? -2.467 7.969 59.139 1.00 54.84 677 PRO A N 1
ATOM 5385 C CA . PRO A 1 677 ? -3.706 8.743 59.235 1.00 54.84 677 PRO A CA 1
ATOM 5386 C C . PRO A 1 677 ? -3.439 10.199 59.652 1.00 54.84 677 PRO A C 1
ATOM 5388 O O . PRO A 1 677 ? -2.554 10.473 60.466 1.00 54.84 677 PRO A O 1
ATOM 5391 N N . GLU A 1 678 ? -4.203 11.145 59.095 1.00 54.50 678 GLU A N 1
ATOM 5392 C CA . GLU A 1 678 ? -4.070 12.578 59.401 1.00 54.50 678 GLU A CA 1
ATOM 5393 C C . GLU A 1 678 ? -4.285 12.857 60.899 1.00 54.50 678 GLU A C 1
ATOM 5395 O O . GLU A 1 678 ? -5.328 12.536 61.464 1.00 54.50 678 GLU A O 1
ATOM 5400 N N . LEU A 1 679 ? -3.313 13.527 61.529 1.00 49.12 679 LEU A N 1
ATOM 5401 C CA . LEU A 1 679 ? -3.337 13.896 62.953 1.00 49.12 679 LEU A CA 1
ATOM 5402 C C . LEU A 1 679 ? -4.385 14.977 63.302 1.00 49.12 679 LEU A C 1
ATOM 5404 O O . LEU A 1 679 ? -4.639 15.202 64.479 1.00 49.12 679 LEU A O 1
ATOM 5408 N N . ASN A 1 680 ? -5.002 15.623 62.303 1.00 52.59 680 ASN A N 1
ATOM 5409 C CA . ASN A 1 680 ? -6.086 16.603 62.455 1.00 52.59 680 ASN A CA 1
ATOM 5410 C C . ASN A 1 680 ? -7.092 16.476 61.290 1.00 52.59 680 ASN A C 1
ATOM 5412 O O . ASN A 1 680 ? -7.019 17.255 60.335 1.00 52.59 680 ASN A O 1
ATOM 5416 N N . PRO A 1 681 ? -8.024 15.507 61.325 1.00 57.06 681 PRO A N 1
ATOM 5417 C CA . PRO A 1 681 ? -9.016 15.366 60.270 1.00 57.06 681 PRO A CA 1
ATOM 5418 C C . PRO A 1 681 ? -9.919 16.604 60.233 1.00 57.06 681 PRO A C 1
ATOM 5420 O O . PRO A 1 681 ? -10.478 17.032 61.244 1.00 57.06 681 PRO A O 1
ATOM 5423 N N . SER A 1 682 ? -10.062 17.189 59.045 1.00 56.62 682 SER A N 1
ATOM 5424 C CA . SER A 1 682 ? -11.062 18.224 58.767 1.00 56.62 682 SER A CA 1
ATOM 5425 C C . SER A 1 682 ? -12.444 17.771 59.268 1.00 56.62 682 SER A C 1
ATOM 5427 O O . SER A 1 682 ? -12.857 16.649 58.974 1.00 56.62 682 SER A O 1
ATOM 5429 N N . ARG A 1 683 ? -13.179 18.634 59.991 1.00 62.31 683 ARG A N 1
ATOM 5430 C CA . ARG A 1 683 ? -14.569 18.392 60.456 1.00 62.31 683 ARG A CA 1
ATOM 5431 C C . ARG A 1 683 ? -15.598 18.479 59.321 1.00 62.31 683 ARG A C 1
ATOM 5433 O O . ARG A 1 683 ? -16.701 18.982 59.496 1.00 62.31 683 ARG A O 1
ATOM 5440 N N . ASP A 1 684 ? -15.207 18.055 58.131 1.00 66.88 684 ASP A N 1
ATOM 5441 C CA . ASP A 1 684 ? -16.096 17.999 56.989 1.00 66.88 684 ASP A CA 1
ATOM 5442 C C . ASP A 1 684 ? -17.040 16.797 57.184 1.00 66.88 684 ASP A C 1
ATOM 5444 O O . ASP A 1 684 ? -16.630 15.629 57.162 1.00 66.88 684 ASP A O 1
ATOM 5448 N N . GLU A 1 685 ? -18.305 17.098 57.484 1.00 76.12 685 GLU A N 1
ATOM 5449 C CA . GLU A 1 685 ? -19.381 16.122 57.698 1.00 76.12 685 GLU A CA 1
ATOM 5450 C C . GLU A 1 685 ? -20.038 15.681 56.383 1.00 76.12 685 GLU A C 1
ATOM 5452 O O . GLU A 1 685 ? -21.006 14.919 56.395 1.00 76.12 685 GLU A O 1
ATOM 5457 N N . THR A 1 686 ? -19.523 16.121 55.227 1.00 82.94 686 THR A N 1
ATOM 5458 C CA . THR A 1 686 ? -20.078 15.708 53.937 1.00 82.94 686 THR A CA 1
ATOM 5459 C C . THR A 1 686 ? -20.011 14.189 53.773 1.00 82.94 686 THR A C 1
ATOM 5461 O O . THR A 1 686 ? -18.949 13.561 53.804 1.00 82.94 686 THR A O 1
ATOM 5464 N N . ILE A 1 687 ? -21.183 13.577 53.605 1.00 85.75 687 ILE A N 1
ATOM 5465 C CA . ILE A 1 687 ? -21.325 12.144 53.358 1.00 85.75 687 ILE A CA 1
ATOM 5466 C C . ILE A 1 687 ? -21.113 11.891 51.868 1.00 85.75 687 ILE A C 1
ATOM 5468 O O . ILE A 1 687 ? -21.834 12.431 51.027 1.00 85.75 687 ILE A O 1
ATOM 5472 N N . LYS A 1 688 ? -20.144 11.036 51.543 1.00 85.62 688 LYS A N 1
ATOM 5473 C CA . LYS A 1 688 ? -19.838 10.622 50.171 1.00 85.62 688 LYS A CA 1
ATOM 5474 C C . LYS A 1 688 ? -19.892 9.106 50.037 1.00 85.62 688 LYS A C 1
ATOM 5476 O O . LYS A 1 688 ? -19.558 8.382 50.980 1.00 85.62 688 LYS A O 1
ATOM 5481 N N . SER A 1 689 ? -20.335 8.629 48.874 1.00 89.25 689 SER A N 1
ATOM 5482 C CA . SER A 1 689 ? -20.266 7.206 48.536 1.00 89.25 689 SER A CA 1
ATOM 5483 C C . SER A 1 689 ? -18.836 6.811 48.175 1.00 89.25 689 SER A C 1
ATOM 5485 O O . SER A 1 689 ? -18.069 7.655 47.700 1.00 89.25 689 SER A O 1
ATOM 5487 N N . LEU A 1 690 ? -18.481 5.537 48.341 1.00 84.38 690 LEU A N 1
ATOM 5488 C CA . LEU A 1 690 ? -17.188 5.030 47.883 1.00 84.38 690 LEU A CA 1
ATOM 5489 C C . LEU A 1 690 ? -17.031 5.238 46.370 1.00 84.38 690 LEU A C 1
ATOM 5491 O O . LEU A 1 690 ? -15.980 5.687 45.927 1.00 84.38 690 LEU A O 1
ATOM 5495 N N . TYR A 1 691 ? -18.102 5.055 45.591 1.00 86.31 691 TYR A N 1
ATOM 5496 C CA . TYR A 1 691 ? -18.107 5.346 44.152 1.00 86.31 691 TYR A CA 1
ATOM 5497 C C . TYR A 1 691 ? -17.672 6.791 43.832 1.00 86.31 691 TYR A C 1
ATOM 5499 O O . TYR A 1 691 ? -16.809 7.022 42.988 1.00 86.31 691 TYR A O 1
ATOM 5507 N N . SER A 1 692 ? -18.190 7.776 44.576 1.00 83.81 692 SER A N 1
ATOM 5508 C CA . SER A 1 692 ? -17.825 9.190 44.393 1.00 83.81 692 SER A CA 1
ATOM 5509 C C . SER A 1 692 ? -16.394 9.532 44.824 1.00 83.81 692 SER A C 1
ATOM 5511 O O . SER A 1 692 ? -15.879 10.585 44.457 1.00 83.81 692 SER A O 1
ATOM 5513 N N . LEU A 1 693 ? -15.745 8.669 45.607 1.00 79.94 693 LEU A N 1
ATOM 5514 C CA . LEU A 1 693 ? -14.338 8.816 45.979 1.00 79.94 693 LEU A CA 1
ATOM 5515 C C . LEU A 1 693 ? -13.401 8.211 44.953 1.00 79.94 693 LEU A C 1
ATOM 5517 O O . LEU A 1 693 ? -12.383 8.824 44.642 1.00 79.94 693 LEU A O 1
ATOM 5521 N N . VAL A 1 694 ? -13.771 7.057 44.397 1.00 78.81 694 VAL A N 1
ATOM 5522 C CA . VAL A 1 694 ? -13.058 6.450 43.267 1.00 78.81 694 VAL A CA 1
ATOM 5523 C C . VAL A 1 694 ? -12.971 7.449 42.110 1.00 78.81 694 VAL A C 1
ATOM 5525 O O . VAL A 1 694 ? -11.904 7.616 41.531 1.00 78.81 694 VAL A O 1
ATOM 5528 N N . HIS A 1 695 ? -14.044 8.211 41.865 1.00 74.81 695 HIS A N 1
ATOM 5529 C CA . HIS A 1 695 ? -14.052 9.334 40.920 1.00 74.81 695 HIS A CA 1
ATOM 5530 C C . HIS A 1 695 ? -12.919 10.356 41.158 1.00 74.81 695 HIS A C 1
ATOM 5532 O O . HIS A 1 695 ? -12.358 10.887 40.204 1.00 74.81 695 HIS A O 1
ATOM 5538 N N . GLN A 1 696 ? -12.571 10.644 42.418 1.00 68.25 696 GLN A N 1
ATOM 5539 C CA . GLN A 1 696 ? -11.590 11.678 42.776 1.00 68.25 696 GLN A CA 1
ATOM 5540 C C . GLN A 1 696 ? -10.137 11.184 42.741 1.00 68.25 696 GLN A C 1
ATOM 5542 O O . GLN A 1 696 ? -9.231 12.003 42.595 1.00 68.25 696 GLN A O 1
ATOM 5547 N N . ALA A 1 697 ? -9.903 9.878 42.892 1.00 64.88 697 ALA A N 1
ATOM 5548 C CA . ALA A 1 697 ? -8.558 9.307 42.965 1.00 64.88 697 ALA A CA 1
ATOM 5549 C C . ALA A 1 697 ? -8.510 7.840 42.478 1.00 64.88 697 ALA A C 1
ATOM 5551 O O . ALA A 1 697 ? -8.217 6.935 43.262 1.00 64.88 697 ALA A O 1
ATOM 5552 N N . PRO A 1 698 ? -8.764 7.571 41.185 1.00 64.75 698 PRO A N 1
ATOM 5553 C CA . PRO A 1 698 ? -8.835 6.208 40.644 1.00 64.75 698 PRO A CA 1
ATOM 5554 C C . PRO A 1 698 ? -7.500 5.455 40.751 1.00 64.75 698 PRO A C 1
ATOM 5556 O O . PRO A 1 698 ? -7.477 4.277 41.083 1.00 64.75 698 PRO A O 1
ATOM 5559 N N . TYR A 1 699 ? -6.375 6.158 40.572 1.00 62.91 699 TYR A N 1
ATOM 5560 C CA . TYR A 1 699 ? -5.012 5.616 40.683 1.00 62.91 699 TYR A CA 1
ATOM 5561 C C . TYR A 1 699 ? -4.642 5.168 42.103 1.00 62.91 699 TYR A C 1
ATOM 5563 O O . TYR A 1 699 ? -3.587 4.576 42.320 1.00 62.91 699 TYR A O 1
ATOM 5571 N N . MET A 1 700 ? -5.475 5.498 43.093 1.00 62.28 700 MET A N 1
ATOM 5572 C CA . MET A 1 700 ? -5.279 5.066 44.465 1.00 62.28 700 MET A CA 1
ATOM 5573 C C . MET A 1 700 ? -5.932 3.712 44.738 1.00 62.28 700 MET A C 1
ATOM 5575 O O . MET A 1 700 ? -5.644 3.176 45.798 1.00 62.28 700 MET A O 1
ATOM 5579 N N . MET A 1 701 ? -6.779 3.167 43.863 1.00 70.88 701 MET A N 1
ATOM 5580 C CA . MET A 1 701 ? -7.515 1.927 44.126 1.00 70.88 701 MET A CA 1
ATOM 5581 C C . MET A 1 701 ? -6.730 0.705 43.640 1.00 70.88 701 MET A C 1
ATOM 5583 O O . MET A 1 701 ? -6.605 0.479 42.442 1.00 70.88 701 MET A O 1
ATOM 5587 N N . ASP A 1 702 ? -6.222 -0.086 44.582 1.00 73.69 702 ASP A N 1
ATOM 5588 C CA . ASP A 1 702 ? -5.613 -1.397 44.352 1.00 73.69 702 ASP A CA 1
ATOM 5589 C C . ASP A 1 702 ? -6.377 -2.484 45.130 1.00 73.69 702 ASP A C 1
ATOM 5591 O O . ASP A 1 702 ? -7.321 -2.198 45.874 1.00 73.69 702 ASP A O 1
ATOM 5595 N N . ASN A 1 703 ? -5.971 -3.745 44.969 1.00 74.94 703 ASN A N 1
ATOM 5596 C CA . ASN A 1 703 ? -6.621 -4.874 45.640 1.00 74.94 703 ASN A CA 1
ATOM 5597 C C . ASN A 1 703 ? -6.606 -4.739 47.173 1.00 74.94 703 ASN A C 1
ATOM 5599 O O . ASN A 1 703 ? -7.568 -5.140 47.828 1.00 74.94 703 ASN A O 1
ATOM 5603 N N . GLU A 1 704 ? -5.565 -4.133 47.756 1.00 74.50 704 GLU A N 1
ATOM 5604 C CA . GLU A 1 704 ? -5.493 -3.894 49.202 1.00 74.50 704 GLU A CA 1
ATOM 5605 C C . GLU A 1 704 ? -6.522 -2.849 49.652 1.00 74.50 704 GLU A C 1
ATOM 5607 O O . GLU A 1 704 ? -7.175 -3.019 50.686 1.00 74.50 704 GLU A O 1
ATOM 5612 N N . LYS A 1 705 ? -6.740 -1.791 48.867 1.00 77.25 705 LYS A N 1
ATOM 5613 C CA . LYS A 1 705 ? -7.748 -0.773 49.182 1.00 77.25 705 LYS A CA 1
ATOM 5614 C C . LYS A 1 705 ? -9.166 -1.243 48.923 1.00 77.25 705 LYS A C 1
ATOM 5616 O O . LYS A 1 705 ? -10.039 -0.922 49.726 1.00 77.25 705 LYS A O 1
ATOM 5621 N N . TRP A 1 706 ? -9.416 -2.049 47.892 1.00 80.69 706 TRP A N 1
ATOM 5622 C CA . TRP A 1 706 ? -10.715 -2.713 47.737 1.00 80.69 706 TRP A CA 1
ATOM 5623 C C . TRP A 1 706 ? -11.030 -3.597 48.947 1.00 80.69 706 TRP A C 1
ATOM 5625 O O . TRP A 1 706 ? -12.129 -3.510 49.497 1.00 80.69 706 TRP A O 1
ATOM 5635 N N . LEU A 1 707 ? -10.041 -4.361 49.427 1.00 77.56 707 LEU A N 1
ATOM 5636 C CA . LEU A 1 707 ? -10.161 -5.188 50.629 1.00 77.56 707 LEU A CA 1
ATOM 5637 C C . LEU A 1 707 ? -10.464 -4.354 51.885 1.00 77.56 707 LEU A C 1
ATOM 5639 O O . LEU A 1 707 ? -11.275 -4.775 52.711 1.00 77.56 707 LEU A O 1
ATOM 5643 N N . ALA A 1 708 ? -9.821 -3.195 52.037 1.00 77.00 708 ALA A N 1
ATOM 5644 C CA . ALA A 1 708 ? -9.966 -2.335 53.210 1.00 77.00 708 ALA A CA 1
ATOM 5645 C C . ALA A 1 708 ? -11.266 -1.510 53.222 1.00 77.00 708 ALA A C 1
ATOM 5647 O O . ALA A 1 708 ? -11.816 -1.239 54.290 1.00 77.00 708 ALA A O 1
ATOM 5648 N N . LEU A 1 709 ? -11.740 -1.070 52.053 1.00 79.94 709 LEU A N 1
ATOM 5649 C CA . LEU A 1 709 ? -12.827 -0.092 51.942 1.00 79.94 709 LEU A CA 1
ATOM 5650 C C . LEU A 1 709 ? -14.201 -0.739 51.762 1.00 79.94 709 LEU A C 1
ATOM 5652 O O . LEU A 1 709 ? -15.191 -0.154 52.202 1.00 79.94 709 LEU A O 1
ATOM 5656 N N . VAL A 1 710 ? -14.276 -1.916 51.134 1.00 82.06 710 VAL A N 1
ATOM 5657 C CA . VAL A 1 710 ? -15.538 -2.613 50.850 1.00 82.06 710 VAL A CA 1
ATOM 5658 C C . VAL A 1 710 ? -15.863 -3.590 51.991 1.00 82.06 710 VAL A C 1
ATOM 5660 O O . VAL A 1 710 ? -15.011 -4.411 52.339 1.00 82.06 710 VAL A O 1
ATOM 5663 N N . PRO A 1 711 ? -17.069 -3.528 52.597 1.00 77.25 711 PRO A N 1
ATOM 5664 C CA . PRO A 1 711 ? -17.495 -4.477 53.624 1.00 77.25 711 PRO A CA 1
ATOM 5665 C C . PRO A 1 711 ? -17.454 -5.926 53.133 1.00 77.25 711 PRO A C 1
ATOM 5667 O O . PRO A 1 711 ? -17.617 -6.188 51.943 1.00 77.25 711 PRO A O 1
ATOM 5670 N N . ASP A 1 712 ? -17.300 -6.867 54.065 1.00 67.81 712 ASP A N 1
ATOM 5671 C CA . ASP A 1 712 ? -17.315 -8.312 53.797 1.00 67.81 712 ASP A CA 1
ATOM 5672 C C . ASP A 1 712 ? -18.755 -8.817 53.559 1.00 67.81 712 ASP A C 1
ATOM 5674 O O . ASP A 1 712 ? -19.264 -9.699 54.247 1.00 67.81 712 ASP A O 1
ATOM 5678 N N . ASP A 1 713 ? -19.453 -8.197 52.607 1.00 64.50 713 ASP A N 1
ATOM 5679 C CA . ASP A 1 713 ? -20.700 -8.719 52.062 1.00 64.50 713 ASP A CA 1
ATOM 5680 C C . ASP A 1 713 ? -20.328 -9.811 51.052 1.00 64.50 713 ASP A C 1
ATOM 5682 O O . ASP A 1 713 ? -19.577 -9.551 50.104 1.00 64.50 713 ASP A O 1
ATOM 5686 N N . GLN A 1 714 ? -20.780 -11.043 51.303 1.00 55.25 714 GLN A N 1
ATOM 5687 C CA . GLN A 1 714 ? -20.121 -12.302 50.908 1.00 55.25 714 GLN A CA 1
ATOM 5688 C C . GLN A 1 714 ? -19.850 -12.494 49.401 1.00 55.25 714 GLN A C 1
ATOM 5690 O O . GLN A 1 714 ? -19.108 -13.402 49.032 1.00 55.25 714 GLN A O 1
ATOM 5695 N N . ASN A 1 715 ? -20.376 -11.628 48.532 1.00 74.88 715 ASN A N 1
ATOM 5696 C CA . ASN A 1 715 ? -20.237 -11.743 47.082 1.00 74.88 715 ASN A CA 1
ATOM 5697 C C . ASN A 1 715 ? -19.536 -10.559 46.395 1.00 74.88 715 ASN A C 1
ATOM 5699 O O . ASN A 1 715 ? -18.870 -10.779 45.391 1.00 74.88 715 ASN A O 1
ATOM 5703 N N . VAL A 1 716 ? -19.644 -9.315 46.882 1.00 82.50 716 VAL A N 1
ATOM 5704 C CA . VAL A 1 716 ? -19.100 -8.153 46.139 1.00 82.50 716 VAL A CA 1
ATOM 5705 C C . VAL A 1 716 ? -17.600 -7.997 46.366 1.00 82.50 716 VAL A C 1
ATOM 5707 O O . VAL A 1 716 ? -16.852 -7.766 45.417 1.00 82.50 716 VAL A O 1
ATOM 5710 N N . ARG A 1 717 ? -17.130 -8.170 47.608 1.00 82.81 717 ARG A N 1
ATOM 5711 C CA . ARG A 1 717 ? -15.698 -8.046 47.916 1.00 82.81 717 ARG A CA 1
ATOM 5712 C C . ARG A 1 717 ? -14.876 -9.133 47.220 1.00 82.81 717 ARG A C 1
ATOM 5714 O O . ARG A 1 717 ? -13.849 -8.834 46.625 1.00 82.81 717 ARG A O 1
ATOM 5721 N N . SER A 1 718 ? -15.349 -10.378 47.248 1.00 83.00 718 SER A N 1
ATOM 5722 C CA . SER A 1 718 ? -14.710 -11.511 46.564 1.00 83.00 718 SER A CA 1
ATOM 5723 C C . SER A 1 718 ? -14.719 -11.358 45.038 1.00 83.00 718 SER A C 1
ATOM 5725 O O . SER A 1 718 ? -13.729 -11.683 44.383 1.00 83.00 718 SER A O 1
ATOM 5727 N N . MET A 1 719 ? -15.795 -10.808 44.472 1.00 85.56 719 MET A N 1
ATOM 5728 C CA . MET A 1 719 ? -15.907 -10.497 43.046 1.00 85.56 719 MET A CA 1
ATOM 5729 C C . MET A 1 719 ? -14.894 -9.431 42.606 1.00 85.56 719 MET A C 1
ATOM 5731 O O . MET A 1 719 ? -14.140 -9.671 41.670 1.00 85.56 719 MET A O 1
ATOM 5735 N N . LEU A 1 720 ? -14.800 -8.302 43.319 1.00 84.38 720 LEU A N 1
ATOM 5736 C CA . LEU A 1 720 ? -13.826 -7.244 43.010 1.00 84.38 720 LEU A CA 1
ATOM 5737 C C . LEU A 1 720 ? -12.374 -7.740 43.118 1.00 84.38 720 LEU A C 1
ATOM 5739 O O . LEU A 1 720 ? -11.538 -7.394 42.296 1.00 84.38 720 LEU A O 1
ATOM 5743 N N . LEU A 1 721 ? -12.069 -8.599 44.095 1.00 82.81 721 LEU A N 1
ATOM 5744 C CA . LEU A 1 721 ? -10.716 -9.145 44.275 1.00 82.81 721 LEU A CA 1
ATOM 5745 C C . LEU A 1 721 ? -10.320 -10.202 43.232 1.00 82.81 721 LEU A C 1
ATOM 5747 O O . LEU A 1 721 ? -9.134 -10.502 43.105 1.00 82.81 721 LEU A O 1
ATOM 5751 N N . SER A 1 722 ? -11.288 -10.802 42.536 1.00 84.31 722 SER A N 1
ATOM 5752 C CA . SER A 1 722 ? -11.043 -11.861 41.545 1.00 84.31 722 SER A CA 1
ATOM 5753 C C . SER A 1 722 ? -11.099 -11.373 40.098 1.00 84.31 722 SER A C 1
ATOM 5755 O O . SER A 1 722 ? -10.574 -12.054 39.215 1.00 84.31 722 SER A O 1
ATOM 5757 N N . ASP A 1 723 ? -11.699 -10.207 39.853 1.00 87.25 723 ASP A N 1
ATOM 5758 C CA . ASP A 1 723 ? -11.912 -9.650 38.522 1.00 87.25 723 ASP A CA 1
ATOM 5759 C C . ASP A 1 723 ? -11.321 -8.232 38.418 1.00 87.25 723 ASP A C 1
ATOM 5761 O O . ASP A 1 723 ? -11.939 -7.227 38.781 1.00 87.25 723 ASP A O 1
ATOM 5765 N N . ASN A 1 724 ? -10.082 -8.159 37.921 1.00 83.62 724 ASN A N 1
ATOM 5766 C CA . ASN A 1 724 ? -9.391 -6.886 37.706 1.00 83.62 724 ASN A CA 1
ATOM 5767 C C . ASN A 1 724 ? -10.075 -6.040 36.622 1.00 83.62 724 ASN A C 1
ATOM 5769 O O . ASN A 1 724 ? -10.129 -4.819 36.754 1.00 83.62 724 ASN A O 1
ATOM 5773 N N . GLU A 1 725 ? -10.624 -6.671 35.580 1.00 86.38 725 GLU A N 1
ATOM 5774 C CA . GLU A 1 725 ? -11.307 -5.973 34.488 1.00 86.38 725 GLU A CA 1
ATOM 5775 C C . GLU A 1 725 ? -12.558 -5.261 35.011 1.00 86.38 725 GLU A C 1
ATOM 5777 O O . GLU A 1 725 ? -12.778 -4.081 34.732 1.00 86.38 725 GLU A O 1
ATOM 5782 N N . LEU A 1 726 ? -13.342 -5.942 35.849 1.00 89.50 726 LEU A N 1
ATOM 5783 C CA . LEU A 1 726 ? -14.471 -5.346 36.557 1.00 89.50 726 LEU A CA 1
ATOM 5784 C C . LEU A 1 726 ? -14.049 -4.102 37.356 1.00 89.50 726 LEU A C 1
ATOM 5786 O O . LEU A 1 726 ? -14.706 -3.062 37.267 1.00 89.50 726 LEU A O 1
ATOM 5790 N N . CYS A 1 727 ? -12.955 -4.192 38.118 1.00 87.56 727 CYS A N 1
ATOM 5791 C CA . CYS A 1 727 ? -12.438 -3.077 38.913 1.00 87.56 727 CYS A CA 1
ATOM 5792 C C . CYS A 1 727 ? -12.011 -1.889 38.045 1.00 87.56 727 CYS A C 1
ATOM 5794 O O . CYS A 1 727 ? -12.390 -0.751 38.333 1.00 87.56 727 CYS A O 1
ATOM 5796 N N . GLU A 1 728 ? -11.252 -2.139 36.978 1.00 86.88 728 GLU A N 1
ATOM 5797 C CA . GLU A 1 728 ? -10.799 -1.102 36.049 1.00 86.88 728 GLU A CA 1
ATOM 5798 C C . GLU A 1 728 ? -11.982 -0.386 35.395 1.00 86.88 728 GLU A C 1
ATOM 5800 O O . GLU A 1 728 ? -12.041 0.847 35.408 1.00 86.88 728 GLU A O 1
ATOM 5805 N N . ARG A 1 729 ? -12.979 -1.135 34.907 1.00 89.44 729 ARG A N 1
ATOM 5806 C CA . ARG A 1 729 ? -14.180 -0.549 34.297 1.00 89.44 729 ARG A CA 1
ATOM 5807 C C . ARG A 1 729 ? -15.007 0.257 35.298 1.00 89.44 729 ARG A C 1
ATOM 5809 O O . ARG A 1 729 ? -15.454 1.355 34.970 1.00 89.44 729 ARG A O 1
ATOM 5816 N N . LEU A 1 730 ? -15.172 -0.227 36.533 1.00 89.62 730 LEU A N 1
ATOM 5817 C CA . LEU A 1 730 ? -15.854 0.521 37.597 1.00 89.62 730 LEU A CA 1
ATOM 5818 C C . LEU A 1 730 ? -15.131 1.830 37.929 1.00 89.62 730 LEU A C 1
ATOM 5820 O O . LEU A 1 730 ? -15.788 2.862 38.083 1.00 89.62 730 LEU A O 1
ATOM 5824 N N . CYS A 1 731 ? -13.798 1.803 38.008 1.00 87.81 731 CYS A N 1
ATOM 5825 C CA . CYS A 1 731 ? -12.978 2.994 38.210 1.00 87.81 731 CYS A CA 1
ATOM 5826 C C . CYS A 1 731 ? -13.153 3.997 37.068 1.00 87.81 731 CYS A C 1
ATOM 5828 O O . CYS A 1 731 ? -13.428 5.170 37.327 1.00 87.81 731 CYS A O 1
ATOM 5830 N N . LEU A 1 732 ? -13.041 3.548 35.816 1.00 87.62 732 LEU A N 1
ATOM 5831 C CA . LEU A 1 732 ? -13.217 4.401 34.639 1.00 87.62 732 LEU A CA 1
ATOM 5832 C C . LEU A 1 732 ? -14.618 5.021 34.600 1.00 87.62 732 LEU A C 1
ATOM 5834 O O . LEU A 1 732 ? -14.757 6.231 34.413 1.00 87.62 732 LEU A O 1
ATOM 5838 N N . ASP A 1 733 ? -15.662 4.229 34.840 1.00 88.88 733 ASP A N 1
ATOM 5839 C CA . ASP A 1 733 ? -17.030 4.741 34.864 1.00 88.88 733 ASP A CA 1
ATOM 5840 C C . ASP A 1 733 ? -17.271 5.723 36.008 1.00 88.88 733 ASP A C 1
ATOM 5842 O O . ASP A 1 733 ? -17.961 6.719 35.801 1.00 88.88 733 ASP A O 1
ATOM 5846 N N . ALA A 1 734 ? -16.676 5.498 37.183 1.00 88.00 734 ALA A N 1
ATOM 5847 C CA . ALA A 1 734 ? -16.748 6.455 38.283 1.00 88.00 734 ALA A CA 1
ATOM 5848 C C . ALA A 1 734 ? -16.091 7.783 37.892 1.00 88.00 734 ALA A C 1
ATOM 5850 O O . ALA A 1 734 ? -16.690 8.842 38.069 1.00 88.00 734 ALA A O 1
ATOM 5851 N N . VAL A 1 735 ? -14.898 7.748 37.292 1.00 86.50 735 VAL A N 1
ATOM 5852 C CA . VAL A 1 735 ? -14.171 8.940 36.816 1.00 86.50 735 VAL A CA 1
ATOM 5853 C C . VAL A 1 735 ? -14.992 9.730 35.797 1.00 86.50 735 VAL A C 1
ATOM 5855 O O . VAL A 1 735 ? -15.052 10.958 35.869 1.00 86.50 735 VAL A O 1
ATOM 5858 N N . TYR A 1 736 ? -15.677 9.052 34.879 1.00 87.44 736 TYR A N 1
ATOM 5859 C CA . TYR A 1 736 ? -16.421 9.716 33.810 1.00 87.44 736 TYR A CA 1
ATOM 5860 C C . TYR A 1 736 ? -17.918 9.912 34.089 1.00 87.44 736 TYR A C 1
ATOM 5862 O O . TYR A 1 736 ? -18.594 10.495 33.239 1.00 87.44 736 TYR A O 1
ATOM 5870 N N . GLU A 1 737 ? -18.459 9.497 35.241 1.00 88.00 737 GLU A N 1
ATOM 5871 C CA . GLU A 1 737 ? -19.908 9.466 35.523 1.00 88.00 737 GLU A CA 1
ATOM 5872 C C . GLU A 1 737 ? -20.602 10.809 35.247 1.00 88.00 737 GLU A C 1
ATOM 5874 O O . GLU A 1 737 ? -21.597 10.875 34.524 1.00 88.00 737 GLU A O 1
ATOM 5879 N N . HIS A 1 738 ? -20.069 11.906 35.789 1.00 84.69 738 HIS A N 1
ATOM 5880 C CA . HIS A 1 738 ? -20.685 13.226 35.634 1.00 84.69 738 HIS A CA 1
ATOM 5881 C C . HIS A 1 738 ? -20.724 13.688 34.172 1.00 84.69 738 HIS A C 1
ATOM 5883 O O . HIS A 1 738 ? -21.722 14.256 33.720 1.00 84.69 738 HIS A O 1
ATOM 5889 N N . LEU A 1 739 ? -19.653 13.422 33.422 1.00 85.81 739 LEU A N 1
ATOM 5890 C CA . LEU A 1 739 ? -19.533 13.819 32.021 1.00 85.81 739 LEU A CA 1
ATOM 5891 C C . LEU A 1 739 ? -20.400 12.934 31.120 1.00 85.81 739 LEU A C 1
ATOM 5893 O O . LEU A 1 739 ? -21.114 13.442 30.258 1.00 85.81 739 LEU A O 1
ATOM 5897 N N . THR A 1 740 ? -20.404 11.624 31.363 1.00 87.31 740 THR A N 1
ATOM 5898 C CA . THR A 1 740 ? -21.223 10.662 30.613 1.00 87.31 740 THR A CA 1
ATOM 5899 C C . THR A 1 740 ? -22.712 10.831 30.886 1.00 87.31 740 THR A C 1
ATOM 5901 O O . THR A 1 740 ? -23.506 10.701 29.959 1.00 87.31 740 THR A O 1
ATOM 5904 N N . LYS A 1 741 ? -23.124 11.206 32.105 1.00 87.94 741 LYS A N 1
ATOM 5905 C CA . LYS A 1 741 ? -24.529 11.526 32.410 1.00 87.94 741 LYS A CA 1
ATOM 5906 C C . LYS A 1 741 ? -25.018 12.759 31.651 1.00 87.94 741 LYS A C 1
ATOM 5908 O O . LYS A 1 741 ? -26.144 12.763 31.164 1.00 87.94 741 LYS A O 1
ATOM 5913 N N . ARG A 1 742 ? -24.170 13.783 31.513 1.00 86.44 742 ARG A N 1
ATOM 5914 C CA . ARG A 1 742 ? -24.476 14.951 30.676 1.00 86.44 742 ARG A CA 1
ATOM 5915 C C . ARG A 1 742 ? -24.609 14.556 29.204 1.00 86.44 742 ARG A C 1
ATOM 5917 O O . ARG A 1 742 ? -25.624 14.877 28.596 1.00 86.44 742 ARG A O 1
ATOM 5924 N N . GLN A 1 743 ? -23.637 13.813 28.672 1.00 87.44 743 GLN A N 1
ATOM 5925 C CA . GLN A 1 743 ? -23.681 13.334 27.286 1.00 87.44 743 GLN A CA 1
ATOM 5926 C C . GLN A 1 743 ? -24.885 12.429 27.023 1.00 87.44 743 GLN A C 1
ATOM 5928 O O . GLN A 1 743 ? -25.468 12.496 25.951 1.00 87.44 743 GLN A O 1
ATOM 5933 N N . LYS A 1 744 ? -25.312 11.626 28.002 1.00 88.19 744 LYS A N 1
ATOM 5934 C CA . LYS A 1 744 ? -26.491 10.767 27.868 1.00 88.19 744 LYS A CA 1
ATOM 5935 C C . LYS A 1 744 ? -27.768 11.559 27.590 1.00 88.19 744 LYS A C 1
ATOM 5937 O O . LYS A 1 744 ? -28.503 11.187 26.688 1.00 88.19 744 LYS A O 1
ATOM 5942 N N . ASN A 1 745 ? -27.994 12.667 28.295 1.00 85.81 745 ASN A N 1
ATOM 5943 C CA . ASN A 1 745 ? -29.161 13.516 28.036 1.00 85.81 745 ASN A CA 1
ATOM 5944 C C . ASN A 1 745 ? -29.136 14.099 26.611 1.00 85.81 745 ASN A C 1
ATOM 5946 O O . ASN A 1 745 ? -30.167 14.145 25.948 1.00 85.81 745 ASN A O 1
ATOM 5950 N N . GLU A 1 746 ? -27.955 14.509 26.138 1.00 85.56 746 GLU A N 1
ATOM 5951 C CA . GLU A 1 746 ? -27.752 15.013 24.773 1.00 85.56 746 GLU A CA 1
ATOM 5952 C C . GLU A 1 746 ? -27.971 13.899 23.727 1.00 85.56 746 GLU A C 1
ATOM 5954 O O . GLU A 1 746 ? -28.604 14.130 22.699 1.00 85.56 746 GLU A O 1
ATOM 5959 N N . ILE A 1 747 ? -27.516 12.670 24.003 1.00 86.00 747 ILE A N 1
ATOM 5960 C CA . ILE A 1 747 ? -27.761 11.487 23.162 1.00 86.00 747 ILE A CA 1
ATOM 5961 C C . ILE A 1 747 ? -29.257 11.164 23.101 1.00 86.00 747 ILE A C 1
ATOM 5963 O O . ILE A 1 747 ? -29.778 10.913 22.020 1.00 86.00 747 ILE A O 1
ATOM 5967 N N . ASP A 1 748 ? -29.960 11.179 24.234 1.00 86.62 748 ASP A N 1
ATOM 5968 C CA . ASP A 1 748 ? -31.396 10.884 24.294 1.00 86.62 748 ASP A CA 1
ATOM 5969 C C . ASP A 1 748 ? -32.224 11.941 23.539 1.00 86.62 748 ASP A C 1
ATOM 5971 O O . ASP A 1 748 ? -33.290 11.647 22.998 1.00 86.62 748 ASP A O 1
ATOM 5975 N N . GLU A 1 749 ? -31.741 13.180 23.470 1.00 81.12 749 GLU A N 1
ATOM 5976 C CA . GLU A 1 749 ? -32.324 14.242 22.649 1.00 81.12 749 GLU A CA 1
ATOM 5977 C C . GLU A 1 749 ? -32.098 14.001 21.155 1.00 81.12 749 GLU A C 1
ATOM 5979 O O . GLU A 1 749 ? -33.059 14.000 20.387 1.00 81.12 749 GLU A O 1
ATOM 5984 N N . VAL A 1 750 ? -30.875 13.646 20.758 1.00 78.50 750 VAL A N 1
ATOM 5985 C CA . VAL A 1 750 ? -30.581 13.245 19.374 1.00 78.50 750 VAL A CA 1
ATOM 5986 C C . VAL A 1 750 ? -31.386 12.018 18.955 1.00 78.50 750 VAL A C 1
ATOM 5988 O O . VAL A 1 750 ? -31.927 12.005 17.855 1.00 78.50 750 VAL A O 1
ATOM 5991 N N . LYS A 1 751 ? -31.536 11.009 19.820 1.00 80.94 751 LYS A N 1
ATOM 5992 C CA . LYS A 1 751 ? -32.364 9.827 19.530 1.00 80.94 751 LYS A CA 1
ATOM 5993 C C . LYS A 1 751 ? -33.832 10.191 19.326 1.00 80.94 751 LYS A C 1
ATOM 5995 O O . LYS A 1 751 ? -34.488 9.615 18.460 1.00 80.94 751 LYS A O 1
ATOM 6000 N N . ARG A 1 752 ? -34.357 11.153 20.094 1.00 82.12 752 ARG A N 1
ATOM 6001 C CA . ARG A 1 752 ? -35.710 11.687 19.871 1.00 82.12 752 ARG A CA 1
ATOM 6002 C C . ARG A 1 752 ? -35.808 12.345 18.497 1.00 82.12 752 ARG A C 1
ATOM 6004 O O . ARG A 1 752 ? -36.746 12.042 17.767 1.00 82.12 752 ARG A O 1
ATOM 6011 N N . ASP A 1 753 ? -34.837 13.161 18.109 1.00 78.31 753 ASP A N 1
ATOM 6012 C CA . ASP A 1 753 ? -34.827 13.810 16.792 1.00 78.31 753 ASP A CA 1
ATOM 6013 C C . ASP A 1 753 ? -34.648 12.810 15.635 1.00 78.31 753 ASP A C 1
ATOM 6015 O O . ASP A 1 753 ? -35.262 12.961 14.578 1.00 78.31 753 ASP A O 1
ATOM 6019 N N . GLU A 1 754 ? -33.866 11.749 15.835 1.00 77.94 754 GLU A N 1
ATOM 6020 C CA . GLU A 1 754 ? -33.703 10.638 14.887 1.00 77.94 754 GLU A CA 1
ATOM 6021 C C . GLU A 1 754 ? -34.974 9.783 14.761 1.00 77.94 754 GLU A C 1
ATOM 6023 O O . GLU A 1 754 ? -35.225 9.220 13.700 1.00 77.94 754 GLU A O 1
ATOM 6028 N N . SER A 1 755 ? -35.826 9.731 15.790 1.00 80.12 755 SER A N 1
ATOM 6029 C CA . SER A 1 755 ? -37.110 9.018 15.717 1.00 80.12 755 SER A CA 1
ATOM 6030 C C . SER A 1 755 ? -38.151 9.705 14.821 1.00 80.12 755 SER A C 1
ATOM 6032 O O . SER A 1 755 ? -39.113 9.066 14.388 1.00 80.12 755 SER A O 1
ATOM 6034 N N . PHE A 1 756 ? -37.971 10.994 14.506 1.00 83.19 756 PHE A N 1
ATOM 6035 C CA . PHE A 1 756 ? -38.836 11.709 13.569 1.00 83.19 756 PHE A CA 1
ATOM 6036 C C . PHE A 1 756 ? -38.443 11.385 12.127 1.00 83.19 756 PHE A C 1
ATOM 6038 O O . PHE A 1 756 ? -37.588 12.046 11.533 1.00 83.19 756 PHE A O 1
ATOM 6045 N N . ILE A 1 757 ? -39.103 10.369 11.572 1.00 83.38 757 ILE A N 1
ATOM 6046 C CA . ILE A 1 757 ? -38.910 9.907 10.196 1.00 83.38 757 ILE A CA 1
ATOM 6047 C C . ILE A 1 757 ? -39.473 10.935 9.211 1.00 83.38 757 ILE A C 1
ATOM 6049 O O . ILE A 1 757 ? -40.605 11.407 9.354 1.00 83.38 757 ILE A O 1
ATOM 6053 N N . ILE A 1 758 ? -38.684 11.249 8.187 1.00 86.75 758 ILE A N 1
ATOM 6054 C CA . ILE A 1 758 ? -39.111 12.028 7.029 1.00 86.75 758 ILE A CA 1
ATOM 6055 C C . ILE A 1 758 ? -39.484 11.027 5.927 1.00 86.75 758 ILE A C 1
ATOM 6057 O O . ILE A 1 758 ? -38.638 10.221 5.544 1.00 86.75 758 ILE A O 1
ATOM 6061 N N . PRO A 1 759 ? -40.731 11.027 5.424 1.00 84.81 759 PRO A N 1
ATOM 6062 C CA . PRO A 1 759 ? -41.116 10.147 4.325 1.00 84.81 759 PRO A CA 1
ATOM 6063 C C . PRO A 1 759 ? -40.301 10.427 3.055 1.00 84.81 759 PRO A C 1
ATOM 6065 O O . PRO A 1 759 ? -40.142 11.585 2.678 1.00 84.81 759 PRO A O 1
ATOM 6068 N N . ASP A 1 760 ? -39.888 9.381 2.331 1.00 79.38 760 ASP A N 1
ATOM 6069 C CA . ASP A 1 760 ? -39.140 9.510 1.063 1.00 79.38 760 ASP A CA 1
ATOM 6070 C C . ASP A 1 760 ? -39.899 10.311 -0.019 1.00 79.38 760 ASP A C 1
ATOM 6072 O O . ASP A 1 760 ? -39.301 10.845 -0.955 1.00 79.38 760 ASP A O 1
ATOM 6076 N N . SER A 1 761 ? -41.229 10.388 0.099 1.00 84.06 761 SER A N 1
ATOM 6077 C CA . SER A 1 761 ? -42.123 11.140 -0.788 1.00 84.06 761 SER A CA 1
ATOM 6078 C C . SER A 1 761 ? -42.388 12.578 -0.328 1.00 84.06 761 SER A C 1
ATOM 6080 O O . SER A 1 761 ? -43.281 13.230 -0.870 1.00 84.06 761 SER A O 1
ATOM 6082 N N . PHE A 1 762 ? -41.712 13.057 0.719 1.00 87.44 762 PHE A N 1
ATOM 6083 C CA . PHE A 1 762 ? -41.910 14.409 1.229 1.00 87.44 762 PHE A CA 1
ATOM 6084 C C . PHE A 1 762 ? -41.414 15.441 0.210 1.00 87.44 762 PHE A C 1
ATOM 6086 O O . PHE A 1 762 ? -40.259 15.414 -0.203 1.00 87.44 762 PHE A O 1
ATOM 6093 N N . ASP A 1 763 ? -42.289 16.367 -0.180 1.00 86.50 763 ASP A N 1
ATOM 6094 C CA . ASP A 1 763 ? -41.933 17.456 -1.086 1.00 86.50 763 ASP A CA 1
ATOM 6095 C C . ASP A 1 763 ? -41.365 18.646 -0.291 1.00 86.50 763 ASP A C 1
ATOM 6097 O O . ASP A 1 763 ? -42.083 19.366 0.414 1.00 86.50 763 ASP A O 1
ATOM 6101 N N . TYR A 1 764 ? -40.053 18.869 -0.408 1.00 89.69 764 TYR A N 1
ATOM 6102 C CA . TYR A 1 764 ? -39.362 19.967 0.270 1.00 89.69 764 TYR A CA 1
ATOM 6103 C C . TYR A 1 764 ? -39.689 21.346 -0.327 1.00 89.69 764 TYR A C 1
ATOM 6105 O O . TYR A 1 764 ? -39.435 22.369 0.322 1.00 89.69 764 TYR A O 1
ATOM 6113 N N . GLN A 1 765 ? -40.304 21.421 -1.514 1.00 87.06 765 GLN A N 1
ATOM 6114 C CA . GLN A 1 765 ? -40.678 22.693 -2.140 1.00 87.06 765 GLN A CA 1
ATOM 6115 C C . GLN A 1 765 ? -41.760 23.439 -1.357 1.00 87.06 765 GLN A C 1
ATOM 6117 O O . GLN A 1 765 ? -41.792 24.673 -1.393 1.00 87.06 765 GLN A O 1
ATOM 6122 N N . ILE A 1 766 ? -42.578 22.717 -0.585 1.00 86.75 766 ILE A N 1
ATOM 6123 C CA . ILE A 1 766 ? -43.675 23.265 0.227 1.00 86.75 766 ILE A CA 1
ATOM 6124 C C . ILE A 1 766 ? -43.148 24.110 1.408 1.00 86.75 766 ILE A C 1
ATOM 6126 O O . ILE A 1 766 ? -43.869 24.936 1.973 1.00 86.75 766 ILE A O 1
ATOM 6130 N N . LEU A 1 767 ? -41.882 23.934 1.802 1.00 87.94 767 LEU A N 1
ATOM 6131 C CA . LEU A 1 767 ? -41.290 24.643 2.936 1.00 87.94 767 LEU A CA 1
ATOM 6132 C C . LEU A 1 767 ? -41.016 26.121 2.611 1.00 87.94 767 LEU A C 1
ATOM 6134 O O . LEU A 1 767 ? -40.525 26.469 1.539 1.00 87.94 767 LEU A O 1
ATOM 6138 N N . GLN A 1 768 ? -41.268 27.012 3.572 1.00 87.88 768 GLN A N 1
ATOM 6139 C CA . GLN A 1 768 ? -40.910 28.434 3.478 1.00 87.88 768 GLN A CA 1
ATOM 6140 C C . GLN A 1 768 ? -39.487 28.672 4.007 1.00 87.88 768 GLN A C 1
ATOM 6142 O O . GLN A 1 768 ? -39.288 29.283 5.053 1.00 87.88 768 GLN A O 1
ATOM 6147 N N . ILE A 1 769 ? -38.498 28.132 3.297 1.00 90.38 769 ILE A N 1
ATOM 6148 C CA . ILE A 1 769 ? -37.066 28.188 3.641 1.00 90.38 769 ILE A CA 1
ATOM 6149 C C . ILE A 1 769 ? -36.254 28.686 2.434 1.00 90.38 769 ILE A C 1
ATOM 6151 O O . ILE A 1 769 ? -36.802 28.814 1.337 1.00 90.38 769 ILE A O 1
ATOM 6155 N N . SER A 1 770 ? -34.962 28.980 2.620 1.00 90.19 770 SER A N 1
ATOM 6156 C CA . SER A 1 770 ? -34.098 29.451 1.528 1.00 90.19 770 SER A CA 1
ATOM 6157 C C . SER A 1 770 ? -33.996 28.424 0.392 1.00 90.19 770 SER A C 1
ATOM 6159 O O . SER A 1 770 ? -34.044 27.217 0.628 1.00 90.19 770 SER A O 1
ATOM 6161 N N . ASN A 1 771 ? -33.817 28.899 -0.846 1.00 87.69 771 ASN A N 1
ATOM 6162 C CA . ASN A 1 771 ? -33.655 28.015 -2.009 1.00 87.69 771 ASN A CA 1
ATOM 6163 C C . ASN A 1 771 ? -32.434 27.094 -1.867 1.00 87.69 771 ASN A C 1
ATOM 6165 O O . ASN A 1 771 ? -32.508 25.933 -2.252 1.00 87.69 771 ASN A O 1
ATOM 6169 N N . GLU A 1 772 ? -31.352 27.580 -1.249 1.00 87.75 772 GLU A N 1
ATOM 6170 C CA . GLU A 1 772 ? -30.185 26.755 -0.923 1.00 87.75 772 GLU A CA 1
ATOM 6171 C C . GLU A 1 772 ? -30.556 25.609 0.029 1.00 87.75 772 GLU A C 1
ATOM 6173 O O . GLU A 1 772 ? -30.224 24.458 -0.239 1.00 87.75 772 GLU A O 1
ATOM 6178 N N . ALA A 1 773 ? -31.305 25.887 1.102 1.00 89.00 773 ALA A N 1
ATOM 6179 C CA . ALA A 1 773 ? -31.728 24.853 2.042 1.00 89.00 773 ALA A CA 1
ATOM 6180 C C . ALA A 1 773 ? -32.660 23.821 1.387 1.00 89.00 773 ALA A C 1
ATOM 6182 O O . ALA A 1 773 ? -32.520 22.628 1.649 1.00 89.00 773 ALA A O 1
ATOM 6183 N N . LYS A 1 774 ? -33.568 24.254 0.496 1.00 90.12 774 LYS A N 1
ATOM 6184 C CA . LYS A 1 774 ? -34.395 23.333 -0.305 1.00 90.12 774 LYS A CA 1
ATOM 6185 C C . LYS A 1 774 ? -33.537 22.437 -1.186 1.00 90.12 774 LYS A C 1
ATOM 6187 O O . LYS A 1 774 ? -33.718 21.229 -1.162 1.00 90.12 774 LYS A O 1
ATOM 6192 N N . GLN A 1 775 ? -32.597 23.022 -1.927 1.00 88.19 775 GLN A N 1
ATOM 6193 C CA . GLN A 1 775 ? -31.714 22.280 -2.822 1.00 88.19 775 GLN A CA 1
ATOM 6194 C C . GLN A 1 775 ? -30.885 21.243 -2.056 1.00 88.19 775 GLN A C 1
ATOM 6196 O O . GLN A 1 775 ? -30.806 20.098 -2.482 1.00 88.19 775 GLN A O 1
ATOM 6201 N N . ARG A 1 776 ? -30.336 21.612 -0.893 1.00 87.00 776 ARG A N 1
ATOM 6202 C CA . ARG A 1 776 ? -29.567 20.703 -0.028 1.00 87.00 776 ARG A CA 1
ATOM 6203 C C . ARG A 1 776 ? -30.416 19.552 0.516 1.00 87.00 776 ARG A C 1
ATOM 6205 O O . ARG A 1 776 ? -29.962 18.413 0.505 1.00 87.00 776 ARG A O 1
ATOM 6212 N N . LEU A 1 777 ? -31.635 19.834 0.985 1.00 88.69 777 LEU A N 1
ATOM 6213 C CA . LEU A 1 777 ? -32.559 18.799 1.465 1.00 88.69 777 LEU A CA 1
ATOM 6214 C C . LEU A 1 777 ? -32.997 17.860 0.335 1.00 88.69 777 LEU A C 1
ATOM 6216 O O . LEU A 1 777 ? -33.076 16.656 0.555 1.00 88.69 777 LEU A O 1
ATOM 6220 N N . GLU A 1 778 ? -33.229 18.398 -0.863 1.00 87.62 778 GLU A N 1
ATOM 6221 C CA . GLU A 1 778 ? -33.619 17.619 -2.040 1.00 87.62 778 GLU A CA 1
ATOM 6222 C C . GLU A 1 778 ? -32.470 16.757 -2.580 1.00 87.62 778 GLU A C 1
ATOM 6224 O O . GLU A 1 778 ? -32.706 15.634 -3.012 1.00 87.62 778 GLU A O 1
ATOM 6229 N N . GLU A 1 779 ? -31.228 17.249 -2.535 1.00 82.88 779 GLU A N 1
ATOM 6230 C CA . GLU A 1 779 ? -30.039 16.499 -2.960 1.00 82.88 779 GLU A CA 1
ATOM 6231 C C . GLU A 1 779 ? -29.726 15.344 -1.998 1.00 82.88 779 GLU A C 1
ATOM 6233 O O . GLU A 1 779 ? -29.467 14.221 -2.425 1.00 82.88 779 GLU A O 1
ATOM 6238 N N . VAL A 1 780 ? -29.761 15.605 -0.688 1.00 80.12 780 VAL A N 1
ATOM 6239 C CA . VAL A 1 780 ? -29.369 14.625 0.337 1.00 80.12 780 VAL A CA 1
ATOM 6240 C C . VAL A 1 780 ? -30.501 13.644 0.664 1.00 80.12 780 VAL A C 1
ATOM 6242 O O . VAL A 1 780 ? -30.236 12.466 0.922 1.00 80.12 780 VAL A O 1
ATOM 6245 N N . ARG A 1 781 ? -31.756 14.119 0.651 1.00 83.81 781 ARG A N 1
ATOM 6246 C CA . ARG A 1 781 ? -32.967 13.409 1.105 1.00 83.81 781 ARG A CA 1
ATOM 6247 C C . ARG A 1 781 ? -32.772 12.700 2.456 1.00 83.81 781 ARG A C 1
ATOM 6249 O O . ARG A 1 781 ? -32.725 11.469 2.507 1.00 83.81 781 ARG A O 1
ATOM 6256 N N . PRO A 1 782 ? -32.619 13.461 3.556 1.00 85.31 782 PRO A N 1
ATOM 6257 C CA . PRO A 1 782 ? -32.412 12.888 4.883 1.00 85.31 782 PRO A CA 1
ATOM 6258 C C . PRO A 1 782 ? -33.618 12.051 5.326 1.00 85.31 782 PRO A C 1
ATOM 6260 O O . PRO A 1 782 ? -34.763 12.475 5.184 1.00 85.31 782 PRO A O 1
ATOM 6263 N N . THR A 1 783 ? -33.357 10.890 5.930 1.00 83.06 783 THR A N 1
ATOM 6264 C CA . THR A 1 783 ? -34.397 9.959 6.409 1.00 83.06 783 THR A CA 1
ATOM 6265 C C . THR A 1 783 ? -35.017 10.380 7.741 1.00 83.06 783 THR A C 1
ATOM 6267 O O . THR A 1 783 ? -36.112 9.939 8.088 1.00 83.06 783 THR A O 1
ATOM 6270 N N . THR A 1 784 ? -34.327 11.228 8.507 1.00 86.19 784 THR A N 1
ATOM 6271 C CA . THR A 1 784 ? -34.757 11.677 9.835 1.00 86.19 784 THR A CA 1
ATOM 6272 C C . THR A 1 784 ? -34.509 13.168 10.021 1.00 86.19 784 THR A C 1
ATOM 6274 O O . THR A 1 784 ? -33.638 13.764 9.379 1.00 86.19 784 THR A O 1
ATOM 6277 N N . LEU A 1 785 ? -35.252 13.784 10.940 1.00 85.81 785 LEU A N 1
ATOM 6278 C CA . LEU A 1 785 ? -35.060 15.192 11.285 1.00 85.81 785 LEU A CA 1
ATOM 6279 C C . LEU A 1 785 ? -33.657 15.458 11.852 1.00 85.81 785 LEU A C 1
ATOM 6281 O O . LEU A 1 785 ? -33.032 16.458 11.500 1.00 85.81 785 LEU A O 1
ATOM 6285 N N . GLY A 1 786 ? -33.147 14.541 12.681 1.00 83.81 786 GLY A N 1
ATOM 6286 C CA . GLY A 1 786 ? -31.787 14.619 13.215 1.00 83.81 786 GLY A CA 1
ATOM 6287 C C . GLY A 1 786 ? -30.708 14.571 12.127 1.00 83.81 786 GLY A C 1
ATOM 6288 O O . GLY A 1 786 ? -29.718 15.293 12.214 1.00 83.81 786 GLY A O 1
ATOM 6289 N N . SER A 1 787 ? -30.900 13.766 11.078 1.00 82.81 787 SER A N 1
ATOM 6290 C CA . SER A 1 787 ? -30.005 13.742 9.912 1.00 82.81 787 SER A CA 1
ATOM 6291 C C . SER A 1 787 ? -30.066 15.068 9.143 1.00 82.81 787 SER A C 1
ATOM 6293 O O . SER A 1 787 ? -29.033 15.666 8.839 1.00 82.81 787 SER A O 1
ATOM 6295 N N . ALA A 1 788 ? -31.272 15.608 8.934 1.00 86.94 788 ALA A N 1
ATOM 6296 C CA . ALA A 1 788 ? -31.469 16.884 8.248 1.00 86.94 788 ALA A CA 1
ATOM 6297 C C . ALA A 1 788 ? -30.748 18.055 8.940 1.00 86.94 788 ALA A C 1
ATOM 6299 O O . ALA A 1 788 ? -30.203 18.927 8.263 1.00 86.94 788 ALA A O 1
ATOM 6300 N N . SER A 1 789 ? -30.709 18.083 10.279 1.00 86.62 789 SER A N 1
ATOM 6301 C CA . SER A 1 789 ? -30.072 19.172 11.039 1.00 86.62 789 SER A CA 1
ATOM 6302 C C . SER A 1 789 ? -28.550 19.199 10.924 1.00 86.62 789 SER A C 1
ATOM 6304 O O . SER A 1 789 ? -27.936 20.206 11.268 1.00 86.62 789 SER A O 1
ATOM 6306 N N . ARG A 1 790 ? -27.937 18.099 10.475 1.00 83.50 790 ARG A N 1
ATOM 6307 C CA . ARG A 1 790 ? -26.484 17.944 10.329 1.00 83.50 790 ARG A CA 1
ATOM 6308 C C . ARG A 1 790 ? -25.989 18.225 8.909 1.00 83.50 790 ARG A C 1
ATOM 6310 O O . ARG A 1 790 ? -24.780 18.229 8.670 1.00 83.50 790 ARG A O 1
ATOM 6317 N N . ILE A 1 791 ? -26.901 18.478 7.970 1.00 85.88 791 ILE A N 1
ATOM 6318 C CA . ILE A 1 791 ? -26.547 18.856 6.602 1.00 85.88 791 ILE A CA 1
ATOM 6319 C C . ILE A 1 791 ? -25.902 20.254 6.630 1.00 85.88 791 ILE A C 1
ATOM 6321 O O . ILE A 1 791 ? -26.517 21.203 7.130 1.00 85.88 791 ILE A O 1
ATOM 6325 N N . PRO A 1 792 ? -24.686 20.423 6.078 1.00 79.94 792 PRO A N 1
ATOM 6326 C CA . PRO A 1 792 ? -24.030 21.722 6.016 1.00 79.94 792 PRO A CA 1
ATOM 6327 C C . PRO A 1 792 ? -24.909 22.770 5.324 1.00 79.94 792 PRO A C 1
ATOM 6329 O O . PRO A 1 792 ? -25.417 22.546 4.226 1.00 79.94 792 PRO A O 1
ATOM 6332 N N . GLY A 1 793 ? -25.082 23.924 5.971 1.00 81.19 793 GLY A N 1
ATOM 6333 C CA . GLY A 1 793 ? -25.922 25.020 5.471 1.00 81.19 793 GLY A CA 1
ATOM 6334 C C . GLY A 1 793 ? -27.390 24.966 5.914 1.00 81.19 793 GLY A C 1
ATOM 6335 O O . GLY A 1 793 ? -28.110 25.946 5.723 1.00 81.19 793 GLY A O 1
ATOM 6336 N N . ILE A 1 794 ? -27.843 23.888 6.566 1.00 89.00 794 ILE A N 1
ATOM 6337 C CA . ILE A 1 794 ? -29.183 23.833 7.164 1.00 89.00 794 ILE A CA 1
ATOM 6338 C C . ILE A 1 794 ? -29.193 24.533 8.525 1.00 89.00 794 ILE A C 1
ATOM 6340 O O . ILE A 1 794 ? -28.389 24.257 9.412 1.00 89.00 794 ILE A O 1
ATOM 6344 N N . THR A 1 795 ? -30.130 25.468 8.695 1.00 87.06 795 THR A N 1
ATOM 6345 C CA . THR A 1 795 ? -30.272 26.264 9.922 1.00 87.06 795 THR A CA 1
ATOM 6346 C C . THR A 1 795 ? -31.315 25.669 10.875 1.00 87.06 795 THR A C 1
ATOM 6348 O O . THR A 1 795 ? -32.275 25.039 10.422 1.00 87.06 795 THR A O 1
ATOM 6351 N N . PRO A 1 796 ? -31.240 25.947 12.191 1.00 85.19 796 PRO A N 1
ATOM 6352 C CA . PRO A 1 796 ? -32.279 25.531 13.141 1.00 85.19 796 PRO A CA 1
ATOM 6353 C C . PRO A 1 796 ? -33.696 25.995 12.758 1.00 85.19 796 PRO A C 1
ATOM 6355 O O . PRO A 1 796 ? -34.669 25.270 12.956 1.00 85.19 796 PRO A O 1
ATOM 6358 N N . ALA A 1 797 ? -33.827 27.174 12.136 1.00 85.00 797 ALA A N 1
ATOM 6359 C CA . ALA A 1 797 ? -35.107 27.682 11.633 1.00 85.00 797 ALA A CA 1
ATOM 6360 C C . ALA A 1 797 ? -35.690 26.816 10.497 1.00 85.00 797 ALA A C 1
ATOM 6362 O O . ALA A 1 797 ? -36.907 26.622 10.412 1.00 85.00 797 ALA A O 1
ATOM 6363 N N . THR A 1 798 ? -34.821 26.258 9.650 1.00 89.56 798 THR A N 1
ATOM 6364 C CA . THR A 1 798 ? -35.200 25.318 8.586 1.00 89.56 798 THR A CA 1
ATOM 6365 C C . THR A 1 798 ? -35.743 24.022 9.181 1.00 89.56 798 THR A C 1
ATOM 6367 O O . THR A 1 798 ? -36.816 23.567 8.791 1.00 89.56 798 THR A O 1
ATOM 6370 N N . ILE A 1 799 ? -35.057 23.477 10.190 1.00 88.75 799 ILE A N 1
ATOM 6371 C CA . ILE A 1 799 ? -35.477 22.264 10.905 1.00 88.75 799 ILE A CA 1
ATOM 6372 C C . ILE A 1 799 ? -36.811 22.462 11.616 1.00 88.75 799 ILE A C 1
ATOM 6374 O O . ILE A 1 799 ? -37.693 21.612 11.517 1.00 88.75 799 ILE A O 1
ATOM 6378 N N . PHE A 1 800 ? -37.014 23.611 12.260 1.00 85.56 800 PHE A N 1
ATOM 6379 C CA . PHE A 1 800 ? -38.296 23.927 12.886 1.00 85.56 800 PHE A CA 1
ATOM 6380 C C . PHE A 1 800 ? -39.439 23.999 11.860 1.00 85.56 800 PHE A C 1
ATOM 6382 O O . PHE A 1 800 ? -40.535 23.488 12.105 1.00 85.56 800 PHE A O 1
ATOM 6389 N N . SER A 1 801 ? -39.180 24.588 10.689 1.00 86.62 801 SER A N 1
ATOM 6390 C CA . SER A 1 801 ? -40.152 24.660 9.591 1.00 86.62 801 SER A CA 1
ATOM 6391 C C . SER A 1 801 ? -40.498 23.273 9.042 1.00 86.62 801 SER A C 1
ATOM 6393 O O . SER A 1 801 ? -41.677 22.971 8.842 1.00 86.62 801 SER A O 1
ATOM 6395 N N . LEU A 1 802 ? -39.493 22.410 8.872 1.00 88.31 802 LEU A N 1
ATOM 6396 C CA . LEU A 1 802 ? -39.653 21.017 8.453 1.00 88.31 802 LEU A CA 1
ATOM 6397 C C . LEU A 1 802 ? -40.453 20.202 9.483 1.00 88.31 802 LEU A C 1
ATOM 6399 O O . LEU A 1 802 ? -41.447 19.574 9.127 1.00 88.31 802 LEU A O 1
ATOM 6403 N N . LEU A 1 803 ? -40.112 20.288 10.772 1.00 87.62 803 LEU A N 1
ATOM 6404 C CA . LEU A 1 803 ? -40.852 19.622 11.851 1.00 87.62 803 LEU A CA 1
ATOM 6405 C C . LEU A 1 803 ? -42.318 20.080 11.913 1.00 87.62 803 LEU A C 1
ATOM 6407 O O . LEU A 1 803 ? -43.220 19.260 12.101 1.00 87.62 803 LEU A O 1
ATOM 6411 N N . ARG A 1 804 ? -42.586 21.379 11.725 1.00 85.94 804 ARG A N 1
ATOM 6412 C CA . ARG A 1 804 ? -43.957 21.908 11.678 1.00 85.94 804 ARG A CA 1
ATOM 6413 C C . ARG A 1 804 ? -44.742 21.350 10.488 1.00 85.94 804 ARG A C 1
ATOM 6415 O O . ARG A 1 804 ? -45.918 21.027 10.653 1.00 85.94 804 ARG A O 1
ATOM 6422 N N . ALA A 1 805 ? -44.114 21.226 9.319 1.00 86.19 805 ALA A N 1
ATOM 6423 C CA . ALA A 1 805 ? -44.738 20.642 8.134 1.00 86.19 805 ALA A CA 1
ATOM 6424 C C . ALA A 1 805 ? -45.062 19.150 8.332 1.00 86.19 805 ALA A C 1
ATOM 6426 O O . ALA A 1 805 ? -46.195 18.740 8.079 1.00 86.19 805 ALA A O 1
ATOM 6427 N N . LEU A 1 806 ? -44.122 18.374 8.886 1.00 84.81 806 LEU A N 1
ATOM 6428 C CA . LEU A 1 806 ? -44.304 16.948 9.191 1.00 84.81 806 LEU A CA 1
ATOM 6429 C C . LEU A 1 806 ? -45.433 16.712 10.205 1.00 84.81 806 LEU A C 1
ATOM 6431 O O . LEU A 1 806 ? -46.301 15.872 9.977 1.00 84.81 806 LEU A O 1
ATOM 6435 N N . LYS A 1 807 ? -45.490 17.502 11.289 1.00 82.50 807 LYS A N 1
ATOM 6436 C CA . LYS A 1 807 ? -46.589 17.425 12.272 1.00 82.50 807 LYS A CA 1
ATOM 6437 C C . LYS A 1 807 ? -47.950 17.782 11.675 1.00 82.50 807 LYS A C 1
ATOM 6439 O O . LYS A 1 807 ? -48.967 17.234 12.089 1.00 82.50 807 LYS A O 1
ATOM 6444 N N . ARG A 1 808 ? -47.989 18.706 10.712 1.00 78.25 808 ARG A N 1
ATOM 6445 C CA . ARG A 1 808 ? -49.235 19.096 10.044 1.00 78.25 808 ARG A CA 1
ATOM 6446 C C . ARG A 1 808 ? -49.745 17.979 9.129 1.00 78.25 808 ARG A C 1
ATOM 6448 O O . ARG A 1 808 ? -50.936 17.690 9.177 1.00 78.25 808 ARG A O 1
ATOM 6455 N N . GLN A 1 809 ? -48.861 17.322 8.372 1.00 69.56 809 GLN A N 1
ATOM 6456 C CA . GLN A 1 809 ? -49.198 16.158 7.535 1.00 69.56 809 GLN A CA 1
ATOM 6457 C C . GLN A 1 809 ? -49.605 14.921 8.352 1.00 69.56 809 GLN A C 1
ATOM 6459 O O . GLN A 1 809 ? -50.561 14.234 7.982 1.00 69.56 809 GLN A O 1
ATOM 6464 N N . SER A 1 810 ? -48.948 14.646 9.485 1.00 61.56 810 SER A N 1
ATOM 6465 C CA . SER A 1 810 ? -49.344 13.531 10.360 1.00 61.56 810 SER A CA 1
ATOM 6466 C C . SER A 1 810 ? -50.719 13.753 10.997 1.00 61.56 810 SER A C 1
ATOM 6468 O O . SER A 1 810 ? -51.497 12.817 11.132 1.00 61.56 810 SER A O 1
ATOM 6470 N N . GLN A 1 811 ? -51.084 15.001 11.302 1.00 54.88 811 GLN A N 1
ATOM 6471 C CA . GLN A 1 811 ? -52.441 15.328 11.744 1.00 54.88 811 GLN A CA 1
ATOM 6472 C C . GLN A 1 811 ? -53.474 15.210 10.618 1.00 54.88 811 GLN A C 1
ATOM 6474 O O . GLN A 1 811 ? -54.585 14.771 10.879 1.00 54.88 811 GLN A O 1
ATOM 6479 N N . THR A 1 812 ? -53.137 15.545 9.366 1.00 50.78 812 THR A N 1
ATOM 6480 C CA . THR A 1 812 ? -54.104 15.444 8.251 1.00 50.78 812 THR A CA 1
ATOM 6481 C C . THR A 1 812 ? -54.369 14.000 7.815 1.00 50.78 812 THR A C 1
ATOM 6483 O O . THR A 1 812 ? -55.464 13.703 7.353 1.00 50.78 812 THR A O 1
ATOM 6486 N N . SER A 1 813 ? -53.405 13.093 7.993 1.00 44.56 813 SER A N 1
ATOM 6487 C CA . SER A 1 813 ? -53.577 11.658 7.703 1.00 44.56 813 SER A CA 1
ATOM 6488 C C . SER A 1 813 ? -54.446 10.932 8.737 1.00 44.56 813 SER A C 1
ATOM 6490 O O . SER A 1 813 ? -55.149 10.000 8.369 1.00 44.56 813 SER A O 1
ATOM 6492 N N . ILE A 1 814 ? -54.492 11.399 9.990 1.00 39.44 814 ILE A N 1
ATOM 6493 C CA . ILE A 1 814 ? -55.382 10.855 11.036 1.00 39.44 814 ILE A CA 1
ATOM 6494 C C . ILE A 1 814 ? -56.859 11.237 10.801 1.00 39.44 814 ILE A C 1
ATOM 6496 O O . ILE A 1 814 ? -57.749 10.527 11.253 1.00 39.44 814 ILE A O 1
ATOM 6500 N N . PHE A 1 815 ? -57.140 12.319 10.065 1.00 38.50 815 PHE A N 1
ATOM 6501 C CA . PHE A 1 815 ? -58.510 12.735 9.717 1.00 38.50 815 PHE A CA 1
ATOM 6502 C C . PHE A 1 815 ? -59.036 12.152 8.391 1.00 38.50 815 PHE A C 1
ATOM 6504 O O . PHE A 1 815 ? -60.187 12.404 8.048 1.00 38.50 815 PHE A O 1
ATOM 6511 N N . ASN A 1 816 ? -58.218 11.387 7.658 1.00 36.03 816 ASN A N 1
ATOM 6512 C CA . ASN A 1 816 ? -58.560 10.793 6.357 1.00 36.03 816 ASN A CA 1
ATOM 6513 C C . ASN A 1 816 ? -58.572 9.245 6.374 1.00 36.03 816 ASN A C 1
ATOM 6515 O O . ASN A 1 816 ? -58.430 8.632 5.315 1.00 36.03 816 ASN A O 1
ATOM 6519 N N . VAL A 1 817 ? -58.737 8.620 7.549 1.00 33.84 817 VAL A N 1
ATOM 6520 C CA . VAL A 1 817 ? -59.032 7.178 7.700 1.00 33.84 817 VAL A CA 1
ATOM 6521 C C . VAL A 1 817 ? -60.479 6.987 8.121 1.00 33.84 817 VAL A C 1
ATOM 6523 O O . VAL A 1 817 ? -60.902 7.698 9.062 1.00 33.84 817 VAL A O 1
#

pLDDT: mean 80.57, std 15.21, range [33.84, 98.06]

InterPro domains:
  IPR002218 tRNA uridine 5-carboxymethylaminomethyl modification enzyme MnmG-related [PTHR11806] (400-812)
  IPR020595 MnmG-related, conserved site [PS01280] (453-467)
  IPR020595 MnmG-related, conserved site [PS01281] (547-570)
  IPR026904 tRNA uridine 5-carboxymethylaminomethyl modification enzyme MnmG, C-terminal [PF13932] (746-811)
  IPR036188 FAD/NAD(P)-binding domain superfamily [G3DSA:3.50.50.60] (494-637)
  IPR036188 FAD/NAD(P)-binding domain superfamily [SSF51905] (506-569)
  IPR040131 MnmG, N-terminal domain [PF01134] (400-577)
  IPR044920 tRNA uridine 5-carboxymethylaminomethyl modification enzyme, C-terminal subdomain superfamily [G3DSA:1.10.150.570] (758-809)
  IPR047001 tRNA uridine 5-carboxymethylaminomethyl modification enzyme, C-terminal subdomain [SM01228] (734-804)

Foldseek 3Di:
DVVVVVVCLQQDFPDDDDPDDDPVVSVVRSVVVNVVVVVVVVVLVVLLVVQQPDKDKDKDKDFLDDPVRVLVQCVDPVWVVFKFFFFPDQWDFCLLFKDKDFDFACLLVFPLLDPLQLCLLVVVPPVVPDDDDAWDDDCLACSVLSVLSVVVNVLSVVLVVLVVVLVVVRRRGIDGDRTQDDPVRVVVVVVVVVVVSQVVSLVVLVVVLVVVVVVQVVCCVVCVVPQFDQDFDPDDVPDTDTDGRHLWDDDPPDDDQPFTCVVDQLGKDFRFHFDTDDPRDTPGTQPQQIDGSDSSSSQQSGFCLSQAPVHCNVVVVCVSSDHDSNPDTDGRYQPPPQAPDHNNRGVNNCSSSSSTSDMDMGGDSVSVCVNRRGSMMMTIDMDGDDPVVSVVVVVQPDADDVQDDDLDPVDPGDPDGRVRDDGKDKWKFDPVLLVLLVVQVVQPPLNPDPDQAADDDCALSNCCVVDPPDMDMWIFDAPDPPDPDTDGPPHQDAHDPVSSLVRQLRIPPRVPPDDPDGHHDDDDAADFLLQADLLQAGPVDGLDGDFDCNLQADDPCRRVLRVVSNVLQSVCVVVVHDRDGADLLQELSNQSSLCRNQVTDSHRDDSVVRDRPQDLSHDSLCNCVRPVVVCVVSPNHDPVSNVSSVVLVVLLVVLLVQQQPAKDAVQVVQVLQDVPGDPDGDPRRDIGGNLLVLLVCVVSDDLVSLVSRHDPPPPNSVSCNVDVSSSVVSSSCSVCVVVNVVSVVVVVVLVVQQVAFDDLPDQLVPFPDDPVLSVQCVVSVDGTLSSSCPRPPDDPVRSVRVVVVSVVVVVVVVVVD

Secondary structure (DSSP, 8-state):
-HHHHHHHHHH---SPP-SS--HHHHHHHHHHHHHHHHHHHHHHHHHHHHHHH-EEEEEEEEES--HHHHHHHHT-HHHHTT-B-B-SSSEEEGGGTEEEEEEEPGGGGSGGGSHHHHHHGGGTGGGGSSS-TT----TTBGGGGHHHHHHHHHHHHHHHHHHHHHHHHHHHSEEE-SB---HHHHHHHHHHHHHHHHHHHHHHHHHHHHHHHHHHHHTHHHHHHHS--EEEEEEETTEEEEEE---S----SSSS----TTT-TT-EEEEEEE--SSS--EEEEEEEEEEESSHHHHHHH-B-GGGBTT-SHHHHHHHHH-TTSS-SPPPB-TT-TT-SS-TT-BHHHHHTTTTEEEEEEEE-HHHHHHHS--SEEEEEEEEEPPHHHHHHHHHTT--S-SSPPPSSTT-SS-SS-GGGSPPPEEEE--HHHHHHHHHTGGG-HHHH---SS---S--HHHHHHHSTT---EEEEEES-TT---EEEET----S-HHHHHHHHTTSTT-TT---SS-----------GGGB-TTSBBSSSTT-B--GGGGTB-SHHHHHHHHHHHHHHHHHHHTTPPPP---TTT-HHHHHHHHHHHH--SS-B-GGG---TTTTTS-STTHHHHHHHHHHHHT-S-HHHHHHHHHHHHHHHHHHHHHHH-EEEHHHHHHHH-SSPPSS------EEEHHHHHTT-GGG--HHHHHHHS---TTHHHHHHH-HHHHHHHHHHHHHHHHHHHHHHHHHHHHHHHHSBPPTT--GGGS-S-HHHHHHHHHH--SBHHHHTTSTT--HHHHHHHHHHHHHHHHHHHT--

Organism: NCBI:txid433720